Protein 4NBT (pdb70)

Radius of gyration: 27.05 Å; Cα contacts (8 Å, |Δi|>4): 2560; chains: 4; bounding box: 65×70×75 Å

Structure (mmCIF, N/CA/C/O backbone):
data_4NBT
#
_entry.id   4NBT
#
_cell.length_a   61.968
_cell.length_b   62.364
_cell.length_c   66.765
_cell.angle_alpha   66.03
_cell.angle_beta   76.63
_cell.angle_gamma   79.93
#
_symmetry.space_group_name_H-M   'P 1'
#
loop_
_entity.id
_entity.type
_entity.pdbx_description
1 polymer '3-oxoacyl-[acyl-carrier-protein] reductase'
2 non-polymer NICOTINAMIDE-ADENINE-DINUCLEOTIDE
3 water water
#
loop_
_atom_site.group_PDB
_atom_site.id
_atom_site.type_symbol
_atom_site.label_atom_id
_atom_site.label_alt_id
_atom_site.label_comp_id
_atom_site.label_asym_id
_atom_site.label_entity_id
_atom_site.label_seq_id
_atom_site.pdbx_PDB_ins_code
_atom_site.Cartn_x
_atom_site.Cartn_y
_atom_site.Cartn_z
_atom_site.occupancy
_atom_site.B_iso_or_equiv
_atom_site.auth_seq_id
_atom_site.auth_comp_id
_atom_site.auth_asym_id
_atom_site.auth_atom_id
_atom_site.pdbx_PDB_model_num
ATOM 1 N N . LYS A 1 2 ? -25.142 -40.348 56.458 1.00 24.80 2 LYS A N 1
ATOM 2 C CA . LYS A 1 2 ? -24.866 -41.315 55.392 1.00 20.77 2 LYS A CA 1
ATOM 3 C C . LYS A 1 2 ? -23.369 -41.418 55.116 1.00 17.00 2 LYS A C 1
ATOM 4 O O . LYS A 1 2 ? -22.619 -40.480 55.365 1.00 19.55 2 LYS A O 1
ATOM 22 N N . LYS A 1 3 ? -22.952 -42.567 54.591 1.00 12.85 3 LYS A N 1
ATOM 23 C CA . LYS A 1 3 ? -21.543 -42.932 54.470 1.00 14.59 3 LYS A CA 1
ATOM 24 C C . LYS A 1 3 ? -20.717 -41.999 53.606 1.00 15.79 3 LYS A C 1
ATOM 25 O O . LYS A 1 3 ? -19.532 -41.808 53.862 1.00 16.69 3 LYS A O 1
ATOM 44 N N . LEU A 1 4 ? -21.341 -41.408 52.587 1.00 12.70 4 LEU A N 1
ATOM 45 C CA . LEU A 1 4 ? -20.618 -40.569 51.638 1.00 10.06 4 LEU A CA 1
ATOM 46 C C . LEU A 1 4 ? -21.266 -39.177 51.572 1.00 11.09 4 LEU A C 1
ATOM 47 O O . LEU A 1 4 ? -21.157 -38.485 50.566 1.00 13.14 4 LEU A O 1
ATOM 63 N N . GLU A 1 5 ? -21.913 -38.754 52.656 1.00 13.51 5 GLU A N 1
ATOM 64 C CA . GLU A 1 5 ? -22.648 -37.499 52.638 1.00 14.20 5 GLU A CA 1
ATOM 65 C C . GLU A 1 5 ? -21.717 -36.346 52.278 1.00 13.84 5 GLU A C 1
ATOM 66 O O . GLU A 1 5 ? -20.647 -36.166 52.862 1.00 14.98 5 GLU A O 1
ATOM 78 N N . GLY A 1 6 ? -22.111 -35.586 51.266 1.00 14.64 6 GLY A N 1
ATOM 79 C CA . GLY A 1 6 ? -21.358 -34.413 50.880 1.00 15.50 6 GLY A CA 1
ATOM 80 C C . GLY A 1 6 ? -20.200 -34.664 49.926 1.00 15.36 6 GLY A C 1
ATOM 81 O O . GLY A 1 6 ? -19.532 -33.716 49.523 1.00 16.97 6 GLY A O 1
ATOM 85 N N . LYS A 1 7 ? -19.938 -35.928 49.597 1.00 11.97 7 LYS A N 1
ATOM 86 C CA . LYS A 1 7 ? -18.851 -36.246 48.674 1.00 10.64 7 LYS A CA 1
ATOM 87 C C . LYS A 1 7 ? -19.315 -36.214 47.229 1.00 11.41 7 LYS A C 1
ATOM 88 O O . LYS A 1 7 ? -20.486 -36.435 46.949 1.00 14.93 7 LYS A O 1
ATOM 107 N N . VAL A 1 8 ? -18.375 -35.939 46.331 1.00 9.35 8 VAL A N 1
ATOM 108 C CA . VAL A 1 8 ? -18.595 -35.977 44.895 1.00 9.14 8 VAL A CA 1
ATOM 109 C C . VAL A 1 8 ? -17.812 -37.169 44.323 1.00 9.97 8 VAL A C 1
ATOM 110 O O . VAL A 1 8 ? -16.609 -37.285 44.550 1.00 9.55 8 VAL A O 1
ATOM 123 N N . ALA A 1 9 ? -18.508 -38.056 43.616 1.00 8.62 9 ALA A N 1
ATOM 124 C CA . ALA A 1 9 ? -17.932 -39.282 43.073 1.00 8.65 9 ALA A CA 1
ATOM 125 C C . ALA A 1 9 ? -18.103 -39.318 41.557 1.00 10.96 9 ALA A C 1
ATOM 126 O O . ALA A 1 9 ? -19.175 -39.020 41.036 1.00 10.38 9 ALA A O 1
ATOM 133 N N . VAL A 1 10 ? -17.037 -39.675 40.863 1.00 9.71 10 VAL A N 1
ATOM 134 C CA . VAL A 1 10 ? -17.078 -39.945 39.432 1.00 8.97 10 VAL A CA 1
ATOM 135 C C . VAL A 1 10 ? -16.954 -41.449 39.211 1.00 7.63 10 VAL A C 1
ATOM 136 O O . VAL A 1 10 ? -16.048 -42.078 39.754 1.00 10.45 10 VAL A O 1
ATOM 149 N N . ILE A 1 11 ? -17.860 -42.012 38.411 1.00 8.86 11 ILE A N 1
ATOM 150 C CA . ILE A 1 11 ? -17.819 -43.428 38.055 1.00 8.32 11 ILE A CA 1
ATOM 151 C C . ILE A 1 11 ? -17.751 -43.543 36.558 1.00 9.59 11 ILE A C 1
ATOM 152 O O . ILE A 1 11 ? -18.681 -43.119 35.875 1.00 10.78 11 ILE A O 1
ATOM 168 N N . THR A 1 12 ? -16.673 -44.123 36.034 1.00 7.62 12 THR A N 1
ATOM 169 C CA . THR A 1 12 ? -16.597 -44.320 34.598 1.00 8.56 12 THR A CA 1
ATOM 170 C C . THR A 1 12 ? -17.348 -45.603 34.232 1.00 10.86 12 THR A C 1
ATOM 171 O O . THR A 1 12 ? -17.451 -46.533 35.029 1.00 10.16 12 THR A O 1
ATOM 182 N N . GLY A 1 13 ? -17.860 -45.669 33.007 1.00 10.10 13 GLY A N 1
ATOM 183 C CA . GLY A 1 13 ? -18.673 -46.800 32.607 1.00 10.39 13 GLY A CA 1
ATOM 184 C C . GLY A 1 13 ? -19.923 -46.949 33.469 1.00 10.46 13 GLY A C 1
ATOM 185 O O . GLY A 1 13 ? -20.347 -48.057 33.793 1.00 11.54 13 GLY A O 1
ATOM 189 N N . GLY A 1 14 ? -20.538 -45.828 33.825 1.00 10.19 14 GLY A N 1
ATOM 190 C CA . GLY A 1 14 ? -21.614 -45.826 34.798 1.00 10.37 14 GLY A CA 1
ATOM 191 C C . GLY A 1 14 ? -23.031 -46.036 34.268 1.00 10.75 14 GLY A C 1
ATOM 192 O O . GLY A 1 14 ? -23.973 -45.972 35.032 1.00 12.25 14 GLY A O 1
ATOM 196 N N . ALA A 1 15 ? -23.182 -46.352 32.991 1.00 11.67 15 ALA A N 1
ATOM 197 C CA . ALA A 1 15 ? -24.522 -46.444 32.414 1.00 11.34 15 ALA A CA 1
ATOM 198 C C . ALA A 1 15 ? -25.266 -47.731 32.735 1.00 12.51 15 ALA A C 1
ATOM 199 O O . ALA A 1 15 ? -26.499 -47.751 32.692 1.00 13.44 15 ALA A O 1
ATOM 206 N N . LYS A 1 16 ? -24.539 -48.805 33.026 1.00 12.41 16 LYS A N 1
ATOM 207 C CA . LYS A 1 16 ? -25.138 -50.112 33.272 1.00 11.42 16 LYS A CA 1
ATOM 208 C C . LYS A 1 16 ? -24.135 -50.962 34.049 1.00 12.15 16 LYS A C 1
ATOM 209 O O . LYS A 1 16 ? -23.048 -50.498 34.377 1.00 12.86 16 LYS A O 1
ATOM 228 N N . GLY A 1 17 ? -24.501 -52.205 34.333 1.00 12.06 17 GLY A N 1
ATOM 229 C CA . GLY A 1 17 ? -23.581 -53.167 34.921 1.00 12.59 17 GLY A CA 1
ATOM 230 C C . GLY A 1 17 ? -23.059 -52.754 36.276 1.00 11.17 17 GLY A C 1
ATOM 231 O O . GLY A 1 17 ? -23.781 -52.187 37.092 1.00 10.56 17 GLY A O 1
ATOM 235 N N . LEU A 1 18 ? -21.801 -53.085 36.541 1.00 11.00 18 LEU A N 1
ATOM 236 C CA . LEU A 1 18 ? -21.203 -52.776 37.838 1.00 9.08 18 LEU A CA 1
ATOM 237 C C . LEU A 1 18 ? -21.189 -51.275 38.072 1.00 9.81 18 LEU A C 1
ATOM 238 O O . LEU A 1 18 ? -21.380 -50.836 39.188 1.00 10.26 18 LEU A O 1
ATOM 254 N N . GLY A 1 19 ? -20.924 -50.505 37.022 1.00 9.17 19 GLY A N 1
ATOM 255 C CA . GLY A 1 19 ? -20.879 -49.054 37.155 1.00 10.25 19 GLY A CA 1
ATOM 256 C C . GLY A 1 19 ? -22.190 -48.487 37.667 1.00 10.84 19 GLY A C 1
ATOM 257 O O . GLY A 1 19 ? -22.210 -47.635 38.554 1.00 9.70 19 GLY A O 1
ATOM 261 N N . GLN A 1 20 ? -23.306 -48.959 37.103 1.00 10.75 20 GLN A N 1
ATOM 262 C CA . GLN A 1 20 ? -24.632 -48.587 37.584 1.00 11.37 20 GLN A CA 1
ATOM 263 C C . GLN A 1 20 ? -24.837 -48.977 39.050 1.00 10.42 20 GLN A C 1
ATOM 264 O O . GLN A 1 20 ? -25.331 -48.189 39.854 1.00 10.46 20 GLN A O 1
ATOM 278 N N . ALA A 1 21 ? -24.479 -50.207 39.405 1.00 8.52 21 ALA A N 1
ATOM 279 C CA . ALA A 1 21 ? -24.701 -50.661 40.780 1.00 9.28 21 ALA A CA 1
ATOM 280 C C . ALA A 1 21 ? -23.888 -49.807 41.762 1.00 10.34 21 ALA A C 1
ATOM 281 O O . ALA A 1 21 ? -24.376 -49.453 42.829 1.00 11.10 21 ALA A O 1
ATOM 288 N N . ILE A 1 22 ? -22.644 -49.492 41.393 1.00 9.21 22 ILE A N 1
ATOM 289 C CA . ILE A 1 22 ? -21.788 -48.678 42.247 1.00 9.16 22 ILE A CA 1
ATOM 290 C C . ILE A 1 22 ? -22.360 -47.263 42.356 1.00 10.23 22 ILE A C 1
ATOM 291 O O . ILE A 1 22 ? -22.457 -46.714 43.451 1.00 10.64 22 ILE A O 1
ATOM 307 N N . ALA A 1 23 ? -22.785 -46.692 41.233 1.00 8.72 23 ALA A N 1
ATOM 308 C CA . ALA A 1 23 ? -23.363 -45.348 41.239 1.00 12.73 23 ALA A CA 1
ATOM 309 C C . ALA A 1 23 ? -24.560 -45.261 42.155 1.00 12.80 23 ALA A C 1
ATOM 310 O O . ALA A 1 23 ? -24.692 -44.304 42.927 1.00 11.88 23 ALA A O 1
ATOM 317 N N . LEU A 1 24 ? -25.443 -46.244 42.073 1.00 9.59 24 LEU A N 1
ATOM 318 C CA . LEU A 1 24 ? -26.660 -46.233 42.889 1.00 11.28 24 LEU A CA 1
ATOM 319 C C . LEU A 1 24 ? -26.332 -46.436 44.362 1.00 11.44 24 LEU A C 1
ATOM 320 O O . LEU A 1 24 ? -26.940 -45.809 45.232 1.00 12.51 24 LEU A O 1
ATOM 336 N N . ALA A 1 25 ? -25.339 -47.274 44.662 1.00 10.55 25 ALA A N 1
ATOM 337 C CA . ALA A 1 25 ? -24.965 -47.503 46.061 1.00 9.98 25 ALA A CA 1
ATOM 338 C C . ALA A 1 25 ? -24.427 -46.209 46.693 1.00 10.70 25 ALA A C 1
ATOM 339 O O . ALA A 1 25 ? -24.730 -45.888 47.839 1.00 11.74 25 ALA A O 1
ATOM 346 N N . TYR A 1 26 ? -23.621 -45.484 45.931 1.00 9.83 26 TYR A N 1
ATOM 347 C CA . TYR A 1 26 ? -23.062 -44.202 46.370 1.00 9.42 26 TYR A CA 1
ATOM 348 C C . TYR A 1 26 ? -24.148 -43.127 46.518 1.00 10.46 26 TYR A C 1
ATOM 349 O O . TYR A 1 26 ? -24.148 -42.379 47.490 1.00 10.34 26 TYR A O 1
ATOM 367 N N . ALA A 1 27 ? -25.042 -43.059 45.538 1.00 9.91 27 ALA A N 1
ATOM 368 C CA . ALA A 1 27 ? -26.122 -42.079 45.500 1.00 9.39 27 ALA A CA 1
ATOM 369 C C . ALA A 1 27 ? -27.090 -42.284 46.658 1.00 13.30 27 ALA A C 1
ATOM 370 O O . ALA A 1 27 ? -27.740 -41.342 47.113 1.00 14.05 27 ALA A O 1
ATOM 377 N N . GLU A 1 28 ? -27.222 -43.517 47.125 1.00 12.01 28 GLU A N 1
ATOM 378 C CA . GLU A 1 28 ? -28.068 -43.802 48.287 1.00 13.21 28 GLU A CA 1
ATOM 379 C C . GLU A 1 28 ? -27.382 -43.496 49.611 1.00 13.78 28 GLU A C 1
ATOM 380 O O . GLU A 1 28 ? -28.015 -43.554 50.671 1.00 17.60 28 GLU A O 1
ATOM 392 N N . GLU A 1 29 ? -26.101 -43.139 49.549 1.00 12.96 29 GLU A N 1
ATOM 393 C CA . GLU A 1 29 ? -25.334 -42.787 50.740 1.00 10.15 29 GLU A CA 1
ATOM 394 C C . GLU A 1 29 ? -24.863 -41.343 50.737 1.00 11.35 29 GLU A C 1
ATOM 395 O O . GLU A 1 29 ? -23.855 -40.992 51.332 1.00 13.46 29 GLU A O 1
ATOM 407 N N . GLY A 1 30 ? -25.622 -40.491 50.061 1.00 11.44 30 GLY A N 1
ATOM 408 C CA . GLY A 1 30 ? -25.435 -39.066 50.198 1.00 10.89 30 GLY A CA 1
ATOM 409 C C . GLY A 1 30 ? -24.420 -38.429 49.273 1.00 11.99 30 GLY A C 1
ATOM 410 O O . GLY A 1 30 ? -24.163 -37.215 49.396 1.00 13.18 30 GLY A O 1
ATOM 414 N N . ALA A 1 31 ? -23.826 -39.211 48.374 1.00 11.53 31 ALA A N 1
ATOM 415 C CA . ALA A 1 31 ? -22.876 -38.664 47.415 1.00 11.24 31 ALA A CA 1
ATOM 416 C C . ALA A 1 31 ? -23.595 -38.075 46.214 1.00 10.45 31 ALA A C 1
ATOM 417 O O . ALA A 1 31 ? -24.652 -38.566 45.825 1.00 11.95 31 ALA A O 1
ATOM 424 N N . LYS A 1 32 ? -23.002 -37.039 45.620 1.00 10.47 32 LYS A N 1
ATOM 425 C CA . LYS A 1 32 ? -23.370 -36.630 44.272 1.00 10.39 32 LYS A CA 1
ATOM 426 C C . LYS A 1 32 ? -22.486 -37.396 43.307 1.00 10.20 32 LYS A C 1
ATOM 427 O O . LYS A 1 32 ? -21.264 -37.315 43.382 1.00 11.84 32 LYS A O 1
ATOM 446 N N . VAL A 1 33 ? -23.126 -38.143 42.412 1.00 10.16 33 VAL A N 1
ATOM 447 C CA . VAL A 1 33 ? -22.435 -39.044 41.507 1.00 10.80 33 VAL A CA 1
ATOM 448 C C . VAL A 1 33 ? -22.529 -38.541 40.079 1.00 10.76 33 VAL A C 1
ATOM 449 O O . VAL A 1 33 ? -23.608 -38.167 39.626 1.00 11.77 33 VAL A O 1
ATOM 462 N N . ILE A 1 34 ? -21.393 -38.501 39.396 1.00 9.73 34 ILE A N 1
ATOM 463 C CA . ILE A 1 34 ? -21.334 -38.283 37.957 1.00 10.69 34 ILE A CA 1
ATOM 464 C C . ILE A 1 34 ? -20.995 -39.620 37.310 1.00 9.99 34 ILE A C 1
ATOM 465 O O . ILE A 1 34 ? -19.915 -40.179 37.540 1.00 11.50 34 ILE A O 1
ATOM 481 N N . ALA A 1 35 ? -21.945 -40.141 36.541 1.00 10.35 35 ALA A N 1
ATOM 482 C CA . ALA A 1 35 ? -21.784 -41.394 35.822 1.00 10.06 35 ALA A CA 1
ATOM 483 C C . ALA A 1 35 ? -21.413 -41.085 34.380 1.00 11.62 35 ALA A C 1
ATOM 484 O O . ALA A 1 35 ? -22.260 -40.628 33.592 1.00 13.52 35 ALA A O 1
ATOM 491 N N . GLY A 1 36 ? -20.142 -41.293 34.049 1.00 10.11 36 GLY A N 1
ATOM 492 C CA . GLY A 1 36 ? -19.631 -41.062 32.715 1.00 9.20 36 GLY A CA 1
ATOM 493 C C . GLY A 1 36 ? -19.698 -42.315 31.873 1.00 11.99 36 GLY A C 1
ATOM 494 O O . GLY A 1 36 ? -19.312 -43.383 32.328 1.00 11.09 36 GLY A O 1
ATOM 498 N N . ASP A 1 37 ? -20.173 -42.195 30.640 1.00 11.63 37 ASP A N 1
ATOM 499 C CA . ASP A 1 37 ? -20.289 -43.354 29.762 1.00 13.02 37 ASP A CA 1
ATOM 500 C C . ASP A 1 37 ? -20.458 -42.898 28.330 1.00 13.39 37 ASP A C 1
ATOM 501 O O . ASP A 1 37 ? -20.716 -41.725 28.073 1.00 13.72 37 ASP A O 1
ATOM 510 N N . LEU A 1 38 ? -20.252 -43.842 27.418 1.00 14.44 38 LEU A N 1
ATOM 511 C CA . LEU A 1 38 ? -20.509 -43.624 26.000 1.00 15.35 38 LEU A CA 1
ATOM 512 C C . LEU A 1 38 ? -22.000 -43.592 25.755 1.00 21.07 38 LEU A C 1
ATOM 513 O O . LEU A 1 38 ? -22.477 -42.839 24.915 1.00 23.15 38 LEU A O 1
ATOM 529 N N . GLY A 1 39 ? -22.730 -44.437 26.473 1.00 22.52 39 GLY A N 1
ATOM 530 C CA . GLY A 1 39 ? -24.162 -44.562 26.271 1.00 28.63 39 GLY A CA 1
ATOM 531 C C . GLY A 1 39 ? -24.974 -43.815 27.307 1.00 21.54 39 GLY A C 1
ATOM 532 O O . GLY A 1 39 ? -24.462 -43.443 28.366 1.00 21.62 39 GLY A O 1
ATOM 536 N N . ASP A 1 40 ? -26.243 -43.583 26.998 1.00 21.52 40 ASP A N 1
ATOM 537 C CA . ASP A 1 40 ? -27.156 -42.976 27.953 1.00 20.89 40 ASP A CA 1
ATOM 538 C C . ASP A 1 40 ? -27.341 -43.904 29.149 1.00 16.23 40 ASP A C 1
ATOM 539 O O . ASP A 1 40 ? -27.285 -45.127 29.026 1.00 18.91 40 ASP A O 1
ATOM 548 N N . LEU A 1 41 ? -27.532 -43.319 30.325 1.00 17.63 41 LEU A N 1
ATOM 549 C CA . LEU A 1 41 ? -27.784 -44.131 31.511 1.00 19.30 41 LEU A CA 1
ATOM 550 C C . LEU A 1 41 ? -29.056 -44.946 31.327 1.00 18.40 41 LEU A C 1
ATOM 551 O O . LEU A 1 41 ? -30.030 -44.473 30.726 1.00 18.53 41 LEU A O 1
ATOM 567 N N . THR A 1 42 ? -29.052 -46.161 31.857 1.00 15.83 42 THR A N 1
ATOM 568 C CA . THR A 1 42 ? -30.218 -47.033 31.792 1.00 19.28 42 THR A CA 1
ATOM 569 C C . THR A 1 42 ? -31.099 -46.907 33.038 1.00 20.88 42 THR A C 1
ATOM 570 O O . THR A 1 42 ? -31.997 -47.724 33.249 1.00 22.67 42 THR A O 1
ATOM 581 N N . TYR A 1 43 ? -30.846 -45.878 33.848 1.00 16.82 43 TYR A N 1
ATOM 582 C CA . TYR A 1 43 ? -31.546 -45.684 35.116 1.00 15.61 43 TYR A CA 1
ATOM 583 C C . TYR A 1 43 ? -31.484 -44.198 35.453 1.00 16.33 43 TYR A C 1
ATOM 584 O O . TYR A 1 43 ? -30.799 -43.424 34.784 1.00 17.57 43 TYR A O 1
ATOM 602 N N . SER A 1 44 ? -32.211 -43.790 36.485 1.00 17.82 44 SER A N 1
ATOM 603 C CA . SER A 1 44 ? -32.120 -42.429 36.996 1.00 18.52 44 SER A CA 1
ATOM 604 C C . SER A 1 44 ? -32.111 -42.443 38.521 1.00 18.09 44 SER A C 1
ATOM 605 O O . SER A 1 44 ? -32.550 -43.410 39.149 1.00 18.71 44 SER A O 1
ATOM 613 N N . HIS A 1 45 ? -31.564 -41.375 39.098 1.00 16.25 45 HIS A N 1
ATOM 614 C CA . HIS A 1 45 ? -31.538 -41.176 40.539 1.00 16.77 45 HIS A CA 1
ATOM 615 C C . HIS A 1 45 ? -31.257 -39.693 40.796 1.00 13.48 45 HIS A C 1
ATOM 616 O O . HIS A 1 45 ? -30.466 -39.078 40.069 1.00 17.53 45 HIS A O 1
ATOM 631 N N . PRO A 1 46 ? -31.918 -39.087 41.812 1.00 15.81 46 PRO A N 1
ATOM 632 C CA . PRO A 1 46 ? -31.704 -37.657 42.101 1.00 15.65 46 PRO A CA 1
ATOM 633 C C . PRO A 1 46 ? -30.248 -37.235 42.364 1.00 13.30 46 PRO A C 1
ATOM 634 O O . PRO A 1 46 ? -29.889 -36.077 42.221 1.00 17.56 46 PRO A O 1
ATOM 645 N N . ASN A 1 47 ? -29.410 -38.198 42.733 1.00 13.82 47 ASN A N 1
ATOM 646 C CA . ASN A 1 47 ? -28.013 -37.930 43.021 1.00 13.78 47 ASN A CA 1
ATOM 647 C C . ASN A 1 47 ? -27.066 -38.499 41.958 1.00 12.20 47 ASN A C 1
ATOM 648 O O . ASN A 1 47 ? -25.856 -38.539 42.188 1.00 13.92 47 ASN A O 1
ATOM 659 N N . VAL A 1 48 ? -27.602 -38.929 40.817 1.00 12.89 48 VAL A N 1
ATOM 660 C CA . VAL A 1 48 ? -26.746 -39.363 39.701 1.00 12.84 48 VAL A CA 1
ATOM 661 C C . VAL A 1 48 ? -26.966 -38.466 38.472 1.00 14.74 48 VAL A C 1
ATOM 662 O O . VAL A 1 48 ? -28.092 -38.314 38.007 1.00 16.37 48 VAL A O 1
ATOM 675 N N . GLU A 1 49 ? -25.898 -37.844 37.986 1.00 12.99 49 GLU A N 1
ATOM 676 C CA . GLU A 1 49 ? -25.918 -37.118 36.713 1.00 14.20 49 GLU A CA 1
ATOM 677 C C . GLU A 1 49 ? -25.122 -37.901 35.680 1.00 13.46 49 GLU A C 1
ATOM 678 O O . GLU A 1 49 ? -23.947 -38.215 35.889 1.00 12.37 49 GLU A O 1
ATOM 690 N N . GLY A 1 50 ? -25.754 -38.185 34.546 1.00 14.68 50 GLY A N 1
ATOM 691 C CA . GLY A 1 50 ? -25.078 -38.823 33.431 1.00 12.58 50 GLY A CA 1
ATOM 692 C C . GLY A 1 50 ? -24.359 -37.779 32.603 1.00 15.03 50 GLY A C 1
ATOM 693 O O . GLY A 1 50 ? -24.898 -36.685 32.355 1.00 14.46 50 GLY A O 1
ATOM 697 N N . MET A 1 51 ? -23.141 -38.102 32.191 1.00 14.62 51 MET A N 1
ATOM 698 C CA . MET A 1 51 ? -22.380 -37.266 31.285 1.00 13.69 51 MET A CA 1
ATOM 699 C C . MET A 1 51 ? -21.672 -38.135 30.265 1.00 13.01 51 MET A C 1
ATOM 700 O O . MET A 1 51 ? -21.289 -39.275 30.556 1.00 14.35 51 MET A O 1
ATOM 714 N N . TYR A 1 52 ? -21.456 -37.606 29.073 1.00 14.21 52 TYR A N 1
ATOM 715 C CA . TYR A 1 52 ? -20.679 -38.309 28.080 1.00 14.21 52 TYR A CA 1
ATOM 716 C C . TYR A 1 52 ? -19.212 -38.368 28.484 1.00 12.67 52 TYR A C 1
ATOM 717 O O . TYR A 1 52 ? -18.596 -37.351 28.838 1.00 15.88 52 TYR A O 1
ATOM 735 N N . LEU A 1 53 ? -18.654 -39.572 28.394 1.00 10.37 53 LEU A N 1
ATOM 736 C CA . LEU A 1 53 ? -17.253 -39.810 28.657 1.00 10.92 53 LEU A CA 1
ATOM 737 C C . LEU A 1 53 ? -16.786 -40.988 27.837 1.00 13.26 53 LEU A C 1
ATOM 738 O O . LEU A 1 53 ? -17.363 -42.071 27.913 1.00 12.63 53 LEU A O 1
ATOM 754 N N . ASN A 1 54 ? -15.761 -40.744 27.025 1.00 10.11 54 ASN A N 1
ATOM 755 C CA . ASN A 1 54 ? -14.999 -41.796 26.357 1.00 9.44 54 ASN A CA 1
ATOM 756 C C . ASN A 1 54 ? -13.595 -41.768 26.924 1.00 10.01 54 ASN A C 1
ATOM 757 O O . ASN A 1 54 ? -12.829 -40.855 26.641 1.00 12.37 54 ASN A O 1
ATOM 768 N N . VAL A 1 55 ? -13.266 -42.747 27.769 1.00 9.24 55 VAL A N 1
ATOM 769 C CA . VAL A 1 55 ? -12.016 -42.704 28.502 1.00 11.08 55 VAL A CA 1
ATOM 770 C C . VAL A 1 55 ? -10.798 -42.795 27.603 1.00 10.16 55 VAL A C 1
ATOM 771 O O . VAL A 1 55 ? -9.699 -42.492 28.055 1.00 10.93 55 VAL A O 1
ATOM 784 N N . THR A 1 56 ? -11.000 -43.152 26.334 1.00 11.08 56 THR A N 1
ATOM 785 C CA . THR A 1 56 ? -9.889 -43.281 25.393 1.00 12.64 56 THR A CA 1
ATOM 786 C C . THR A 1 56 ? -9.573 -41.981 24.642 1.00 13.77 56 THR A C 1
ATOM 787 O O . THR A 1 56 ? -8.532 -41.874 23.989 1.00 13.24 56 THR A O 1
ATOM 798 N N . ASP A 1 57 ? -10.461 -40.994 24.718 1.00 10.72 57 ASP A N 1
ATOM 799 C CA . ASP A 1 57 ? -10.262 -39.723 24.043 1.00 12.33 57 ASP A CA 1
ATOM 800 C C . ASP A 1 57 ? -9.663 -38.749 25.043 1.00 14.12 57 ASP A C 1
ATOM 801 O O . ASP A 1 57 ? -10.373 -38.196 25.870 1.00 12.34 57 ASP A O 1
ATOM 810 N N . VAL A 1 58 ? -8.361 -38.529 24.957 1.00 12.47 58 VAL A N 1
ATOM 811 C CA . VAL A 1 58 ? -7.662 -37.697 25.927 1.00 12.53 58 VAL A CA 1
ATOM 812 C C . VAL A 1 58 ? -8.254 -36.293 25.989 1.00 14.28 58 VAL A C 1
ATOM 813 O O . VAL A 1 58 ? -8.451 -35.751 27.069 1.00 15.31 58 VAL A O 1
ATOM 826 N N . THR A 1 59 ? -8.544 -35.697 24.838 1.00 12.94 59 THR A N 1
ATOM 827 C CA . THR A 1 59 ? -9.080 -34.340 24.808 1.00 14.44 59 THR A CA 1
ATOM 828 C C . THR A 1 59 ? -10.453 -34.289 25.484 1.00 14.35 59 THR A C 1
ATOM 829 O O . THR A 1 59 ? -10.750 -33.381 26.273 1.00 15.36 59 THR A O 1
ATOM 840 N N . GLY A 1 60 ? -11.283 -35.279 25.185 1.00 14.13 60 GLY A N 1
ATOM 841 C CA . GLY A 1 60 ? -12.607 -35.375 25.776 1.00 14.57 60 GLY A CA 1
ATOM 842 C C . GLY A 1 60 ? -12.605 -35.645 27.266 1.00 13.28 60 GLY A C 1
ATOM 843 O O . GLY A 1 60 ? -13.464 -35.142 27.996 1.00 13.89 60 GLY A O 1
ATOM 847 N N . VAL A 1 61 ? -11.639 -36.428 27.727 1.00 11.21 61 VAL A N 1
ATOM 848 C CA . VAL A 1 61 ? -11.496 -36.689 29.154 1.00 10.62 61 VAL A CA 1
ATOM 849 C C . VAL A 1 61 ? -11.216 -35.378 29.882 1.00 12.58 61 VAL A C 1
ATOM 850 O O . VAL A 1 61 ? -11.769 -35.128 30.956 1.00 13.90 61 VAL A O 1
ATOM 863 N N . GLU A 1 62 ? -10.357 -34.532 29.322 1.00 14.39 62 GLU A N 1
ATOM 864 C CA . GLU A 1 62 ? -10.089 -33.235 29.965 1.00 15.07 62 GLU A CA 1
ATOM 865 C C . GLU A 1 62 ? -11.331 -32.347 29.980 1.00 15.78 62 GLU A C 1
ATOM 866 O O . GLU A 1 62 ? -11.586 -31.667 30.975 1.00 16.98 62 GLU A O 1
ATOM 878 N N . LYS A 1 63 ? -12.107 -32.355 28.900 1.00 14.14 63 LYS A N 1
ATOM 879 C CA . LYS A 1 63 ? -13.360 -31.591 28.861 1.00 16.24 63 LYS A CA 1
ATOM 880 C C . LYS A 1 63 ? -14.335 -32.087 29.941 1.00 14.98 63 LYS A C 1
ATOM 881 O O . LYS A 1 63 ? -14.932 -31.296 30.678 1.00 15.05 63 LYS A O 1
ATOM 900 N N . PHE A 1 64 ? -14.497 -33.402 30.032 1.00 13.42 64 PHE A N 1
ATOM 901 C CA . PHE A 1 64 ? -15.333 -34.001 31.077 1.00 12.55 64 PHE A CA 1
ATOM 902 C C . PHE A 1 64 ? -14.860 -33.581 32.481 1.00 13.10 64 PHE A C 1
ATOM 903 O O . PHE A 1 64 ? -15.633 -33.086 33.302 1.00 14.03 64 PHE A O 1
ATOM 920 N N . TYR A 1 65 ? -13.577 -33.772 32.748 1.00 12.94 65 TYR A N 1
ATOM 921 C CA . TYR A 1 65 ? -12.986 -33.403 34.022 1.00 10.20 65 TYR A CA 1
ATOM 922 C C . TYR A 1 65 ? -13.286 -31.947 34.387 1.00 13.10 65 TYR A C 1
ATOM 923 O O . TYR A 1 65 ? -13.799 -31.673 35.462 1.00 14.43 65 TYR A O 1
ATOM 941 N N . GLN A 1 66 ? -12.991 -31.027 33.475 1.00 12.12 66 GLN A N 1
ATOM 942 C CA . GLN A 1 66 ? -13.175 -29.619 33.765 1.00 14.08 66 GLN A CA 1
ATOM 943 C C . GLN A 1 66 ? -14.647 -29.274 33.983 1.00 16.76 66 GLN A C 1
ATOM 944 O O . GLN A 1 66 ? -14.985 -28.435 34.826 1.00 15.56 66 GLN A O 1
ATOM 958 N N . SER A 1 67 ? -15.525 -29.928 33.242 1.00 13.91 67 SER A N 1
ATOM 959 C CA . SER A 1 67 ? -16.958 -29.707 33.405 1.00 13.94 67 SER A CA 1
ATOM 960 C C . SER A 1 67 ? -17.406 -30.133 34.798 1.00 14.90 67 SER A C 1
ATOM 961 O O . SER A 1 67 ? -18.190 -29.446 35.450 1.00 16.19 67 SER A O 1
ATOM 969 N N . VAL A 1 68 ? -16.912 -31.278 35.260 1.00 12.43 68 VAL A N 1
ATOM 970 C CA . VAL A 1 68 ? -17.262 -31.742 36.593 1.00 11.70 68 VAL A CA 1
ATOM 971 C C . VAL A 1 68 ? -16.727 -30.798 37.666 1.00 16.42 68 VAL A C 1
ATOM 972 O O . VAL A 1 68 ? -17.424 -30.476 38.628 1.00 15.41 68 VAL A O 1
ATOM 985 N N . ILE A 1 69 ? -15.499 -30.339 37.509 1.00 14.46 69 ILE A N 1
ATOM 986 C CA . ILE A 1 69 ? -14.914 -29.416 38.480 1.00 15.34 69 ILE A CA 1
ATOM 987 C C . ILE A 1 69 ? -15.676 -28.090 38.479 1.00 13.30 69 ILE A C 1
ATOM 988 O O . ILE A 1 69 ? -15.929 -27.513 39.532 1.00 15.69 69 ILE A O 1
ATOM 1004 N N . ASP A 1 70 ? -16.053 -27.612 37.307 1.00 13.24 70 ASP A N 1
ATOM 1005 C CA . ASP A 1 70 ? -16.773 -26.334 37.226 1.00 14.28 70 ASP A CA 1
ATOM 1006 C C . ASP A 1 70 ? -18.107 -26.393 37.965 1.00 19.46 70 ASP A C 1
ATOM 1007 O O . ASP A 1 70 ? -18.504 -25.425 38.626 1.00 19.70 70 ASP A O 1
ATOM 1016 N N . LYS A 1 71 ? -18.812 -27.506 37.835 1.00 15.38 71 LYS A N 1
ATOM 1017 C CA . LYS A 1 71 ? -20.114 -27.664 38.476 1.00 17.47 71 LYS A CA 1
ATOM 1018 C C . LYS A 1 71 ? -20.009 -27.994 39.955 1.00 16.76 71 LYS A C 1
ATOM 1019 O O . LYS A 1 71 ? -20.648 -27.363 40.805 1.00 22.98 71 LYS A O 1
ATOM 1038 N N . TYR A 1 72 ? -19.162 -28.968 40.257 1.00 17.04 72 TYR A N 1
ATOM 1039 C CA . TYR A 1 72 ? -19.140 -29.600 41.563 1.00 19.53 72 TYR A CA 1
ATOM 1040 C C . TYR A 1 72 ? -17.999 -29.104 42.471 1.00 17.68 72 TYR A C 1
ATOM 1041 O O . TYR A 1 72 ? -17.999 -29.375 43.668 1.00 19.16 72 TYR A O 1
ATOM 1059 N N . GLY A 1 73 ? -17.033 -28.386 41.902 1.00 14.70 73 GLY A N 1
ATOM 1060 C CA . GLY A 1 73 ? -15.926 -27.836 42.661 1.00 12.14 73 GLY A CA 1
ATOM 1061 C C . GLY A 1 73 ? -14.760 -28.774 42.888 1.00 14.61 73 GLY A C 1
ATOM 1062 O O . GLY A 1 73 ? -13.601 -28.374 42.767 1.00 16.83 73 GLY A O 1
ATOM 1066 N N . LYS A 1 74 ? -15.065 -30.008 43.248 1.00 13.70 74 LYS A N 1
ATOM 1067 C CA . LYS A 1 74 ? -14.031 -31.016 43.439 1.00 14.15 74 LYS A CA 1
ATOM 1068 C C . LYS A 1 74 ? -14.592 -32.396 43.233 1.00 12.78 74 LYS A C 1
ATOM 1069 O O . LYS A 1 74 ? -15.798 -32.587 43.147 1.00 12.66 74 LYS A O 1
ATOM 1088 N N . ILE A 1 75 ? -13.676 -33.348 43.101 1.00 10.78 75 ILE A N 1
ATOM 1089 C CA . ILE A 1 75 ? -13.991 -34.773 42.997 1.00 11.08 75 ILE A CA 1
ATOM 1090 C C . ILE A 1 75 ? -13.286 -35.483 44.149 1.00 10.16 75 ILE A C 1
ATOM 1091 O O . ILE A 1 75 ? -12.052 -35.469 44.232 1.00 11.28 75 ILE A O 1
ATOM 1107 N N . ASP A 1 76 ? -14.067 -36.085 45.038 1.00 9.22 76 ASP A N 1
ATOM 1108 C CA . ASP A 1 76 ? -13.552 -36.775 46.228 1.00 10.63 76 ASP A CA 1
ATOM 1109 C C . ASP A 1 76 ? -13.276 -38.250 45.987 1.00 9.27 76 ASP A C 1
ATOM 1110 O O . ASP A 1 76 ? -12.414 -38.844 46.654 1.00 9.30 76 ASP A O 1
ATOM 1119 N N . ILE A 1 77 ? -14.052 -38.846 45.085 1.00 10.19 77 ILE A N 1
ATOM 1120 C CA . ILE A 1 77 ? -14.027 -40.287 44.867 1.00 8.01 77 ILE A CA 1
ATOM 1121 C C . ILE A 1 77 ? -14.037 -40.549 43.368 1.00 9.13 77 ILE A C 1
ATOM 1122 O O . ILE A 1 77 ? -14.807 -39.926 42.635 1.00 9.23 77 ILE A O 1
ATOM 1138 N N . LEU A 1 78 ? -13.203 -41.485 42.924 1.00 6.97 78 LEU A N 1
ATOM 1139 C CA . LEU A 1 78 ? -13.153 -41.876 41.520 1.00 7.11 78 LEU A CA 1
ATOM 1140 C C . LEU A 1 78 ? -13.183 -43.393 41.444 1.00 7.65 78 LEU A C 1
ATOM 1141 O O . LEU A 1 78 ? -12.389 -44.062 42.113 1.00 9.29 78 LEU A O 1
ATOM 1157 N N . VAL A 1 79 ? -14.096 -43.925 40.632 1.00 7.18 79 VAL A N 1
ATOM 1158 C CA . VAL A 1 79 ? -14.129 -45.347 40.328 1.00 7.44 79 VAL A CA 1
ATOM 1159 C C . VAL A 1 79 ? -13.870 -45.555 38.835 1.00 8.12 79 VAL A C 1
ATOM 1160 O O . VAL A 1 79 ? -14.676 -45.157 37.990 1.00 8.46 79 VAL A O 1
ATOM 1173 N N . ASN A 1 80 ? -12.728 -46.159 38.527 1.00 8.27 80 ASN A N 1
ATOM 1174 C CA . ASN A 1 80 ? -12.299 -46.410 37.165 1.00 7.53 80 ASN A CA 1
ATOM 1175 C C . ASN A 1 80 ? -12.826 -47.771 36.743 1.00 8.12 80 ASN A C 1
ATOM 1176 O O . ASN A 1 80 ? -12.109 -48.776 36.762 1.00 10.27 80 ASN A O 1
ATOM 1187 N N . ASN A 1 81 ? -14.094 -47.802 36.370 1.00 7.68 81 ASN A N 1
ATOM 1188 C CA . ASN A 1 81 ? -14.848 -49.030 36.118 1.00 8.40 81 ASN A CA 1
ATOM 1189 C C . ASN A 1 81 ? -15.030 -49.387 34.633 1.00 9.06 81 ASN A C 1
ATOM 1190 O O . ASN A 1 81 ? -15.151 -50.554 34.311 1.00 9.67 81 ASN A O 1
ATOM 1201 N N . ALA A 1 82 ? -15.024 -48.407 33.729 1.00 9.03 82 ALA A N 1
ATOM 1202 C CA . ALA A 1 82 ? -15.205 -48.720 32.304 1.00 8.97 82 ALA A CA 1
ATOM 1203 C C . ALA A 1 82 ? -14.213 -49.788 31.867 1.00 9.96 82 ALA A C 1
ATOM 1204 O O . ALA A 1 82 ? -13.034 -49.724 32.195 1.00 10.06 82 ALA A O 1
ATOM 1211 N N . GLY A 1 83 ? -14.696 -50.781 31.138 1.00 10.41 83 GLY A N 1
ATOM 1212 C CA . GLY A 1 83 ? -13.821 -51.831 30.670 1.00 8.72 83 GLY A CA 1
ATOM 1213 C C . GLY A 1 83 ? -14.505 -52.642 29.605 1.00 11.01 83 GLY A C 1
ATOM 1214 O O . GLY A 1 83 ? -15.738 -52.682 29.532 1.00 12.68 83 GLY A O 1
ATOM 1218 N N . ILE A 1 84 ? -13.691 -53.266 28.757 1.00 11.02 84 ILE A N 1
ATOM 1219 C CA . ILE A 1 84 ? -14.188 -54.120 27.688 1.00 12.19 84 ILE A CA 1
ATOM 1220 C C . ILE A 1 84 ? -13.364 -55.398 27.603 1.00 9.68 84 ILE A C 1
ATOM 1221 O O . ILE A 1 84 ? -12.251 -55.479 28.130 1.00 9.67 84 ILE A O 1
ATOM 1237 N N . THR A 1 85 ? -13.908 -56.380 26.891 1.00 10.33 85 THR A N 1
ATOM 1238 C CA . THR A 1 85 ? -13.152 -57.536 26.453 1.00 10.34 85 THR A CA 1
ATOM 1239 C C . THR A 1 85 ? -13.188 -57.642 24.937 1.00 10.91 85 THR A C 1
ATOM 1240 O O . THR A 1 85 ? -14.160 -57.227 24.290 1.00 12.88 85 THR A O 1
ATOM 1251 N N . LYS A 1 86 ? -12.126 -58.236 24.391 1.00 10.37 86 LYS A N 1
ATOM 1252 C CA . LYS A 1 86 ? -12.068 -58.662 22.987 1.00 10.50 86 LYS A CA 1
ATOM 1253 C C . LYS A 1 86 ? -11.301 -59.973 22.991 1.00 10.49 86 LYS A C 1
ATOM 1254 O O . LYS A 1 86 ? -10.097 -60.012 22.751 1.00 11.19 86 LYS A O 1
ATOM 1273 N N . ASP A 1 87 ? -12.013 -61.047 23.313 1.00 10.78 87 ASP A N 1
ATOM 1274 C CA . ASP A 1 87 ? -11.388 -62.327 23.607 1.00 11.55 87 ASP A CA 1
ATOM 1275 C C . ASP A 1 87 ? -10.926 -63.029 22.343 1.00 11.16 87 ASP A C 1
ATOM 1276 O O . ASP A 1 87 ? -11.573 -62.946 21.293 1.00 12.03 87 ASP A O 1
ATOM 1285 N N . ALA A 1 88 ? -9.810 -63.743 22.479 1.00 10.05 88 ALA A N 1
ATOM 1286 C CA . ALA A 1 88 ? -9.248 -64.561 21.419 1.00 12.35 88 ALA A CA 1
ATOM 1287 C C . ALA A 1 88 ? -8.075 -65.347 21.971 1.00 11.52 88 ALA A C 1
ATOM 1288 O O . ALA A 1 88 ? -7.321 -64.852 22.808 1.00 10.30 88 ALA A O 1
ATOM 1295 N N . MET A 1 89 ? -7.896 -66.566 21.486 1.00 12.07 89 MET A N 1
ATOM 1296 C CA . MET A 1 89 ? -6.639 -67.256 21.708 1.00 11.86 89 MET A CA 1
ATOM 1297 C C . MET A 1 89 ? -5.517 -66.368 21.189 1.00 10.58 89 MET A C 1
ATOM 1298 O O . MET A 1 89 ? -5.673 -65.707 20.158 1.00 12.07 89 MET A O 1
ATOM 1312 N N . THR A 1 90 ? -4.385 -66.350 21.890 1.00 11.19 90 THR A N 1
ATOM 1313 C CA . THR A 1 90 ? -3.283 -65.496 21.474 1.00 9.31 90 THR A CA 1
ATOM 1314 C C . THR A 1 90 ? -2.854 -65.760 20.020 1.00 11.89 90 THR A C 1
ATOM 1315 O O . THR A 1 90 ? -2.495 -64.829 19.290 1.00 13.23 90 THR A O 1
ATOM 1326 N N . ARG A 1 91 ? -2.931 -67.014 19.590 1.00 11.53 91 ARG A N 1
ATOM 1327 C CA . ARG A 1 91 ? -2.532 -67.348 18.220 1.00 12.91 91 ARG A CA 1
ATOM 1328 C C . ARG A 1 91 ? -3.394 -66.670 17.163 1.00 15.70 91 ARG A C 1
ATOM 1329 O O . ARG A 1 91 ? -2.927 -66.497 16.039 1.00 16.59 91 ARG A O 1
ATOM 1350 N N . LYS A 1 92 ? -4.620 -66.279 17.516 1.00 12.91 92 LYS A N 1
ATOM 1351 C CA . LYS A 1 92 ? -5.527 -65.618 16.565 1.00 12.94 92 LYS A CA 1
ATOM 1352 C C . LYS A 1 92 ? -5.805 -64.157 16.891 1.00 15.13 92 LYS A C 1
ATOM 1353 O O . LYS A 1 92 ? -6.344 -63.435 16.060 1.00 16.53 92 LYS A O 1
ATOM 1372 N N . MET A 1 93 ? -5.448 -63.716 18.095 1.00 11.90 93 MET A N 1
ATOM 1373 C CA . MET A 1 93 ? -5.729 -62.348 18.516 1.00 9.76 93 MET A CA 1
ATOM 1374 C C . MET A 1 93 ? -5.177 -61.306 17.542 1.00 13.92 93 MET A C 1
ATOM 1375 O O . MET A 1 93 ? -3.997 -61.289 17.221 1.00 13.09 93 MET A O 1
ATOM 1389 N N . THR A 1 94 ? -6.038 -60.395 17.116 1.00 11.22 94 THR A N 1
ATOM 1390 C CA . THR A 1 94 ? -5.637 -59.389 16.148 1.00 14.33 94 THR A CA 1
ATOM 1391 C C . THR A 1 94 ? -5.049 -58.173 16.845 1.00 10.40 94 THR A C 1
ATOM 1392 O O . THR A 1 94 ? -5.209 -57.980 18.072 1.00 10.52 94 THR A O 1
ATOM 1403 N N . GLU A 1 95 ? -4.351 -57.351 16.083 1.00 14.22 95 GLU A N 1
ATOM 1404 C CA . GLU A 1 95 ? -3.779 -56.137 16.622 1.00 13.81 95 GLU A CA 1
ATOM 1405 C C . GLU A 1 95 ? -4.884 -55.230 17.197 1.00 13.39 95 GLU A C 1
ATOM 1406 O O . GLU A 1 95 ? -4.726 -54.620 18.265 1.00 12.69 95 GLU A O 1
ATOM 1418 N N . ALA A 1 96 ? -6.031 -55.188 16.535 1.00 12.05 96 ALA A N 1
ATOM 1419 C CA . ALA A 1 96 ? -7.130 -54.358 17.004 1.00 13.08 96 ALA A CA 1
ATOM 1420 C C . ALA A 1 96 ? -7.739 -54.884 18.297 1.00 12.44 96 ALA A C 1
ATOM 1421 O O . ALA A 1 96 ? -8.156 -54.115 19.149 1.00 13.25 96 ALA A O 1
ATOM 1428 N N . GLN A 1 97 ? -7.820 -56.200 18.434 1.00 10.30 97 GLN A N 1
ATOM 1429 C CA . GLN A 1 97 ? -8.345 -56.783 19.665 1.00 9.77 97 GLN A CA 1
ATOM 1430 C C . GLN A 1 97 ? -7.434 -56.460 20.825 1.00 10.80 97 GLN A C 1
ATOM 1431 O O . GLN A 1 97 ? -7.897 -56.187 21.925 1.00 10.71 97 GLN A O 1
ATOM 1445 N N . TRP A 1 98 ? -6.133 -56.529 20.598 1.00 9.16 98 TRP A N 1
ATOM 1446 C CA . TRP A 1 98 ? -5.175 -56.148 21.613 1.00 9.76 98 TRP A CA 1
ATOM 1447 C C . TRP A 1 98 ? -5.319 -54.660 21.928 1.00 10.37 98 TRP A C 1
ATOM 1448 O O . TRP A 1 98 ? -5.523 -54.262 23.084 1.00 10.27 98 TRP A O 1
ATOM 1469 N N . ASP A 1 99 ? -5.215 -53.833 20.890 1.00 10.76 99 ASP A N 1
ATOM 1470 C CA . ASP A 1 99 ? -5.113 -52.390 21.085 1.00 9.27 99 ASP A CA 1
ATOM 1471 C C . ASP A 1 99 ? -6.322 -51.808 21.811 1.00 10.88 99 ASP A C 1
ATOM 1472 O O . ASP A 1 99 ? -6.171 -50.981 22.706 1.00 10.90 99 ASP A O 1
ATOM 1481 N N . ALA A 1 100 ? -7.527 -52.219 21.417 1.00 10.32 100 ALA A N 1
ATOM 1482 C CA . ALA A 1 100 ? -8.737 -51.658 21.987 1.00 10.51 100 ALA A CA 1
ATOM 1483 C C . ALA A 1 100 ? -8.820 -51.924 23.478 1.00 10.93 100 ALA A C 1
ATOM 1484 O O . ALA A 1 100 ? -9.188 -51.043 24.255 1.00 12.27 100 ALA A O 1
ATOM 1491 N N . VAL A 1 101 ? -8.484 -53.137 23.877 1.00 8.53 101 VAL A N 1
ATOM 1492 C CA . VAL A 1 101 ? -8.577 -53.517 25.286 1.00 7.54 101 VAL A CA 1
ATOM 1493 C C . VAL A 1 101 ? -7.543 -52.771 26.151 1.00 9.28 101 VAL A C 1
ATOM 1494 O O . VAL A 1 101 ? -7.862 -52.301 27.245 1.00 8.87 101 VAL A O 1
ATOM 1507 N N . ILE A 1 102 ? -6.310 -52.652 25.680 1.00 9.57 102 ILE A N 1
ATOM 1508 C CA . ILE A 1 102 ? -5.306 -51.909 26.408 1.00 8.18 102 ILE A CA 1
ATOM 1509 C C . ILE A 1 102 ? -5.715 -50.427 26.483 1.00 11.59 102 ILE A C 1
ATOM 1510 O O . ILE A 1 102 ? -5.536 -49.785 27.502 1.00 9.51 102 ILE A O 1
ATOM 1526 N N . ASP A 1 103 ? -6.270 -49.883 25.403 1.00 9.69 103 ASP A N 1
ATOM 1527 C CA . ASP A 1 103 ? -6.625 -48.470 25.392 1.00 9.37 103 ASP A CA 1
ATOM 1528 C C . ASP A 1 103 ? -7.736 -48.162 26.417 1.00 10.26 103 ASP A C 1
ATOM 1529 O O . ASP A 1 103 ? -7.624 -47.188 27.163 1.00 11.11 103 ASP A O 1
ATOM 1538 N N . VAL A 1 104 ? -8.794 -48.968 26.466 1.00 9.20 104 VAL A N 1
ATOM 1539 C CA . VAL A 1 104 ? -9.852 -48.721 27.454 1.00 9.71 104 VAL A CA 1
ATOM 1540 C C . VAL A 1 104 ? -9.416 -49.071 28.866 1.00 10.27 104 VAL A C 1
ATOM 1541 O O . VAL A 1 104 ? -9.531 -48.253 29.775 1.00 10.50 104 VAL A O 1
ATOM 1554 N N . ASN A 1 105 ? -8.906 -50.286 29.036 1.00 7.39 105 ASN A N 1
ATOM 1555 C CA . ASN A 1 105 ? -8.783 -50.846 30.367 1.00 6.84 105 ASN A CA 1
ATOM 1556 C C . ASN A 1 105 ? -7.541 -50.404 31.096 1.00 10.09 105 ASN A C 1
ATOM 1557 O O . ASN A 1 105 ? -7.466 -50.560 32.308 1.00 9.69 105 ASN A O 1
ATOM 1568 N N . LEU A 1 106 ? -6.549 -49.904 30.374 1.00 8.10 106 LEU A N 1
ATOM 1569 C CA . LEU A 1 106 ? -5.310 -49.457 30.990 1.00 7.09 106 LEU A CA 1
ATOM 1570 C C . LEU A 1 106 ? -5.080 -47.973 30.732 1.00 8.95 106 LEU A C 1
ATOM 1571 O O . LEU A 1 106 ? -5.053 -47.185 31.671 1.00 9.99 106 LEU A O 1
ATOM 1587 N N . LYS A 1 107 ? -4.924 -47.565 29.478 1.00 9.40 107 LYS A N 1
ATOM 1588 C CA . LYS A 1 107 ? -4.700 -46.142 29.222 1.00 7.78 107 LYS A CA 1
ATOM 1589 C C . LYS A 1 107 ? -5.879 -45.280 29.683 1.00 11.01 107 LYS A C 1
ATOM 1590 O O . LYS A 1 107 ? -5.676 -44.185 30.178 1.00 10.68 107 LYS A O 1
ATOM 1609 N N . GLY A 1 108 ? -7.107 -45.765 29.515 1.00 10.36 108 GLY A N 1
ATOM 1610 C CA . GLY A 1 108 ? -8.283 -45.006 29.928 1.00 9.68 108 GLY A CA 1
ATOM 1611 C C . GLY A 1 108 ? -8.314 -44.681 31.400 1.00 8.49 108 GLY A C 1
ATOM 1612 O O . GLY A 1 108 ? -8.776 -43.633 31.827 1.00 8.95 108 GLY A O 1
ATOM 1616 N N . VAL A 1 109 ? -7.805 -45.611 32.192 1.00 8.50 109 VAL A N 1
ATOM 1617 C CA . VAL A 1 109 ? -7.676 -45.427 33.628 1.00 8.17 109 VAL A CA 1
ATOM 1618 C C . VAL A 1 109 ? -6.677 -44.324 33.910 1.00 9.36 109 VAL A C 1
ATOM 1619 O O . VAL A 1 109 ? -6.956 -43.401 34.686 1.00 9.82 109 VAL A O 1
ATOM 1632 N N . PHE A 1 110 ? -5.522 -44.392 33.271 1.00 8.84 110 PHE A N 1
ATOM 1633 C CA . PHE A 1 110 ? -4.521 -43.343 33.374 1.00 9.18 110 PHE A CA 1
ATOM 1634 C C . PHE A 1 110 ? -5.077 -41.984 32.928 1.00 9.54 110 PHE A C 1
ATOM 1635 O O . PHE A 1 110 ? -4.871 -40.968 33.593 1.00 10.86 110 PHE A O 1
ATOM 1652 N N . ASN A 1 111 ? -5.775 -41.955 31.792 1.00 8.87 111 ASN A N 1
ATOM 1653 C CA . ASN A 1 111 ? -6.173 -40.677 31.196 1.00 9.24 111 ASN A CA 1
ATOM 1654 C C . ASN A 1 111 ? -6.969 -39.802 32.160 1.00 10.52 111 ASN A C 1
ATOM 1655 O O . ASN A 1 111 ? -6.735 -38.592 32.220 1.00 12.07 111 ASN A O 1
ATOM 1666 N N . LEU A 1 112 ? -7.919 -40.380 32.887 1.00 9.50 112 LEU A N 1
ATOM 1667 C CA . LEU A 1 112 ? -8.713 -39.595 33.814 1.00 8.51 112 LEU A CA 1
ATOM 1668 C C . LEU A 1 112 ? -8.015 -39.453 35.170 1.00 8.14 112 LEU A C 1
ATOM 1669 O O . LEU A 1 112 ? -8.067 -38.407 35.805 1.00 8.94 112 LEU A O 1
ATOM 1685 N N . THR A 1 113 ? -7.337 -40.506 35.615 1.00 8.37 113 THR A N 1
ATOM 1686 C CA . THR A 1 113 ? -6.712 -40.446 36.927 1.00 9.08 113 THR A CA 1
ATOM 1687 C C . THR A 1 113 ? -5.598 -39.413 36.999 1.00 8.23 113 THR A C 1
ATOM 1688 O O . THR A 1 113 ? -5.391 -38.821 38.054 1.00 9.50 113 THR A O 1
ATOM 1699 N N . ARG A 1 114 ? -4.880 -39.182 35.897 1.00 9.35 114 ARG A N 1
ATOM 1700 C CA . ARG A 1 114 ? -3.786 -38.203 35.936 1.00 8.53 114 ARG A CA 1
ATOM 1701 C C . ARG A 1 114 ? -4.302 -36.785 36.184 1.00 9.82 114 ARG A C 1
ATOM 1702 O O . ARG A 1 114 ? -3.526 -35.913 36.525 1.00 11.46 114 ARG A O 1
ATOM 1723 N N . LEU A 1 115 ? -5.594 -36.573 35.974 1.00 8.76 115 LEU A N 1
ATOM 1724 C CA . LEU A 1 115 ? -6.238 -35.309 36.328 1.00 9.91 115 LEU A CA 1
ATOM 1725 C C . LEU A 1 115 ? -6.843 -35.367 37.728 1.00 11.52 115 LEU A C 1
ATOM 1726 O O . LEU A 1 115 ? -6.600 -34.489 38.557 1.00 11.07 115 LEU A O 1
ATOM 1742 N N . VAL A 1 116 ? -7.655 -36.389 37.982 1.00 7.87 116 VAL A N 1
ATOM 1743 C CA . VAL A 1 116 ? -8.364 -36.468 39.260 1.00 7.17 116 VAL A CA 1
ATOM 1744 C C . VAL A 1 116 ? -7.478 -36.721 40.471 1.00 9.71 116 VAL A C 1
ATOM 1745 O O . VAL A 1 116 ? -7.681 -36.123 41.516 1.00 9.02 116 VAL A O 1
ATOM 1758 N N . GLY A 1 117 ? -6.533 -37.647 40.351 1.00 9.77 117 GLY A N 1
ATOM 1759 C CA . GLY A 1 117 ? -5.731 -38.051 41.497 1.00 10.00 117 GLY A CA 1
ATOM 1760 C C . GLY A 1 117 ? -4.907 -36.902 42.039 1.00 8.30 117 GLY A C 1
ATOM 1761 O O . GLY A 1 117 ? -4.918 -36.633 43.232 1.00 9.92 117 GLY A O 1
ATOM 1765 N N . PRO A 1 118 ? -4.171 -36.210 41.164 1.00 8.81 118 PRO A N 1
ATOM 1766 C CA . PRO A 1 118 ? -3.404 -35.054 41.639 1.00 9.73 118 PRO A CA 1
ATOM 1767 C C . PRO A 1 118 ? -4.293 -33.960 42.245 1.00 10.79 118 PRO A C 1
ATOM 1768 O O . PRO A 1 118 ? -3.873 -33.281 43.180 1.00 12.30 118 PRO A O 1
ATOM 1779 N N . GLN A 1 119 ? -5.521 -33.823 41.751 1.00 9.96 119 GLN A N 1
ATOM 1780 C CA . GLN A 1 119 ? -6.492 -32.884 42.300 1.00 9.85 119 GLN A CA 1
ATOM 1781 C C . GLN A 1 119 ? -6.920 -33.302 43.710 1.00 10.56 119 GLN A C 1
ATOM 1782 O O . GLN A 1 119 ? -7.038 -32.480 44.600 1.00 10.81 119 GLN A O 1
ATOM 1796 N N . MET A 1 120 ? -7.105 -34.602 43.931 1.00 8.41 120 MET A N 1
ATOM 1797 C CA . MET A 1 120 ? -7.400 -35.085 45.272 1.00 9.02 120 MET A CA 1
ATOM 1798 C C . MET A 1 120 ? -6.244 -34.773 46.212 1.00 10.32 120 MET A C 1
ATOM 1799 O O . MET A 1 120 ? -6.453 -34.358 47.352 1.00 11.06 120 MET A O 1
ATOM 1813 N N . GLN A 1 121 ? -5.020 -35.001 45.755 1.00 10.06 121 GLN A N 1
ATOM 1814 C CA . GLN A 1 121 ? -3.839 -34.751 46.584 1.00 9.46 121 GLN A CA 1
ATOM 1815 C C . GLN A 1 121 ? -3.773 -33.269 46.964 1.00 12.58 121 GLN A C 1
ATOM 1816 O O . GLN A 1 121 ? -3.572 -32.923 48.130 1.00 12.10 121 GLN A O 1
ATOM 1830 N N . THR A 1 122 ? -3.976 -32.402 45.981 1.00 10.88 122 THR A N 1
ATOM 1831 C CA . THR A 1 122 ? -3.957 -30.964 46.202 1.00 13.46 122 THR A CA 1
ATOM 1832 C C . THR A 1 122 ? -5.010 -30.558 47.232 1.00 14.05 122 THR A C 1
ATOM 1833 O O . THR A 1 122 ? -4.770 -29.718 48.098 1.00 14.25 122 THR A O 1
ATOM 1844 N N . ASN A 1 123 ? -6.176 -31.190 47.140 1.00 10.78 123 ASN A N 1
ATOM 1845 C CA . ASN A 1 123 ? -7.284 -30.929 48.045 1.00 9.86 123 ASN A CA 1
ATOM 1846 C C . ASN A 1 123 ? -7.171 -31.628 49.396 1.00 13.07 123 ASN A C 1
ATOM 1847 O O . ASN A 1 123 ? -7.944 -31.333 50.308 1.00 15.71 123 ASN A O 1
ATOM 1858 N N . GLY A 1 124 ? -6.211 -32.543 49.525 1.00 10.89 124 GLY A N 1
ATOM 1859 C CA . GLY A 1 124 ? -5.906 -33.177 50.801 1.00 12.14 124 GLY A CA 1
ATOM 1860 C C . GLY A 1 124 ? -6.723 -34.410 51.152 1.00 12.49 124 GLY A C 1
ATOM 1861 O O . GLY A 1 124 ? -6.624 -34.934 52.262 1.00 16.73 124 GLY A O 1
ATOM 1865 N N . TYR A 1 125 ? -7.530 -34.879 50.208 1.00 12.01 125 TYR A N 1
ATOM 1866 C CA . TYR A 1 125 ? -8.450 -35.970 50.471 1.00 11.89 125 TYR A CA 1
ATOM 1867 C C . TYR A 1 125 ? -8.950 -36.636 49.200 1.00 8.96 125 TYR A C 1
ATOM 1868 O O . TYR A 1 125 ? -9.340 -35.983 48.241 1.00 10.92 125 TYR A O 1
ATOM 1886 N N . GLY A 1 126 ? -8.967 -37.962 49.205 1.00 8.84 126 GLY A N 1
ATOM 1887 C CA . GLY A 1 126 ? -9.668 -38.678 48.158 1.00 9.98 126 GLY A CA 1
ATOM 1888 C C . GLY A 1 126 ? -9.609 -40.170 48.325 1.00 7.29 126 GLY A C 1
ATOM 1889 O O . GLY A 1 126 ? -8.805 -40.695 49.117 1.00 8.26 126 GLY A O 1
ATOM 1893 N N . SER A 1 127 ? -10.464 -40.856 47.587 1.00 7.05 127 SER A N 1
ATOM 1894 C CA . SER A 1 127 ? -10.401 -42.303 47.489 1.00 6.15 127 SER A CA 1
ATOM 1895 C C . SER A 1 127 ? -10.635 -42.724 46.025 1.00 7.41 127 SER A C 1
ATOM 1896 O O . SER A 1 127 ? -11.634 -42.335 45.413 1.00 7.96 127 SER A O 1
ATOM 1904 N N . ILE A 1 128 ? -9.707 -43.514 45.479 1.00 7.93 128 ILE A N 1
ATOM 1905 C CA . ILE A 1 128 ? -9.773 -44.016 44.111 1.00 8.10 128 ILE A CA 1
ATOM 1906 C C . ILE A 1 128 ? -9.937 -45.525 44.181 1.00 7.24 128 ILE A C 1
ATOM 1907 O O . ILE A 1 128 ? -9.214 -46.179 44.910 1.00 8.12 128 ILE A O 1
ATOM 1923 N N . ILE A 1 129 ? -10.895 -46.055 43.421 1.00 7.20 129 ILE A N 1
ATOM 1924 C CA . ILE A 1 129 ? -11.134 -47.486 43.323 1.00 6.71 129 ILE A CA 1
ATOM 1925 C C . ILE A 1 129 ? -10.988 -47.866 41.858 1.00 8.30 129 ILE A C 1
ATOM 1926 O O . ILE A 1 129 ? -11.770 -47.436 41.002 1.00 8.50 129 ILE A O 1
ATOM 1942 N N . ASN A 1 130 ? -10.000 -48.707 41.579 1.00 7.37 130 ASN A N 1
ATOM 1943 C CA . ASN A 1 130 ? -9.802 -49.282 40.253 1.00 7.65 130 ASN A CA 1
ATOM 1944 C C . ASN A 1 130 ? -10.485 -50.638 40.200 1.00 9.54 130 ASN A C 1
ATOM 1945 O O . ASN A 1 130 ? -10.639 -51.284 41.211 1.00 11.58 130 ASN A O 1
ATOM 1956 N N . ILE A 1 131 ? -10.959 -51.044 39.031 1.00 8.16 131 ILE A N 1
ATOM 1957 C CA . ILE A 1 131 ? -11.601 -52.337 38.894 1.00 9.49 131 ILE A CA 1
ATOM 1958 C C . ILE A 1 131 ? -10.650 -53.227 38.131 1.00 8.93 131 ILE A C 1
ATOM 1959 O O . ILE A 1 131 ? -10.372 -52.996 36.941 1.00 8.76 131 ILE A O 1
ATOM 1975 N N . SER A 1 132 ? -10.115 -54.220 38.827 1.00 8.70 132 SER A N 1
ATOM 1976 C CA . SER A 1 132 ? -9.280 -55.249 38.229 1.00 9.00 132 SER A CA 1
ATOM 1977 C C . SER A 1 132 ? -10.203 -56.405 37.824 1.00 9.45 132 SER A C 1
ATOM 1978 O O . SER A 1 132 ? -11.297 -56.161 37.318 1.00 9.43 132 SER A O 1
ATOM 1986 N N . SER A 1 133 ? -9.776 -57.645 38.047 1.00 7.28 133 SER A N 1
ATOM 1987 C CA . SER A 1 133 ? -10.586 -58.832 37.773 1.00 8.49 133 SER A CA 1
ATOM 1988 C C . SER A 1 133 ? -9.869 -60.060 38.284 1.00 7.78 133 SER A C 1
ATOM 1989 O O . SER A 1 133 ? -8.644 -60.088 38.327 1.00 7.73 133 SER A O 1
ATOM 1997 N N . VAL A 1 134 ? -10.621 -61.099 38.624 1.00 6.34 134 VAL A N 1
ATOM 1998 C CA . VAL A 1 134 ? -10.035 -62.410 38.912 1.00 7.40 134 VAL A CA 1
ATOM 1999 C C . VAL A 1 134 ? -9.098 -62.853 37.760 1.00 9.08 134 VAL A C 1
ATOM 2000 O O . VAL A 1 134 ? -8.107 -63.576 37.968 1.00 7.82 134 VAL A O 1
ATOM 2013 N N . VAL A 1 135 ? -9.394 -62.401 36.543 1.00 7.79 135 VAL A N 1
ATOM 2014 C CA . VAL A 1 135 ? -8.582 -62.732 35.373 1.00 9.43 135 VAL A CA 1
ATOM 2015 C C . VAL A 1 135 ? -7.201 -62.062 35.447 1.00 8.65 135 VAL A C 1
ATOM 2016 O O . VAL A 1 135 ? -6.211 -62.612 34.966 1.00 9.63 135 VAL A O 1
ATOM 2029 N N . GLY A 1 136 ? -7.130 -60.890 36.062 1.00 9.72 136 GLY A N 1
ATOM 2030 C CA . GLY A 1 136 ? -5.854 -60.238 36.289 1.00 9.13 136 GLY A CA 1
ATOM 2031 C C . GLY A 1 136 ? -5.030 -60.912 37.372 1.00 11.18 136 GLY A C 1
ATOM 2032 O O . GLY A 1 136 ? -3.809 -60.799 37.393 1.00 11.05 136 GLY A O 1
ATOM 2036 N N . VAL A 1 137 ? -5.702 -61.612 38.285 1.00 8.57 137 VAL A N 1
ATOM 2037 C CA . VAL A 1 137 ? -5.043 -62.262 39.401 1.00 9.25 137 VAL A CA 1
ATOM 2038 C C . VAL A 1 137 ? -4.542 -63.654 39.047 1.00 9.51 137 VAL A C 1
ATOM 2039 O O . VAL A 1 137 ? -3.504 -64.075 39.553 1.00 9.23 137 VAL A O 1
ATOM 2052 N N . PHE A 1 138 ? -5.248 -64.337 38.143 1.00 7.65 138 PHE A N 1
ATOM 2053 C CA . PHE A 1 138 ? -4.961 -65.742 37.798 1.00 7.50 138 PHE A CA 1
ATOM 2054 C C . PHE A 1 138 ? -4.672 -66.016 36.328 1.00 7.28 138 PHE A C 1
ATOM 2055 O O . PHE A 1 138 ? -4.274 -67.141 35.981 1.00 7.69 138 PHE A O 1
ATOM 2072 N N . GLY A 1 139 ? -4.930 -65.039 35.464 1.00 8.03 139 GLY A N 1
ATOM 2073 C CA . GLY A 1 139 ? -4.896 -65.274 34.024 1.00 7.34 139 GLY A CA 1
ATOM 2074 C C . GLY A 1 139 ? -6.119 -66.049 33.551 1.00 10.19 139 GLY A C 1
ATOM 2075 O O . GLY A 1 139 ? -6.837 -66.613 34.356 1.00 9.21 139 GLY A O 1
ATOM 2079 N N . ASN A 1 140 ? -6.371 -66.086 32.243 1.00 8.51 140 ASN A N 1
ATOM 2080 C CA . ASN A 1 140 ? -7.466 -66.903 31.713 1.00 8.31 140 ASN A CA 1
ATOM 2081 C C . ASN A 1 140 ? -7.245 -67.161 30.240 1.00 6.71 140 ASN A C 1
ATOM 2082 O O . ASN A 1 140 ? -6.901 -66.247 29.497 1.00 9.22 140 ASN A O 1
ATOM 2093 N N . ILE A 1 141 ? -7.416 -68.413 29.844 1.00 9.07 141 ILE A N 1
ATOM 2094 C CA . ILE A 1 141 ? -7.344 -68.777 28.439 1.00 9.78 141 ILE A CA 1
ATOM 2095 C C . ILE A 1 141 ? -8.249 -67.891 27.591 1.00 11.31 141 ILE A C 1
ATOM 2096 O O . ILE A 1 141 ? -9.415 -67.653 27.922 1.00 11.13 141 ILE A O 1
ATOM 2112 N N . GLY A 1 142 ? -7.685 -67.398 26.494 1.00 10.84 142 GLY A N 1
ATOM 2113 C CA . GLY A 1 142 ? -8.431 -66.609 25.529 1.00 11.81 142 GLY A CA 1
ATOM 2114 C C . GLY A 1 142 ? -8.525 -65.147 25.910 1.00 10.50 142 GLY A C 1
ATOM 2115 O O . GLY A 1 142 ? -9.208 -64.386 25.247 1.00 10.45 142 GLY A O 1
ATOM 2119 N N . GLN A 1 143 ? -7.813 -64.733 26.954 1.00 9.47 143 GLN A N 1
ATOM 2120 C CA . GLN A 1 143 ? -7.903 -63.346 27.429 1.00 7.09 143 GLN A CA 1
ATOM 2121 C C . GLN A 1 143 ? -6.557 -62.687 27.744 1.00 8.80 143 GLN A C 1
ATOM 2122 O O . GLN A 1 143 ? -6.448 -61.918 28.694 1.00 9.51 143 GLN A O 1
ATOM 2136 N N . ALA A 1 144 ? -5.532 -62.946 26.929 1.00 8.13 144 ALA A N 1
ATOM 2137 C CA . ALA A 1 144 ? -4.228 -62.348 27.220 1.00 7.49 144 ALA A CA 1
ATOM 2138 C C . ALA A 1 144 ? -4.280 -60.813 27.316 1.00 9.29 144 ALA A C 1
ATOM 2139 O O . ALA A 1 144 ? -3.648 -60.222 28.197 1.00 8.66 144 ALA A O 1
ATOM 2146 N N . ASN A 1 145 ? -5.015 -60.173 26.404 1.00 8.70 145 ASN A N 1
ATOM 2147 C CA . ASN A 1 145 ? -5.151 -58.727 26.422 1.00 7.29 145 ASN A CA 1
ATOM 2148 C C . ASN A 1 145 ? -5.821 -58.257 27.702 1.00 8.20 145 ASN A C 1
ATOM 2149 O O . ASN A 1 145 ? -5.320 -57.372 28.389 1.00 9.39 145 ASN A O 1
ATOM 2160 N N . TYR A 1 146 ? -6.962 -58.847 28.013 1.00 8.21 146 TYR A N 1
ATOM 2161 C CA . TYR A 1 146 ? -7.703 -58.479 29.214 1.00 7.40 146 TYR A CA 1
ATOM 2162 C C . TYR A 1 146 ? -6.913 -58.724 30.489 1.00 9.08 146 TYR A C 1
ATOM 2163 O O . TYR A 1 146 ? -6.870 -57.855 31.378 1.00 8.66 146 TYR A O 1
ATOM 2181 N N . ALA A 1 147 ? -6.292 -59.897 30.574 1.00 8.46 147 ALA A N 1
ATOM 2182 C CA . ALA A 1 147 ? -5.450 -60.225 31.725 1.00 7.08 147 ALA A CA 1
ATOM 2183 C C . ALA A 1 147 ? -4.304 -59.245 31.905 1.00 6.84 147 ALA A C 1
ATOM 2184 O O . ALA A 1 147 ? -4.019 -58.829 33.025 1.00 7.85 147 ALA A O 1
ATOM 2191 N N . ALA A 1 148 ? -3.646 -58.870 30.822 1.00 7.89 148 ALA A N 1
ATOM 2192 C CA . ALA A 1 148 ? -2.588 -57.876 30.899 1.00 8.10 148 ALA A CA 1
ATOM 2193 C C . ALA A 1 148 ? -3.125 -56.577 31.495 1.00 7.55 148 ALA A C 1
ATOM 2194 O O . ALA A 1 148 ? -2.474 -55.961 32.346 1.00 8.85 148 ALA A O 1
ATOM 2201 N N . THR A 1 149 ? -4.308 -56.157 31.066 1.00 7.67 149 THR A N 1
ATOM 2202 C CA . THR A 1 149 ? -4.840 -54.893 31.563 1.00 8.46 149 THR A CA 1
ATOM 2203 C C . THR A 1 149 ? -5.228 -54.989 33.020 1.00 8.84 149 THR A C 1
ATOM 2204 O O . THR A 1 149 ? -4.979 -54.069 33.764 1.00 8.48 149 THR A O 1
ATOM 2215 N N . LYS A 1 150 ? -5.845 -56.084 33.425 1.00 8.22 150 LYS A N 1
ATOM 2216 C CA . LYS A 1 150 ? -6.371 -56.144 34.776 1.00 7.34 150 LYS A CA 1
ATOM 2217 C C . LYS A 1 150 ? -5.266 -56.421 35.785 1.00 7.64 150 LYS A C 1
ATOM 2218 O O . LYS A 1 150 ? -5.366 -56.005 36.941 1.00 7.58 150 LYS A O 1
ATOM 2237 N N . ALA A 1 151 ? -4.221 -57.145 35.377 1.00 6.43 151 ALA A N 1
ATOM 2238 C CA . ALA A 1 151 ? -3.012 -57.216 36.192 1.00 6.72 151 ALA A CA 1
ATOM 2239 C C . ALA A 1 151 ? -2.326 -55.860 36.213 1.00 6.82 151 ALA A C 1
ATOM 2240 O O . ALA A 1 151 ? -1.853 -55.410 37.250 1.00 8.70 151 ALA A O 1
ATOM 2247 N N . GLY A 1 152 ? -2.274 -55.190 35.072 1.00 6.70 152 GLY A N 1
ATOM 2248 C CA . GLY A 1 152 ? -1.651 -53.876 35.021 1.00 6.59 152 GLY A CA 1
ATOM 2249 C C . GLY A 1 152 ? -2.286 -52.841 35.930 1.00 6.71 152 GLY A C 1
ATOM 2250 O O . GLY A 1 152 ? -1.588 -51.998 36.485 1.00 7.82 152 GLY A O 1
ATOM 2254 N N . VAL A 1 153 ? -3.607 -52.889 36.060 1.00 7.26 153 VAL A N 1
ATOM 2255 C CA . VAL A 1 153 ? -4.332 -52.016 36.964 1.00 7.17 153 VAL A CA 1
ATOM 2256 C C . VAL A 1 153 ? -3.857 -52.161 38.402 1.00 8.59 153 VAL A C 1
ATOM 2257 O O . VAL A 1 153 ? -3.906 -51.209 39.163 1.00 9.14 153 VAL A O 1
ATOM 2270 N N . ILE A 1 154 ? -3.399 -53.345 38.790 1.00 8.03 154 ILE A N 1
ATOM 2271 C CA . ILE A 1 154 ? -2.857 -53.529 40.139 1.00 7.06 154 ILE A CA 1
ATOM 2272 C C . ILE A 1 154 ? -1.548 -52.730 40.293 1.00 7.80 154 ILE A C 1
ATOM 2273 O O . ILE A 1 154 ? -1.286 -52.101 41.328 1.00 8.25 154 ILE A O 1
ATOM 2289 N N . GLY A 1 155 ? -0.715 -52.762 39.253 1.00 8.04 155 GLY A N 1
ATOM 2290 C CA . GLY A 1 155 ? 0.497 -51.958 39.247 1.00 7.96 155 GLY A CA 1
ATOM 2291 C C . GLY A 1 155 ? 0.205 -50.474 39.367 1.00 8.59 155 GLY A C 1
ATOM 2292 O O . GLY A 1 155 ? 0.895 -49.758 40.093 1.00 7.53 155 GLY A O 1
ATOM 2296 N N . LEU A 1 156 ? -0.815 -50.018 38.652 1.00 7.52 156 LEU A N 1
ATOM 2297 C CA . LEU A 1 156 ? -1.258 -48.618 38.760 1.00 6.95 156 LEU A CA 1
ATOM 2298 C C . LEU A 1 156 ? -1.728 -48.302 40.172 1.00 8.47 156 LEU A C 1
ATOM 2299 O O . LEU A 1 156 ? -1.415 -47.245 40.741 1.00 8.32 156 LEU A O 1
ATOM 2315 N N . THR A 1 157 ? -2.500 -49.218 40.729 1.00 7.80 157 THR A N 1
ATOM 2316 C CA . THR A 1 157 ? -3.090 -49.041 42.051 1.00 6.66 157 THR A CA 1
ATOM 2317 C C . THR A 1 157 ? -2.021 -48.814 43.117 1.00 7.46 157 THR A C 1
ATOM 2318 O O . THR A 1 157 ? -2.085 -47.865 43.903 1.00 7.32 157 THR A O 1
ATOM 2329 N N . MET A 1 158 ? -1.011 -49.683 43.124 1.00 7.49 158 MET A N 1
ATOM 2330 C CA . MET A 1 158 ? 0.053 -49.570 44.110 1.00 6.98 158 MET A CA 1
ATOM 2331 C C . MET A 1 158 ? 0.857 -48.299 43.907 1.00 6.51 158 MET A C 1
ATOM 2332 O O . MET A 1 158 ? 1.205 -47.605 44.867 1.00 8.70 158 MET A O 1
ATOM 2346 N N . THR A 1 159 ? 1.181 -48.003 42.653 1.00 6.15 159 THR A N 1
ATOM 2347 C CA . THR A 1 159 ? 1.938 -46.790 42.351 1.00 5.89 159 THR A CA 1
ATOM 2348 C C . THR A 1 159 ? 1.212 -45.525 42.805 1.00 7.65 159 THR A C 1
ATOM 2349 O O . THR A 1 159 ? 1.820 -44.638 43.400 1.00 7.45 159 THR A O 1
ATOM 2360 N N . TRP A 1 160 ? -0.074 -45.448 42.514 1.00 7.26 160 TRP A N 1
ATOM 2361 C CA . TRP A 1 160 ? -0.813 -44.233 42.816 1.00 6.68 160 TRP A CA 1
ATOM 2362 C C . TRP A 1 160 ? -1.082 -44.127 44.309 1.00 7.46 160 TRP A C 1
ATOM 2363 O O . TRP A 1 160 ? -1.148 -43.016 44.837 1.00 7.95 160 TRP A O 1
ATOM 2384 N N . ALA A 1 161 ? -1.280 -45.250 44.986 1.00 7.61 161 ALA A N 1
ATOM 2385 C CA . ALA A 1 161 ? -1.448 -45.206 46.435 1.00 6.54 161 ALA A CA 1
ATOM 2386 C C . ALA A 1 161 ? -0.210 -44.564 47.052 1.00 8.74 161 ALA A C 1
ATOM 2387 O O . ALA A 1 161 ? -0.294 -43.862 48.067 1.00 7.34 161 ALA A O 1
ATOM 2394 N N . LYS A 1 162 ? 0.956 -44.819 46.470 1.00 6.87 162 LYS A N 1
ATOM 2395 C CA . LYS A 1 162 ? 2.182 -44.195 46.944 1.00 6.08 162 LYS A CA 1
ATOM 2396 C C . LYS A 1 162 ? 2.237 -42.724 46.538 1.00 7.06 162 LYS A C 1
ATOM 2397 O O . LYS A 1 162 ? 2.413 -41.844 47.386 1.00 9.44 162 LYS A O 1
ATOM 2416 N N . GLU A 1 163 ? 2.051 -42.447 45.250 1.00 6.75 163 GLU A N 1
ATOM 2417 C CA . GLU A 1 163 ? 2.228 -41.080 44.744 1.00 8.00 163 GLU A CA 1
ATOM 2418 C C . GLU A 1 163 ? 1.268 -40.061 45.321 1.00 8.01 163 GLU A C 1
ATOM 2419 O O . GLU A 1 163 ? 1.678 -38.955 45.669 1.00 9.80 163 GLU A O 1
ATOM 2431 N N . PHE A 1 164 ? -0.011 -40.391 45.377 1.00 7.78 164 PHE A N 1
ATOM 2432 C CA . PHE A 1 164 ? -1.020 -39.386 45.707 1.00 6.70 164 PHE A CA 1
ATOM 2433 C C . PHE A 1 164 ? -1.106 -39.125 47.211 1.00 8.87 164 PHE A C 1
ATOM 2434 O O . PHE A 1 164 ? -1.740 -38.160 47.616 1.00 10.51 164 PHE A O 1
ATOM 2451 N N . ALA A 1 165 ? -0.445 -39.952 48.019 1.00 7.16 165 ALA A N 1
ATOM 2452 C CA . ALA A 1 165 ? -0.388 -39.749 49.477 1.00 7.66 165 ALA A CA 1
ATOM 2453 C C . ALA A 1 165 ? 0.918 -39.089 49.894 1.00 11.08 165 ALA A C 1
ATOM 2454 O O . ALA A 1 165 ? 1.192 -38.948 51.097 1.00 14.29 165 ALA A O 1
ATOM 2461 N N . LEU A 1 166 ? 1.755 -38.710 48.935 1.00 10.45 166 LEU A N 1
ATOM 2462 C CA . LEU A 1 166 ? 2.970 -37.975 49.290 1.00 10.30 166 LEU A CA 1
ATOM 2463 C C . LEU A 1 166 ? 2.617 -36.611 49.850 1.00 10.95 166 LEU A C 1
ATOM 2464 O O . LEU A 1 166 ? 1.548 -36.080 49.586 1.00 11.06 166 LEU A O 1
ATOM 2480 N N . LYS A 1 167 ? 3.542 -36.058 50.627 1.00 10.96 167 LYS A N 1
ATOM 2481 C CA . LYS A 1 167 ? 3.401 -34.715 51.183 1.00 12.06 167 LYS A CA 1
ATOM 2482 C C . LYS A 1 167 ? 2.104 -34.519 51.957 1.00 14.31 167 LYS A C 1
ATOM 2483 O O . LYS A 1 167 ? 1.448 -33.479 51.845 1.00 17.51 167 LYS A O 1
ATOM 2502 N N . GLY A 1 168 ? 1.743 -35.527 52.737 1.00 11.69 168 GLY A N 1
ATOM 2503 C CA . GLY A 1 168 ? 0.754 -35.380 53.778 1.00 13.60 168 GLY A CA 1
ATOM 2504 C C . GLY A 1 168 ? -0.687 -35.492 53.334 1.00 12.56 168 GLY A C 1
ATOM 2505 O O . GLY A 1 168 ? -1.599 -35.209 54.106 1.00 14.89 168 GLY A O 1
ATOM 2509 N N . ALA A 1 169 ? -0.913 -35.903 52.096 1.00 10.98 169 ALA A N 1
ATOM 2510 C CA . ALA A 1 169 ? -2.270 -35.923 51.555 1.00 9.75 169 ALA A CA 1
ATOM 2511 C C . ALA A 1 169 ? -2.997 -37.218 51.879 1.00 8.02 169 ALA A C 1
ATOM 2512 O O . ALA A 1 169 ? -2.453 -38.301 51.707 1.00 11.08 169 ALA A O 1
ATOM 2519 N N . ASN A 1 170 ? -4.221 -37.105 52.366 1.00 11.31 170 ASN A N 1
ATOM 2520 C CA . ASN A 1 170 ? -4.998 -38.270 52.769 1.00 10.67 170 ASN A CA 1
ATOM 2521 C C . ASN A 1 170 ? -5.761 -38.843 51.570 1.00 8.90 170 ASN A C 1
ATOM 2522 O O . ASN A 1 170 ? -6.996 -38.801 51.494 1.00 11.17 170 ASN A O 1
ATOM 2533 N N . VAL A 1 171 ? -4.989 -39.365 50.615 1.00 7.87 171 VAL A N 1
ATOM 2534 C CA . VAL A 1 171 ? -5.543 -39.968 49.405 1.00 7.76 171 VAL A CA 1
ATOM 2535 C C . VAL A 1 171 ? -5.240 -41.459 49.423 1.00 8.50 171 VAL A C 1
ATOM 2536 O O . VAL A 1 171 ? -4.091 -41.849 49.641 1.00 10.71 171 VAL A O 1
ATOM 2549 N N . ARG A 1 172 ? -6.287 -42.274 49.267 1.00 7.32 172 ARG A N 1
ATOM 2550 C CA . ARG A 1 172 ? -6.164 -43.722 49.228 1.00 7.04 172 ARG A CA 1
ATOM 2551 C C . ARG A 1 172 ? -6.494 -44.224 47.833 1.00 8.05 172 ARG A C 1
ATOM 2552 O O . ARG A 1 172 ? -7.331 -43.649 47.141 1.00 6.89 172 ARG A O 1
ATOM 2573 N N . VAL A 1 173 ? -5.825 -45.300 47.419 1.00 6.74 173 VAL A N 1
ATOM 2574 C CA . VAL A 1 173 ? -6.047 -45.913 46.113 1.00 6.28 173 VAL A CA 1
ATOM 2575 C C . VAL A 1 173 ? -6.047 -47.425 46.291 1.00 7.55 173 VAL A C 1
ATOM 2576 O O . VAL A 1 173 ? -5.106 -47.976 46.844 1.00 8.03 173 VAL A O 1
ATOM 2589 N N . ASN A 1 174 ? -7.124 -48.067 45.848 1.00 6.07 174 ASN A N 1
ATOM 2590 C CA . ASN A 1 174 ? -7.282 -49.490 45.998 1.00 5.58 174 ASN A CA 1
ATOM 2591 C C . ASN A 1 174 ? -7.931 -50.022 44.739 1.00 7.31 174 ASN A C 1
ATOM 2592 O O . ASN A 1 174 ? -8.397 -49.246 43.900 1.00 8.02 174 ASN A O 1
ATOM 2603 N N . ALA A 1 175 ? -7.935 -51.337 44.598 1.00 8.07 175 ALA A N 1
ATOM 2604 C CA . ALA A 1 175 ? -8.649 -51.999 43.519 1.00 7.82 175 ALA A CA 1
ATOM 2605 C C . ALA A 1 175 ? -9.581 -53.071 44.061 1.00 7.24 175 ALA A C 1
ATOM 2606 O O . ALA A 1 175 ? -9.349 -53.635 45.151 1.00 8.76 175 ALA A O 1
ATOM 2613 N N . ILE A 1 176 ? -10.659 -53.308 43.329 1.00 7.35 176 ILE A N 1
ATOM 2614 C CA . ILE A 1 176 ? -11.503 -54.473 43.509 1.00 7.05 176 ILE A CA 1
ATOM 2615 C C . ILE A 1 176 ? -11.254 -55.395 42.330 1.00 6.85 176 ILE A C 1
ATOM 2616 O O . ILE A 1 176 ? -11.287 -54.934 41.185 1.00 7.07 176 ILE A O 1
ATOM 2632 N N . ALA A 1 177 ? -11.028 -56.676 42.595 1.00 5.80 177 ALA A N 1
ATOM 2633 C CA . ALA A 1 177 ? -10.905 -57.690 41.547 1.00 6.29 177 ALA A CA 1
ATOM 2634 C C . ALA A 1 177 ? -12.155 -58.565 41.615 1.00 7.78 177 ALA A C 1
ATOM 2635 O O . ALA A 1 177 ? -12.211 -59.529 42.385 1.00 6.89 177 ALA A O 1
ATOM 2642 N N . PRO A 1 178 ? -13.193 -58.206 40.853 1.00 7.71 178 PRO A N 1
ATOM 2643 C CA . PRO A 1 178 ? -14.375 -59.052 40.908 1.00 6.95 178 PRO A CA 1
ATOM 2644 C C . PRO A 1 178 ? -14.135 -60.421 40.299 1.00 8.89 178 PRO A C 1
ATOM 2645 O O . PRO A 1 178 ? -13.327 -60.556 39.369 1.00 8.26 178 PRO A O 1
ATOM 2656 N N . GLY A 1 179 ? -14.847 -61.421 40.811 1.00 8.10 179 GLY A N 1
ATOM 2657 C CA . GLY A 1 179 ? -15.020 -62.692 40.137 1.00 8.35 179 GLY A CA 1
ATOM 2658 C C . GLY A 1 179 ? -16.058 -62.526 39.047 1.00 9.54 179 GLY A C 1
ATOM 2659 O O . GLY A 1 179 ? -16.218 -61.434 38.510 1.00 15.60 179 GLY A O 1
ATOM 2663 N N . TYR A 1 180 ? -16.805 -63.579 38.752 1.00 9.80 180 TYR A N 1
ATOM 2664 C CA . TYR A 1 180 ? -17.796 -63.535 37.690 1.00 12.81 180 TYR A CA 1
ATOM 2665 C C . TYR A 1 180 ? -19.118 -63.069 38.264 1.00 13.78 180 TYR A C 1
ATOM 2666 O O . TYR A 1 180 ? -19.675 -63.686 39.184 1.00 12.22 180 TYR A O 1
ATOM 2684 N N . ILE A 1 181 ? -19.567 -61.931 37.745 1.00 12.32 181 ILE A N 1
ATOM 2685 C CA . ILE A 1 181 ? -20.701 -61.209 38.293 1.00 14.29 181 ILE A CA 1
ATOM 2686 C C . ILE A 1 181 ? -21.750 -61.113 37.220 1.00 14.84 181 ILE A C 1
ATOM 2687 O O . ILE A 1 181 ? -21.461 -60.827 36.050 1.00 14.13 181 ILE A O 1
ATOM 2703 N N . MET A 1 182 ? -22.990 -61.329 37.630 1.00 15.77 182 MET A N 1
ATOM 2704 C CA . MET A 1 182 ? -24.088 -61.427 36.683 1.00 17.64 182 MET A CA 1
ATOM 2705 C C . MET A 1 182 ? -24.522 -60.059 36.181 1.00 20.14 182 MET A C 1
ATOM 2706 O O . MET A 1 182 ? -25.543 -59.527 36.617 1.00 26.58 182 MET A O 1
ATOM 2720 N N . THR A 1 183 ? -23.750 -59.515 35.249 1.00 25.31 183 THR A N 1
ATOM 2721 C CA . THR A 1 183 ? -24.146 -58.291 34.557 1.00 30.15 183 THR A CA 1
ATOM 2722 C C . THR A 1 183 ? -24.778 -58.754 33.255 1.00 41.72 183 THR A C 1
ATOM 2723 O O . THR A 1 183 ? -24.835 -59.960 33.011 1.00 36.77 183 THR A O 1
ATOM 2734 N N . ASP A 1 184 ? -25.291 -57.821 32.451 1.00 52.09 184 ASP A N 1
ATOM 2735 C CA . ASP A 1 184 ? -26.028 -58.171 31.230 1.00 48.77 184 ASP A CA 1
ATOM 2736 C C . ASP A 1 184 ? -25.256 -59.182 30.409 1.00 50.24 184 ASP A C 1
ATOM 2737 O O . ASP A 1 184 ? -25.812 -60.157 29.897 1.00 50.21 184 ASP A O 1
ATOM 2746 N N . ILE A 1 185 ? -23.959 -58.940 30.306 1.00 50.82 185 ILE A N 1
ATOM 2747 C CA . ILE A 1 185 ? -23.099 -59.727 29.448 1.00 48.85 185 ILE A CA 1
ATOM 2748 C C . ILE A 1 185 ? -22.995 -61.205 29.899 1.00 52.27 185 ILE A C 1
ATOM 2749 O O . ILE A 1 185 ? -22.998 -62.113 29.059 1.00 47.83 185 ILE A O 1
ATOM 2765 N N . LEU A 1 186 ? -22.921 -61.440 31.211 1.00 45.11 186 LEU A N 1
ATOM 2766 C CA . LEU A 1 186 ? -22.844 -62.795 31.747 1.00 44.34 186 LEU A CA 1
ATOM 2767 C C . LEU A 1 186 ? -24.228 -63.481 31.741 1.00 45.27 186 LEU A C 1
ATOM 2768 O O . LEU A 1 186 ? -24.331 -64.697 31.915 1.00 43.68 186 LEU A O 1
ATOM 2784 N N . LYS A 1 187 ? -25.295 -62.704 31.562 1.00 44.84 187 LYS A N 1
ATOM 2785 C CA . LYS A 1 187 ? -26.640 -63.280 31.478 1.00 50.64 187 LYS A CA 1
ATOM 2786 C C . LYS A 1 187 ? -26.875 -64.052 30.171 1.00 47.54 187 LYS A C 1
ATOM 2787 O O . LYS A 1 187 ? -27.811 -64.847 30.080 1.00 55.62 187 LYS A O 1
ATOM 2806 N N . THR A 1 188 ? -26.033 -63.823 29.166 1.00 47.51 188 THR A N 1
ATOM 2807 C CA . THR A 1 188 ? -26.203 -64.478 27.864 1.00 48.09 188 THR A CA 1
ATOM 2808 C C . THR A 1 188 ? -25.517 -65.851 27.787 1.00 53.40 188 THR A C 1
ATOM 2809 O O . THR A 1 188 ? -25.987 -66.747 27.079 1.00 61.76 188 THR A O 1
ATOM 2820 N N . VAL A 1 189 ? -24.412 -66.002 28.517 1.00 45.76 189 VAL A N 1
ATOM 2821 C CA . VAL A 1 189 ? -23.585 -67.218 28.510 1.00 49.18 189 VAL A CA 1
ATOM 2822 C C . VAL A 1 189 ? -24.394 -68.478 28.844 1.00 48.36 189 VAL A C 1
ATOM 2823 O O . VAL A 1 189 ? -25.296 -68.418 29.685 1.00 44.25 189 VAL A O 1
ATOM 2836 N N . PRO A 1 190 ? -24.077 -69.627 28.198 1.00 47.60 190 PRO A N 1
ATOM 2837 C CA . PRO A 1 190 ? -24.923 -70.794 28.475 1.00 48.13 190 PRO A CA 1
ATOM 2838 C C . PRO A 1 190 ? -24.822 -71.254 29.922 1.00 38.31 190 PRO A C 1
ATOM 2839 O O . PRO A 1 190 ? -23.743 -71.189 30.506 1.00 35.93 190 PRO A O 1
ATOM 2850 N N . GLN A 1 191 ? -25.945 -71.707 30.473 1.00 43.65 191 GLN A N 1
ATOM 2851 C CA . GLN A 1 191 ? -26.047 -72.105 31.874 1.00 46.35 191 GLN A CA 1
ATOM 2852 C C . GLN A 1 191 ? -25.009 -73.154 32.256 1.00 50.37 191 GLN A C 1
ATOM 2853 O O . GLN A 1 191 ? -24.494 -73.150 33.376 1.00 48.39 191 GLN A O 1
ATOM 2867 N N . ASP A 1 192 ? -24.711 -74.050 31.319 1.00 47.91 192 ASP A N 1
ATOM 2868 C CA . ASP A 1 192 ? -23.734 -75.108 31.545 1.00 45.94 192 ASP A CA 1
ATOM 2869 C C . ASP A 1 192 ? -22.398 -74.488 31.945 1.00 45.75 192 ASP A C 1
ATOM 2870 O O . ASP A 1 192 ? -21.671 -75.035 32.779 1.00 36.32 192 ASP A O 1
ATOM 2879 N N . LEU A 1 193 ? -22.089 -73.325 31.380 1.00 44.35 193 LEU A N 1
ATOM 2880 C CA . LEU A 1 193 ? -20.794 -72.705 31.633 1.00 43.85 193 LEU A CA 1
ATOM 2881 C C . LEU A 1 193 ? -20.827 -71.807 32.870 1.00 34.19 193 LEU A C 1
ATOM 2882 O O . LEU A 1 193 ? -19.823 -71.679 33.574 1.00 31.91 193 LEU A O 1
ATOM 2898 N N . LEU A 1 194 ? -21.977 -71.197 33.144 1.00 38.97 194 LEU A N 1
ATOM 2899 C CA . LEU A 1 194 ? -22.137 -70.453 34.392 1.00 37.09 194 LEU A CA 1
ATOM 2900 C C . LEU A 1 194 ? -21.912 -71.421 35.546 1.00 35.76 194 LEU A C 1
ATOM 2901 O O . LEU A 1 194 ? -21.217 -71.106 36.512 1.00 23.50 194 LEU A O 1
ATOM 2917 N N . ASP A 1 195 ? -22.484 -72.613 35.423 1.00 32.44 195 ASP A N 1
ATOM 2918 C CA . ASP A 1 195 ? -22.285 -73.669 36.409 1.00 29.69 195 ASP A CA 1
ATOM 2919 C C . ASP A 1 195 ? -20.792 -73.983 36.618 1.00 28.87 195 ASP A C 1
ATOM 2920 O O . ASP A 1 195 ? -20.347 -74.211 37.742 1.00 20.31 195 ASP A O 1
ATOM 2929 N N . LYS A 1 196 ? -20.015 -73.974 35.539 1.00 25.06 196 LYS A N 1
ATOM 2930 C CA . LYS A 1 196 ? -18.590 -74.287 35.627 1.00 24.25 196 LYS A CA 1
ATOM 2931 C C . LYS A 1 196 ? -17.798 -73.248 36.431 1.00 17.67 196 LYS A C 1
ATOM 2932 O O . LYS A 1 196 ? -17.018 -73.596 37.331 1.00 17.05 196 LYS A O 1
ATOM 2951 N N . PHE A 1 197 ? -18.000 -71.970 36.108 1.00 21.98 197 PHE A N 1
ATOM 2952 C CA . PHE A 1 197 ? -17.351 -70.897 36.841 1.00 21.98 197 PHE A CA 1
ATOM 2953 C C . PHE A 1 197 ? -17.830 -70.906 38.286 1.00 13.47 197 PHE A C 1
ATOM 2954 O O . PHE A 1 197 ? -17.033 -70.735 39.196 1.00 14.48 197 PHE A O 1
ATOM 2971 N N . ALA A 1 198 ? -19.127 -71.122 38.495 1.00 14.48 198 ALA A N 1
ATOM 2972 C CA . ALA A 1 198 ? -19.662 -71.166 39.855 1.00 14.98 198 ALA A CA 1
ATOM 2973 C C . ALA A 1 198 ? -18.980 -72.256 40.657 1.00 11.50 198 ALA A C 1
ATOM 2974 O O . ALA A 1 198 ? -18.679 -72.074 41.826 1.00 12.70 198 ALA A O 1
ATOM 2981 N N . ALA A 1 199 ? -18.728 -73.399 40.025 1.00 13.52 199 ALA A N 1
ATOM 2982 C CA . ALA A 1 199 ? -18.129 -74.526 40.725 1.00 12.29 199 ALA A CA 1
ATOM 2983 C C . ALA A 1 199 ? -16.670 -74.282 41.122 1.00 13.65 199 ALA A C 1
ATOM 2984 O O . ALA A 1 199 ? -16.115 -75.018 41.945 1.00 15.76 199 ALA A O 1
ATOM 2991 N N . LEU A 1 200 ? -16.054 -73.231 40.568 1.00 11.03 200 LEU A N 1
ATOM 2992 C CA . LEU A 1 200 ? -14.688 -72.864 40.952 1.00 11.08 200 LEU A CA 1
ATOM 2993 C C . LEU A 1 200 ? -14.652 -71.957 42.173 1.00 11.21 200 LEU A C 1
ATOM 2994 O O . LEU A 1 200 ? -13.567 -71.602 42.665 1.00 11.45 200 LEU A O 1
ATOM 3010 N N . THR A 1 201 ? -15.828 -71.529 42.629 1.00 8.87 201 THR A N 1
ATOM 3011 C CA . THR A 1 201 ? -15.936 -70.685 43.832 1.00 8.66 201 THR A CA 1
ATOM 3012 C C . THR A 1 201 ? -16.228 -71.514 45.083 1.00 8.69 201 THR A C 1
ATOM 3013 O O . THR A 1 201 ? -16.817 -72.595 45.004 1.00 10.79 201 THR A O 1
ATOM 3024 N N . MET A 1 202 ? -15.815 -70.997 46.233 1.00 8.58 202 MET A N 1
ATOM 3025 C CA . MET A 1 202 ? -16.084 -71.661 47.499 1.00 9.79 202 MET A CA 1
ATOM 3026 C C . MET A 1 202 ? -17.569 -71.605 47.857 1.00 11.39 202 MET A C 1
ATOM 3027 O O . MET A 1 202 ? -18.075 -72.503 48.515 1.00 11.48 202 MET A O 1
ATOM 3041 N N . LEU A 1 203 ? -18.276 -70.572 47.395 1.00 10.07 203 LEU A N 1
ATOM 3042 C CA . LEU A 1 203 ? -19.711 -70.427 47.680 1.00 7.64 203 LEU A CA 1
ATOM 3043 C C . LEU A 1 203 ? -20.607 -71.111 46.628 1.00 10.45 203 LEU A C 1
ATOM 3044 O O . LEU A 1 203 ? -21.842 -71.083 46.727 1.00 12.52 203 LEU A O 1
ATOM 3060 N N . ASN A 1 204 ? -19.984 -71.685 45.601 1.00 10.11 204 ASN A N 1
ATOM 3061 C CA . ASN A 1 204 ? -20.697 -72.366 44.511 1.00 12.52 204 ASN A CA 1
ATOM 3062 C C . ASN A 1 204 ? -21.780 -71.517 43.847 1.00 10.53 204 ASN A C 1
ATOM 3063 O O . ASN A 1 204 ? -22.873 -71.988 43.541 1.00 13.77 204 ASN A O 1
ATOM 3074 N N . ARG A 1 205 ? -21.459 -70.254 43.611 1.00 11.68 205 ARG A N 1
ATOM 3075 C CA . ARG A 1 205 ? -22.364 -69.370 42.899 1.00 9.82 205 ARG A CA 1
ATOM 3076 C C . ARG A 1 205 ? -21.605 -68.198 42.303 1.00 9.29 205 ARG A C 1
ATOM 3077 O O . ARG A 1 205 ? -20.530 -67.820 42.791 1.00 10.96 205 ARG A O 1
ATOM 3098 N N . LEU A 1 206 ? -22.183 -67.599 41.274 1.00 12.01 206 LEU A N 1
ATOM 3099 C CA . LEU A 1 206 ? -21.683 -66.332 40.767 1.00 11.53 206 LEU A CA 1
ATOM 3100 C C . LEU A 1 206 ? -22.177 -65.185 41.641 1.00 11.97 206 LEU A C 1
ATOM 3101 O O . LEU A 1 206 ? -23.056 -65.367 42.493 1.00 11.87 206 LEU A O 1
ATOM 3117 N N . GLY A 1 207 ? -21.580 -64.012 41.455 1.00 10.22 207 GLY A N 1
ATOM 3118 C CA . GLY A 1 207 ? -21.901 -62.845 42.253 1.00 10.30 207 GLY A CA 1
ATOM 3119 C C . GLY A 1 207 ? -22.965 -61.977 41.597 1.00 9.75 207 GLY A C 1
ATOM 3120 O O . GLY A 1 207 ? -23.273 -62.127 40.398 1.00 10.80 207 GLY A O 1
ATOM 3124 N N . GLN A 1 208 ? -23.533 -61.067 42.386 1.00 10.41 208 GLN A N 1
ATOM 3125 C CA . GLN A 1 208 ? -24.480 -60.072 41.895 1.00 11.11 208 GLN A CA 1
ATOM 3126 C C . GLN A 1 208 ? -23.809 -58.705 41.911 1.00 9.89 208 GLN A C 1
ATOM 3127 O O . GLN A 1 208 ? -22.927 -58.454 42.733 1.00 10.83 208 GLN A O 1
ATOM 3141 N N . PRO A 1 209 ? -24.234 -57.799 41.020 1.00 10.30 209 PRO A N 1
ATOM 3142 C CA . PRO A 1 209 ? -23.579 -56.487 40.929 1.00 10.20 209 PRO A CA 1
ATOM 3143 C C . PRO A 1 209 ? -23.560 -55.742 42.259 1.00 9.98 209 PRO A C 1
ATOM 3144 O O . PRO A 1 209 ? -22.548 -55.098 42.552 1.00 9.49 209 PRO A O 1
ATOM 3155 N N . GLU A 1 210 ? -24.619 -55.848 43.065 1.00 10.58 210 GLU A N 1
ATOM 3156 C CA . GLU A 1 210 ? -24.659 -55.184 44.361 1.00 12.16 210 GLU A CA 1
ATOM 3157 C C . GLU A 1 210 ? -23.540 -55.662 45.283 1.00 10.42 210 GLU A C 1
ATOM 3158 O O . GLU A 1 210 ? -23.097 -54.924 46.156 1.00 10.81 210 GLU A O 1
ATOM 3170 N N . GLU A 1 211 ? -23.080 -56.895 45.098 1.00 8.81 211 GLU A N 1
ATOM 3171 C CA . GLU A 1 211 ? -22.001 -57.433 45.920 1.00 8.51 211 GLU A CA 1
ATOM 3172 C C . GLU A 1 211 ? -20.655 -56.783 45.618 1.00 10.30 211 GLU A C 1
ATOM 3173 O O . GLU A 1 211 ? -19.775 -56.741 46.474 1.00 11.56 211 GLU A O 1
ATOM 3185 N N . ILE A 1 212 ? -20.484 -56.286 44.400 1.00 8.94 212 ILE A N 1
ATOM 3186 C CA . ILE A 1 212 ? -19.344 -55.435 44.086 1.00 8.27 212 ILE A CA 1
ATOM 3187 C C . ILE A 1 212 ? -19.565 -54.011 44.617 1.00 8.38 212 ILE A C 1
ATOM 3188 O O . ILE A 1 212 ? -18.665 -53.414 45.213 1.00 8.18 212 ILE A O 1
ATOM 3204 N N . ALA A 1 213 ? -20.760 -53.478 44.421 1.00 8.60 213 ALA A N 1
ATOM 3205 C CA . ALA A 1 213 ? -21.055 -52.118 44.840 1.00 8.76 213 ALA A CA 1
ATOM 3206 C C . ALA A 1 213 ? -20.836 -51.912 46.339 1.00 9.28 213 ALA A C 1
ATOM 3207 O O . ALA A 1 213 ? -20.316 -50.871 46.756 1.00 8.53 213 ALA A O 1
ATOM 3214 N N . LYS A 1 214 ? -21.224 -52.883 47.157 1.00 8.73 214 LYS A N 1
ATOM 3215 C CA . LYS A 1 214 ? -21.083 -52.728 48.608 1.00 7.98 214 LYS A CA 1
ATOM 3216 C C . LYS A 1 214 ? -19.605 -52.648 48.994 1.00 8.71 214 LYS A C 1
ATOM 3217 O O . LYS A 1 214 ? -19.245 -51.953 49.935 1.00 9.52 214 LYS A O 1
ATOM 3236 N N . VAL A 1 215 ? -18.745 -53.383 48.290 1.00 8.30 215 VAL A N 1
ATOM 3237 C CA . VAL A 1 215 ? -17.304 -53.288 48.539 1.00 6.76 215 VAL A CA 1
ATOM 3238 C C . VAL A 1 215 ? -16.756 -51.936 48.048 1.00 7.95 215 VAL A C 1
ATOM 3239 O O . VAL A 1 215 ? -15.878 -51.341 48.686 1.00 8.08 215 VAL A O 1
ATOM 3252 N N . ALA A 1 216 ? -17.257 -51.464 46.907 1.00 7.30 216 ALA A N 1
ATOM 3253 C CA . ALA A 1 216 ? -16.846 -50.156 46.407 1.00 8.20 216 ALA A CA 1
ATOM 3254 C C . ALA A 1 216 ? -17.273 -49.057 47.381 1.00 9.49 216 ALA A C 1
ATOM 3255 O O . ALA A 1 216 ? -16.556 -48.073 47.561 1.00 7.65 216 ALA A O 1
ATOM 3262 N N . LEU A 1 217 ? -18.431 -49.231 48.014 1.00 7.98 217 LEU A N 1
ATOM 3263 C CA . LEU A 1 217 ? -18.885 -48.294 49.040 1.00 9.26 217 LEU A CA 1
ATOM 3264 C C . LEU A 1 217 ? -17.967 -48.312 50.265 1.00 7.90 217 LEU A C 1
ATOM 3265 O O . LEU A 1 217 ? -17.565 -47.270 50.768 1.00 9.34 217 LEU A O 1
ATOM 3281 N N . PHE A 1 218 ? -17.582 -49.511 50.714 1.00 7.58 218 PHE A N 1
ATOM 3282 C CA . PHE A 1 218 ? -16.644 -49.653 51.817 1.00 9.34 218 PHE A CA 1
ATOM 3283 C C . PHE A 1 218 ? -15.352 -48.889 51.512 1.00 8.73 218 PHE A C 1
ATOM 3284 O O . PHE A 1 218 ? -14.910 -48.065 52.320 1.00 8.64 218 PHE A O 1
ATOM 3301 N N . LEU A 1 219 ? -14.754 -49.129 50.335 1.00 6.81 219 LEU A N 1
ATOM 3302 C CA . LEU A 1 219 ? -13.466 -48.524 50.024 1.00 7.78 219 LEU A CA 1
ATOM 3303 C C . LEU A 1 219 ? -13.533 -47.014 49.813 1.00 8.40 219 LEU A C 1
ATOM 3304 O O . LEU A 1 219 ? -12.578 -46.304 50.111 1.00 9.75 219 LEU A O 1
ATOM 3320 N N . ALA A 1 220 ? -14.648 -46.539 49.268 1.00 8.41 220 ALA A N 1
ATOM 3321 C CA . ALA A 1 220 ? -14.848 -45.098 49.074 1.00 8.92 220 ALA A CA 1
ATOM 3322 C C . ALA A 1 220 ? -15.009 -44.363 50.394 1.00 10.48 220 ALA A C 1
ATOM 3323 O O . ALA A 1 220 ? -14.651 -43.197 50.497 1.00 12.22 220 ALA A O 1
ATOM 3330 N N . SER A 1 221 ? -15.575 -45.037 51.386 1.00 8.86 221 SER A N 1
ATOM 3331 C CA . SER A 1 221 ? -15.899 -44.458 52.676 1.00 8.45 221 SER A CA 1
ATOM 3332 C C . SER A 1 221 ? -14.731 -44.418 53.652 1.00 9.72 221 SER A C 1
ATOM 3333 O O . SER A 1 221 ? -13.684 -45.060 53.466 1.00 9.83 221 SER A O 1
ATOM 3341 N N . ASP A 1 222 ? -14.947 -43.691 54.739 1.00 11.60 222 ASP A N 1
ATOM 3342 C CA . ASP A 1 222 ? -13.941 -43.610 55.768 1.00 10.79 222 ASP A CA 1
ATOM 3343 C C . ASP A 1 222 ? -13.841 -44.911 56.554 1.00 9.43 222 ASP A C 1
ATOM 3344 O O . ASP A 1 222 ? -12.916 -45.064 57.346 1.00 14.59 222 ASP A O 1
ATOM 3353 N N . ASP A 1 223 ? -14.736 -45.873 56.328 1.00 10.32 223 ASP A N 1
ATOM 3354 C CA . ASP A 1 223 ? -14.594 -47.183 56.978 1.00 13.88 223 ASP A CA 1
ATOM 3355 C C . ASP A 1 223 ? -13.293 -47.830 56.534 1.00 12.82 223 ASP A C 1
ATOM 3356 O O . ASP A 1 223 ? -12.705 -48.646 57.247 1.00 12.78 223 ASP A O 1
ATOM 3365 N N . ALA A 1 224 ? -12.847 -47.491 55.329 1.00 10.00 224 ALA A N 1
ATOM 3366 C CA . ALA A 1 224 ? -11.606 -48.018 54.802 1.00 10.00 224 ALA A CA 1
ATOM 3367 C C . ALA A 1 224 ? -10.431 -47.041 54.978 1.00 8.54 224 ALA A C 1
ATOM 3368 O O . ALA A 1 224 ? -9.472 -47.097 54.224 1.00 8.18 224 ALA A O 1
ATOM 3375 N N . SER A 1 225 ? -10.478 -46.197 56.011 1.00 8.09 225 SER A N 1
ATOM 3376 C CA . SER A 1 225 ? -9.488 -45.142 56.175 1.00 9.28 225 SER A CA 1
ATOM 3377 C C . SER A 1 225 ? -8.033 -45.588 56.315 1.00 7.64 225 SER A C 1
ATOM 3378 O O . SER A 1 225 ? -7.118 -44.821 56.015 1.00 8.21 225 SER A O 1
ATOM 3386 N N . TYR A 1 226 ? -7.802 -46.827 56.754 1.00 7.70 226 TYR A N 1
ATOM 3387 C CA . TYR A 1 226 ? -6.432 -47.315 56.846 1.00 7.64 226 TYR A CA 1
ATOM 3388 C C . TYR A 1 226 ? -6.153 -48.422 55.822 1.00 8.14 226 TYR A C 1
ATOM 3389 O O . TYR A 1 226 ? -5.204 -49.203 55.985 1.00 8.05 226 TYR A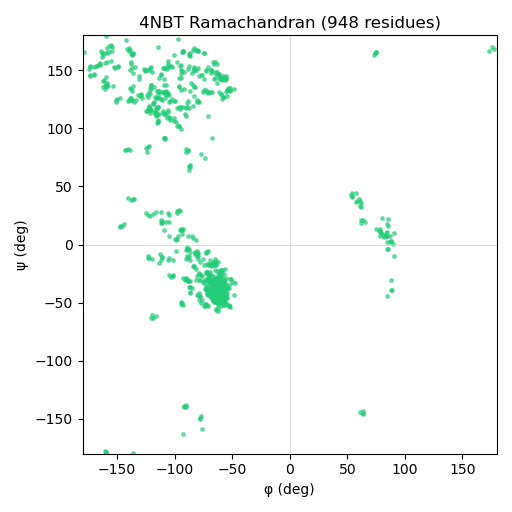 O 1
ATOM 3407 N N . VAL A 1 227 ? -6.969 -48.479 54.768 1.00 7.20 227 VAL A N 1
ATOM 3408 C CA . VAL A 1 227 ? -6.755 -49.441 53.671 1.00 6.14 227 VAL A CA 1
ATOM 3409 C C . VAL A 1 227 ? -6.308 -48.671 52.443 1.00 6.25 227 VAL A C 1
ATOM 3410 O O . VAL A 1 227 ? -7.086 -47.865 51.919 1.00 7.35 227 VAL A O 1
ATOM 3423 N N . THR A 1 228 ? -5.061 -48.870 52.017 1.00 6.86 228 THR A N 1
ATOM 3424 C CA . THR A 1 228 ? -4.591 -48.295 50.776 1.00 6.54 228 THR A CA 1
ATOM 3425 C C . THR A 1 228 ? -3.543 -49.191 50.133 1.00 6.77 228 THR A C 1
ATOM 3426 O O . THR A 1 228 ? -2.854 -49.960 50.818 1.00 7.69 228 THR A O 1
ATOM 3437 N N . GLY A 1 229 ? -3.440 -49.105 48.812 1.00 6.59 229 GLY A N 1
ATOM 3438 C CA . GLY A 1 229 ? -2.514 -49.910 48.035 1.00 8.03 229 GLY A CA 1
ATOM 3439 C C . GLY A 1 229 ? -2.939 -51.345 47.808 1.00 7.38 229 GLY A C 1
ATOM 3440 O O . GLY A 1 229 ? -2.127 -52.169 47.325 1.00 7.55 229 GLY A O 1
ATOM 3444 N N . GLN A 1 230 ? -4.198 -51.655 48.120 1.00 7.13 230 GLN A N 1
ATOM 3445 C CA . GLN A 1 230 ? -4.677 -53.040 48.124 1.00 5.76 230 GLN A CA 1
ATOM 3446 C C . GLN A 1 230 ? -5.564 -53.389 46.970 1.00 7.03 230 GLN A C 1
ATOM 3447 O O . GLN A 1 230 ? -6.247 -52.532 46.435 1.00 9.48 230 GLN A O 1
ATOM 3461 N N . THR A 1 231 ? -5.566 -54.674 46.620 1.00 8.76 231 THR A N 1
ATOM 3462 C CA . THR A 1 231 ? -6.502 -55.231 45.654 1.00 8.17 231 THR A CA 1
ATOM 3463 C C . THR A 1 231 ? -7.337 -56.250 46.419 1.00 9.58 231 THR A C 1
ATOM 3464 O O . THR A 1 231 ? -6.805 -57.260 46.923 1.00 13.41 231 THR A O 1
ATOM 3475 N N . ILE A 1 232 ? -8.632 -55.980 46.527 1.00 8.12 232 ILE A N 1
ATOM 3476 C CA . ILE A 1 232 ? -9.565 -56.827 47.256 1.00 10.52 232 ILE A CA 1
ATOM 3477 C C . ILE A 1 232 ? -10.283 -57.741 46.260 1.00 8.09 232 ILE A C 1
ATOM 3478 O O . ILE A 1 232 ? -10.992 -57.265 45.362 1.00 8.10 232 ILE A O 1
ATOM 3494 N N . ASN A 1 233 ? -10.088 -59.048 46.407 1.00 8.29 233 ASN A N 1
ATOM 3495 C CA . ASN A 1 233 ? -10.779 -60.031 45.589 1.00 8.00 233 ASN A CA 1
ATOM 3496 C C . ASN A 1 233 ? -12.186 -60.225 46.083 1.00 7.51 233 ASN A C 1
ATOM 3497 O O . ASN A 1 233 ? -12.378 -60.551 47.264 1.00 7.67 233 ASN A O 1
ATOM 3508 N N . VAL A 1 234 ? -13.168 -60.013 45.215 1.00 7.26 234 VAL A N 1
ATOM 3509 C CA . VAL A 1 234 ? -14.581 -60.151 45.560 1.00 6.65 234 VAL A CA 1
ATOM 3510 C C . VAL A 1 234 ? -15.128 -61.164 44.578 1.00 7.76 234 VAL A C 1
ATOM 3511 O O . VAL A 1 234 ? -15.651 -60.823 43.522 1.00 8.03 234 VAL A O 1
ATOM 3524 N N . ASN A 1 235 ? -14.943 -62.428 44.926 1.00 6.27 235 ASN A N 1
ATOM 3525 C CA . ASN A 1 235 ? -15.021 -63.511 43.954 1.00 7.27 235 ASN A CA 1
ATOM 3526 C C . ASN A 1 235 ? -15.561 -64.816 44.512 1.00 6.11 235 ASN A C 1
ATOM 3527 O O . ASN A 1 235 ? -15.426 -65.870 43.871 1.00 8.24 235 ASN A O 1
ATOM 3538 N N . GLY A 1 236 ? -16.189 -64.769 45.679 1.00 6.32 236 GLY A N 1
ATOM 3539 C CA . GLY A 1 236 ? -16.754 -65.978 46.260 1.00 7.64 236 GLY A CA 1
ATOM 3540 C C . GLY A 1 236 ? -15.717 -67.042 46.572 1.00 6.79 236 GLY A C 1
ATOM 3541 O O . GLY A 1 236 ? -16.064 -68.205 46.735 1.00 8.53 236 GLY A O 1
ATOM 3545 N N . GLY A 1 237 ? -14.459 -66.634 46.706 1.00 6.71 237 GLY A N 1
ATOM 3546 C CA . GLY A 1 237 ? -13.370 -67.560 46.952 1.00 9.11 237 GLY A CA 1
ATOM 3547 C C . GLY A 1 237 ? -12.865 -68.278 45.725 1.00 8.21 237 GLY A C 1
ATOM 3548 O O . GLY A 1 237 ? -12.262 -69.344 45.851 1.00 11.06 237 GLY A O 1
ATOM 3552 N N . MET A 1 238 ? -13.082 -67.725 44.541 1.00 8.89 238 MET A N 1
ATOM 3553 C CA . MET A 1 238 ? -12.683 -68.363 43.305 1.00 9.56 238 MET A CA 1
ATOM 3554 C C . MET A 1 238 ? -11.174 -68.543 43.177 1.00 9.28 238 MET A C 1
ATOM 3555 O O . MET A 1 238 ? -10.404 -67.672 43.541 1.00 10.35 238 MET A O 1
ATOM 3569 N N . ARG A 1 239 ? -10.784 -69.699 42.660 1.00 9.56 239 ARG A N 1
ATOM 3570 C CA . ARG A 1 239 ? -9.470 -69.893 42.071 1.00 10.03 239 ARG A CA 1
ATOM 3571 C C . ARG A 1 239 ? -9.712 -70.270 40.612 1.00 11.61 239 ARG A C 1
ATOM 3572 O O . ARG A 1 239 ? -10.393 -71.254 40.322 1.00 15.64 239 ARG A O 1
ATOM 3593 N N . LEU A 1 240 ? -9.172 -69.471 39.703 1.00 9.87 240 LEU A N 1
ATOM 3594 C CA . LEU A 1 240 ? -9.417 -69.635 38.281 1.00 9.85 240 LEU A CA 1
ATOM 3595 C C . LEU A 1 240 ? -8.232 -70.278 37.600 1.00 9.21 240 LEU A C 1
ATOM 3596 O O . LEU A 1 240 ? -7.095 -69.830 37.743 1.00 10.28 240 LEU A O 1
ATOM 3613 N N . LYS B 1 2 ? -30.034 -52.006 61.751 1.00 17.55 2 LYS B N 1
ATOM 3614 C CA . LYS B 1 2 ? -28.578 -51.837 61.848 1.00 15.46 2 LYS B CA 1
ATOM 3615 C C . LYS B 1 2 ? -27.849 -53.003 61.174 1.00 16.47 2 LYS B C 1
ATOM 3616 O O . LYS B 1 2 ? -28.450 -54.033 60.900 1.00 20.91 2 LYS B O 1
ATOM 3634 N N . LYS B 1 3 ? -26.560 -52.820 60.893 1.00 15.60 3 LYS B N 1
ATOM 3635 C CA . LYS B 1 3 ? -25.798 -53.736 60.039 1.00 16.99 3 LYS B CA 1
ATOM 3636 C C . LYS B 1 3 ? -25.766 -55.184 60.522 1.00 15.49 3 LYS B C 1
ATOM 3637 O O . LYS B 1 3 ? -25.742 -56.107 59.708 1.00 16.53 3 LYS B O 1
ATOM 3656 N N . LEU B 1 4 ? -25.761 -55.378 61.842 1.00 13.65 4 LEU B N 1
ATOM 3657 C CA . LEU B 1 4 ? -25.654 -56.709 62.436 1.00 11.78 4 LEU B CA 1
ATOM 3658 C C . LEU B 1 4 ? -26.825 -57.013 63.351 1.00 12.81 4 LEU B C 1
ATOM 3659 O O . LEU B 1 4 ? -26.730 -57.838 64.261 1.00 14.96 4 LEU B O 1
ATOM 3675 N N . GLU B 1 5 ? -27.951 -56.364 63.098 1.00 14.01 5 GLU B N 1
ATOM 3676 C CA . GLU B 1 5 ? -29.109 -56.560 63.948 1.00 15.50 5 GLU B CA 1
ATOM 3677 C C . GLU B 1 5 ? -29.543 -58.027 63.891 1.00 15.74 5 GLU B C 1
ATOM 3678 O O . GLU B 1 5 ? -29.641 -58.614 62.814 1.00 20.66 5 GLU B O 1
ATOM 3690 N N . GLY B 1 6 ? -29.753 -58.615 65.061 1.00 19.56 6 GLY B N 1
ATOM 3691 C CA . GLY B 1 6 ? -30.211 -59.987 65.147 1.00 20.44 6 GLY B CA 1
ATOM 3692 C C . GLY B 1 6 ? -29.085 -61.004 65.210 1.00 26.40 6 GLY B C 1
ATOM 3693 O O . GLY B 1 6 ? -29.340 -62.181 65.462 1.00 28.63 6 GLY B O 1
ATOM 3697 N N . LYS B 1 7 ? -27.847 -60.564 64.983 1.00 16.45 7 LYS B N 1
ATOM 3698 C CA . LYS B 1 7 ? -26.729 -61.501 64.910 1.00 12.31 7 LYS B CA 1
ATOM 3699 C C . LYS B 1 7 ? -26.029 -61.638 66.248 1.00 13.42 7 LYS B C 1
ATOM 3700 O O . LYS B 1 7 ? -25.934 -60.678 67.003 1.00 17.68 7 LYS B O 1
ATOM 3719 N N . VAL B 1 8 ? -25.528 -62.838 66.515 1.00 9.58 8 VAL B N 1
ATOM 3720 C CA . VAL B 1 8 ? -24.752 -63.141 67.705 1.00 9.67 8 VAL B CA 1
ATOM 3721 C C . VAL B 1 8 ? -23.277 -63.239 67.322 1.00 11.26 8 VAL B C 1
ATOM 3722 O O . VAL B 1 8 ? -22.903 -64.040 66.451 1.00 9.48 8 VAL B O 1
ATOM 3735 N N . ALA B 1 9 ? -22.437 -62.440 67.975 1.00 9.20 9 ALA B N 1
ATOM 3736 C CA . ALA B 1 9 ? -21.001 -62.382 67.671 1.00 8.99 9 ALA B CA 1
ATOM 3737 C C . ALA B 1 9 ? -20.136 -62.708 68.875 1.00 10.48 9 ALA B C 1
ATOM 3738 O O . ALA B 1 9 ? -20.339 -62.161 69.957 1.00 11.25 9 ALA B O 1
ATOM 3745 N N . VAL B 1 10 ? -19.171 -63.603 68.687 1.00 9.19 10 VAL B N 1
ATOM 3746 C CA . VAL B 1 10 ? -18.177 -63.906 69.698 1.00 8.83 10 VAL B CA 1
ATOM 3747 C C . VAL B 1 10 ? -16.858 -63.286 69.301 1.00 8.01 10 VAL B C 1
ATOM 3748 O O . VAL B 1 10 ? -16.414 -63.465 68.165 1.00 9.02 10 VAL B O 1
ATOM 3761 N N . ILE B 1 11 ? -16.232 -62.562 70.228 1.00 8.18 11 ILE B N 1
ATOM 3762 C CA . ILE B 1 11 ? -14.931 -61.947 70.020 1.00 8.18 11 ILE B CA 1
ATOM 3763 C C . ILE B 1 11 ? -13.992 -62.457 71.081 1.00 8.20 11 ILE B C 1
ATOM 3764 O O . ILE B 1 11 ? -14.229 -62.247 72.277 1.00 9.58 11 ILE B O 1
ATOM 3780 N N . THR B 1 12 ? -12.942 -63.167 70.663 1.00 7.41 12 THR B N 1
ATOM 3781 C CA . THR B 1 12 ? -11.933 -63.627 71.623 1.00 7.52 12 THR B CA 1
ATOM 3782 C C . THR B 1 12 ? -10.937 -62.508 71.892 1.00 9.36 12 THR B C 1
ATOM 3783 O O . THR B 1 12 ? -10.717 -61.631 71.055 1.00 10.03 12 THR B O 1
ATOM 3794 N N . GLY B 1 13 ? -10.358 -62.508 73.085 1.00 8.92 13 GLY B N 1
ATOM 3795 C CA . GLY B 1 13 ? -9.477 -61.424 73.467 1.00 10.47 13 GLY B CA 1
ATOM 3796 C C . GLY B 1 13 ? -10.199 -60.093 73.493 1.00 12.11 13 GLY B C 1
ATOM 3797 O O . GLY B 1 13 ? -9.630 -59.055 73.151 1.00 10.78 13 GLY B O 1
ATOM 3801 N N . GLY B 1 14 ? -11.468 -60.118 73.900 1.00 10.38 14 GLY B N 1
ATOM 3802 C CA . GLY B 1 14 ? -12.318 -58.944 73.822 1.00 9.78 14 GLY B CA 1
ATOM 3803 C C . GLY B 1 14 ? -12.212 -57.901 74.930 1.00 11.37 14 GLY B C 1
ATOM 3804 O O . GLY B 1 14 ? -12.964 -56.924 74.902 1.00 11.62 14 GLY B O 1
ATOM 3808 N N . ALA B 1 15 ? -11.306 -58.055 75.891 1.00 10.08 15 ALA B N 1
ATOM 3809 C CA . ALA B 1 15 ? -11.302 -57.136 77.046 1.00 12.54 15 ALA B CA 1
ATOM 3810 C C . ALA B 1 15 ? -10.711 -55.752 76.773 1.00 11.24 15 ALA B C 1
ATOM 3811 O O . ALA B 1 15 ? -11.059 -54.792 77.485 1.00 12.87 15 ALA B O 1
ATOM 3818 N N . LYS B 1 16 ? -9.821 -55.649 75.793 1.00 11.53 16 LYS B N 1
ATOM 3819 C CA . LYS B 1 16 ? -9.110 -54.414 75.508 1.00 11.39 16 LYS B CA 1
ATOM 3820 C C . LYS B 1 16 ? -8.587 -54.468 74.086 1.00 11.92 16 LYS B C 1
ATOM 3821 O O . LYS B 1 16 ? -8.819 -55.452 73.387 1.00 11.44 16 LYS B O 1
ATOM 3840 N N . GLY B 1 17 ? -7.916 -53.404 73.656 1.00 10.75 17 GLY B N 1
ATOM 3841 C CA . GLY B 1 17 ? -7.245 -53.398 72.362 1.00 11.94 17 GLY B CA 1
ATOM 3842 C C . GLY B 1 17 ? -8.189 -53.539 71.190 1.00 11.06 17 GLY B C 1
ATOM 3843 O O . GLY B 1 17 ? -9.311 -53.035 71.195 1.00 11.35 17 GLY B O 1
ATOM 3847 N N . LEU B 1 18 ? -7.726 -54.215 70.154 1.00 9.54 18 LEU B N 1
ATOM 3848 C CA . LEU B 1 18 ? -8.564 -54.399 68.981 1.00 8.13 18 LEU B CA 1
ATOM 3849 C C . LEU B 1 18 ? -9.859 -55.142 69.267 1.00 9.27 18 LEU B C 1
ATOM 3850 O O . LEU B 1 18 ? -10.891 -54.844 68.668 1.00 9.97 18 LEU B O 1
ATOM 3866 N N . GLY B 1 19 ? -9.808 -56.132 70.152 1.00 9.41 19 GLY B N 1
ATOM 3867 C CA . GLY B 1 19 ? -10.993 -56.894 70.478 1.00 9.04 19 GLY B CA 1
ATOM 3868 C C . GLY B 1 19 ? -12.099 -56.029 71.044 1.00 8.70 19 GLY B C 1
ATOM 3869 O O . GLY B 1 19 ? -13.276 -56.196 70.696 1.00 10.11 19 GLY B O 1
ATOM 3873 N N . GLN B 1 20 ? -11.726 -55.134 71.964 1.00 8.28 20 GLN B N 1
ATOM 3874 C CA . GLN B 1 20 ? -12.650 -54.146 72.501 1.00 8.18 20 GLN B CA 1
ATOM 3875 C C . GLN B 1 20 ? -13.233 -53.290 71.382 1.00 10.57 20 GLN B C 1
ATOM 3876 O O . GLN B 1 20 ? -14.453 -53.082 71.304 1.00 9.38 20 GLN B O 1
ATOM 3890 N N . ALA B 1 21 ? -12.364 -52.777 70.516 1.00 10.51 21 ALA B N 1
ATOM 3891 C CA . ALA B 1 21 ? -12.846 -51.897 69.445 1.00 9.05 21 ALA B CA 1
ATOM 3892 C C . ALA B 1 21 ? -13.838 -52.626 68.523 1.00 9.45 21 ALA B C 1
ATOM 3893 O O . ALA B 1 21 ? -14.871 -52.078 68.133 1.00 9.24 21 ALA B O 1
ATOM 3900 N N . ILE B 1 22 ? -13.527 -53.871 68.185 1.00 8.46 22 ILE B N 1
ATOM 3901 C CA . ILE B 1 22 ? -14.417 -54.673 67.371 1.00 9.12 22 ILE B CA 1
ATOM 3902 C C . ILE B 1 22 ? -15.736 -54.966 68.091 1.00 11.43 22 ILE B C 1
ATOM 3903 O O . ILE B 1 22 ? -16.798 -54.818 67.503 1.00 9.49 22 ILE B O 1
ATOM 3919 N N . ALA B 1 23 ? -15.671 -55.362 69.366 1.00 10.05 23 ALA B N 1
ATOM 3920 C CA . ALA B 1 23 ? -16.883 -55.637 70.134 1.00 10.98 23 ALA B CA 1
ATOM 3921 C C . ALA B 1 23 ? -17.781 -54.431 70.156 1.00 11.09 23 ALA B C 1
ATOM 3922 O O . ALA B 1 23 ? -18.972 -54.553 69.924 1.00 10.74 23 ALA B O 1
ATOM 3929 N N . LEU B 1 24 ? -17.227 -53.256 70.416 1.00 9.66 24 LEU B N 1
ATOM 3930 C CA . LEU B 1 24 ? -18.052 -52.046 70.481 1.00 11.42 24 LEU B CA 1
ATOM 3931 C C . LEU B 1 24 ? -18.630 -51.663 69.120 1.00 10.14 24 LEU B C 1
ATOM 3932 O O . LEU B 1 24 ? -19.791 -51.255 69.010 1.00 12.64 24 LEU B O 1
ATOM 3948 N N . ALA B 1 25 ? -17.835 -51.823 68.066 1.00 9.41 25 ALA B N 1
ATOM 3949 C CA . ALA B 1 25 ? -18.335 -51.533 66.723 1.00 11.38 25 ALA B CA 1
ATOM 3950 C C . ALA B 1 25 ? -19.526 -52.428 66.371 1.00 10.56 25 ALA B C 1
ATOM 3951 O O . ALA B 1 25 ? -20.500 -51.979 65.767 1.00 11.76 25 ALA B O 1
ATOM 3958 N N . TYR B 1 26 ? -19.434 -53.701 66.719 1.00 8.89 26 TYR B N 1
ATOM 3959 C CA . TYR B 1 26 ? -20.502 -54.658 66.456 1.00 8.52 26 TYR B CA 1
ATOM 3960 C C . TYR B 1 26 ? -21.736 -54.360 67.309 1.00 10.14 26 TYR B C 1
ATOM 3961 O O . TYR B 1 26 ? -22.855 -54.399 66.820 1.00 11.73 26 TYR B O 1
ATOM 3979 N N . ALA B 1 27 ? -21.517 -54.087 68.589 1.00 11.17 27 ALA B N 1
ATOM 3980 C CA . ALA B 1 27 ? -22.610 -53.751 69.505 1.00 11.19 27 ALA B CA 1
ATOM 3981 C C . ALA B 1 27 ? -23.365 -52.498 69.042 1.00 11.30 27 ALA B C 1
ATOM 3982 O O . ALA B 1 27 ? -24.592 -52.401 69.198 1.00 14.40 27 ALA B O 1
ATOM 3989 N N . GLU B 1 28 ? -22.645 -51.530 68.495 1.00 10.72 28 GLU B N 1
ATOM 3990 C CA . GLU B 1 28 ? -23.280 -50.314 67.997 1.00 12.05 28 GLU B CA 1
ATOM 3991 C C . GLU B 1 28 ? -24.071 -50.545 66.729 1.00 13.44 28 GLU B C 1
ATOM 3992 O O . GLU B 1 28 ? -24.895 -49.714 66.358 1.00 16.05 28 GLU B O 1
ATOM 4004 N N . GLU B 1 29 ? -23.824 -51.666 66.062 1.00 14.05 29 GLU B N 1
ATOM 4005 C CA . GLU B 1 29 ? -24.628 -52.067 64.909 1.00 11.15 29 GLU B CA 1
ATOM 4006 C C . GLU B 1 29 ? -25.590 -53.217 65.209 1.00 10.76 29 GLU B C 1
ATOM 4007 O O . GLU B 1 29 ? -25.988 -53.962 64.328 1.00 13.91 29 GLU B O 1
ATOM 4019 N N . GLY B 1 30 ? -26.000 -53.322 66.468 1.00 12.34 30 GLY B N 1
ATOM 4020 C CA . GLY B 1 30 ? -27.108 -54.188 66.816 1.00 12.23 30 GLY B CA 1
ATOM 4021 C C . GLY B 1 30 ? -26.804 -55.640 67.114 1.00 13.81 30 GLY B C 1
ATOM 4022 O O . GLY B 1 30 ? -27.719 -56.424 67.357 1.00 12.80 30 GLY B O 1
ATOM 4026 N N . ALA B 1 31 ? -25.531 -56.022 67.085 1.00 11.38 31 ALA B N 1
ATOM 4027 C CA . ALA B 1 31 ? -25.169 -57.391 67.422 1.00 11.81 31 ALA B CA 1
ATOM 4028 C C . ALA B 1 31 ? -25.303 -57.661 68.910 1.00 11.18 31 ALA B C 1
ATOM 4029 O O . ALA B 1 31 ? -25.118 -56.765 69.733 1.00 13.27 31 ALA B O 1
ATOM 4036 N N . LYS B 1 32 ? -25.617 -58.907 69.242 1.00 11.79 32 LYS B N 1
ATOM 4037 C CA . LYS B 1 32 ? -25.498 -59.392 70.611 1.00 11.37 32 LYS B CA 1
ATOM 4038 C C . LYS B 1 32 ? -24.100 -59.961 70.703 1.00 10.63 32 LYS B C 1
ATOM 4039 O O . LYS B 1 32 ? -23.792 -60.961 70.051 1.00 11.42 32 LYS B O 1
ATOM 4058 N N . VAL B 1 33 ? -23.236 -59.320 71.489 1.00 11.09 33 VAL B N 1
ATOM 4059 C CA . VAL B 1 33 ? -21.816 -59.631 71.483 1.00 11.65 33 VAL B CA 1
ATOM 4060 C C . VAL B 1 33 ? -21.397 -60.335 72.770 1.00 9.65 33 VAL B C 1
ATOM 4061 O O . VAL B 1 33 ? -21.838 -59.952 73.857 1.00 10.80 33 VAL B O 1
ATOM 4074 N N . ILE B 1 34 ? -20.569 -61.364 72.637 1.00 10.07 34 ILE B N 1
ATOM 4075 C CA . ILE B 1 34 ? -19.923 -62.004 73.775 1.00 8.79 34 ILE B CA 1
ATOM 4076 C C . ILE B 1 34 ? -18.432 -61.775 73.608 1.00 9.87 34 ILE B C 1
ATOM 4077 O O . ILE B 1 34 ? -17.849 -62.181 72.592 1.00 10.34 34 ILE B O 1
ATOM 4093 N N . ALA B 1 35 ? -17.836 -61.075 74.562 1.00 10.10 35 ALA B N 1
ATOM 4094 C CA . ALA B 1 35 ? -16.418 -60.788 74.565 1.00 11.30 35 ALA B CA 1
ATOM 4095 C C . ALA B 1 35 ? -15.762 -61.705 75.578 1.00 10.30 35 ALA B C 1
ATOM 4096 O O . ALA B 1 35 ? -15.971 -61.556 76.789 1.00 10.89 35 ALA B O 1
ATOM 4103 N N . GLY B 1 36 ? -15.006 -62.685 75.084 1.00 10.17 36 GLY B N 1
ATOM 4104 C CA . GLY B 1 36 ? -14.311 -63.644 75.923 1.00 11.96 36 GLY B CA 1
ATOM 4105 C C . GLY B 1 36 ? -12.874 -63.242 76.153 1.00 13.88 36 GLY B C 1
ATOM 4106 O O . GLY B 1 36 ? -12.203 -62.818 75.227 1.00 11.85 36 GLY B O 1
ATOM 4110 N N . ASP B 1 37 ? -12.389 -63.360 77.384 1.00 10.68 37 ASP B N 1
ATOM 4111 C CA . ASP B 1 37 ? -11.016 -62.962 77.674 1.00 11.28 37 ASP B CA 1
ATOM 4112 C C . ASP B 1 37 ? -10.599 -63.554 79.000 1.00 14.39 37 ASP B C 1
ATOM 4113 O O . ASP B 1 37 ? -11.439 -64.040 79.760 1.00 14.36 37 ASP B O 1
ATOM 4122 N N . LEU B 1 38 ? -9.296 -63.512 79.262 1.00 15.41 38 LEU B N 1
ATOM 4123 C CA . LEU B 1 38 ? -8.740 -63.977 80.528 1.00 15.35 38 LEU B CA 1
ATOM 4124 C C . LEU B 1 38 ? -9.079 -63.040 81.659 1.00 20.82 38 LEU B C 1
ATOM 4125 O O . LEU B 1 38 ? -9.181 -63.468 82.799 1.00 20.52 38 LEU B O 1
ATOM 4141 N N . GLY B 1 39 ? -9.233 -61.763 81.332 1.00 24.43 39 GLY B N 1
ATOM 4142 C CA . GLY B 1 39 ? -9.509 -60.742 82.325 1.00 29.40 39 GLY B CA 1
ATOM 4143 C C . GLY B 1 39 ? -10.878 -60.131 82.126 1.00 20.92 39 GLY B C 1
ATOM 4144 O O . GLY B 1 39 ? -11.542 -60.364 81.105 1.00 18.52 39 GLY B O 1
ATOM 4148 N N . ASP B 1 40 ? -11.293 -59.343 83.110 1.00 19.00 40 ASP B N 1
ATOM 4149 C CA . ASP B 1 40 ? -12.527 -58.585 83.022 1.00 16.38 40 ASP B CA 1
ATOM 4150 C C . ASP B 1 40 ? -12.419 -57.574 81.898 1.00 15.09 40 ASP B C 1
ATOM 4151 O O . ASP B 1 40 ? -11.333 -57.067 81.599 1.00 17.51 40 ASP B O 1
ATOM 4160 N N . LEU B 1 41 ? -13.551 -57.285 81.277 1.00 16.43 41 LEU B N 1
ATOM 4161 C CA . LEU B 1 41 ? -13.595 -56.257 80.250 1.00 17.59 41 LEU B CA 1
ATOM 4162 C C . LEU B 1 41 ? -13.213 -54.919 80.865 1.00 15.92 41 LEU B C 1
ATOM 4163 O O . LEU B 1 41 ? -13.529 -54.644 82.030 1.00 16.97 41 LEU B O 1
ATOM 4179 N N . THR B 1 42 ? -12.565 -54.071 80.078 1.00 13.39 42 THR B N 1
ATOM 4180 C CA . THR B 1 42 ? -12.147 -52.750 80.540 1.00 15.61 42 THR B CA 1
ATOM 4181 C C . THR B 1 42 ? -13.170 -51.680 80.175 1.00 15.54 42 THR B C 1
ATOM 4182 O O . THR B 1 42 ? -12.898 -50.487 80.295 1.00 18.90 42 THR B O 1
ATOM 4193 N N . TYR B 1 43 ? -14.348 -52.118 79.745 1.00 14.53 43 TYR B N 1
ATOM 4194 C CA . TYR B 1 43 ? -15.395 -51.233 79.233 1.00 14.88 43 TYR B CA 1
ATOM 4195 C C . TYR B 1 43 ? -16.758 -51.902 79.436 1.00 15.00 43 TYR B C 1
ATOM 4196 O O . TYR B 1 43 ? -16.840 -53.086 79.762 1.00 16.55 43 TYR B O 1
ATOM 4214 N N . SER B 1 44 ? -17.824 -51.135 79.205 1.00 15.42 44 SER B N 1
ATOM 4215 C CA . SER B 1 44 ? -19.197 -51.610 79.335 1.00 16.31 44 SER B CA 1
ATOM 4216 C C . SER B 1 44 ? -20.016 -51.240 78.109 1.00 18.39 44 SER B C 1
ATOM 4217 O O . SER B 1 44 ? -19.817 -50.186 77.509 1.00 22.12 44 SER B O 1
ATOM 4225 N N . HIS B 1 45 ? -20.941 -52.116 77.739 1.00 16.32 45 HIS B N 1
ATOM 4226 C CA . HIS B 1 45 ? -21.948 -51.793 76.740 1.00 12.54 45 HIS B CA 1
ATOM 4227 C C . HIS B 1 45 ? -23.117 -52.762 76.954 1.00 12.78 45 HIS B C 1
ATOM 4228 O O . HIS B 1 45 ? -22.889 -53.934 77.242 1.00 13.81 45 HIS B O 1
ATOM 4243 N N . PRO B 1 46 ? -24.371 -52.289 76.860 1.00 13.28 46 PRO B N 1
ATOM 4244 C CA . PRO B 1 46 ? -25.506 -53.179 77.147 1.00 14.32 46 PRO B CA 1
ATOM 4245 C C . PRO B 1 46 ? -25.565 -54.469 76.316 1.00 14.04 46 PRO B C 1
ATOM 4246 O O . PRO B 1 46 ? -26.084 -55.484 76.764 1.00 19.02 46 PRO B O 1
ATOM 4257 N N . ASN B 1 47 ? -25.056 -54.419 75.096 1.00 13.87 47 ASN B N 1
ATOM 4258 C CA . ASN B 1 47 ? -25.074 -55.598 74.254 1.00 14.20 47 ASN B CA 1
ATOM 4259 C C . ASN B 1 47 ? -23.729 -56.292 74.113 1.00 12.78 47 ASN B C 1
ATOM 4260 O O . ASN B 1 47 ? -23.559 -57.079 73.184 1.00 13.01 47 ASN B O 1
ATOM 4271 N N . VAL B 1 48 ? -22.802 -56.029 75.041 1.00 10.49 48 VAL B N 1
ATOM 4272 C CA . VAL B 1 48 ? -21.580 -56.826 75.163 1.00 11.20 48 VAL B CA 1
ATOM 4273 C C . VAL B 1 48 ? -21.587 -57.539 76.507 1.00 12.10 48 VAL B C 1
ATOM 4274 O O . VAL B 1 48 ? -21.591 -56.890 77.572 1.00 14.49 48 VAL B O 1
ATOM 4287 N N . GLU B 1 49 ? -21.614 -58.863 76.468 1.00 10.00 49 GLU B N 1
ATOM 4288 C CA . GLU B 1 49 ? -21.460 -59.679 77.675 1.00 11.28 49 GLU B CA 1
ATOM 4289 C C . GLU B 1 49 ? -20.029 -60.191 77.797 1.00 11.09 49 GLU B C 1
ATOM 4290 O O . GLU B 1 49 ? -19.515 -60.826 76.876 1.00 11.15 49 GLU B O 1
ATOM 4302 N N . GLY B 1 50 ? -19.382 -59.895 78.914 1.00 12.79 50 GLY B N 1
ATOM 4303 C CA . GLY B 1 50 ? -18.052 -60.390 79.178 1.00 12.01 50 GLY B CA 1
ATOM 4304 C C . GLY B 1 50 ? -18.124 -61.785 79.754 1.00 12.61 50 GLY B C 1
ATOM 4305 O O . GLY B 1 50 ? -18.955 -62.055 80.629 1.00 13.76 50 GLY B O 1
ATOM 4309 N N . MET B 1 51 ? -17.267 -62.673 79.265 1.00 12.31 51 MET B N 1
ATOM 4310 C CA . MET B 1 51 ? -17.151 -64.018 79.793 1.00 12.96 51 MET B CA 1
ATOM 4311 C C . MET B 1 51 ? -15.687 -64.392 79.909 1.00 13.53 51 MET B C 1
ATOM 4312 O O . MET B 1 51 ? -14.838 -63.915 79.150 1.00 12.81 51 MET B O 1
ATOM 4326 N N . TYR B 1 52 ? -15.390 -65.272 80.849 1.00 12.07 52 TYR B N 1
ATOM 4327 C CA . TYR B 1 52 ? -14.056 -65.848 80.927 1.00 12.46 52 TYR B CA 1
ATOM 4328 C C . TYR B 1 52 ? -13.808 -66.809 79.776 1.00 12.57 52 TYR B C 1
ATOM 4329 O O . TYR B 1 52 ? -14.620 -67.687 79.481 1.00 14.77 52 TYR B O 1
ATOM 4347 N N . LEU B 1 53 ? -12.672 -66.631 79.108 1.00 11.36 53 LEU B N 1
ATOM 4348 C CA . LEU B 1 53 ? -12.259 -67.527 78.040 1.00 11.31 53 LEU B CA 1
ATOM 4349 C C . LEU B 1 53 ? -10.760 -67.550 78.006 1.00 10.30 53 LEU B C 1
ATOM 4350 O O . LEU B 1 53 ? -10.111 -66.515 77.919 1.00 13.07 53 LEU B O 1
ATOM 4366 N N . ASN B 1 54 ? -10.220 -68.755 78.103 1.00 11.03 54 ASN B N 1
ATOM 4367 C CA . ASN B 1 54 ? -8.809 -69.013 77.844 1.00 11.44 54 ASN B CA 1
ATOM 4368 C C . ASN B 1 54 ? -8.753 -69.917 76.619 1.00 10.41 54 ASN B C 1
ATOM 4369 O O . ASN B 1 54 ? -9.040 -71.115 76.695 1.00 11.66 54 ASN B O 1
ATOM 4380 N N . VAL B 1 55 ? -8.394 -69.338 75.474 1.00 10.63 55 VAL B N 1
ATOM 4381 C CA . VAL B 1 55 ? -8.437 -70.062 74.211 1.00 9.51 55 VAL B CA 1
ATOM 4382 C C . VAL B 1 55 ? -7.499 -71.259 74.179 1.00 8.55 55 VAL B C 1
ATOM 4383 O O . VAL B 1 55 ? -7.666 -72.119 73.327 1.00 9.45 55 VAL B O 1
ATOM 4396 N N . THR B 1 56 ? -6.542 -71.338 75.120 1.00 9.36 56 THR B N 1
ATOM 4397 C CA . THR B 1 56 ? -5.592 -72.463 75.155 1.00 8.46 56 THR B CA 1
ATOM 4398 C C . THR B 1 56 ? -6.082 -73.651 75.981 1.00 8.89 56 THR B C 1
ATOM 4399 O O . THR B 1 56 ? -5.481 -74.722 75.976 1.00 10.67 56 THR B O 1
ATOM 4410 N N . ASP B 1 57 ? -7.165 -73.461 76.713 1.00 10.61 57 ASP B N 1
ATOM 4411 C CA . ASP B 1 57 ? -7.714 -74.538 77.532 1.00 11.13 57 ASP B CA 1
ATOM 4412 C C . ASP B 1 57 ? -8.854 -75.224 76.798 1.00 11.71 57 ASP B C 1
ATOM 4413 O O . ASP B 1 57 ? -9.965 -74.721 76.767 1.00 11.82 57 ASP B O 1
ATOM 4422 N N . VAL B 1 58 ? -8.571 -76.389 76.227 1.00 12.80 58 VAL B N 1
ATOM 4423 C CA . VAL B 1 58 ? -9.530 -77.066 75.373 1.00 11.37 58 VAL B CA 1
ATOM 4424 C C . VAL B 1 58 ? -10.867 -77.304 76.068 1.00 11.86 58 VAL B C 1
ATOM 4425 O O . VAL B 1 58 ? -11.923 -77.046 75.498 1.00 14.77 58 VAL B O 1
ATOM 4438 N N . THR B 1 59 ? -10.816 -77.788 77.301 1.00 11.78 59 THR B N 1
ATOM 4439 C CA . THR B 1 59 ? -12.008 -78.108 78.055 1.00 14.01 59 THR B CA 1
ATOM 4440 C C . THR B 1 59 ? -12.804 -76.842 78.359 1.00 12.15 59 THR B C 1
ATOM 4441 O O . THR B 1 59 ? -14.034 -76.829 78.246 1.00 15.78 59 THR B O 1
ATOM 4452 N N . GLY B 1 60 ? -12.112 -75.777 78.761 1.00 13.00 60 GLY B N 1
ATOM 4453 C CA . GLY B 1 60 ? -12.772 -74.511 79.054 1.00 10.18 60 GLY B CA 1
ATOM 4454 C C . GLY B 1 60 ? -13.401 -73.866 77.826 1.00 12.14 60 GLY B C 1
ATOM 4455 O O . GLY B 1 60 ? -14.451 -73.213 77.903 1.00 12.84 60 GLY B O 1
ATOM 4459 N N . VAL B 1 61 ? -12.763 -74.056 76.691 1.00 10.90 61 VAL B N 1
ATOM 4460 C CA . VAL B 1 61 ? -13.292 -73.546 75.443 1.00 11.89 61 VAL B CA 1
ATOM 4461 C C . VAL B 1 61 ? -14.639 -74.212 75.126 1.00 12.55 61 VAL B C 1
ATOM 4462 O O . VAL B 1 61 ? -15.580 -73.534 74.742 1.00 11.59 61 VAL B O 1
ATOM 4475 N N . GLU B 1 62 ? -14.740 -75.530 75.306 1.00 12.90 62 GLU B N 1
ATOM 4476 C CA . GLU B 1 62 ? -16.020 -76.227 75.134 1.00 14.05 62 GLU B CA 1
ATOM 4477 C C . GLU B 1 62 ? -17.084 -75.699 76.069 1.00 13.37 62 GLU B C 1
ATOM 4478 O O . GLU B 1 62 ? -18.227 -75.522 75.671 1.00 16.45 62 GLU B O 1
ATOM 4490 N N . LYS B 1 63 ? -16.711 -75.467 77.321 1.00 11.37 63 LYS B N 1
ATOM 4491 C CA . LYS B 1 63 ? -17.663 -74.969 78.304 1.00 13.56 63 LYS B CA 1
ATOM 4492 C C . LYS B 1 63 ? -18.137 -73.568 77.922 1.00 14.04 63 LYS B C 1
ATOM 4493 O O . LYS B 1 63 ? -19.337 -73.258 78.002 1.00 15.04 63 LYS B O 1
ATOM 4512 N N . PHE B 1 64 ? -17.202 -72.716 77.504 1.00 12.08 64 PHE B N 1
ATOM 4513 C CA . PHE B 1 64 ? -17.553 -71.371 77.028 1.00 11.61 64 PHE B CA 1
ATOM 4514 C C . PHE B 1 64 ? -18.524 -71.463 75.843 1.00 12.08 64 PHE B C 1
ATOM 4515 O O . PHE B 1 64 ? -19.564 -70.811 75.823 1.00 12.06 64 PHE B O 1
ATOM 4532 N N . TYR B 1 65 ? -18.171 -72.285 74.859 1.00 11.44 65 TYR B N 1
ATOM 4533 C CA . TYR B 1 65 ? -18.969 -72.444 73.651 1.00 11.20 65 TYR B CA 1
ATOM 4534 C C . TYR B 1 65 ? -20.388 -72.877 74.008 1.00 12.30 65 TYR B C 1
ATOM 4535 O O . TYR B 1 65 ? -21.370 -72.280 73.562 1.00 11.92 65 TYR B O 1
ATOM 4553 N N . GLN B 1 66 ? -20.504 -73.902 74.843 1.00 14.65 66 GLN B N 1
ATOM 4554 C CA . GLN B 1 66 ? -21.820 -74.413 75.176 1.00 15.84 66 GLN B CA 1
ATOM 4555 C C . GLN B 1 66 ? -22.636 -73.394 75.955 1.00 15.54 66 GLN B C 1
ATOM 4556 O O . GLN B 1 66 ? -23.850 -73.316 75.782 1.00 15.11 66 GLN B O 1
ATOM 4570 N N . SER B 1 67 ? -21.973 -72.598 76.786 1.00 11.91 67 SER B N 1
ATOM 4571 C CA . SER B 1 67 ? -22.653 -71.566 77.554 1.00 14.13 67 SER B CA 1
ATOM 4572 C C . SER B 1 67 ? -23.257 -70.518 76.623 1.00 13.56 67 SER B C 1
ATOM 4573 O O . SER B 1 67 ? -24.375 -70.030 76.824 1.00 14.41 67 SER B O 1
ATOM 4581 N N . VAL B 1 68 ? -22.512 -70.163 75.588 1.00 12.09 68 VAL B N 1
ATOM 4582 C CA . VAL B 1 68 ? -22.997 -69.169 74.641 1.00 13.69 68 VAL B CA 1
ATOM 4583 C C . VAL B 1 68 ? -24.165 -69.732 73.847 1.00 15.13 68 VAL B C 1
ATOM 4584 O O . VAL B 1 68 ? -25.178 -69.055 73.652 1.00 13.20 68 VAL B O 1
ATOM 4597 N N . ILE B 1 69 ? -24.043 -70.981 73.395 1.00 11.74 69 ILE B N 1
ATOM 4598 C CA . ILE B 1 69 ? -25.136 -71.599 72.651 1.00 11.47 69 ILE B CA 1
ATOM 4599 C C . ILE B 1 69 ? -26.380 -71.704 73.524 1.00 15.70 69 ILE B C 1
ATOM 4600 O O . ILE B 1 69 ? -27.487 -71.443 73.060 1.00 16.46 69 ILE B O 1
ATOM 4616 N N . ASP B 1 70 ? -26.205 -72.078 74.786 1.00 13.84 70 ASP B N 1
ATOM 4617 C CA . ASP B 1 70 ? -27.363 -72.258 75.658 1.00 14.08 70 ASP B CA 1
ATOM 4618 C C . ASP B 1 70 ? -28.120 -70.953 75.838 1.00 16.64 70 ASP B C 1
ATOM 4619 O O . ASP B 1 70 ? -29.356 -70.945 75.923 1.00 19.46 70 ASP B O 1
ATOM 4628 N N . LYS B 1 71 ? -27.386 -69.852 75.930 1.00 14.00 71 LYS B N 1
ATOM 4629 C CA . LYS B 1 71 ? -28.009 -68.570 76.223 1.00 14.44 71 LYS B CA 1
ATOM 4630 C C . LYS B 1 71 ? -28.503 -67.861 74.975 1.00 18.79 71 LYS B C 1
ATOM 4631 O O . LYS B 1 71 ? -29.583 -67.258 74.984 1.00 20.02 71 LYS B O 1
ATOM 4650 N N . TYR B 1 72 ? -27.709 -67.913 73.908 1.00 13.30 72 TYR B N 1
ATOM 4651 C CA . TYR B 1 72 ? -27.971 -67.120 72.710 1.00 13.68 72 TYR B CA 1
ATOM 4652 C C . TYR B 1 72 ? -28.525 -67.932 71.532 1.00 14.37 72 TYR B C 1
ATOM 4653 O O . TYR B 1 72 ? -28.982 -67.359 70.547 1.00 14.46 72 TYR B O 1
ATOM 4671 N N . GLY B 1 73 ? -28.441 -69.255 71.627 1.00 11.32 73 GLY B N 1
ATOM 4672 C CA . GLY B 1 73 ? -29.008 -70.148 70.632 1.00 14.30 73 GLY B CA 1
ATOM 4673 C C . GLY B 1 73 ? -28.079 -70.500 69.483 1.00 13.11 73 GLY B C 1
ATOM 4674 O O . GLY B 1 73 ? -28.073 -71.634 69.015 1.00 14.85 73 GLY B O 1
ATOM 4678 N N . LYS B 1 74 ? -27.314 -69.523 69.016 1.00 12.33 74 LYS B N 1
ATOM 4679 C CA . LYS B 1 74 ? -26.437 -69.709 67.870 1.00 11.61 74 LYS B CA 1
ATOM 4680 C C . LYS B 1 74 ? -25.336 -68.674 67.933 1.00 11.94 74 LYS B C 1
ATOM 4681 O O . LYS B 1 74 ? -25.448 -67.701 68.663 1.00 12.32 74 LYS B O 1
ATOM 4700 N N . ILE B 1 75 ? -24.295 -68.890 67.130 1.00 12.50 75 ILE B N 1
ATOM 4701 C CA . ILE B 1 75 ? -23.215 -67.938 66.943 1.00 11.87 75 ILE B CA 1
ATOM 4702 C C . ILE B 1 75 ? -23.116 -67.688 65.434 1.00 9.62 75 ILE B C 1
ATOM 4703 O O . ILE B 1 75 ? -22.809 -68.597 64.653 1.00 12.84 75 ILE B O 1
ATOM 4719 N N . ASP B 1 76 ? -23.409 -66.455 65.033 1.00 9.27 76 ASP B N 1
ATOM 4720 C CA . ASP B 1 76 ? -23.403 -66.043 63.638 1.00 10.76 76 ASP B CA 1
ATOM 4721 C C . ASP B 1 76 ? -22.055 -65.519 63.178 1.00 7.87 76 ASP B C 1
ATOM 4722 O O . ASP B 1 76 ? -21.755 -65.590 61.993 1.00 9.25 76 ASP B O 1
ATOM 4731 N N . ILE B 1 77 ? -21.282 -64.943 64.091 1.00 8.77 77 ILE B N 1
ATOM 4732 C CA . ILE B 1 77 ? -20.045 -64.255 63.760 1.00 6.58 77 ILE B CA 1
ATOM 4733 C C . ILE B 1 77 ? -19.014 -64.618 64.804 1.00 8.57 77 ILE B C 1
ATOM 4734 O O . ILE B 1 77 ? -19.336 -64.619 65.984 1.00 8.16 77 ILE B O 1
ATOM 4750 N N . LEU B 1 78 ? -17.796 -64.940 64.370 1.00 7.28 78 LEU B N 1
ATOM 4751 C CA . LEU B 1 78 ? -16.688 -65.250 65.265 1.00 6.23 78 LEU B CA 1
ATOM 4752 C C . LEU B 1 78 ? -15.485 -64.442 64.853 1.00 7.57 78 LEU B C 1
ATOM 4753 O O . LEU B 1 78 ? -15.085 -64.477 63.685 1.00 7.48 78 LEU B O 1
ATOM 4769 N N . VAL B 1 79 ? -14.895 -63.732 65.803 1.00 8.81 79 VAL B N 1
ATOM 4770 C CA . VAL B 1 79 ? -13.657 -63.011 65.584 1.00 7.05 79 VAL B CA 1
ATOM 4771 C C . VAL B 1 79 ? -12.597 -63.610 66.481 1.00 7.65 79 VAL B C 1
ATOM 4772 O O . VAL B 1 79 ? -12.655 -63.496 67.698 1.00 7.60 79 VAL B O 1
ATOM 4785 N N . ASN B 1 80 ? -11.639 -64.276 65.862 1.00 7.16 80 ASN B N 1
ATOM 4786 C CA . ASN B 1 80 ? -10.522 -64.908 66.561 1.00 6.06 80 ASN B CA 1
ATOM 4787 C C . ASN B 1 80 ? -9.386 -63.916 66.731 1.00 7.84 80 ASN B C 1
ATOM 4788 O O . ASN B 1 80 ? -8.423 -63.914 65.954 1.00 9.69 80 ASN B O 1
ATOM 4799 N N . ASN B 1 81 ? -9.524 -63.056 67.734 1.00 8.47 81 ASN B N 1
ATOM 4800 C CA . ASN B 1 81 ? -8.650 -61.908 67.943 1.00 7.85 81 ASN B CA 1
ATOM 4801 C C . ASN B 1 81 ? -7.595 -62.108 69.031 1.00 7.76 81 ASN B C 1
ATOM 4802 O O . ASN B 1 81 ? -6.544 -61.472 68.976 1.00 8.48 81 ASN B O 1
ATOM 4813 N N . ALA B 1 82 ? -7.846 -62.979 70.023 1.00 7.43 82 ALA B N 1
ATOM 4814 C CA . ALA B 1 82 ? -6.862 -63.187 71.090 1.00 8.83 82 ALA B CA 1
ATOM 4815 C C . ALA B 1 82 ? -5.494 -63.495 70.508 1.00 8.89 82 ALA B C 1
ATOM 4816 O O . ALA B 1 82 ? -5.362 -64.334 69.627 1.00 9.77 82 ALA B O 1
ATOM 4823 N N . GLY B 1 83 ? -4.475 -62.809 71.010 1.00 9.96 83 GLY B N 1
ATOM 4824 C CA . GLY B 1 83 ? -3.125 -63.057 70.551 1.00 8.15 83 GLY B CA 1
ATOM 4825 C C . GLY B 1 83 ? -2.106 -62.462 71.486 1.00 10.27 83 GLY B C 1
ATOM 4826 O O . GLY B 1 83 ? -2.401 -61.521 72.243 1.00 11.72 83 GLY B O 1
ATOM 4830 N N . ILE B 1 84 ? -0.915 -63.044 71.464 1.00 10.43 84 ILE B N 1
ATOM 4831 C CA . ILE B 1 84 ? 0.198 -62.561 72.253 1.00 10.96 84 ILE B CA 1
ATOM 4832 C C . ILE B 1 84 ? 1.464 -62.557 71.410 1.00 9.38 84 ILE B C 1
ATOM 4833 O O . ILE B 1 84 ? 1.524 -63.176 70.341 1.00 9.57 84 ILE B O 1
ATOM 4849 N N . THR B 1 85 ? 2.467 -61.826 71.905 1.00 9.04 85 THR B N 1
ATOM 4850 C CA . THR B 1 85 ? 3.830 -61.895 71.422 1.00 11.48 85 THR B CA 1
ATOM 4851 C C . THR B 1 85 ? 4.755 -62.319 72.557 1.00 9.77 85 THR B C 1
ATOM 4852 O O . THR B 1 85 ? 4.499 -62.026 73.725 1.00 11.16 85 THR B O 1
ATOM 4863 N N . LYS B 1 86 ? 5.813 -63.037 72.183 1.00 9.32 86 LYS B N 1
ATOM 4864 C CA . LYS B 1 86 ? 6.957 -63.281 73.056 1.00 9.62 86 LYS B CA 1
ATOM 4865 C C . LYS B 1 86 ? 8.200 -63.134 72.170 1.00 8.15 86 LYS B C 1
ATOM 4866 O O . LYS B 1 86 ? 8.741 -64.126 71.686 1.00 10.16 86 LYS B O 1
ATOM 4885 N N . ASP B 1 87 ? 8.620 -61.893 71.946 1.00 10.55 87 ASP B N 1
ATOM 4886 C CA . ASP B 1 87 ? 9.634 -61.583 70.948 1.00 10.01 87 ASP B CA 1
ATOM 4887 C C . ASP B 1 87 ? 11.038 -61.978 71.399 1.00 8.75 87 ASP B C 1
ATOM 4888 O O . ASP B 1 87 ? 11.396 -61.823 72.581 1.00 10.47 87 ASP B O 1
ATOM 4897 N N . ALA B 1 88 ? 11.824 -62.462 70.445 1.00 8.66 88 ALA B N 1
ATOM 4898 C CA . ALA B 1 88 ? 13.225 -62.803 70.658 1.00 8.89 88 ALA B CA 1
ATOM 4899 C C . ALA B 1 88 ? 13.844 -63.074 69.298 1.00 8.83 88 ALA B C 1
ATOM 4900 O O . ALA B 1 88 ? 13.176 -63.593 68.400 1.00 10.13 88 ALA B O 1
ATOM 4907 N N . MET B 1 89 ? 15.114 -62.724 69.139 1.00 11.55 89 MET B N 1
ATOM 4908 C CA . MET B 1 89 ? 15.859 -63.236 68.002 1.00 9.98 89 MET B CA 1
ATOM 4909 C C . MET B 1 89 ? 15.803 -64.757 68.093 1.00 10.04 89 MET B C 1
ATOM 4910 O O . MET B 1 89 ? 15.810 -65.312 69.190 1.00 10.71 89 MET B O 1
ATOM 4924 N N . THR B 1 90 ? 15.736 -65.434 66.948 1.00 11.00 90 THR B N 1
ATOM 4925 C CA . THR B 1 90 ? 15.650 -66.885 66.936 1.00 9.47 90 THR B CA 1
ATOM 4926 C C . THR B 1 90 ? 16.838 -67.534 67.671 1.00 10.34 90 THR B C 1
ATOM 4927 O O . THR B 1 90 ? 16.655 -68.539 68.347 1.00 11.39 90 THR B O 1
ATOM 4938 N N . ARG B 1 91 ? 18.019 -66.933 67.585 1.00 12.05 91 ARG B N 1
ATOM 4939 C CA . ARG B 1 91 ? 19.170 -67.484 68.286 1.00 12.41 91 ARG B CA 1
ATOM 4940 C C . ARG B 1 91 ? 19.010 -67.537 69.808 1.00 15.95 91 ARG B C 1
ATOM 4941 O O . ARG B 1 91 ? 19.614 -68.387 70.459 1.00 16.66 91 ARG B O 1
ATOM 4962 N N . LYS B 1 92 ? 18.160 -66.677 70.365 1.00 12.07 92 LYS B N 1
ATOM 4963 C CA . LYS B 1 92 ? 17.920 -66.653 71.809 1.00 13.53 92 LYS B CA 1
ATOM 4964 C C . LYS B 1 92 ? 16.530 -67.127 72.249 1.00 11.95 92 LYS B C 1
ATOM 4965 O O . LYS B 1 92 ? 16.293 -67.326 73.435 1.00 13.47 92 LYS B O 1
ATOM 4984 N N . MET B 1 93 ? 15.615 -67.307 71.306 1.00 10.58 93 MET B N 1
ATOM 4985 C CA . MET B 1 93 ? 14.245 -67.651 71.633 1.00 10.20 93 MET B CA 1
ATOM 4986 C C . MET B 1 93 ? 14.158 -68.964 72.406 1.00 10.00 93 MET B C 1
ATOM 4987 O O . MET B 1 93 ? 14.716 -69.980 71.999 1.00 11.41 93 MET B O 1
ATOM 5001 N N . THR B 1 94 ? 13.442 -68.942 73.521 1.00 10.35 94 THR B N 1
ATOM 5002 C CA . THR B 1 94 ? 13.309 -70.134 74.333 1.00 10.80 94 THR B CA 1
ATOM 5003 C C . THR B 1 94 ? 12.145 -70.985 73.882 1.00 11.62 94 THR B C 1
ATOM 5004 O O . THR B 1 94 ? 11.241 -70.523 73.152 1.00 9.89 94 THR B O 1
ATOM 5015 N N . GLU B 1 95 ? 12.152 -72.234 74.315 1.00 12.47 95 GLU B N 1
ATOM 5016 C CA . GLU B 1 95 ? 11.083 -73.149 73.961 1.00 12.13 95 GLU B CA 1
ATOM 5017 C C . GLU B 1 95 ? 9.749 -72.595 74.470 1.00 12.16 95 GLU B C 1
ATOM 5018 O O . GLU B 1 95 ? 8.723 -72.676 73.782 1.00 11.23 95 GLU B O 1
ATOM 5030 N N . ALA B 1 96 ? 9.759 -71.994 75.653 1.00 11.57 96 ALA B N 1
ATOM 5031 C CA . ALA B 1 96 ? 8.536 -71.456 76.217 1.00 13.54 96 ALA B CA 1
ATOM 5032 C C . ALA B 1 96 ? 7.997 -70.265 75.423 1.00 9.57 96 ALA B C 1
ATOM 5033 O O . ALA B 1 96 ? 6.778 -70.111 75.281 1.00 11.58 96 ALA B O 1
ATOM 5040 N N . GLN B 1 97 ? 8.891 -69.423 74.916 1.00 9.89 97 GLN B N 1
ATOM 5041 C CA . GLN B 1 97 ? 8.486 -68.284 74.082 1.00 9.07 97 GLN B CA 1
ATOM 5042 C C . GLN B 1 97 ? 7.853 -68.765 72.780 1.00 10.49 97 GLN B C 1
ATOM 5043 O O . GLN B 1 97 ? 6.864 -68.216 72.319 1.00 10.32 97 GLN B O 1
ATOM 5057 N N . TRP B 1 98 ? 8.432 -69.803 72.197 1.00 8.99 98 TRP B N 1
ATOM 5058 C CA . TRP B 1 98 ? 7.843 -70.431 71.040 1.00 8.13 98 TRP B CA 1
ATOM 5059 C C . TRP B 1 98 ? 6.486 -71.012 71.379 1.00 6.85 98 TRP B C 1
ATOM 5060 O O . TRP B 1 98 ? 5.466 -70.682 70.742 1.00 7.97 98 TRP B O 1
ATOM 5081 N N . ASP B 1 99 ? 6.467 -71.896 72.375 1.00 9.71 99 ASP B N 1
ATOM 5082 C CA . ASP B 1 99 ? 5.284 -72.692 72.664 1.00 8.16 99 ASP B CA 1
ATOM 5083 C C . ASP B 1 99 ? 4.069 -71.834 72.978 1.00 10.31 99 ASP B C 1
ATOM 5084 O O . ASP B 1 99 ? 2.974 -72.116 72.511 1.00 10.39 99 ASP B O 1
ATOM 5093 N N . ALA B 1 100 ? 4.244 -70.791 73.790 1.00 9.39 100 ALA B N 1
ATOM 5094 C CA . ALA B 1 100 ? 3.101 -70.027 74.252 1.00 9.44 100 ALA B CA 1
ATOM 5095 C C . ALA B 1 100 ? 2.444 -69.279 73.097 1.00 9.73 100 ALA B C 1
ATOM 5096 O O . ALA B 1 100 ? 1.203 -69.182 73.004 1.00 9.49 100 ALA B O 1
ATOM 5103 N N . VAL B 1 101 ? 3.267 -68.753 72.200 1.00 8.98 101 VAL B N 1
ATOM 5104 C CA . VAL B 1 101 ? 2.743 -67.969 71.088 1.00 8.51 101 VAL B CA 1
ATOM 5105 C C . VAL B 1 101 ? 1.987 -68.883 70.109 1.00 8.81 101 VAL B C 1
ATOM 5106 O O . VAL B 1 101 ? 0.923 -68.531 69.636 1.00 8.83 101 VAL B O 1
ATOM 5119 N N . ILE B 1 102 ? 2.523 -70.059 69.805 1.00 7.86 102 ILE B N 1
ATOM 5120 C CA . ILE B 1 102 ? 1.819 -70.979 68.933 1.00 7.75 102 ILE B CA 1
ATOM 5121 C C . ILE B 1 102 ? 0.505 -71.447 69.579 1.00 9.21 102 ILE B C 1
ATOM 5122 O O . ILE B 1 102 ? -0.520 -71.575 68.912 1.00 8.11 102 ILE B O 1
ATOM 5138 N N . ASP B 1 103 ? 0.527 -71.691 70.883 1.00 9.10 103 ASP B N 1
ATOM 5139 C CA . ASP B 1 103 ? -0.650 -72.188 71.593 1.00 7.90 103 ASP B CA 1
ATOM 5140 C C . ASP B 1 103 ? -1.799 -71.173 71.550 1.00 8.71 103 ASP B C 1
ATOM 5141 O O . ASP B 1 103 ? -2.930 -71.546 71.239 1.00 9.72 103 ASP B O 1
ATOM 5150 N N . VAL B 1 104 ? -1.532 -69.906 71.845 1.00 8.37 104 VAL B N 1
ATOM 5151 C CA . VAL B 1 104 ? -2.589 -68.898 71.808 1.00 8.13 104 VAL B CA 1
ATOM 5152 C C . VAL B 1 104 ? -2.971 -68.572 70.368 1.00 9.23 104 VAL B C 1
ATOM 5153 O O . VAL B 1 104 ? -4.152 -68.604 70.018 1.00 9.70 104 VAL B O 1
ATOM 5166 N N . ASN B 1 105 ? -1.974 -68.259 69.544 1.00 7.72 105 ASN B N 1
ATOM 5167 C CA . ASN B 1 105 ? -2.240 -67.605 68.266 1.00 8.19 105 ASN B CA 1
ATOM 5168 C C . ASN B 1 105 ? -2.635 -68.553 67.157 1.00 7.11 105 ASN B C 1
ATOM 5169 O O . ASN B 1 105 ? -3.164 -68.114 66.140 1.00 10.16 105 ASN B O 1
ATOM 5180 N N . LEU B 1 106 ? -2.331 -69.836 67.303 1.00 7.13 106 LEU B N 1
ATOM 5181 C CA . LEU B 1 106 ? -2.677 -70.825 66.301 1.00 8.32 106 LEU B CA 1
ATOM 5182 C C . LEU B 1 106 ? -3.588 -71.871 66.903 1.00 7.27 106 LEU B C 1
ATOM 5183 O O . LEU B 1 106 ? -4.727 -72.018 66.467 1.00 7.89 106 LEU B O 1
ATOM 5199 N N . LYS B 1 107 ? -3.147 -72.598 67.929 1.00 8.27 107 LYS B N 1
ATOM 5200 C CA . LYS B 1 107 ? -4.028 -73.628 68.465 1.00 9.39 107 LYS B CA 1
ATOM 5201 C C . LYS B 1 107 ? -5.316 -73.018 69.059 1.00 9.29 107 LYS B C 1
ATOM 5202 O O . LYS B 1 107 ? -6.387 -73.592 68.925 1.00 9.42 107 LYS B O 1
ATOM 5221 N N . GLY B 1 108 ? -5.206 -71.863 69.709 1.00 8.73 108 GLY B N 1
ATOM 5222 C CA . GLY B 1 108 ? -6.371 -71.209 70.304 1.00 10.63 108 GLY B CA 1
ATOM 5223 C C . GLY B 1 108 ? -7.450 -70.875 69.288 1.00 9.14 108 GLY B C 1
ATOM 5224 O O . GLY B 1 108 ? -8.646 -70.974 69.578 1.00 8.75 108 GLY B O 1
ATOM 5228 N N . VAL B 1 109 ? -7.027 -70.518 68.076 1.00 7.04 109 VAL B N 1
ATOM 5229 C CA . VAL B 1 109 ? -7.941 -70.263 66.975 1.00 8.75 109 VAL B CA 1
ATOM 5230 C C . VAL B 1 109 ? -8.670 -71.549 66.615 1.00 8.57 109 VAL B C 1
ATOM 5231 O O . VAL B 1 109 ? -9.906 -71.582 66.506 1.00 8.89 109 VAL B O 1
ATOM 5244 N N . PHE B 1 110 ? -7.922 -72.627 66.439 1.00 7.61 110 PHE B N 1
ATOM 5245 C CA . PHE B 1 110 ? -8.499 -73.950 66.213 1.00 9.51 110 PHE B CA 1
ATOM 5246 C C . PHE B 1 110 ? -9.463 -74.392 67.314 1.00 9.26 110 PHE B C 1
ATOM 5247 O O . PHE B 1 110 ? -10.543 -74.908 67.025 1.00 9.19 110 PHE B O 1
ATOM 5264 N N . ASN B 1 111 ? -9.079 -74.203 68.572 1.00 8.28 111 ASN B N 1
ATOM 5265 C CA . ASN B 1 111 ? -9.819 -74.779 69.684 1.00 8.65 111 ASN B CA 1
ATOM 5266 C C . ASN B 1 111 ? -11.272 -74.331 69.683 1.00 10.38 111 ASN B C 1
ATOM 5267 O O . ASN B 1 111 ? -12.169 -75.139 69.932 1.00 12.03 111 ASN B O 1
ATOM 5278 N N . LEU B 1 112 ? -11.514 -73.045 69.432 1.00 7.97 112 LEU B N 1
ATOM 5279 C CA . LEU B 1 112 ? -12.884 -72.542 69.401 1.00 8.82 112 LEU B CA 1
ATOM 5280 C C . LEU B 1 112 ? -13.531 -72.678 68.024 1.00 8.31 112 LEU B C 1
ATOM 5281 O O . LEU B 1 112 ? -14.718 -72.963 67.930 1.00 8.64 112 LEU B O 1
ATOM 5297 N N . THR B 1 113 ? -12.763 -72.483 66.949 1.00 7.55 113 THR B N 1
ATOM 5298 C CA . THR B 1 113 ? -13.342 -72.530 65.616 1.00 8.62 113 THR B CA 1
ATOM 5299 C C . THR B 1 113 ? -13.840 -73.921 65.277 1.00 8.79 113 THR B C 1
ATOM 5300 O O . THR B 1 113 ? -14.809 -74.055 64.527 1.00 8.98 113 THR B O 1
ATOM 5311 N N . ARG B 1 114 ? -13.202 -74.953 65.827 1.00 7.55 114 ARG B N 1
ATOM 5312 C CA . ARG B 1 114 ? -13.642 -76.311 65.529 1.00 8.93 114 ARG B CA 1
ATOM 5313 C C . ARG B 1 114 ? -15.029 -76.608 66.088 1.00 9.40 114 ARG B C 1
ATOM 5314 O O . ARG B 1 114 ? -15.661 -77.575 65.681 1.00 9.42 114 ARG B O 1
ATOM 5335 N N . LEU B 1 115 ? -15.489 -75.789 67.033 1.00 8.83 115 LEU B N 1
ATOM 5336 C CA . LEU B 1 115 ? -16.876 -75.861 67.527 1.00 7.86 115 LEU B CA 1
ATOM 5337 C C . LEU B 1 115 ? -17.783 -74.883 66.776 1.00 8.34 115 LEU B C 1
ATOM 5338 O O . LEU B 1 115 ? -18.867 -75.246 66.287 1.00 9.28 115 LEU B O 1
ATOM 5354 N N . VAL B 1 116 ? -17.355 -73.636 66.670 1.00 9.02 116 VAL B N 1
ATOM 5355 C CA . VAL B 1 116 ? -18.216 -72.601 66.096 1.00 8.63 116 VAL B CA 1
ATOM 5356 C C . VAL B 1 116 ? -18.432 -72.773 64.589 1.00 9.10 116 VAL B C 1
ATOM 5357 O O . VAL B 1 116 ? -19.544 -72.630 64.082 1.00 9.19 116 VAL B O 1
ATOM 5370 N N . GLY B 1 117 ? -17.362 -73.079 63.857 1.00 8.86 117 GLY B N 1
ATOM 5371 C CA . GLY B 1 117 ? -17.427 -73.139 62.410 1.00 7.43 117 GLY B CA 1
ATOM 5372 C C . GLY B 1 117 ? -18.373 -74.205 61.889 1.00 6.90 117 GLY B C 1
ATOM 5373 O O . GLY B 1 117 ? -19.208 -73.932 61.022 1.00 8.75 117 GLY B O 1
ATOM 5377 N N . PRO B 1 118 ? -18.241 -75.437 62.395 1.00 9.00 118 PRO B N 1
ATOM 5378 C CA . PRO B 1 118 ? -19.174 -76.468 61.944 1.00 8.95 118 PRO B CA 1
ATOM 5379 C C . PRO B 1 118 ? -20.621 -76.122 62.313 1.00 8.73 118 PRO B C 1
ATOM 5380 O O . PRO B 1 118 ? -21.535 -76.424 61.551 1.00 10.70 118 PRO B O 1
ATOM 5391 N N . GLN B 1 119 ? -20.813 -75.458 63.451 1.00 9.66 119 GLN B N 1
ATOM 5392 C CA . GLN B 1 119 ? -22.140 -74.977 63.830 1.00 10.04 119 GLN B CA 1
ATOM 5393 C C . GLN B 1 119 ? -22.694 -73.954 62.835 1.00 11.46 119 GLN B C 1
ATOM 5394 O O . GLN B 1 119 ? -23.877 -73.961 62.517 1.00 10.79 119 GLN B O 1
ATOM 5408 N N . MET B 1 120 ? -21.834 -73.090 62.306 1.00 8.97 120 MET B N 1
ATOM 5409 C CA . MET B 1 120 ? -22.245 -72.172 61.255 1.00 9.49 120 MET B CA 1
ATOM 5410 C C . MET B 1 120 ? -22.608 -72.955 60.003 1.00 10.56 120 MET B C 1
ATOM 5411 O O . MET B 1 120 ? -23.604 -72.665 59.352 1.00 11.51 120 MET B O 1
ATOM 5425 N N . GLN B 1 121 ? -21.806 -73.963 59.669 1.00 9.37 121 GLN B N 1
ATOM 5426 C CA . GLN B 1 121 ? -22.075 -74.749 58.464 1.00 7.87 121 GLN B CA 1
ATOM 5427 C C . GLN B 1 121 ? -23.426 -75.447 58.564 1.00 11.44 121 GLN B C 1
ATOM 5428 O O . GLN B 1 121 ? -24.191 -75.461 57.612 1.00 12.38 121 GLN B O 1
ATOM 5442 N N . THR B 1 122 ? -23.718 -75.994 59.741 1.00 10.91 122 THR B N 1
ATOM 5443 C CA . THR B 1 122 ? -24.960 -76.712 59.982 1.00 12.70 122 THR B CA 1
ATOM 5444 C C . THR B 1 122 ? -26.157 -75.750 59.982 1.00 11.49 122 THR B C 1
ATOM 5445 O O . THR B 1 122 ? -27.230 -76.066 59.440 1.00 12.29 122 THR B O 1
ATOM 5456 N N . ASN B 1 123 ? -25.974 -74.565 60.546 1.00 10.87 123 ASN B N 1
ATOM 5457 C CA . ASN B 1 123 ? -27.020 -73.530 60.487 1.00 12.36 123 ASN B CA 1
ATOM 5458 C C . ASN B 1 123 ? -27.227 -72.971 59.093 1.00 16.85 123 ASN B C 1
ATOM 5459 O O . ASN B 1 123 ? -28.275 -72.379 58.805 1.00 17.64 123 ASN B O 1
ATOM 5470 N N . GLY B 1 124 ? -26.193 -73.089 58.261 1.00 12.21 124 GLY B N 1
ATOM 5471 C CA . GLY B 1 124 ? -26.232 -72.605 56.899 1.00 12.01 124 GLY B CA 1
ATOM 5472 C C . GLY B 1 124 ? -25.771 -71.175 56.689 1.00 13.79 124 GLY B C 1
ATOM 5473 O O . GLY B 1 124 ? -25.948 -70.620 55.599 1.00 15.22 124 GLY B O 1
ATOM 5477 N N . TYR B 1 125 ? -25.187 -70.573 57.721 1.00 12.80 125 TYR B N 1
ATOM 5478 C CA . TYR B 1 125 ? -24.776 -69.175 57.660 1.00 12.43 125 TYR B CA 1
ATOM 5479 C C . TYR B 1 125 ? -23.722 -68.859 58.704 1.00 12.23 125 TYR B C 1
ATOM 5480 O O . TYR B 1 125 ? -23.784 -69.344 59.824 1.00 11.84 125 TYR B O 1
ATOM 5498 N N . GLY B 1 126 ? -22.789 -67.986 58.357 1.00 9.40 126 GLY B N 1
ATOM 5499 C CA . GLY B 1 126 ? -21.879 -67.426 59.334 1.00 10.34 126 GLY B CA 1
ATOM 5500 C C . GLY B 1 126 ? -20.797 -66.596 58.679 1.00 7.63 126 GLY B C 1
ATOM 5501 O O . GLY B 1 126 ? -20.595 -66.642 57.454 1.00 8.54 126 GLY B O 1
ATOM 5505 N N . SER B 1 127 ? -20.093 -65.835 59.505 1.00 7.05 127 SER B N 1
ATOM 5506 C CA . SER B 1 127 ? -18.899 -65.097 59.088 1.00 7.47 127 SER B CA 1
ATOM 5507 C C . SER B 1 127 ? -17.838 -65.179 60.163 1.00 6.78 127 SER B C 1
ATOM 5508 O O . SER B 1 127 ? -18.090 -64.853 61.313 1.00 7.55 127 SER B O 1
ATOM 5516 N N . ILE B 1 128 ? -16.660 -65.662 59.779 1.00 6.12 128 ILE B N 1
ATOM 5517 C CA . ILE B 1 128 ? -15.520 -65.788 60.674 1.00 6.42 128 ILE B CA 1
ATOM 5518 C C . ILE B 1 128 ? -14.450 -64.832 60.220 1.00 7.68 128 ILE B C 1
ATOM 5519 O O . ILE B 1 128 ? -14.113 -64.796 59.031 1.00 7.45 128 ILE B O 1
ATOM 5535 N N . ILE B 1 129 ? -13.910 -64.063 61.159 1.00 7.15 129 ILE B N 1
ATOM 5536 C CA . ILE B 1 129 ? -12.847 -63.114 60.901 1.00 6.71 129 ILE B CA 1
ATOM 5537 C C . ILE B 1 129 ? -11.665 -63.507 61.785 1.00 9.29 129 ILE B C 1
ATOM 5538 O O . ILE B 1 129 ? -11.758 -63.440 63.025 1.00 8.07 129 ILE B O 1
ATOM 5554 N N . ASN B 1 130 ? -10.573 -63.942 61.166 1.00 7.47 130 ASN B N 1
ATOM 5555 C CA . ASN B 1 130 ? -9.316 -64.202 61.854 1.00 6.41 130 ASN B CA 1
ATOM 5556 C C . ASN B 1 130 ? -8.433 -62.965 61.832 1.00 9.62 130 ASN B C 1
ATOM 5557 O O . ASN B 1 130 ? -8.494 -62.166 60.912 1.00 11.27 130 ASN B O 1
ATOM 5568 N N . ILE B 1 131 ? -7.634 -62.778 62.862 1.00 9.19 131 ILE B N 1
ATOM 5569 C CA . ILE B 1 131 ? -6.729 -61.645 62.914 1.00 9.07 131 ILE B CA 1
ATOM 5570 C C . ILE B 1 131 ? -5.324 -62.160 62.639 1.00 8.42 131 ILE B C 1
ATOM 5571 O O . ILE B 1 131 ? -4.742 -62.919 63.431 1.00 9.78 131 ILE B O 1
ATOM 5587 N N . SER B 1 132 ? -4.804 -61.804 61.471 1.00 8.16 132 SER B N 1
ATOM 5588 C CA . SER B 1 132 ? -3.427 -62.081 61.106 1.00 8.70 132 SER B CA 1
ATOM 5589 C C . SER B 1 132 ? -2.601 -60.860 61.526 1.00 7.86 132 SER B C 1
ATOM 5590 O O . SER B 1 132 ? -2.833 -60.292 62.592 1.00 9.42 132 SER B O 1
ATOM 5598 N N . SER B 1 133 ? -1.644 -60.468 60.697 1.00 6.56 133 SER B N 1
ATOM 5599 C CA . SER B 1 133 ? -0.778 -59.311 60.948 1.00 7.58 133 SER B CA 1
ATOM 5600 C C . SER B 1 133 ? 0.086 -59.047 59.730 1.00 7.20 133 SER B C 1
ATOM 5601 O O . SER B 1 133 ? 0.445 -59.971 59.005 1.00 7.52 133 SER B O 1
ATOM 5609 N N . VAL B 1 134 ? 0.485 -57.796 59.544 1.00 8.07 134 VAL B N 1
ATOM 5610 C CA . VAL B 1 134 ? 1.533 -57.463 58.583 1.00 7.07 134 VAL B CA 1
ATOM 5611 C C . VAL B 1 134 ? 2.797 -58.348 58.796 1.00 7.46 134 VAL B C 1
ATOM 5612 O O . VAL B 1 134 ? 3.512 -58.679 57.847 1.00 8.26 134 VAL B O 1
ATOM 5625 N N . VAL B 1 135 ? 3.034 -58.768 60.035 1.00 7.46 135 VAL B N 1
ATOM 5626 C CA . VAL B 1 135 ? 4.170 -59.636 60.339 1.00 8.61 135 VAL B CA 1
ATOM 5627 C C . VAL B 1 135 ? 3.989 -61.018 59.733 1.00 9.06 135 VAL B C 1
ATOM 5628 O O . VAL B 1 135 ? 4.971 -61.654 59.343 1.00 10.04 135 VAL B O 1
ATOM 5641 N N . GLY B 1 136 ? 2.746 -61.485 59.628 1.00 7.45 136 GLY B N 1
ATOM 5642 C CA . GLY B 1 136 ? 2.483 -62.744 58.953 1.00 7.53 136 GLY B CA 1
ATOM 5643 C C . GLY B 1 136 ? 2.649 -62.651 57.439 1.00 8.23 136 GLY B C 1
ATOM 5644 O O . GLY B 1 136 ? 2.891 -63.656 56.788 1.00 10.85 136 GLY B O 1
ATOM 5648 N N . VAL B 1 137 ? 2.515 -61.443 56.894 1.00 7.36 137 VAL B N 1
ATOM 5649 C CA . VAL B 1 137 ? 2.584 -61.239 55.459 1.00 8.05 137 VAL B CA 1
ATOM 5650 C C . VAL B 1 137 ? 4.010 -60.973 54.978 1.00 8.80 137 VAL B C 1
ATOM 5651 O O . VAL B 1 137 ? 4.347 -61.313 53.847 1.00 8.75 137 VAL B O 1
ATOM 5664 N N . PHE B 1 138 ? 4.838 -60.366 55.829 1.00 7.33 138 PHE B N 1
ATOM 5665 C CA . PHE B 1 138 ? 6.187 -59.944 55.454 1.00 7.22 138 PHE B CA 1
ATOM 5666 C C . PHE B 1 138 ? 7.304 -60.520 56.325 1.00 6.68 138 PHE B C 1
ATOM 5667 O O . PHE B 1 138 ? 8.486 -60.333 56.008 1.00 8.04 138 PHE B O 1
ATOM 5684 N N . GLY B 1 139 ? 6.944 -61.157 57.435 1.00 6.91 139 GLY B N 1
ATOM 5685 C CA . GLY B 1 139 ? 7.941 -61.538 58.437 1.00 8.18 139 GLY B CA 1
ATOM 5686 C C . GLY B 1 139 ? 8.434 -60.321 59.201 1.00 9.42 139 GLY B C 1
ATOM 5687 O O . GLY B 1 139 ? 8.229 -59.181 58.777 1.00 9.30 139 GLY B O 1
ATOM 5691 N N . ASN B 1 140 ? 9.072 -60.531 60.344 1.00 8.61 140 ASN B N 1
ATOM 5692 C CA . ASN B 1 140 ? 9.701 -59.427 61.057 1.00 9.38 140 ASN B CA 1
ATOM 5693 C C . ASN B 1 140 ? 10.785 -59.936 61.984 1.00 9.33 140 ASN B C 1
ATOM 5694 O O . ASN B 1 140 ? 10.592 -60.914 62.705 1.00 9.30 140 ASN B O 1
ATOM 5705 N N . ILE B 1 141 ? 11.912 -59.244 61.985 1.00 10.37 141 ILE B N 1
ATOM 5706 C CA . ILE B 1 141 ? 13.027 -59.582 62.859 1.00 10.16 141 ILE B CA 1
ATOM 5707 C C . ILE B 1 141 ? 12.597 -59.650 64.319 1.00 9.87 141 ILE B C 1
ATOM 5708 O O . ILE B 1 141 ? 11.892 -58.776 64.814 1.00 11.78 141 ILE B O 1
ATOM 5724 N N . GLY B 1 142 ? 13.019 -60.714 64.997 1.00 10.22 142 GLY B N 1
ATOM 5725 C CA . GLY B 1 142 ? 12.698 -60.908 66.403 1.00 10.49 142 GLY B CA 1
ATOM 5726 C C . GLY B 1 142 ? 11.343 -61.528 66.681 1.00 9.64 142 GLY B C 1
ATOM 5727 O O . GLY B 1 142 ? 10.923 -61.620 67.826 1.00 9.56 142 GLY B O 1
ATOM 5731 N N . GLN B 1 143 ? 10.652 -61.977 65.642 1.00 8.12 143 GLN B N 1
ATOM 5732 C CA . GLN B 1 143 ? 9.284 -62.460 65.779 1.00 7.22 143 GLN B CA 1
ATOM 5733 C C . GLN B 1 143 ? 8.984 -63.716 64.992 1.00 8.15 143 GLN B C 1
ATOM 5734 O O . GLN B 1 143 ? 7.875 -63.882 64.488 1.00 9.88 143 GLN B O 1
ATOM 5748 N N . ALA B 1 144 ? 9.941 -64.637 64.932 1.00 8.49 144 ALA B N 1
ATOM 5749 C CA . ALA B 1 144 ? 9.712 -65.862 64.183 1.00 8.69 144 ALA B CA 1
ATOM 5750 C C . ALA B 1 144 ? 8.468 -66.623 64.668 1.00 7.60 144 ALA B C 1
ATOM 5751 O O . ALA B 1 144 ? 7.687 -67.141 63.849 1.00 7.77 144 ALA B O 1
ATOM 5758 N N . ASN B 1 145 ? 8.300 -66.727 65.995 1.00 8.64 145 ASN B N 1
ATOM 5759 C CA . ASN B 1 145 ? 7.126 -67.396 66.536 1.00 7.45 145 ASN B CA 1
ATOM 5760 C C . ASN B 1 145 ? 5.819 -66.695 66.128 1.00 7.68 145 ASN B C 1
ATOM 5761 O O . ASN B 1 145 ? 4.879 -67.332 65.614 1.00 7.83 145 ASN B O 1
ATOM 5772 N N . TYR B 1 146 ? 5.765 -65.381 66.332 1.00 8.22 146 TYR B N 1
ATOM 5773 C CA . TYR B 1 146 ? 4.582 -64.601 65.974 1.00 8.68 146 TYR B CA 1
ATOM 5774 C C . TYR B 1 146 ? 4.304 -64.682 64.471 1.00 6.60 146 TYR B C 1
ATOM 5775 O O . TYR B 1 146 ? 3.152 -64.916 64.065 1.00 7.33 146 TYR B O 1
ATOM 5793 N N . ALA B 1 147 ? 5.338 -64.499 63.658 1.00 7.70 147 ALA B N 1
ATOM 5794 C CA . ALA B 1 147 ? 5.168 -64.567 62.213 1.00 8.06 147 ALA B CA 1
ATOM 5795 C C . ALA B 1 147 ? 4.638 -65.925 61.767 1.00 7.63 147 ALA B C 1
ATOM 5796 O O . ALA B 1 147 ? 3.777 -66.014 60.891 1.00 7.40 147 ALA B O 1
ATOM 5803 N N . ALA B 1 148 ? 5.180 -66.995 62.327 1.00 7.22 148 ALA B N 1
ATOM 5804 C CA . ALA B 1 148 ? 4.680 -68.325 62.018 1.00 7.22 148 ALA B CA 1
ATOM 5805 C C . ALA B 1 148 ? 3.192 -68.422 62.295 1.00 5.34 148 ALA B C 1
ATOM 5806 O O . ALA B 1 148 ? 2.441 -68.975 61.499 1.00 7.25 148 ALA B O 1
ATOM 5813 N N . THR B 1 149 ? 2.748 -67.884 63.430 1.00 6.54 149 THR B N 1
ATOM 5814 C CA . THR B 1 149 ? 1.330 -67.992 63.757 1.00 5.97 149 THR B CA 1
ATOM 5815 C C . THR B 1 149 ? 0.451 -67.129 62.861 1.00 6.46 149 THR B C 1
ATOM 5816 O O . THR B 1 149 ? -0.631 -67.548 62.480 1.00 7.40 149 THR B O 1
ATOM 5827 N N . LYS B 1 150 ? 0.908 -65.928 62.516 1.00 6.66 150 LYS B N 1
ATOM 5828 C CA . LYS B 1 150 ? 0.039 -65.006 61.798 1.00 6.01 150 LYS B CA 1
A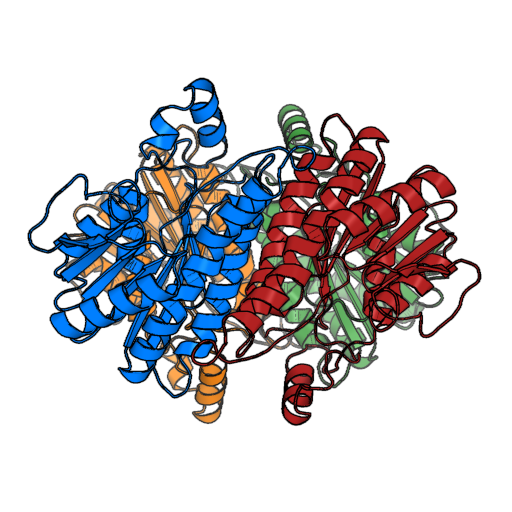TOM 5829 C C . LYS B 1 150 ? 0.008 -65.355 60.303 1.00 6.50 150 LYS B C 1
ATOM 5830 O O . LYS B 1 150 ? -1.006 -65.159 59.620 1.00 7.61 150 LYS B O 1
ATOM 5849 N N . ALA B 1 151 ? 1.076 -65.965 59.809 1.00 6.66 151 ALA B N 1
ATOM 5850 C CA . ALA B 1 151 ? 1.037 -66.578 58.478 1.00 6.70 151 ALA B CA 1
ATOM 5851 C C . ALA B 1 151 ? 0.178 -67.845 58.522 1.00 7.26 151 ALA B C 1
ATOM 5852 O O . ALA B 1 151 ? -0.625 -68.105 57.612 1.00 7.38 151 ALA B O 1
ATOM 5859 N N . GLY B 1 152 ? 0.323 -68.639 59.587 1.00 6.42 152 GLY B N 1
ATOM 5860 C CA . GLY B 1 152 ? -0.470 -69.852 59.729 1.00 7.37 152 GLY B CA 1
ATOM 5861 C C . GLY B 1 152 ? -1.966 -69.607 59.729 1.00 6.87 152 GLY B C 1
ATOM 5862 O O . GLY B 1 152 ? -2.748 -70.390 59.205 1.00 7.42 152 GLY B O 1
ATOM 5866 N N . VAL B 1 153 ? -2.364 -68.492 60.314 1.00 7.02 153 VAL B N 1
ATOM 5867 C CA . VAL B 1 153 ? -3.765 -68.105 60.372 1.00 8.39 153 VAL B CA 1
ATOM 5868 C C . VAL B 1 153 ? -4.337 -67.896 58.976 1.00 6.76 153 VAL B C 1
ATOM 5869 O O . VAL B 1 153 ? -5.532 -68.116 58.743 1.00 7.06 153 VAL B O 1
ATOM 5882 N N . ILE B 1 154 ? -3.504 -67.460 58.047 1.00 7.01 154 ILE B N 1
ATOM 5883 C CA . ILE B 1 154 ? -3.937 -67.325 56.657 1.00 7.14 154 ILE B CA 1
ATOM 5884 C C . ILE B 1 154 ? -4.233 -68.715 56.071 1.00 7.03 154 ILE B C 1
ATOM 5885 O O . ILE B 1 154 ? -5.241 -68.917 55.383 1.00 7.32 154 ILE B O 1
ATOM 5901 N N . GLY B 1 155 ? -3.387 -69.700 56.364 1.00 7.38 155 GLY B N 1
ATOM 5902 C CA . GLY B 1 155 ? -3.647 -71.081 55.966 1.00 8.12 155 GLY B CA 1
ATOM 5903 C C . GLY B 1 155 ? -4.961 -71.606 56.520 1.00 6.62 155 GLY B C 1
ATOM 5904 O O . GLY B 1 155 ? -5.735 -72.273 55.828 1.00 7.51 155 GLY B O 1
ATOM 5908 N N . LEU B 1 156 ? -5.226 -71.291 57.778 1.00 7.06 156 LEU B N 1
ATOM 5909 C CA . LEU B 1 156 ? -6.500 -71.692 58.400 1.00 7.29 156 LEU B CA 1
ATOM 5910 C C . LEU B 1 156 ? -7.681 -71.015 57.709 1.00 5.29 156 LEU B C 1
ATOM 5911 O O . LEU B 1 156 ? -8.735 -71.626 57.467 1.00 7.28 156 LEU B O 1
ATOM 5927 N N . THR B 1 157 ? -7.502 -69.729 57.412 1.00 6.50 157 THR B N 1
ATOM 5928 C CA . THR B 1 157 ? -8.555 -68.920 56.802 1.00 6.18 157 THR B CA 1
ATOM 5929 C C . THR B 1 157 ? -8.982 -69.513 55.477 1.00 7.37 157 THR B C 1
ATOM 5930 O O . THR B 1 157 ? -10.179 -69.721 55.228 1.00 7.11 157 THR B O 1
ATOM 5941 N N . MET B 1 158 ? -8.005 -69.831 54.631 1.00 5.95 158 MET B N 1
ATOM 5942 C CA . MET B 1 158 ? -8.332 -70.353 53.318 1.00 7.75 158 MET B CA 1
ATOM 5943 C C . MET B 1 158 ? -8.975 -71.741 53.443 1.00 5.77 158 MET B C 1
ATOM 5944 O O . MET B 1 158 ? -9.944 -72.069 52.749 1.00 6.92 158 MET B O 1
ATOM 5958 N N . THR B 1 159 ? -8.412 -72.576 54.310 1.00 5.55 159 THR B N 1
ATOM 5959 C CA . THR B 1 159 ? -8.945 -73.916 54.517 1.00 6.44 159 THR B CA 1
ATOM 5960 C C . THR B 1 159 ? -10.399 -73.882 54.975 1.00 7.19 159 THR B C 1
ATOM 5961 O O . THR B 1 159 ? -11.260 -74.599 54.449 1.00 6.67 159 THR B O 1
ATOM 5972 N N . TRP B 1 160 ? -10.691 -73.061 55.978 1.00 6.44 160 TRP B N 1
ATOM 5973 C CA . TRP B 1 160 ? -12.043 -73.015 56.524 1.00 5.58 160 TRP B CA 1
ATOM 5974 C C . TRP B 1 160 ? -13.056 -72.312 55.620 1.00 6.75 160 TRP B C 1
ATOM 5975 O O . TRP B 1 160 ? -14.236 -72.666 55.623 1.00 7.06 160 TRP B O 1
ATOM 5996 N N . ALA B 1 161 ? -12.603 -71.334 54.829 1.00 6.10 161 ALA B N 1
ATOM 5997 C CA . ALA B 1 161 ? -13.464 -70.738 53.812 1.00 7.73 161 ALA B CA 1
ATOM 5998 C C . ALA B 1 161 ? -13.951 -71.823 52.830 1.00 7.01 161 ALA B C 1
ATOM 5999 O O . ALA B 1 161 ? -15.086 -71.812 52.381 1.00 7.89 161 ALA B O 1
ATOM 6006 N N . LYS B 1 162 ? -13.107 -72.803 52.546 1.00 6.71 162 LYS B N 1
ATOM 6007 C CA . LYS B 1 162 ? -13.522 -73.908 51.690 1.00 8.01 162 LYS B CA 1
ATOM 6008 C C . LYS B 1 162 ? -14.398 -74.887 52.454 1.00 8.51 162 LYS B C 1
ATOM 6009 O O . LYS B 1 162 ? -15.483 -75.212 52.013 1.00 8.34 162 LYS B O 1
ATOM 6028 N N . GLU B 1 163 ? -13.952 -75.321 53.622 1.00 7.15 163 GLU B N 1
ATOM 6029 C CA . GLU B 1 163 ? -14.611 -76.407 54.359 1.00 7.90 163 GLU B CA 1
ATOM 6030 C C . GLU B 1 163 ? -16.009 -76.038 54.848 1.00 7.06 163 GLU B C 1
ATOM 6031 O O . GLU B 1 163 ? -16.952 -76.832 54.711 1.00 9.35 163 GLU B O 1
ATOM 6043 N N . PHE B 1 164 ? -16.163 -74.843 55.411 1.00 8.77 164 PHE B N 1
ATOM 6044 C CA . PHE B 1 164 ? -17.410 -74.503 56.090 1.00 7.94 164 PHE B CA 1
ATOM 6045 C C . PHE B 1 164 ? -18.478 -74.047 55.116 1.00 10.59 164 PHE B C 1
ATOM 6046 O O . PHE B 1 164 ? -19.633 -73.892 55.522 1.00 10.54 164 PHE B O 1
ATOM 6063 N N . ALA B 1 165 ? -18.105 -73.856 53.844 1.00 7.91 165 ALA B N 1
ATOM 6064 C CA . ALA B 1 165 ? -19.056 -73.482 52.801 1.00 9.26 165 ALA B CA 1
ATOM 6065 C C . ALA B 1 165 ? -19.495 -74.694 51.977 1.00 12.73 165 ALA B C 1
ATOM 6066 O O . ALA B 1 165 ? -20.240 -74.561 51.008 1.00 14.55 165 ALA B O 1
ATOM 6073 N N . LEU B 1 166 ? -19.040 -75.883 52.348 1.00 11.05 166 LEU B N 1
ATOM 6074 C CA . LEU B 1 166 ? -19.461 -77.084 51.628 1.00 11.82 166 LEU B CA 1
ATOM 6075 C C . LEU B 1 166 ? -20.971 -77.299 51.774 1.00 13.28 166 LEU B C 1
ATOM 6076 O O . LEU B 1 166 ? -21.596 -76.855 52.747 1.00 13.26 166 LEU B O 1
ATOM 6092 N N . LYS B 1 167 ? -21.538 -77.996 50.801 1.00 15.98 167 LYS B N 1
ATOM 6093 C CA . LYS B 1 167 ? -22.945 -78.391 50.826 1.00 15.70 167 LYS B CA 1
ATOM 6094 C C . LYS B 1 167 ? -23.885 -77.180 50.848 1.00 16.46 167 LYS B C 1
ATOM 6095 O O . LYS B 1 167 ? -24.969 -77.224 51.428 1.00 19.43 167 LYS B O 1
ATOM 6114 N N . GLY B 1 168 ? -23.454 -76.103 50.201 1.00 15.02 168 GLY B N 1
ATOM 6115 C CA . GLY B 1 168 ? -24.287 -74.928 50.007 1.00 15.42 168 GLY B CA 1
ATOM 6116 C C . GLY B 1 168 ? -24.380 -73.971 51.190 1.00 16.28 168 GLY B C 1
ATOM 6117 O O . GLY B 1 168 ? -25.166 -73.028 51.167 1.00 16.94 168 GLY B O 1
ATOM 6121 N N . ALA B 1 169 ? -23.575 -74.182 52.224 1.00 12.24 169 ALA B N 1
ATOM 6122 C CA . ALA B 1 169 ? -23.665 -73.330 53.405 1.00 11.20 169 ALA B CA 1
ATOM 6123 C C . ALA B 1 169 ? -23.058 -71.965 53.138 1.00 9.62 169 ALA B C 1
ATOM 6124 O O . ALA B 1 169 ? -21.954 -71.864 52.615 1.00 11.57 169 ALA B O 1
ATOM 6131 N N . ASN B 1 170 ? -23.774 -70.915 53.513 1.00 9.75 170 ASN B N 1
ATOM 6132 C CA . ASN B 1 170 ? -23.325 -69.552 53.287 1.00 11.96 170 ASN B CA 1
ATOM 6133 C C . ASN B 1 170 ? -22.455 -69.051 54.438 1.00 10.00 170 ASN B C 1
ATOM 6134 O O . ASN B 1 170 ? -22.825 -68.135 55.172 1.00 11.93 170 ASN B O 1
ATOM 6145 N N . VAL B 1 171 ? -21.309 -69.707 54.598 1.00 8.27 171 VAL B N 1
ATOM 6146 C CA . VAL B 1 171 ? -20.336 -69.371 55.634 1.00 8.90 171 VAL B CA 1
ATOM 6147 C C . VAL B 1 171 ? -19.113 -68.805 54.944 1.00 8.20 171 VAL B C 1
ATOM 6148 O O . VAL B 1 171 ? -18.578 -69.417 54.020 1.00 10.33 171 VAL B O 1
ATOM 6161 N N . ARG B 1 172 ? -18.717 -67.602 55.353 1.00 7.68 172 ARG B N 1
ATOM 6162 C CA . ARG B 1 172 ? -17.536 -66.926 54.869 1.00 7.65 172 ARG B CA 1
ATOM 6163 C C . ARG B 1 172 ? -16.470 -66.882 55.945 1.00 6.41 172 ARG B C 1
ATOM 6164 O O . ARG B 1 172 ? -16.768 -66.738 57.135 1.00 7.75 172 ARG B O 1
ATOM 6185 N N . VAL B 1 173 ? -15.226 -67.032 55.517 1.00 6.44 173 VAL B N 1
ATOM 6186 C CA . VAL B 1 173 ? -14.079 -66.955 56.401 1.00 6.06 173 VAL B CA 1
ATOM 6187 C C . VAL B 1 173 ? -13.027 -66.078 55.773 1.00 6.27 173 VAL B C 1
ATOM 6188 O O . VAL B 1 173 ? -12.623 -66.324 54.633 1.00 6.74 173 VAL B O 1
ATOM 6201 N N . ASN B 1 174 ? -12.604 -65.040 56.508 1.00 6.17 174 ASN B N 1
ATOM 6202 C CA . ASN B 1 174 ? -11.608 -64.092 56.031 1.00 5.93 174 ASN B CA 1
ATOM 6203 C C . ASN B 1 174 ? -10.662 -63.727 57.150 1.00 5.93 174 ASN B C 1
ATOM 6204 O O . ASN B 1 174 ? -10.954 -64.002 58.313 1.00 6.67 174 ASN B O 1
ATOM 6215 N N . ALA B 1 175 ? -9.574 -63.060 56.817 1.00 7.08 175 ALA B N 1
ATOM 6216 C CA . ALA B 1 175 ? -8.654 -62.532 57.802 1.00 7.01 175 ALA B CA 1
ATOM 6217 C C . ALA B 1 175 ? -8.413 -61.054 57.603 1.00 7.08 175 ALA B C 1
ATOM 6218 O O . ALA B 1 175 ? -8.508 -60.551 56.487 1.00 8.65 175 ALA B O 1
ATOM 6225 N N . ILE B 1 176 ? -8.133 -60.356 58.687 1.00 6.57 176 ILE B N 1
ATOM 6226 C CA . ILE B 1 176 ? -7.609 -59.002 58.628 1.00 5.69 176 ILE B CA 1
ATOM 6227 C C . ILE B 1 176 ? -6.160 -59.082 59.082 1.00 6.27 176 ILE B C 1
ATOM 6228 O O . ILE B 1 176 ? -5.868 -59.674 60.123 1.00 7.01 176 ILE B O 1
ATOM 6244 N N . ALA B 1 177 ? -5.258 -58.483 58.316 1.00 6.01 177 ALA B N 1
ATOM 6245 C CA . ALA B 1 177 ? -3.855 -58.361 58.696 1.00 6.22 177 ALA B CA 1
ATOM 6246 C C . ALA B 1 177 ? -3.578 -56.893 59.043 1.00 7.24 177 ALA B C 1
ATOM 6247 O O . ALA B 1 177 ? -3.291 -56.084 58.160 1.00 7.01 177 ALA B O 1
ATOM 6254 N N . PRO B 1 178 ? -3.728 -56.533 60.318 1.00 6.86 178 PRO B N 1
ATOM 6255 C CA . PRO B 1 178 ? -3.445 -55.144 60.656 1.00 6.66 178 PRO B CA 1
ATOM 6256 C C . PRO B 1 178 ? -1.973 -54.800 60.511 1.00 8.05 178 PRO B C 1
ATOM 6257 O O . PRO B 1 178 ? -1.113 -55.647 60.726 1.00 8.78 178 PRO B O 1
ATOM 6268 N N . GLY B 1 179 ? -1.702 -53.549 60.177 1.00 7.06 179 GLY B N 1
ATOM 6269 C CA . GLY B 1 179 ? -0.388 -52.971 60.342 1.00 7.90 179 GLY B CA 1
ATOM 6270 C C . GLY B 1 179 ? -0.172 -52.625 61.800 1.00 11.32 179 GLY B C 1
ATOM 6271 O O . GLY B 1 179 ? -0.706 -53.290 62.694 1.00 14.86 179 GLY B O 1
ATOM 6275 N N . TYR B 1 180 ? 0.583 -51.568 62.052 1.00 9.14 180 TYR B N 1
ATOM 6276 C CA . TYR B 1 180 ? 0.902 -51.169 63.418 1.00 10.39 180 TYR B CA 1
ATOM 6277 C C . TYR B 1 180 ? -0.177 -50.208 63.881 1.00 9.56 180 TYR B C 1
ATOM 6278 O O . TYR B 1 180 ? -0.391 -49.156 63.277 1.00 10.47 180 TYR B O 1
ATOM 6296 N N . ILE B 1 181 ? -0.892 -50.640 64.912 1.00 9.72 181 ILE B N 1
ATOM 6297 C CA . ILE B 1 181 ? -2.092 -49.962 65.393 1.00 10.08 181 ILE B CA 1
ATOM 6298 C C . ILE B 1 181 ? -1.856 -49.504 66.812 1.00 13.75 181 ILE B C 1
ATOM 6299 O O . ILE B 1 181 ? -1.330 -50.248 67.637 1.00 14.35 181 ILE B O 1
ATOM 6315 N N . MET B 1 182 ? -2.251 -48.268 67.086 1.00 12.51 182 MET B N 1
ATOM 6316 C CA . MET B 1 182 ? -2.005 -47.668 68.391 1.00 14.88 182 MET B CA 1
ATOM 6317 C C . MET B 1 182 ? -2.894 -48.199 69.503 1.00 18.57 182 MET B C 1
ATOM 6318 O O . MET B 1 182 ? -3.819 -47.515 69.948 1.00 25.90 182 MET B O 1
ATOM 6332 N N . THR B 1 183 ? -2.598 -49.412 69.952 1.00 17.08 183 THR B N 1
ATOM 6333 C CA . THR B 1 183 ? -3.195 -49.960 71.164 1.00 20.02 183 THR B CA 1
ATOM 6334 C C . THR B 1 183 ? -2.228 -49.624 72.300 1.00 33.12 183 THR B C 1
ATOM 6335 O O . THR B 1 183 ? -1.362 -48.761 72.147 1.00 24.21 183 THR B O 1
ATOM 6346 N N . ASP B 1 184 ? -2.362 -50.290 73.438 1.00 37.00 184 ASP B N 1
ATOM 6347 C CA . ASP B 1 184 ? -1.666 -49.841 74.642 1.00 35.69 184 ASP B CA 1
ATOM 6348 C C . ASP B 1 184 ? -0.151 -50.004 74.596 1.00 21.69 184 ASP B C 1
ATOM 6349 O O . ASP B 1 184 ? 0.581 -49.084 74.976 1.00 27.35 184 ASP B O 1
ATOM 6358 N N . ILE B 1 185 ? 0.331 -51.148 74.128 1.00 27.05 185 ILE B N 1
ATOM 6359 C CA . ILE B 1 185 ? 1.772 -51.376 74.104 1.00 34.72 185 ILE B CA 1
ATOM 6360 C C . ILE B 1 185 ? 2.499 -50.394 73.176 1.00 32.91 185 ILE B C 1
ATOM 6361 O O . ILE B 1 185 ? 3.500 -49.791 73.567 1.00 26.85 185 ILE B O 1
ATOM 6377 N N . LEU B 1 186 ? 1.995 -50.211 71.957 1.00 25.35 186 LEU B N 1
ATOM 6378 C CA . LEU B 1 186 ? 2.700 -49.373 70.996 1.00 22.58 186 LEU B CA 1
ATOM 6379 C C . LEU B 1 186 ? 2.891 -47.949 71.494 1.00 20.27 186 LEU B C 1
ATOM 6380 O O . LEU B 1 186 ? 3.893 -47.311 71.189 1.00 26.14 186 LEU B O 1
ATOM 6396 N N . LYS B 1 187 ? 1.930 -47.458 72.267 1.00 21.50 187 LYS B N 1
ATOM 6397 C CA . LYS B 1 187 ? 2.020 -46.132 72.855 1.00 27.87 187 LYS B CA 1
ATOM 6398 C C . LYS B 1 187 ? 3.273 -45.948 73.715 1.00 31.40 187 LYS B C 1
ATOM 6399 O O . LYS B 1 187 ? 3.745 -44.823 73.878 1.00 35.84 187 LYS B O 1
ATOM 6418 N N . THR B 1 188 ? 3.816 -47.044 74.249 1.00 24.49 188 THR B N 1
ATOM 6419 C CA . THR B 1 188 ? 4.991 -46.972 75.122 1.00 23.87 188 THR B CA 1
ATOM 6420 C C . THR B 1 188 ? 6.326 -47.015 74.382 1.00 25.48 188 THR B C 1
ATOM 6421 O O . THR B 1 188 ? 7.374 -46.803 74.986 1.00 27.51 188 THR B O 1
ATOM 6432 N N . VAL B 1 189 ? 6.299 -47.319 73.087 1.00 22.82 189 VAL B N 1
ATOM 6433 C CA . VAL B 1 189 ? 7.520 -47.417 72.305 1.00 23.28 189 VAL B CA 1
ATOM 6434 C C . VAL B 1 189 ? 8.107 -46.016 72.111 1.00 26.25 189 VAL B C 1
ATOM 6435 O O . VAL B 1 189 ? 7.377 -45.026 72.164 1.00 23.10 189 VAL B O 1
ATOM 6448 N N . PRO B 1 190 ? 9.439 -45.912 71.931 1.00 26.77 190 PRO B N 1
ATOM 6449 C CA . PRO B 1 190 ? 9.982 -44.560 71.745 1.00 32.21 190 PRO B CA 1
ATOM 6450 C C . PRO B 1 190 ? 9.426 -43.860 70.504 1.00 24.95 190 PRO B C 1
ATOM 6451 O O . PRO B 1 190 ? 9.144 -44.509 69.500 1.00 22.37 190 PRO B O 1
ATOM 6462 N N . GLN B 1 191 ? 9.275 -42.542 70.585 1.00 24.05 191 GLN B N 1
ATOM 6463 C CA . GLN B 1 191 ? 8.715 -41.767 69.488 1.00 27.86 191 GLN B CA 1
ATOM 6464 C C . GLN B 1 191 ? 9.503 -41.968 68.188 1.00 24.48 191 GLN B C 1
ATOM 6465 O O . GLN B 1 191 ? 8.917 -42.008 67.103 1.00 21.13 191 GLN B O 1
ATOM 6479 N N . ASP B 1 192 ? 10.822 -42.114 68.306 1.00 24.48 192 ASP B N 1
ATOM 6480 C CA . ASP B 1 192 ? 11.692 -42.311 67.151 1.00 30.30 192 ASP B CA 1
ATOM 6481 C C . ASP B 1 192 ? 11.308 -43.562 66.374 1.00 23.38 192 ASP B C 1
ATOM 6482 O O . ASP B 1 192 ? 11.333 -43.557 65.142 1.00 23.01 192 ASP B O 1
ATOM 6491 N N . LEU B 1 193 ? 10.904 -44.580 67.093 1.00 20.26 193 LEU B N 1
ATOM 6492 C CA . LEU B 1 193 ? 10.602 -45.843 66.525 1.00 21.59 193 LEU B CA 1
ATOM 6493 C C . LEU B 1 193 ? 9.195 -45.739 65.893 1.00 17.57 193 LEU B C 1
ATOM 6494 O O . LEU B 1 193 ? 8.964 -46.224 64.844 1.00 20.82 193 LEU B O 1
ATOM 6510 N N . LEU B 1 194 ? 8.279 -45.096 66.588 1.00 19.35 194 LEU B N 1
ATOM 6511 C CA . LEU B 1 194 ? 6.918 -44.909 66.082 1.00 14.26 194 LEU B CA 1
ATOM 6512 C C . LEU B 1 194 ? 6.991 -44.144 64.759 1.00 16.09 194 LEU B C 1
ATOM 6513 O O . LEU B 1 194 ? 6.283 -44.473 63.802 1.00 15.76 194 LEU B O 1
ATOM 6529 N N . ASP B 1 195 ? 7.861 -43.144 64.689 1.00 17.55 195 ASP B N 1
ATOM 6530 C CA . ASP B 1 195 ? 8.051 -42.383 63.446 1.00 16.13 195 ASP B CA 1
ATOM 6531 C C . ASP B 1 195 ? 8.616 -43.278 62.344 1.00 16.88 195 ASP B C 1
ATOM 6532 O O . ASP B 1 195 ? 8.218 -43.163 61.189 1.00 15.06 195 ASP B O 1
ATOM 6541 N N . LYS B 1 196 ? 9.533 -44.174 62.707 1.00 15.09 196 LYS B N 1
ATOM 6542 C CA . LYS B 1 196 ? 10.129 -45.108 61.759 1.00 15.24 196 LYS B CA 1
ATOM 6543 C C . LYS B 1 196 ? 9.062 -46.027 61.169 1.00 14.28 196 LYS B C 1
ATOM 6544 O O . LYS B 1 196 ? 9.026 -46.276 59.955 1.00 14.29 196 LYS B O 1
ATOM 6563 N N . PHE B 1 197 ? 8.206 -46.550 62.043 1.00 16.85 197 PHE B N 1
ATOM 6564 C CA . PHE B 1 197 ? 7.161 -47.462 61.618 1.00 14.81 197 PHE B CA 1
ATOM 6565 C C . PHE B 1 197 ? 6.175 -46.739 60.692 1.00 11.62 197 PHE B C 1
ATOM 6566 O O . PHE B 1 197 ? 5.759 -47.253 59.644 1.00 13.28 197 PHE B O 1
ATOM 6583 N N . ALA B 1 198 ? 5.821 -45.523 61.085 1.00 13.26 198 ALA B N 1
ATOM 6584 C CA . ALA B 1 198 ? 4.921 -44.714 60.279 1.00 12.13 198 ALA B CA 1
ATOM 6585 C C . ALA B 1 198 ? 5.477 -44.456 58.886 1.00 11.05 198 ALA B C 1
ATOM 6586 O O . ALA B 1 198 ? 4.742 -44.465 57.909 1.00 11.19 198 ALA B O 1
ATOM 6593 N N . ALA B 1 199 ? 6.779 -44.214 58.815 1.00 9.70 199 ALA B N 1
ATOM 6594 C CA . ALA B 1 199 ? 7.451 -43.942 57.553 1.00 10.43 199 ALA B CA 1
ATOM 6595 C C . ALA B 1 199 ? 7.435 -45.110 56.582 1.00 13.14 199 ALA B C 1
ATOM 6596 O O . ALA B 1 199 ? 7.678 -44.914 55.382 1.00 13.36 199 ALA B O 1
ATOM 6603 N N . LEU B 1 200 ? 7.160 -46.316 57.086 1.00 10.80 200 LEU B N 1
ATOM 6604 C CA . LEU B 1 200 ? 7.018 -47.495 56.237 1.00 11.30 200 LEU B CA 1
ATOM 6605 C C . LEU B 1 200 ? 5.654 -47.586 55.547 1.00 9.50 200 LEU B C 1
ATOM 6606 O O . LEU B 1 200 ? 5.431 -48.480 54.731 1.00 11.76 200 LEU B O 1
ATOM 6622 N N . THR B 1 201 ? 4.736 -46.694 55.899 1.00 8.70 201 THR B N 1
ATOM 6623 C CA . THR B 1 201 ? 3.379 -46.688 55.360 1.00 7.78 201 THR B CA 1
ATOM 6624 C C . THR B 1 201 ? 3.255 -45.583 54.322 1.00 7.48 201 THR B C 1
ATOM 6625 O O . THR B 1 201 ? 3.989 -44.593 54.360 1.00 10.58 201 THR B O 1
ATOM 6636 N N . MET B 1 202 ? 2.327 -45.764 53.383 1.00 8.38 202 MET B N 1
ATOM 6637 C CA . MET B 1 202 ? 2.073 -44.751 52.349 1.00 7.51 202 MET B CA 1
ATOM 6638 C C . MET B 1 202 ? 1.407 -43.512 52.939 1.00 9.83 202 MET B C 1
ATOM 6639 O O . MET B 1 202 ? 1.587 -42.420 52.418 1.00 11.03 202 MET B O 1
ATOM 6653 N N . LEU B 1 203 ? 0.661 -43.678 54.030 1.00 8.18 203 LEU B N 1
ATOM 6654 C CA . LEU B 1 203 ? -0.042 -42.565 54.675 1.00 8.40 203 LEU B CA 1
ATOM 6655 C C . LEU B 1 203 ? 0.814 -41.868 55.731 1.00 10.54 203 LEU B C 1
ATOM 6656 O O . LEU B 1 203 ? 0.396 -40.865 56.333 1.00 11.05 203 LEU B O 1
ATOM 6672 N N . ASN B 1 204 ? 2.009 -42.399 55.965 1.00 10.14 204 ASN B N 1
ATOM 6673 C CA . ASN B 1 204 ? 2.942 -41.844 56.957 1.00 9.75 204 ASN B CA 1
ATOM 6674 C C . ASN B 1 204 ? 2.315 -41.693 58.339 1.00 10.49 204 ASN B C 1
ATOM 6675 O O . ASN B 1 204 ? 2.519 -40.695 59.019 1.00 12.69 204 ASN B O 1
ATOM 6686 N N . ARG B 1 205 ? 1.527 -42.682 58.741 1.00 9.26 205 ARG B N 1
ATOM 6687 C CA . ARG B 1 205 ? 0.984 -42.704 60.090 1.00 7.56 205 ARG B CA 1
ATOM 6688 C C . ARG B 1 205 ? 0.658 -44.119 60.485 1.00 9.05 205 ARG B C 1
ATOM 6689 O O . ARG B 1 205 ? 0.446 -44.979 59.633 1.00 9.52 205 ARG B O 1
ATOM 6710 N N . LEU B 1 206 ? 0.589 -44.344 61.789 1.00 9.25 206 LEU B N 1
ATOM 6711 C CA . LEU B 1 206 ? 0.092 -45.608 62.317 1.00 9.19 206 LEU B CA 1
ATOM 6712 C C . LEU B 1 206 ? -1.435 -45.587 62.384 1.00 8.47 206 LEU B C 1
ATOM 6713 O O . LEU B 1 206 ? -2.055 -44.551 62.170 1.00 10.48 206 LEU B O 1
ATOM 6729 N N . GLY B 1 207 ? -2.037 -46.750 62.589 1.00 9.30 207 GLY B N 1
ATOM 6730 C CA . GLY B 1 207 ? -3.475 -46.880 62.577 1.00 8.72 207 GLY B CA 1
ATOM 6731 C C . GLY B 1 207 ? -4.060 -46.725 63.960 1.00 9.66 207 GLY B C 1
ATOM 6732 O O . GLY B 1 207 ? -3.351 -46.783 64.962 1.00 9.25 207 GLY B O 1
ATOM 6736 N N . GLN B 1 208 ? -5.373 -46.531 63.992 1.00 9.96 208 GLN B N 1
ATOM 6737 C CA . GLN B 1 208 ? -6.130 -46.512 65.239 1.00 8.96 208 GLN B CA 1
ATOM 6738 C C . GLN B 1 208 ? -7.002 -47.757 65.317 1.00 8.84 208 GLN B C 1
ATOM 6739 O O . GLN B 1 208 ? -7.418 -48.299 64.296 1.00 9.46 208 GLN B O 1
ATOM 6753 N N . PRO B 1 209 ? -7.305 -48.231 66.531 1.00 7.77 209 PRO B N 1
ATOM 6754 C CA . PRO B 1 209 ? -8.099 -49.461 66.662 1.00 9.12 209 PRO B CA 1
ATOM 6755 C C . PRO B 1 209 ? -9.423 -49.463 65.888 1.00 9.11 209 PRO B C 1
ATOM 6756 O O . PRO B 1 209 ? -9.827 -50.491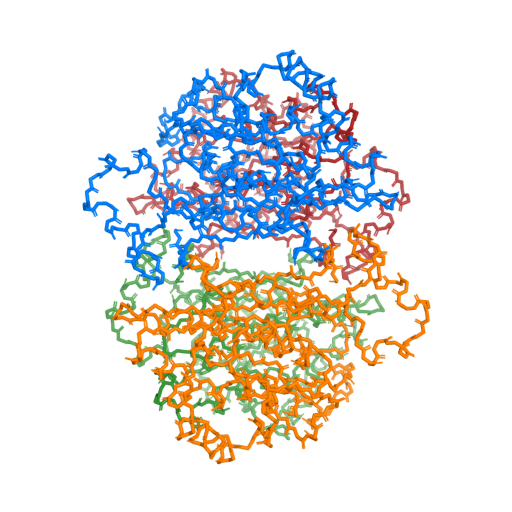 65.345 1.00 8.27 209 PRO B O 1
ATOM 6767 N N . GLU B 1 210 ? -10.093 -48.325 65.846 1.00 8.95 210 GLU B N 1
ATOM 6768 C CA . GLU B 1 210 ? -11.358 -48.212 65.161 1.00 8.29 210 GLU B CA 1
ATOM 6769 C C . GLU B 1 210 ? -11.215 -48.505 63.682 1.00 9.36 210 GLU B C 1
ATOM 6770 O O . GLU B 1 210 ? -12.169 -48.930 63.046 1.00 9.89 210 GLU B O 1
ATOM 6782 N N . GLU B 1 211 ? -10.039 -48.241 63.132 1.00 7.57 211 GLU B N 1
ATOM 6783 C CA . GLU B 1 211 ? -9.792 -48.505 61.709 1.00 7.71 211 GLU B CA 1
ATOM 6784 C C . GLU B 1 211 ? -9.727 -50.009 61.383 1.00 9.41 211 GLU B C 1
ATOM 6785 O O . GLU B 1 211 ? -9.945 -50.424 60.242 1.00 10.32 211 GLU B O 1
ATOM 6797 N N . ILE B 1 212 ? -9.373 -50.815 62.369 1.00 7.18 212 ILE B N 1
ATOM 6798 C CA . ILE B 1 212 ? -9.498 -52.261 62.267 1.00 7.30 212 ILE B CA 1
ATOM 6799 C C . ILE B 1 212 ? -10.949 -52.678 62.485 1.00 8.86 212 ILE B C 1
ATOM 6800 O O . ILE B 1 212 ? -11.491 -53.518 61.750 1.00 7.80 212 ILE B O 1
ATOM 6816 N N . ALA B 1 213 ? -11.588 -52.106 63.509 1.00 6.82 213 ALA B N 1
ATOM 6817 C CA . ALA B 1 213 ? -12.964 -52.473 63.801 1.00 7.62 213 ALA B CA 1
ATOM 6818 C C . ALA B 1 213 ? -13.899 -52.234 62.631 1.00 7.31 213 ALA B C 1
ATOM 6819 O O . ALA B 1 213 ? -14.792 -53.040 62.375 1.00 8.11 213 ALA B O 1
ATOM 6826 N N . LYS B 1 214 ? -13.714 -51.129 61.907 1.00 6.65 214 LYS B N 1
ATOM 6827 C CA . LYS B 1 214 ? -14.591 -50.842 60.771 1.00 8.89 214 LYS B CA 1
ATOM 6828 C C . LYS B 1 214 ? -14.451 -51.891 59.667 1.00 7.32 214 LYS B C 1
ATOM 6829 O O . LYS B 1 214 ? -15.423 -52.253 59.015 1.00 8.76 214 LYS B O 1
ATOM 6848 N N . VAL B 1 215 ? -13.248 -52.412 59.463 1.00 7.61 215 VAL B N 1
ATOM 6849 C CA . VAL B 1 215 ? -13.063 -53.467 58.496 1.00 8.62 215 VAL B CA 1
ATOM 6850 C C . VAL B 1 215 ? -13.649 -54.789 59.016 1.00 6.67 215 VAL B C 1
ATOM 6851 O O . VAL B 1 215 ? -14.242 -55.569 58.261 1.00 8.05 215 VAL B O 1
ATOM 6864 N N . ALA B 1 216 ? -13.533 -55.020 60.327 1.00 7.17 216 ALA B N 1
ATOM 6865 C CA . ALA B 1 216 ? -14.134 -56.207 60.913 1.00 8.00 216 ALA B CA 1
ATOM 6866 C C . ALA B 1 216 ? -15.659 -56.150 60.770 1.00 7.21 216 ALA B C 1
ATOM 6867 O O . ALA B 1 216 ? -16.325 -57.164 60.578 1.00 7.85 216 ALA B O 1
ATOM 6874 N N . LEU B 1 217 ? -16.225 -54.958 60.892 1.00 7.17 217 LEU B N 1
ATOM 6875 C CA . LEU B 1 217 ? -17.658 -54.806 60.703 1.00 9.29 217 LEU B CA 1
ATOM 6876 C C . LEU B 1 217 ? -18.079 -55.088 59.258 1.00 7.20 217 LEU B C 1
ATOM 6877 O O . LEU B 1 217 ? -19.039 -55.811 59.024 1.00 8.76 217 LEU B O 1
ATOM 6893 N N . PHE B 1 218 ? -17.334 -54.562 58.297 1.00 7.96 218 PHE B N 1
ATOM 6894 C CA . PHE B 1 218 ? -17.562 -54.838 56.879 1.00 7.43 218 PHE B CA 1
ATOM 6895 C C . PHE B 1 218 ? -17.596 -56.347 56.642 1.00 7.69 218 PHE B C 1
ATOM 6896 O O . PHE B 1 218 ? -18.549 -56.864 56.062 1.00 8.49 218 PHE B O 1
ATOM 6913 N N . LEU B 1 219 ? -16.563 -57.054 57.095 1.00 7.71 219 LEU B N 1
ATOM 6914 C CA . LEU B 1 219 ? -16.480 -58.489 56.833 1.00 7.87 219 LEU B CA 1
ATOM 6915 C C . LEU B 1 219 ? -17.563 -59.317 57.530 1.00 9.20 219 LEU B C 1
ATOM 6916 O O . LEU B 1 219 ? -17.991 -60.347 57.000 1.00 8.92 219 LEU B O 1
ATOM 6932 N N . ALA B 1 220 ? -17.961 -58.907 58.734 1.00 8.11 220 ALA B N 1
ATOM 6933 C CA . ALA B 1 220 ? -19.004 -59.624 59.465 1.00 9.01 220 ALA B CA 1
ATOM 6934 C C . ALA B 1 220 ? -20.367 -59.445 58.811 1.00 10.62 220 ALA B C 1
ATOM 6935 O O . ALA B 1 220 ? -21.237 -60.311 58.897 1.00 12.56 220 ALA B O 1
ATOM 6942 N N . SER B 1 221 ? -20.542 -58.292 58.179 1.00 10.80 221 SER B N 1
ATOM 6943 C CA . SER B 1 221 ? -21.806 -57.902 57.587 1.00 8.81 221 SER B CA 1
ATOM 6944 C C . SER B 1 221 ? -22.058 -58.482 56.203 1.00 11.22 221 SER B C 1
ATOM 6945 O O . SER B 1 221 ? -21.164 -59.014 55.541 1.00 10.03 221 SER B O 1
ATOM 6953 N N . ASP B 1 222 ? -23.302 -58.361 55.752 1.00 11.99 222 ASP B N 1
ATOM 6954 C CA . ASP B 1 222 ? -23.646 -58.840 54.425 1.00 11.94 222 ASP B CA 1
ATOM 6955 C C . ASP B 1 222 ? -23.048 -57.959 53.322 1.00 10.41 222 ASP B C 1
ATOM 6956 O O . ASP B 1 222 ? -23.125 -58.312 52.140 1.00 12.57 222 ASP B O 1
ATOM 6965 N N . ASP B 1 223 ? -22.417 -56.841 53.687 1.00 11.20 223 ASP B N 1
ATOM 6966 C CA . ASP B 1 223 ? -21.757 -56.013 52.676 1.00 14.16 223 ASP B CA 1
ATOM 6967 C C . ASP B 1 223 ? -20.623 -56.818 52.017 1.00 11.14 223 ASP B C 1
ATOM 6968 O O . ASP B 1 223 ? -20.278 -56.606 50.852 1.00 11.89 223 ASP B O 1
ATOM 6977 N N . ALA B 1 224 ? -20.066 -57.753 52.779 1.00 9.15 224 ALA B N 1
ATOM 6978 C CA . ALA B 1 224 ? -18.984 -58.615 52.312 1.00 8.65 224 ALA B CA 1
ATOM 6979 C C . ALA B 1 224 ? -19.479 -59.984 51.837 1.00 7.85 224 ALA B C 1
ATOM 6980 O O . ALA B 1 224 ? -18.723 -60.950 51.832 1.00 7.43 224 ALA B O 1
ATOM 6987 N N . SER B 1 225 ? -20.729 -60.049 51.374 1.00 7.11 225 SER B N 1
ATOM 6988 C CA . SER B 1 225 ? -21.364 -61.317 51.031 1.00 7.84 225 SER B CA 1
ATOM 6989 C C . SER B 1 225 ? -20.646 -62.135 49.959 1.00 7.76 225 SER B C 1
ATOM 6990 O O . SER B 1 225 ? -20.788 -63.353 49.920 1.00 9.00 225 SER B O 1
ATOM 6998 N N . TYR B 1 226 ? -19.878 -61.492 49.081 1.00 7.90 226 TYR B N 1
ATOM 6999 C CA . TYR B 1 226 ? -19.138 -62.235 48.062 1.00 7.74 226 TYR B CA 1
ATOM 7000 C C . TYR B 1 226 ? -17.614 -62.208 48.297 1.00 7.32 226 TYR B C 1
ATOM 7001 O O . TYR B 1 226 ? -16.832 -62.493 47.390 1.00 7.63 226 TYR B O 1
ATOM 7019 N N . VAL B 1 227 ? -17.223 -61.913 49.539 1.00 6.43 227 VAL B N 1
ATOM 7020 C CA . VAL B 1 227 ? -15.812 -61.917 49.946 1.00 7.70 227 VAL B CA 1
ATOM 7021 C C . VAL B 1 227 ? -15.594 -63.099 50.882 1.00 5.46 227 VAL B C 1
ATOM 7022 O O . VAL B 1 227 ? -16.133 -63.137 51.994 1.00 6.80 227 VAL B O 1
ATOM 7035 N N . THR B 1 228 ? -14.792 -64.064 50.454 1.00 7.02 228 THR B N 1
ATOM 7036 C CA . THR B 1 228 ? -14.416 -65.165 51.322 1.00 6.70 228 THR B CA 1
ATOM 7037 C C . THR B 1 228 ? -13.066 -65.732 50.910 1.00 6.02 228 THR B C 1
ATOM 7038 O O . THR B 1 228 ? -12.670 -65.620 49.733 1.00 7.02 228 THR B O 1
ATOM 7049 N N . GLY B 1 229 ? -12.358 -66.318 51.871 1.00 7.33 229 GLY B N 1
ATOM 7050 C CA . GLY B 1 229 ? -11.024 -66.851 51.643 1.00 6.39 229 GLY B CA 1
ATOM 7051 C C . GLY B 1 229 ? -9.913 -65.814 51.603 1.00 7.88 229 GLY B C 1
ATOM 7052 O O . GLY B 1 229 ? -8.779 -66.152 51.243 1.00 9.56 229 GLY B O 1
ATOM 7056 N N . GLN B 1 230 ? -10.231 -64.563 51.930 1.00 5.53 230 GLN B N 1
ATOM 7057 C CA . GLN B 1 230 ? -9.307 -63.451 51.758 1.00 5.28 230 GLN B CA 1
ATOM 7058 C C . GLN B 1 230 ? -8.623 -62.980 53.017 1.00 5.49 230 GLN B C 1
ATOM 7059 O O . GLN B 1 230 ? -9.179 -63.070 54.099 1.00 8.32 230 GLN B O 1
ATOM 7073 N N . THR B 1 231 ? -7.439 -62.415 52.843 1.00 7.36 231 THR B N 1
ATOM 7074 C CA . THR B 1 231 ? -6.735 -61.706 53.892 1.00 8.64 231 THR B CA 1
ATOM 7075 C C . THR B 1 231 ? -6.637 -60.243 53.478 1.00 7.95 231 THR B C 1
ATOM 7076 O O . THR B 1 231 ? -6.011 -59.909 52.471 1.00 12.99 231 THR B O 1
ATOM 7087 N N . ILE B 1 232 ? -7.331 -59.378 54.208 1.00 8.48 232 ILE B N 1
ATOM 7088 C CA . ILE B 1 232 ? -7.345 -57.950 53.920 1.00 8.62 232 ILE B CA 1
ATOM 7089 C C . ILE B 1 232 ? -6.281 -57.242 54.756 1.00 6.41 232 ILE B C 1
ATOM 7090 O O . ILE B 1 232 ? -6.354 -57.253 55.994 1.00 7.35 232 ILE B O 1
ATOM 7106 N N . ASN B 1 233 ? -5.322 -56.621 54.097 1.00 9.12 233 ASN B N 1
ATOM 7107 C CA . ASN B 1 233 ? -4.302 -55.834 54.768 1.00 8.05 233 ASN B CA 1
ATOM 7108 C C . ASN B 1 233 ? -4.841 -54.463 55.111 1.00 6.96 233 ASN B C 1
ATOM 7109 O O . ASN B 1 233 ? -5.297 -53.744 54.228 1.00 7.95 233 ASN B O 1
ATOM 7120 N N . VAL B 1 234 ? -4.788 -54.132 56.391 1.00 6.72 234 VAL B N 1
ATOM 7121 C CA . VAL B 1 234 ? -5.262 -52.835 56.884 1.00 6.26 234 VAL B CA 1
ATOM 7122 C C . VAL B 1 234 ? -4.064 -52.199 57.573 1.00 6.25 234 VAL B C 1
ATOM 7123 O O . VAL B 1 234 ? -3.905 -52.313 58.788 1.00 7.23 234 VAL B O 1
ATOM 7136 N N . ASN B 1 235 ? -3.220 -51.539 56.788 1.00 6.99 235 ASN B N 1
ATOM 7137 C CA . ASN B 1 235 ? -1.881 -51.191 57.208 1.00 6.06 235 ASN B CA 1
ATOM 7138 C C . ASN B 1 235 ? -1.353 -49.895 56.644 1.00 6.76 235 ASN B C 1
ATOM 7139 O O . ASN B 1 235 ? -0.170 -49.606 56.734 1.00 7.61 235 ASN B O 1
ATOM 7150 N N . GLY B 1 236 ? -2.246 -49.071 56.098 1.00 7.36 236 GLY B N 1
ATOM 7151 C CA . GLY B 1 236 ? -1.825 -47.789 55.579 1.00 7.80 236 GLY B CA 1
ATOM 7152 C C . GLY B 1 236 ? -0.892 -47.873 54.396 1.00 7.91 236 GLY B C 1
ATOM 7153 O O . GLY B 1 236 ? -0.220 -46.897 54.099 1.00 8.50 236 GLY B O 1
ATOM 7157 N N . GLY B 1 237 ? -0.859 -49.016 53.713 1.00 8.67 237 GLY B N 1
ATOM 7158 C CA . GLY B 1 237 ? 0.048 -49.211 52.589 1.00 8.48 237 GLY B CA 1
ATOM 7159 C C . GLY B 1 237 ? 1.442 -49.678 53.000 1.00 11.12 237 GLY B C 1
ATOM 7160 O O . GLY B 1 237 ? 2.396 -49.535 52.252 1.00 16.84 237 GLY B O 1
ATOM 7164 N N . MET B 1 238 ? 1.562 -50.264 54.178 1.00 10.41 238 MET B N 1
ATOM 7165 C CA . MET B 1 238 ? 2.869 -50.644 54.721 1.00 10.60 238 MET B CA 1
ATOM 7166 C C . MET B 1 238 ? 3.560 -51.737 53.916 1.00 11.78 238 MET B C 1
ATOM 7167 O O . MET B 1 238 ? 2.916 -52.673 53.453 1.00 12.62 238 MET B O 1
ATOM 7181 N N . ARG B 1 239 ? 4.876 -51.614 53.788 1.00 9.51 239 ARG B N 1
ATOM 7182 C CA . ARG B 1 239 ? 5.736 -52.727 53.433 1.00 10.14 239 ARG B CA 1
ATOM 7183 C C . ARG B 1 239 ? 6.746 -52.829 54.556 1.00 14.80 239 ARG B C 1
ATOM 7184 O O . ARG B 1 239 ? 7.363 -51.844 54.929 1.00 17.75 239 ARG B O 1
ATOM 7205 N N . LEU B 1 240 ? 6.865 -54.019 55.127 1.00 11.05 240 LEU B N 1
ATOM 7206 C CA . LEU B 1 240 ? 7.678 -54.232 56.312 1.00 10.55 240 LEU B CA 1
ATOM 7207 C C . LEU B 1 240 ? 8.912 -55.045 55.972 1.00 12.49 240 LEU B C 1
ATOM 7208 O O . LEU B 1 240 ? 8.807 -56.101 55.353 1.00 10.82 240 LEU B O 1
ATOM 7225 N N . LYS C 1 2 ? 31.851 -79.079 41.020 1.00 22.42 2 LYS C N 1
ATOM 7226 C CA . LYS C 1 2 ? 30.417 -79.377 41.029 1.00 22.50 2 LYS C CA 1
ATOM 7227 C C . LYS C 1 2 ? 29.688 -78.287 41.809 1.00 20.70 2 LYS C C 1
ATOM 7228 O O . 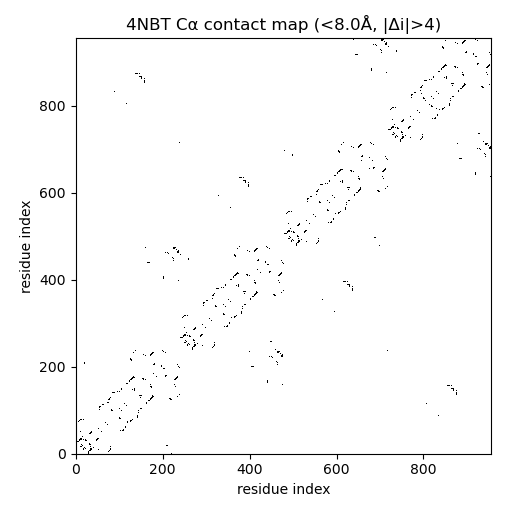LYS C 1 2 ? 30.321 -77.526 42.541 1.00 23.94 2 LYS C O 1
ATOM 7246 N N . LYS C 1 3 ? 28.371 -78.197 41.640 1.00 18.14 3 LYS C N 1
ATOM 7247 C CA . LYS C 1 3 ? 27.609 -77.029 42.095 1.00 16.75 3 LYS C CA 1
ATOM 7248 C C . LYS C 1 3 ? 27.710 -76.789 43.594 1.00 16.79 3 LYS C C 1
ATOM 7249 O O . LYS C 1 3 ? 27.691 -75.636 44.051 1.00 17.72 3 LYS C O 1
ATOM 7268 N N . LEU C 1 4 ? 27.778 -77.874 44.357 1.00 13.73 4 LEU C N 1
ATOM 7269 C CA . LEU C 1 4 ? 27.820 -77.789 45.819 1.00 11.68 4 LEU C CA 1
ATOM 7270 C C . LEU C 1 4 ? 29.109 -78.380 46.401 1.00 11.71 4 LEU C C 1
ATOM 7271 O O . LEU C 1 4 ? 29.139 -78.826 47.549 1.00 15.21 4 LEU C O 1
ATOM 7287 N N . GLU C 1 5 ? 30.182 -78.372 45.621 1.00 14.50 5 GLU C N 1
ATOM 7288 C CA . GLU C 1 5 ? 31.428 -78.965 46.058 1.00 14.36 5 GLU C CA 1
ATOM 7289 C C . GLU C 1 5 ? 31.937 -78.312 47.336 1.00 12.80 5 GLU C C 1
ATOM 7290 O O . GLU C 1 5 ? 32.091 -77.110 47.394 1.00 19.68 5 GLU C O 1
ATOM 7302 N N . GLY C 1 6 ? 32.175 -79.128 48.354 1.00 17.16 6 GLY C N 1
ATOM 7303 C CA . GLY C 1 6 ? 32.762 -78.647 49.590 1.00 22.36 6 GLY C CA 1
ATOM 7304 C C . GLY C 1 6 ? 31.738 -78.072 50.548 1.00 22.02 6 GLY C C 1
ATOM 7305 O O . GLY C 1 6 ? 32.104 -77.575 51.622 1.00 24.72 6 GLY C O 1
ATOM 7309 N N . LYS C 1 7 ? 30.464 -78.131 50.165 1.00 15.04 7 LYS C N 1
ATOM 7310 C CA . LYS C 1 7 ? 29.394 -77.644 51.036 1.00 13.11 7 LYS C CA 1
ATOM 7311 C C . LYS C 1 7 ? 28.816 -78.785 51.850 1.00 12.62 7 LYS C C 1
ATOM 7312 O O . LYS C 1 7 ? 28.727 -79.916 51.358 1.00 16.70 7 LYS C O 1
ATOM 7331 N N . VAL C 1 8 ? 28.459 -78.495 53.099 1.00 9.69 8 VAL C N 1
ATOM 7332 C CA . VAL C 1 8 ? 27.823 -79.456 53.985 1.00 9.38 8 VAL C CA 1
ATOM 7333 C C . VAL C 1 8 ? 26.327 -79.149 54.052 1.00 8.93 8 VAL C C 1
ATOM 7334 O O . VAL C 1 8 ? 25.925 -78.020 54.349 1.00 8.86 8 VAL C O 1
ATOM 7347 N N . ALA C 1 9 ? 25.503 -80.143 53.755 1.00 8.29 9 ALA C N 1
ATOM 7348 C CA . ALA C 1 9 ? 24.058 -80.002 53.679 1.00 8.14 9 ALA C CA 1
ATOM 7349 C C . ALA C 1 9 ? 23.370 -80.982 54.602 1.00 8.53 9 ALA C C 1
ATOM 7350 O O . ALA C 1 9 ? 23.660 -82.184 54.566 1.00 9.74 9 ALA C O 1
ATOM 7357 N N . VAL C 1 10 ? 22.471 -80.465 55.422 1.00 8.04 10 VAL C N 1
ATOM 7358 C CA . VAL C 1 10 ? 21.612 -81.272 56.268 1.00 6.19 10 VAL C CA 1
ATOM 7359 C C . VAL C 1 10 ? 20.210 -81.292 55.691 1.00 8.86 10 VAL C C 1
ATOM 7360 O O . VAL C 1 10 ? 19.637 -80.238 55.418 1.00 8.34 10 VAL C O 1
ATOM 7373 N N . ILE C 1 11 ? 19.648 -82.485 55.530 1.00 7.96 11 ILE C N 1
ATOM 7374 C CA . ILE C 1 11 ? 18.285 -82.689 55.032 1.00 6.19 11 ILE C CA 1
ATOM 7375 C C . ILE C 1 11 ? 17.490 -83.443 56.073 1.00 7.18 11 ILE C C 1
ATOM 7376 O O . ILE C 1 11 ? 17.836 -84.596 56.392 1.00 9.22 11 ILE C O 1
ATOM 7392 N N . THR C 1 12 ? 16.453 -82.826 56.627 1.00 6.59 12 THR C N 1
ATOM 7393 C CA . THR C 1 12 ? 15.599 -83.534 57.569 1.00 7.42 12 THR C CA 1
ATOM 7394 C C . THR C 1 12 ? 14.570 -84.339 56.777 1.00 8.27 12 THR C C 1
ATOM 7395 O O . THR C 1 12 ? 14.197 -83.960 55.669 1.00 7.69 12 THR C O 1
ATOM 7406 N N . GLY C 1 13 ? 14.126 -85.454 57.350 1.00 8.06 13 GLY C N 1
ATOM 7407 C CA . GLY C 1 13 ? 13.227 -86.367 56.669 1.00 7.97 13 GLY C CA 1
ATOM 7408 C C . GLY C 1 13 ? 13.854 -86.939 55.400 1.00 8.77 13 GLY C C 1
ATOM 7409 O O . GLY C 1 13 ? 13.173 -87.157 54.392 1.00 9.22 13 GLY C O 1
ATOM 7413 N N . GLY C 1 14 ? 15.161 -87.211 55.441 1.00 7.73 14 GLY C N 1
ATOM 7414 C CA . GLY C 1 14 ? 15.907 -87.626 54.255 1.00 7.01 14 GLY C CA 1
ATOM 7415 C C . GLY C 1 14 ? 15.914 -89.099 53.878 1.00 7.80 14 GLY C C 1
ATOM 7416 O O . GLY C 1 14 ? 16.614 -89.475 52.949 1.00 8.78 14 GLY C O 1
ATOM 7420 N N . ALA C 1 15 ? 15.119 -89.926 54.547 1.00 9.36 15 ALA C N 1
ATOM 7421 C CA . ALA C 1 15 ? 15.191 -91.375 54.299 1.00 8.58 15 ALA C CA 1
ATOM 7422 C C . ALA C 1 15 ? 14.477 -91.829 53.030 1.00 8.70 15 ALA C C 1
ATOM 7423 O O . ALA C 1 15 ? 14.841 -92.867 52.459 1.00 10.23 15 ALA C O 1
ATOM 7430 N N . LYS C 1 16 ? 13.479 -91.072 52.586 1.00 9.32 16 LYS C N 1
ATOM 7431 C CA . LYS C 1 16 ? 12.680 -91.448 51.438 1.00 8.64 16 LYS C CA 1
ATOM 7432 C C . LYS C 1 16 ? 12.000 -90.200 50.899 1.00 9.51 16 LYS C C 1
ATOM 7433 O O . LYS C 1 16 ? 12.211 -89.097 51.414 1.00 9.57 16 LYS C O 1
ATOM 7452 N N . GLY C 1 17 ? 11.196 -90.362 49.856 1.00 9.09 17 GLY C N 1
ATOM 7453 C CA . GLY C 1 17 ? 10.371 -89.262 49.365 1.00 8.57 17 GLY C CA 1
ATOM 7454 C C . GLY C 1 17 ? 11.165 -88.078 48.832 1.00 7.17 17 GLY C C 1
ATOM 7455 O O . GLY C 1 17 ? 12.228 -88.254 48.230 1.00 9.30 17 GLY C O 1
ATOM 7459 N N . LEU C 1 18 ? 10.664 -86.864 49.035 1.00 6.68 18 LEU C N 1
ATOM 7460 C CA . LEU C 1 18 ? 11.342 -85.674 48.522 1.00 7.94 18 LEU C CA 1
ATOM 7461 C C . LEU C 1 18 ? 12.695 -85.502 49.185 1.00 7.62 18 LEU C C 1
ATOM 7462 O O . LEU C 1 18 ? 13.643 -85.037 48.542 1.00 8.11 18 LEU C O 1
ATOM 7478 N N . GLY C 1 19 ? 12.789 -85.856 50.463 1.00 7.50 19 GLY C N 1
ATOM 7479 C CA . GLY C 1 19 ? 14.049 -85.699 51.166 1.00 8.86 19 GLY C CA 1
ATOM 7480 C C . GLY C 1 19 ? 15.172 -86.537 50.560 1.00 7.31 19 GLY C C 1
ATOM 7481 O O . GLY C 1 19 ? 16.293 -86.078 50.402 1.00 8.11 19 GLY C O 1
ATOM 7485 N N . GLN C 1 20 ? 14.857 -87.782 50.216 1.00 8.73 20 GLN C N 1
ATOM 7486 C CA . GLN C 1 20 ? 15.776 -88.649 49.485 1.00 8.19 20 GLN C CA 1
ATOM 7487 C C . GLN C 1 20 ? 16.207 -88.024 48.168 1.00 7.39 20 GLN C C 1
ATOM 7488 O O . GLN C 1 20 ? 17.388 -87.985 47.818 1.00 8.61 20 GLN C O 1
ATOM 7502 N N . ALA C 1 21 ? 15.227 -87.529 47.423 1.00 8.22 21 ALA C N 1
ATOM 7503 C CA . ALA C 1 21 ? 15.538 -86.974 46.118 1.00 7.30 21 ALA C CA 1
ATOM 7504 C C . ALA C 1 21 ? 16.466 -85.781 46.248 1.00 6.76 21 ALA C C 1
ATOM 7505 O O . ALA C 1 21 ? 17.378 -85.594 45.445 1.00 8.38 21 ALA C O 1
ATOM 7512 N N . ILE C 1 22 ? 16.186 -84.928 47.229 1.00 6.59 22 ILE C N 1
ATOM 7513 C CA . ILE C 1 22 ? 17.014 -83.755 47.459 1.00 7.50 22 ILE C CA 1
ATOM 7514 C C . ILE C 1 22 ? 18.426 -84.150 47.895 1.00 8.50 22 ILE C C 1
ATOM 7515 O O . ILE C 1 22 ? 19.421 -83.628 47.383 1.00 8.03 22 ILE C O 1
ATOM 7531 N N . ALA C 1 23 ? 18.525 -85.103 48.820 1.00 8.29 23 ALA C N 1
ATOM 7532 C CA . ALA C 1 23 ? 19.831 -85.565 49.276 1.00 9.13 23 ALA C CA 1
ATOM 7533 C C . ALA C 1 23 ? 20.655 -86.090 48.134 1.00 9.27 23 ALA C C 1
ATOM 7534 O O . ALA C 1 23 ? 21.835 -85.785 48.052 1.00 9.85 23 ALA C O 1
ATOM 7541 N N . LEU C 1 24 ? 20.051 -86.900 47.270 1.00 8.40 24 LEU C N 1
ATOM 7542 C CA . LEU C 1 24 ? 20.783 -87.480 46.148 1.00 8.85 24 LEU C CA 1
ATOM 7543 C C . LEU C 1 24 ? 21.209 -86.401 45.140 1.00 9.97 24 LEU C C 1
ATOM 7544 O O . LEU C 1 24 ? 22.319 -86.417 44.638 1.00 11.96 24 LEU C O 1
ATOM 7560 N N . ALA C 1 25 ? 20.331 -85.426 44.884 1.00 9.65 25 ALA C N 1
ATOM 7561 C CA . ALA C 1 25 ? 20.659 -84.337 43.968 1.00 9.37 25 ALA C CA 1
ATOM 7562 C C . ALA C 1 25 ? 21.859 -83.538 44.469 1.00 9.92 25 ALA C C 1
ATOM 7563 O O . ALA C 1 25 ? 22.752 -83.174 43.702 1.00 10.28 25 ALA C O 1
ATOM 7570 N N . TYR C 1 26 ? 21.878 -83.271 45.767 1.00 9.08 26 TYR C N 1
ATOM 7571 C CA . TYR C 1 26 ? 22.958 -82.531 46.387 1.00 9.07 26 TYR C CA 1
ATOM 7572 C C . TYR C 1 26 ? 24.247 -83.349 46.348 1.00 8.67 26 TYR C C 1
ATOM 7573 O O . TYR C 1 26 ? 25.307 -82.832 46.037 1.00 9.76 26 TYR C O 1
ATOM 7591 N N . ALA C 1 27 ? 24.149 -84.635 46.664 1.00 9.03 27 ALA C N 1
ATOM 7592 C CA . ALA C 1 27 ? 25.320 -85.500 46.732 1.00 11.57 27 ALA C CA 1
ATOM 7593 C C . ALA C 1 27 ? 25.953 -85.660 45.343 1.00 12.37 27 ALA C C 1
ATOM 7594 O O . ALA C 1 27 ? 27.185 -85.711 45.209 1.00 12.89 27 ALA C O 1
ATOM 7601 N N . GLU C 1 28 ? 25.119 -85.705 44.314 1.00 11.03 28 GLU C N 1
ATOM 7602 C CA . GLU C 1 28 ? 25.615 -85.789 42.949 1.00 11.35 28 GLU C CA 1
ATOM 7603 C C . GLU C 1 28 ? 26.286 -84.509 42.493 1.00 14.72 28 GLU C C 1
ATOM 7604 O O . GLU C 1 28 ? 27.046 -84.508 41.515 1.00 17.03 28 GLU C O 1
ATOM 7616 N N . GLU C 1 29 ? 26.030 -83.424 43.212 1.00 12.09 29 GLU C N 1
ATOM 7617 C CA . GLU C 1 29 ? 26.701 -82.156 42.940 1.00 11.46 29 GLU C CA 1
ATOM 7618 C C . GLU C 1 29 ? 27.784 -81.810 43.973 1.00 11.79 29 GLU C C 1
ATOM 7619 O O . GLU C 1 29 ? 28.143 -80.647 44.163 1.00 14.01 29 GLU C O 1
ATOM 7631 N N . GLY C 1 30 ? 28.334 -82.841 44.610 1.00 11.28 30 GLY C N 1
ATOM 7632 C CA . GLY C 1 30 ? 29.542 -82.684 45.406 1.00 12.29 30 GLY C CA 1
ATOM 7633 C C . GLY C 1 30 ? 29.355 -82.326 46.872 1.00 11.78 30 GLY C C 1
ATOM 7634 O O . GLY C 1 30 ? 30.356 -82.147 47.580 1.00 12.31 30 GLY C O 1
ATOM 7638 N N . ALA C 1 31 ? 28.106 -82.196 47.329 1.00 9.39 31 ALA C N 1
ATOM 7639 C CA . ALA C 1 31 ? 27.857 -81.813 48.714 1.00 9.44 31 ALA C CA 1
ATOM 7640 C C . ALA C 1 31 ? 28.179 -82.990 49.628 1.00 10.05 31 ALA C C 1
ATOM 7641 O O . ALA C 1 31 ? 28.028 -84.147 49.240 1.00 10.64 31 ALA C O 1
ATOM 7648 N N . LYS C 1 32 ? 28.603 -82.683 50.847 1.00 10.70 32 LYS C N 1
ATOM 7649 C CA . LYS C 1 32 ? 28.645 -83.672 51.917 1.00 10.76 32 LYS C CA 1
ATOM 7650 C C . LYS C 1 32 ? 27.294 -83.602 52.613 1.00 8.34 32 LYS C C 1
ATOM 7651 O O . LYS C 1 32 ? 26.965 -82.592 53.223 1.00 10.16 32 LYS C O 1
ATOM 7670 N N . VAL C 1 33 ? 26.479 -84.642 52.466 1.00 8.59 33 VAL C N 1
ATOM 7671 C CA . VAL C 1 33 ? 25.090 -84.602 52.899 1.00 10.38 33 VAL C CA 1
ATOM 7672 C C . VAL C 1 33 ? 24.875 -85.442 54.153 1.00 7.72 33 VAL C C 1
ATOM 7673 O O . VAL C 1 33 ? 25.394 -86.553 54.248 1.00 9.10 33 VAL C O 1
ATOM 7686 N N . ILE C 1 34 ? 24.110 -84.905 55.096 1.00 8.40 34 ILE C N 1
ATOM 7687 C CA . ILE C 1 34 ? 23.621 -85.645 56.248 1.00 9.02 34 ILE C CA 1
ATOM 7688 C C . ILE C 1 34 ? 22.111 -85.708 56.106 1.00 10.02 34 ILE C C 1
ATOM 7689 O O . ILE C 1 34 ? 21.465 -84.669 56.061 1.00 9.21 34 ILE C O 1
ATOM 7705 N N . ALA C 1 35 ? 21.566 -86.914 55.994 1.00 8.07 35 ALA C N 1
ATOM 7706 C CA . ALA C 1 35 ? 20.135 -87.156 55.897 1.00 8.30 35 ALA C CA 1
ATOM 7707 C C . ALA C 1 35 ? 19.643 -87.675 57.232 1.00 8.19 35 ALA C C 1
ATOM 7708 O O . ALA C 1 35 ? 19.940 -88.804 57.620 1.00 9.47 35 ALA C O 1
ATOM 7715 N N . GLY C 1 36 ? 18.922 -86.824 57.956 1.00 8.71 36 GLY C N 1
ATOM 7716 C CA . GLY C 1 36 ? 18.387 -87.153 59.261 1.00 8.35 36 GLY C CA 1
ATOM 7717 C C . GLY C 1 36 ? 16.956 -87.627 59.154 1.00 9.96 36 GLY C C 1
ATOM 7718 O O . GLY C 1 36 ? 16.179 -87.006 58.437 1.00 9.81 36 GLY C O 1
ATOM 7722 N N . ASP C 1 37 ? 16.593 -88.699 59.854 1.00 7.59 37 ASP C N 1
ATOM 7723 C CA . ASP C 1 37 ? 15.254 -89.252 59.765 1.00 8.01 37 ASP C CA 1
ATOM 7724 C C . ASP C 1 37 ? 15.007 -90.188 60.950 1.00 10.49 37 ASP C C 1
ATOM 7725 O O . ASP C 1 37 ? 15.933 -90.635 61.604 1.00 11.34 37 ASP C O 1
ATOM 7734 N N . LEU C 1 38 ? 13.730 -90.447 61.207 1.00 13.52 38 LEU C N 1
ATOM 7735 C CA . LEU C 1 38 ? 13.303 -91.450 62.173 1.00 11.80 38 LEU C CA 1
ATOM 7736 C C . LEU C 1 38 ? 13.651 -92.836 61.683 1.00 16.39 38 LEU C C 1
ATOM 7737 O O . LEU C 1 38 ? 13.857 -93.743 62.480 1.00 19.20 38 LEU C O 1
ATOM 7753 N N . GLY C 1 39 ? 13.646 -92.981 60.357 1.00 19.45 39 GLY C N 1
ATOM 7754 C CA . GLY C 1 39 ? 13.865 -94.260 59.712 1.00 18.92 39 GLY C CA 1
ATOM 7755 C C . GLY C 1 39 ? 15.240 -94.370 59.076 1.00 18.23 39 GLY C C 1
ATOM 7756 O O . GLY C 1 39 ? 15.898 -93.370 58.795 1.00 17.46 39 GLY C O 1
ATOM 7760 N N . ASP C 1 40 ? 15.687 -95.605 58.879 1.00 19.67 40 ASP C N 1
ATOM 7761 C CA . ASP C 1 40 ? 16.926 -95.867 58.153 1.00 17.49 40 ASP C CA 1
ATOM 7762 C C . ASP C 1 40 ? 16.753 -95.378 56.728 1.00 14.99 40 ASP C C 1
ATOM 7763 O O . ASP C 1 40 ? 15.650 -95.421 56.181 1.00 15.08 40 ASP C O 1
ATOM 7772 N N . LEU C 1 41 ? 17.839 -94.927 56.115 1.00 12.14 41 LEU C N 1
ATOM 7773 C CA . LEU C 1 41 ? 17.775 -94.537 54.710 1.00 11.48 41 LEU C CA 1
ATOM 7774 C C . LEU C 1 41 ? 17.370 -95.716 53.831 1.00 13.49 41 LEU C C 1
ATOM 7775 O O . LEU C 1 41 ? 17.792 -96.856 54.060 1.00 13.05 41 LEU C O 1
ATOM 7791 N N . THR C 1 42 ? 16.568 -95.426 52.811 1.00 11.25 42 THR C N 1
ATOM 7792 C CA . THR C 1 42 ? 16.110 -96.433 51.856 1.00 12.69 42 THR C CA 1
ATOM 7793 C C . THR C 1 42 ? 17.021 -96.509 50.645 1.00 14.23 42 THR C C 1
ATOM 7794 O O . THR C 1 42 ? 16.670 -97.127 49.647 1.00 15.78 42 THR C O 1
ATOM 7805 N N . TYR C 1 43 ? 18.197 -95.894 50.739 1.00 9.74 43 TYR C N 1
ATOM 7806 C CA . TYR C 1 43 ? 19.108 -95.788 49.614 1.00 10.39 43 TYR C CA 1
ATOM 7807 C C . TYR C 1 43 ? 20.514 -95.575 50.154 1.00 10.69 43 TYR C C 1
ATOM 7808 O O . TYR C 1 43 ? 20.702 -95.335 51.336 1.00 12.19 43 TYR C O 1
ATOM 7826 N N . SER C 1 44 ? 21.488 -95.656 49.256 1.00 10.65 44 SER C N 1
ATOM 7827 C CA . SER C 1 44 ? 22.901 -95.450 49.570 1.00 12.22 44 SER C CA 1
ATOM 7828 C C . SER C 1 44 ? 23.539 -94.486 48.587 1.00 14.57 44 SER C C 1
ATOM 7829 O O . SER C 1 44 ? 23.235 -94.502 47.390 1.00 14.92 44 SER C O 1
ATOM 7837 N N . HIS C 1 45 ? 24.431 -93.649 49.101 1.00 11.37 45 HIS C N 1
ATOM 7838 C CA . HIS C 1 45 ? 25.295 -92.798 48.298 1.00 10.91 45 HIS C CA 1
ATOM 7839 C C . HIS C 1 45 ? 26.543 -92.523 49.136 1.00 11.76 45 HIS C C 1
ATOM 7840 O O . HIS C 1 45 ? 26.425 -92.256 50.335 1.00 12.63 45 HIS C O 1
ATOM 7855 N N . PRO C 1 46 ? 27.738 -92.587 48.522 1.00 10.51 46 PRO C N 1
ATOM 7856 C CA . PRO C 1 46 ? 28.959 -92.365 49.309 1.00 10.76 46 PRO C CA 1
ATOM 7857 C C . PRO C 1 46 ? 28.998 -91.044 50.083 1.00 12.13 46 PRO C C 1
ATOM 7858 O O . PRO C 1 46 ? 29.605 -90.963 51.135 1.00 15.71 46 PRO C O 1
ATOM 7869 N N . ASN C 1 47 ? 28.325 -90.018 49.578 1.00 11.98 47 ASN C N 1
ATOM 7870 C CA . ASN C 1 47 ? 28.339 -88.725 50.235 1.00 13.16 47 ASN C CA 1
ATOM 7871 C C . ASN C 1 47 ? 27.043 -88.366 50.912 1.00 10.21 47 ASN C C 1
ATOM 7872 O O . ASN C 1 47 ? 26.814 -87.197 51.207 1.00 11.61 47 ASN C O 1
ATOM 7883 N N . VAL C 1 48 ? 26.217 -89.370 51.184 1.00 8.56 48 VAL C N 1
ATOM 7884 C CA . VAL C 1 48 ? 25.084 -89.204 52.101 1.00 8.17 48 VAL C CA 1
ATOM 7885 C C . VAL C 1 48 ? 25.289 -90.063 53.345 1.00 10.14 48 VAL C C 1
ATOM 7886 O O . VAL C 1 48 ? 25.378 -91.290 53.247 1.00 11.91 48 VAL C O 1
ATOM 7899 N N . GLU C 1 49 ? 25.368 -89.424 54.507 1.00 9.03 49 GLU C N 1
ATOM 7900 C CA . GLU C 1 49 ? 25.389 -90.124 55.776 1.00 9.15 49 GLU C CA 1
ATOM 7901 C C . GLU C 1 49 ? 24.012 -90.059 56.397 1.00 8.68 49 GLU C C 1
ATOM 7902 O O . GLU C 1 49 ? 23.478 -88.972 56.633 1.00 10.37 49 GLU C O 1
ATOM 7914 N N . GLY C 1 50 ? 23.445 -91.214 56.695 1.00 10.25 50 GLY C N 1
ATOM 7915 C CA . GLY C 1 50 ? 22.220 -91.292 57.450 1.00 9.42 50 GLY C CA 1
ATOM 7916 C C . GLY C 1 50 ? 22.451 -91.183 58.931 1.00 11.06 50 GLY C C 1
ATOM 7917 O O . GLY C 1 50 ? 23.384 -91.798 59.486 1.00 11.87 50 GLY C O 1
ATOM 7921 N N . MET C 1 51 ? 21.617 -90.380 59.579 1.00 10.28 51 MET C N 1
ATOM 7922 C CA . MET C 1 51 ? 21.625 -90.246 61.023 1.00 10.13 51 MET C CA 1
ATOM 7923 C C . MET C 1 51 ? 20.211 -90.292 61.546 1.00 10.70 51 MET C C 1
ATOM 7924 O O . MET C 1 51 ? 19.261 -89.894 60.858 1.00 10.65 51 MET C O 1
ATOM 7938 N N . TYR C 1 52 ? 20.058 -90.737 62.776 1.00 10.77 52 TYR C N 1
ATOM 7939 C CA . TYR C 1 52 ? 18.780 -90.652 63.458 1.00 10.08 52 TYR C CA 1
ATOM 7940 C C . TYR C 1 52 ? 18.475 -89.211 63.838 1.00 10.39 52 TYR C C 1
ATOM 7941 O O . TYR C 1 52 ? 19.316 -88.520 64.398 1.00 12.38 52 TYR C O 1
ATOM 7959 N N . LEU C 1 53 ? 17.263 -88.762 63.526 1.00 9.31 53 LEU C N 1
ATOM 7960 C CA . LEU C 1 53 ? 16.808 -87.414 63.863 1.00 9.57 53 LEU C CA 1
ATOM 7961 C C . LEU C 1 53 ? 15.316 -87.458 64.035 1.00 9.31 53 LEU C C 1
ATOM 7962 O O . LEU C 1 53 ? 14.600 -87.899 63.148 1.00 9.96 53 LEU C O 1
ATOM 7978 N N . ASN C 1 54 ? 14.868 -87.012 65.207 1.00 8.11 54 ASN C N 1
ATOM 7979 C CA . ASN C 1 54 ? 13.454 -86.766 65.464 1.00 8.73 54 ASN C CA 1
ATOM 7980 C C . ASN C 1 54 ? 13.321 -85.272 65.677 1.00 8.89 54 ASN C C 1
ATOM 7981 O O . ASN C 1 54 ? 13.705 -84.749 66.721 1.00 8.87 54 ASN C O 1
ATOM 7992 N N . VAL C 1 55 ? 12.771 -84.554 64.705 1.00 9.40 55 VAL C N 1
ATOM 7993 C CA . VAL C 1 55 ? 12.767 -83.102 64.786 1.00 8.76 55 VAL C CA 1
ATOM 7994 C C . VAL C 1 55 ? 11.913 -82.569 65.917 1.00 7.20 55 VAL C C 1
ATOM 7995 O O . VAL C 1 55 ? 12.035 -81.400 66.241 1.00 8.75 55 VAL C O 1
ATOM 8008 N N . THR C 1 56 ? 11.051 -83.412 66.492 1.00 8.35 56 THR C N 1
ATOM 8009 C CA . THR C 1 56 ? 10.212 -83.008 67.621 1.00 10.58 56 THR C CA 1
ATOM 8010 C C . THR C 1 56 ? 10.866 -83.160 68.989 1.00 8.95 56 THR C C 1
ATOM 8011 O O . THR C 1 56 ? 10.318 -82.679 69.975 1.00 10.08 56 THR C O 1
ATOM 8022 N N . ASP C 1 57 ? 11.985 -83.875 69.068 1.00 9.08 57 ASP C N 1
ATOM 8023 C CA . ASP C 1 57 ? 12.693 -84.091 70.331 1.00 9.77 57 ASP C CA 1
ATOM 8024 C C . ASP C 1 57 ? 13.781 -83.051 70.474 1.00 10.09 57 ASP C C 1
ATOM 8025 O O . ASP C 1 57 ? 14.829 -83.177 69.880 1.00 10.53 57 ASP C O 1
ATOM 8034 N N . VAL C 1 58 ? 13.518 -82.006 71.250 1.00 10.78 58 VAL C N 1
ATOM 8035 C CA . VAL C 1 58 ? 14.458 -80.887 71.378 1.00 9.64 58 VAL C CA 1
ATOM 8036 C C . VAL C 1 58 ? 15.864 -81.335 71.809 1.00 10.77 58 VAL C C 1
ATOM 8037 O O . VAL C 1 58 ? 16.867 -80.900 71.235 1.00 12.21 58 VAL C O 1
ATOM 8050 N N . THR C 1 59 ? 15.940 -82.212 72.800 1.00 11.75 59 THR C N 1
ATOM 8051 C CA . THR C 1 59 ? 17.217 -82.709 73.286 1.00 9.47 59 THR C CA 1
ATOM 8052 C C . THR C 1 59 ? 17.937 -83.500 72.183 1.00 11.14 59 THR C C 1
ATOM 8053 O O . THR C 1 59 ? 19.143 -83.342 71.964 1.00 12.33 59 THR C O 1
ATOM 8064 N N . GLY C 1 60 ? 17.184 -84.347 71.490 1.00 10.82 60 GLY C N 1
ATOM 8065 C CA . GLY C 1 60 ? 17.728 -85.110 70.373 1.00 10.67 60 GLY C CA 1
ATOM 8066 C C . GLY C 1 60 ? 18.214 -84.240 69.229 1.00 10.58 60 GLY C C 1
ATOM 8067 O O . GLY C 1 60 ? 19.217 -84.552 68.582 1.00 13.54 60 GLY C O 1
ATOM 8071 N N . VAL C 1 61 ? 17.493 -83.164 68.939 1.00 9.57 61 VAL C N 1
ATOM 8072 C CA . VAL C 1 61 ? 17.910 -82.239 67.884 1.00 8.98 61 VAL C CA 1
ATOM 8073 C C . VAL C 1 61 ? 19.245 -81.590 68.232 1.00 11.60 61 VAL C C 1
ATOM 8074 O O . VAL C 1 61 ? 20.116 -81.460 67.369 1.00 10.89 61 VAL C O 1
ATOM 8087 N N . GLU C 1 62 ? 19.427 -81.201 69.489 1.00 10.94 62 GLU C N 1
ATOM 8088 C CA . GLU C 1 62 ? 20.701 -80.628 69.912 1.00 10.91 62 GLU C CA 1
ATOM 8089 C C . GLU C 1 62 ? 21.835 -81.639 69.738 1.00 13.85 62 GLU C C 1
ATOM 8090 O O . GLU C 1 62 ? 22.929 -81.285 69.288 1.00 14.61 62 GLU C O 1
ATOM 8102 N N . LYS C 1 63 ? 21.584 -82.904 70.080 1.00 11.33 63 LYS C N 1
ATOM 8103 C CA . LYS C 1 63 ? 22.610 -83.936 69.976 1.00 14.09 63 LYS C CA 1
ATOM 8104 C C . LYS C 1 63 ? 22.988 -84.171 68.513 1.00 12.99 63 LYS C C 1
ATOM 8105 O O . LYS C 1 63 ? 24.164 -84.296 68.173 1.00 12.77 63 LYS C O 1
ATOM 8124 N N . PHE C 1 64 ? 21.976 -84.200 67.645 1.00 10.67 64 PHE C N 1
ATOM 8125 C CA . PHE C 1 64 ? 22.181 -84.365 66.211 1.00 9.45 64 PHE C CA 1
ATOM 8126 C C . PHE C 1 64 ? 23.012 -83.212 65.669 1.00 11.70 64 PHE C C 1
ATOM 8127 O O . PHE C 1 64 ? 23.970 -83.421 64.932 1.00 11.17 64 PHE C O 1
ATOM 8144 N N . TYR C 1 65 ? 22.614 -81.991 66.017 1.00 10.28 65 TYR C N 1
ATOM 8145 C CA . TYR C 1 65 ? 23.311 -80.804 65.567 1.00 9.82 65 TYR C CA 1
ATOM 8146 C C . TYR C 1 65 ? 24.770 -80.833 65.964 1.00 10.79 65 TYR C C 1
ATOM 8147 O O . TYR C 1 65 ? 25.664 -80.631 65.138 1.00 11.94 65 TYR C O 1
ATOM 8165 N N . GLN C 1 66 ? 25.019 -81.097 67.238 1.00 10.41 66 GLN C N 1
ATOM 8166 C CA . GLN C 1 66 ? 26.396 -81.144 67.701 1.00 10.83 66 GLN C CA 1
ATOM 8167 C C . GLN C 1 66 ? 27.191 -82.271 67.027 1.00 13.50 66 GLN C C 1
ATOM 8168 O O . GLN C 1 66 ? 28.387 -82.116 66.755 1.00 12.67 66 GLN C O 1
ATOM 8182 N N . SER C 1 67 ? 26.543 -83.398 66.743 1.00 10.95 67 SER C N 1
ATOM 8183 C CA . SER C 1 67 ? 27.232 -84.504 66.092 1.00 11.73 67 SER C CA 1
ATOM 8184 C C . SER C 1 67 ? 27.681 -84.091 64.691 1.00 12.87 67 SER C C 1
ATOM 8185 O O . SER C 1 67 ? 28.792 -84.386 64.265 1.00 13.20 67 SER C O 1
ATOM 8193 N N . VAL C 1 68 ? 26.809 -83.388 63.980 1.00 9.54 68 VAL C N 1
ATOM 8194 C CA . VAL C 1 68 ? 27.132 -82.905 62.643 1.00 9.76 68 VAL C CA 1
ATOM 8195 C C . VAL C 1 68 ? 28.270 -81.876 62.688 1.00 13.02 68 VAL C C 1
ATOM 8196 O O . VAL C 1 68 ? 29.239 -81.963 61.906 1.00 12.25 68 VAL C O 1
ATOM 8209 N N . ILE C 1 69 ? 28.168 -80.901 63.586 1.00 10.16 69 ILE C N 1
ATOM 8210 C CA . ILE C 1 69 ? 29.241 -79.919 63.731 1.00 10.14 69 ILE C CA 1
ATOM 8211 C C . ILE C 1 69 ? 30.573 -80.598 64.096 1.00 13.12 69 ILE C C 1
ATOM 8212 O O . ILE C 1 69 ? 31.623 -80.283 63.525 1.00 13.29 69 ILE C O 1
ATOM 8228 N N . ASP C 1 70 ? 30.535 -81.564 65.007 1.00 11.94 70 ASP C N 1
ATOM 8229 C CA . ASP C 1 70 ? 31.756 -82.246 65.415 1.00 12.27 70 ASP C CA 1
ATOM 8230 C C . ASP C 1 70 ? 32.436 -82.943 64.241 1.00 14.39 70 ASP C C 1
ATOM 8231 O O . ASP C 1 70 ? 33.667 -82.931 64.135 1.00 17.03 70 ASP C O 1
ATOM 8240 N N . LYS C 1 71 ? 31.650 -83.576 63.374 1.00 12.38 71 LYS C N 1
ATOM 8241 C CA . LYS C 1 71 ? 32.220 -84.360 62.293 1.00 13.66 71 LYS C CA 1
ATOM 8242 C C . LYS C 1 71 ? 32.520 -83.524 61.057 1.00 14.09 71 LYS C C 1
ATOM 8243 O O . LYS C 1 71 ? 33.562 -83.709 60.436 1.00 17.01 71 LYS C O 1
ATOM 8262 N N . TYR C 1 72 ? 31.611 -82.616 60.697 1.00 10.01 72 TYR C N 1
ATOM 8263 C CA . TYR C 1 72 ? 31.712 -81.899 59.433 1.00 10.63 72 TYR C CA 1
ATOM 8264 C C . TYR C 1 72 ? 32.184 -80.454 59.557 1.00 10.48 72 TYR C C 1
ATOM 8265 O O . TYR C 1 72 ? 32.487 -79.815 58.548 1.00 12.86 72 TYR C O 1
ATOM 8283 N N . GLY C 1 73 ? 32.227 -79.937 60.778 1.00 10.34 73 GLY C N 1
ATOM 8284 C CA . GLY C 1 73 ? 32.770 -78.608 61.060 1.00 11.74 73 GLY C CA 1
ATOM 8285 C C . GLY C 1 73 ? 31.796 -77.447 60.960 1.00 11.80 73 GLY C C 1
ATOM 8286 O O . GLY C 1 73 ? 31.844 -76.523 61.769 1.00 13.48 73 GLY C O 1
ATOM 8290 N N . LYS C 1 74 ? 30.915 -77.487 59.967 1.00 10.93 74 LYS C N 1
ATOM 8291 C CA . LYS C 1 74 ? 29.976 -76.410 59.725 1.00 10.13 74 LYS C CA 1
ATOM 8292 C C . LYS C 1 74 ? 28.823 -76.999 58.915 1.00 10.79 74 LYS C C 1
ATOM 8293 O O . LYS C 1 74 ? 28.949 -78.095 58.357 1.00 11.70 74 LYS C O 1
ATOM 8312 N N . ILE C 1 75 ? 27.718 -76.264 58.862 1.00 9.79 75 ILE C N 1
ATOM 8313 C CA . ILE C 1 75 ? 26.569 -76.599 58.033 1.00 8.83 75 ILE C CA 1
ATOM 8314 C C . ILE C 1 75 ? 26.312 -75.402 57.126 1.00 10.78 75 ILE C C 1
ATOM 8315 O O . ILE C 1 75 ? 25.982 -74.313 57.615 1.00 11.46 75 ILE C O 1
ATOM 8331 N N . ASP C 1 76 ? 26.456 -75.615 55.816 1.00 8.87 76 ASP C N 1
ATOM 8332 C CA . ASP C 1 76 ? 26.240 -74.574 54.818 1.00 9.70 76 ASP C CA 1
ATOM 8333 C C . ASP C 1 76 ? 24.817 -74.504 54.292 1.00 7.49 76 ASP C C 1
ATOM 8334 O O . ASP C 1 76 ? 24.364 -73.440 53.875 1.00 9.28 76 ASP C O 1
ATOM 8343 N N . ILE C 1 77 ? 24.130 -75.629 54.271 1.00 7.83 77 ILE C N 1
ATOM 8344 C CA . ILE C 1 77 ? 22.816 -75.766 53.646 1.00 7.72 77 ILE C CA 1
ATOM 8345 C C . ILE C 1 77 ? 21.927 -76.579 54.576 1.00 6.34 77 ILE C C 1
ATOM 8346 O O . ILE C 1 77 ? 22.349 -77.638 55.058 1.00 7.20 77 ILE C O 1
ATOM 8362 N N . LEU C 1 78 ? 20.711 -76.112 54.820 1.00 6.42 78 LEU C N 1
ATOM 8363 C CA . LEU C 1 78 ? 19.715 -76.833 55.601 1.00 6.14 78 LEU C CA 1
ATOM 8364 C C . LEU C 1 78 ? 18.435 -76.912 54.816 1.00 7.59 78 LEU C C 1
ATOM 8365 O O . LEU C 1 78 ? 17.937 -75.875 54.374 1.00 8.34 78 LEU C O 1
ATOM 8381 N N . VAL C 1 79 ? 17.917 -78.122 54.642 1.00 7.30 79 VAL C N 1
ATOM 8382 C CA . VAL C 1 79 ? 16.594 -78.345 54.085 1.00 6.84 79 VAL C CA 1
ATOM 8383 C C . VAL C 1 79 ? 15.679 -78.938 55.154 1.00 6.62 79 VAL C C 1
ATOM 8384 O O . VAL C 1 79 ? 15.852 -80.069 55.592 1.00 7.57 79 VAL C O 1
ATOM 8397 N N . ASN C 1 80 ? 14.699 -78.142 55.553 1.00 7.08 80 ASN C N 1
ATOM 8398 C CA . ASN C 1 80 ? 13.727 -78.553 56.571 1.00 5.40 80 ASN C CA 1
ATOM 8399 C C . ASN C 1 80 ? 12.560 -79.223 55.884 1.00 7.26 80 ASN C C 1
ATOM 8400 O O . ASN C 1 80 ? 11.553 -78.577 55.579 1.00 8.85 80 ASN C O 1
ATOM 8411 N N . ASN C 1 81 ? 12.741 -80.508 55.584 1.00 6.73 81 ASN C N 1
ATOM 8412 C CA . ASN C 1 81 ? 11.843 -81.259 54.725 1.00 8.62 81 ASN C CA 1
ATOM 8413 C C . ASN C 1 81 ? 10.926 -82.219 55.470 1.00 7.41 81 ASN C C 1
ATOM 8414 O O . ASN C 1 81 ? 9.842 -82.526 54.988 1.00 7.59 81 ASN C O 1
ATOM 8425 N N . ALA C 1 82 ? 11.323 -82.695 56.652 1.00 6.79 82 ALA C N 1
ATOM 8426 C CA . ALA C 1 82 ? 10.465 -83.618 57.390 1.00 7.58 82 ALA C CA 1
ATOM 8427 C C . ALA C 1 82 ? 9.067 -83.047 57.534 1.00 6.45 82 ALA C C 1
ATOM 8428 O O . ALA C 1 82 ? 8.892 -81.869 57.891 1.00 7.52 82 ALA C O 1
ATOM 8435 N N . GLY C 1 83 ? 8.068 -83.889 57.286 1.00 7.28 83 GLY C N 1
ATOM 8436 C CA . GLY C 1 83 ? 6.697 -83.441 57.408 1.00 7.57 83 GLY C CA 1
ATOM 8437 C C . GLY C 1 83 ? 5.725 -84.584 57.381 1.00 8.70 83 GLY C C 1
ATOM 8438 O O . GLY C 1 83 ? 6.008 -85.650 56.814 1.00 8.51 83 GLY C O 1
ATOM 8442 N N . ILE C 1 84 ? 4.575 -84.360 58.005 1.00 8.02 84 ILE C N 1
ATOM 8443 C CA . ILE C 1 84 ? 3.510 -85.338 58.079 1.00 6.85 84 ILE C CA 1
ATOM 8444 C C . ILE C 1 84 ? 2.151 -84.703 57.835 1.00 6.46 84 ILE C C 1
ATOM 8445 O O . ILE C 1 84 ? 2.008 -83.470 57.895 1.00 7.37 84 ILE C O 1
ATOM 8461 N N . THR C 1 85 ? 1.154 -85.541 57.543 1.00 7.42 85 THR C N 1
ATOM 8462 C CA . THR C 1 85 ? -0.239 -85.124 57.566 1.00 6.45 85 THR C CA 1
ATOM 8463 C C . THR C 1 85 ? -1.013 -86.010 58.531 1.00 8.95 85 THR C C 1
ATOM 8464 O O . THR C 1 85 ? -0.656 -87.181 58.762 1.00 8.78 85 THR C O 1
ATOM 8475 N N . LYS C 1 86 ? -2.054 -85.416 59.120 1.00 8.39 86 LYS C N 1
ATOM 8476 C CA . LYS C 1 86 ? -3.045 -86.166 59.888 1.00 8.87 86 LYS C CA 1
ATOM 8477 C C . LYS C 1 86 ? -4.377 -85.530 59.544 1.00 9.04 86 LYS C C 1
ATOM 8478 O O . LYS C 1 86 ? -4.879 -84.670 60.285 1.00 9.27 86 LYS C O 1
ATOM 8497 N N . ASP C 1 87 ? -4.938 -85.942 58.417 1.00 8.71 87 ASP C N 1
ATOM 8498 C CA . ASP C 1 87 ? -6.057 -85.219 57.824 1.00 8.91 87 ASP C CA 1
ATOM 8499 C C . ASP C 1 87 ? -7.371 -85.536 58.529 1.00 8.85 87 ASP C C 1
ATOM 8500 O O . ASP C 1 87 ? -7.627 -86.664 58.950 1.00 11.10 87 ASP C O 1
ATOM 8509 N N . ALA C 1 88 ? -8.214 -84.511 58.606 1.00 8.39 88 ALA C N 1
ATOM 8510 C CA . ALA C 1 88 ? -9.573 -84.637 59.123 1.00 8.80 88 ALA C CA 1
ATOM 8511 C C . ALA C 1 88 ? -10.323 -83.355 58.848 1.00 8.60 88 ALA C C 1
ATOM 8512 O O . ALA C 1 88 ? -9.744 -82.290 58.897 1.00 7.79 88 ALA C O 1
ATOM 8519 N N . MET C 1 89 ? -11.618 -83.463 58.595 1.00 11.04 89 MET C N 1
ATOM 8520 C CA . MET C 1 89 ? -12.465 -82.285 58.643 1.00 8.52 89 MET C CA 1
ATOM 8521 C C . MET C 1 89 ? -12.305 -81.679 60.019 1.00 7.95 89 MET C C 1
ATOM 8522 O O . MET C 1 89 ? -12.210 -82.401 61.022 1.00 10.21 89 MET C O 1
ATOM 8536 N N . THR C 1 90 ? -12.289 -80.353 60.079 1.00 8.98 90 THR C N 1
ATOM 8537 C CA . THR C 1 90 ? -12.098 -79.664 61.356 1.00 8.19 90 THR C CA 1
ATOM 8538 C C . THR C 1 90 ? -13.140 -80.068 62.413 1.00 9.02 90 THR C C 1
ATOM 8539 O O . THR C 1 90 ? -12.812 -80.167 63.587 1.00 10.49 90 THR C O 1
ATOM 8550 N N . ARG C 1 91 ? -14.359 -80.369 61.970 1.00 11.00 91 ARG C N 1
ATOM 8551 C CA . ARG C 1 91 ? -15.423 -80.806 62.868 1.00 13.06 91 ARG C CA 1
ATOM 8552 C C . ARG C 1 91 ? -15.063 -82.080 63.635 1.00 16.50 91 ARG C C 1
ATOM 8553 O O . ARG C 1 91 ? -15.557 -82.302 64.742 1.00 16.88 91 ARG C O 1
ATOM 8574 N N . LYS C 1 92 ? -14.222 -82.924 63.039 1.00 13.58 92 LYS C N 1
ATOM 8575 C CA . LYS C 1 92 ? -13.843 -84.195 63.656 1.00 13.33 92 LYS C CA 1
ATOM 8576 C C . LYS C 1 92 ? -12.376 -84.272 64.117 1.00 10.57 92 LYS C C 1
ATOM 8577 O O . LYS C 1 92 ? -12.000 -85.216 64.804 1.00 13.10 92 LYS C O 1
ATOM 8596 N N . MET C 1 93 ? -11.551 -83.305 63.723 1.00 9.89 93 MET C N 1
ATOM 8597 C CA . MET C 1 93 ? -10.118 -83.354 63.999 1.00 9.97 93 MET C CA 1
ATOM 8598 C C . MET C 1 93 ? -9.835 -83.419 65.488 1.00 9.95 93 MET C C 1
ATOM 8599 O O . MET C 1 93 ? -10.343 -82.630 66.259 1.00 11.10 93 MET C O 1
ATOM 8613 N N . THR C 1 94 ? -9.001 -84.371 65.884 1.00 10.23 94 THR C N 1
ATOM 8614 C CA . THR C 1 94 ? -8.708 -84.556 67.302 1.00 10.14 94 THR C CA 1
ATOM 8615 C C . THR C 1 94 ? -7.565 -83.666 67.732 1.00 9.65 94 THR C C 1
ATOM 8616 O O . THR C 1 94 ? -6.775 -83.172 66.901 1.00 10.21 94 THR C O 1
ATOM 8627 N N . GLU C 1 95 ? -7.438 -83.458 69.033 1.00 11.25 95 GLU C N 1
ATOM 8628 C CA . GLU C 1 95 ? -6.324 -82.687 69.547 1.00 10.86 95 GLU C CA 1
ATOM 8629 C C . GLU C 1 95 ? -4.987 -83.318 69.132 1.00 12.07 95 GLU C C 1
ATOM 8630 O O . GLU C 1 95 ? -4.030 -82.609 68.775 1.00 11.16 95 GLU C O 1
ATOM 8642 N N . ALA C 1 96 ? -4.909 -84.644 69.153 1.00 12.02 96 ALA C N 1
ATOM 8643 C CA . ALA C 1 96 ? -3.678 -85.328 68.782 1.00 11.52 96 ALA C CA 1
ATOM 8644 C C . ALA C 1 96 ? -3.330 -85.131 67.306 1.00 9.33 96 ALA C C 1
ATOM 8645 O O . ALA C 1 96 ? -2.166 -85.011 66.950 1.00 10.88 96 ALA C O 1
ATOM 8652 N N . GLN C 1 97 ? -4.327 -85.139 66.433 1.00 8.42 97 GLN C N 1
ATOM 8653 C CA . GLN C 1 97 ? -4.080 -84.874 65.017 1.00 7.05 97 GLN C CA 1
ATOM 8654 C C . GLN C 1 97 ? -3.552 -83.464 64.796 1.00 8.94 97 GLN C C 1
ATOM 8655 O O . GLN C 1 97 ? -2.663 -83.241 63.966 1.00 9.85 97 GLN C O 1
ATOM 8669 N N . TRP C 1 98 ? -4.117 -82.512 65.513 1.00 7.91 98 TRP C N 1
ATOM 8670 C CA . TRP C 1 98 ? -3.639 -81.150 65.447 1.00 8.30 98 TRP C CA 1
ATOM 8671 C C . TRP C 1 98 ? -2.213 -81.098 65.980 1.00 8.16 98 TRP C C 1
ATOM 8672 O O . TRP C 1 98 ? -1.303 -80.629 65.304 1.00 9.10 98 TRP C O 1
ATOM 8693 N N . ASP C 1 99 ? -2.023 -81.564 67.208 1.00 9.17 99 ASP C N 1
ATOM 8694 C CA . ASP C 1 99 ? -0.749 -81.384 67.883 1.00 9.19 99 ASP C CA 1
ATOM 8695 C C . ASP C 1 99 ? 0.430 -81.994 67.115 1.00 8.68 99 ASP C C 1
ATOM 8696 O O . ASP C 1 99 ? 1.483 -81.383 67.015 1.00 9.24 99 ASP C O 1
ATOM 8705 N N . ALA C 1 100 ? 0.277 -83.217 66.623 1.00 9.01 100 ALA C N 1
ATOM 8706 C CA . ALA C 1 100 ? 1.371 -83.908 65.961 1.00 7.90 100 ALA C CA 1
ATOM 8707 C C . ALA C 1 100 ? 1.849 -83.175 64.717 1.00 9.53 100 ALA C C 1
ATOM 8708 O O . ALA C 1 100 ? 3.045 -83.062 64.451 1.00 8.48 100 ALA C O 1
ATOM 8715 N N . VAL C 1 101 ? 0.910 -82.673 63.937 1.00 8.63 101 VAL C N 1
ATOM 8716 C CA . VAL C 1 101 ? 1.266 -81.982 62.703 1.00 7.45 101 VAL C CA 1
ATOM 8717 C C . VAL C 1 101 ? 1.973 -80.643 62.978 1.00 8.00 101 VAL C C 1
ATOM 8718 O O . VAL C 1 101 ? 2.968 -80.310 62.336 1.00 7.95 101 VAL C O 1
ATOM 8731 N N . ILE C 1 102 ? 1.477 -79.869 63.938 1.00 8.21 102 ILE C N 1
ATOM 8732 C CA . ILE C 1 102 ? 2.152 -78.639 64.313 1.00 6.82 102 ILE C CA 1
ATOM 8733 C C . ILE C 1 102 ? 3.546 -78.950 64.849 1.00 8.52 102 ILE C C 1
ATOM 8734 O O . ILE C 1 102 ? 4.498 -78.242 64.562 1.00 7.63 102 ILE C O 1
ATOM 8750 N N . ASP C 1 103 ? 3.678 -80.020 65.627 1.00 7.94 103 ASP C N 1
ATOM 8751 C CA . ASP C 1 103 ? 4.952 -80.310 66.255 1.00 7.46 103 ASP C CA 1
ATOM 8752 C C . ASP C 1 103 ? 6.022 -80.681 65.219 1.00 6.95 103 ASP C C 1
ATOM 8753 O O . ASP C 1 103 ? 7.140 -80.189 65.290 1.00 8.40 103 ASP C O 1
ATOM 8762 N N . VAL C 1 104 ? 5.691 -81.527 64.249 1.00 7.92 104 VAL C N 1
ATOM 8763 C CA . VAL C 1 104 ? 6.672 -81.904 63.221 1.00 8.22 104 VAL C CA 1
ATOM 8764 C C . VAL C 1 104 ? 6.883 -80.758 62.245 1.00 7.01 104 VAL C C 1
ATOM 8765 O O . VAL C 1 104 ? 8.015 -80.343 62.012 1.00 8.28 104 VAL C O 1
ATOM 8778 N N . ASN C 1 105 ? 5.790 -80.218 61.710 1.00 7.77 105 ASN C N 1
ATOM 8779 C CA . ASN C 1 105 ? 5.888 -79.371 60.520 1.00 7.50 105 ASN C CA 1
ATOM 8780 C C . ASN C 1 105 ? 6.219 -77.923 60.817 1.00 6.90 105 ASN C C 1
ATOM 8781 O O . ASN C 1 105 ? 6.632 -77.187 59.923 1.00 8.86 105 ASN C O 1
ATOM 8792 N N . LEU C 1 106 ? 6.013 -77.495 62.051 1.00 7.24 106 LEU C N 1
ATOM 8793 C CA . LEU C 1 106 ? 6.252 -76.107 62.413 1.00 7.01 106 LEU C CA 1
ATOM 8794 C C . LEU C 1 106 ? 7.299 -76.067 63.509 1.00 7.50 106 LEU C C 1
ATOM 8795 O O . LEU C 1 106 ? 8.391 -75.543 63.307 1.00 7.25 106 LEU C O 1
ATOM 8811 N N . LYS C 1 107 ? 7.019 -76.644 64.681 1.00 6.32 107 LYS C N 1
ATOM 8812 C CA . LYS C 1 107 ? 8.013 -76.588 65.739 1.00 7.11 107 LYS C CA 1
ATOM 8813 C C . LYS C 1 107 ? 9.309 -77.321 65.350 1.00 8.32 107 LYS C C 1
ATOM 8814 O O . LYS C 1 107 ? 10.389 -76.841 65.663 1.00 8.80 107 LYS C O 1
ATOM 8833 N N . GLY C 1 108 ? 9.206 -78.443 64.640 1.00 8.73 108 GLY C N 1
ATOM 8834 C CA . GLY C 1 108 ? 10.406 -79.188 64.269 1.00 7.22 108 GLY C CA 1
ATOM 8835 C C . GLY C 1 108 ? 11.315 -78.372 63.367 1.00 7.76 108 GLY C C 1
ATOM 8836 O O . GLY C 1 108 ? 12.529 -78.492 63.424 1.00 8.15 108 GLY C O 1
ATOM 8840 N N . VAL C 1 109 ? 10.734 -77.527 62.524 1.00 7.23 109 VAL C N 1
ATOM 8841 C CA . VAL C 1 109 ? 11.509 -76.612 61.696 1.00 8.35 109 VAL C CA 1
ATOM 8842 C C . VAL C 1 109 ? 12.255 -75.610 62.583 1.00 10.14 109 VAL C C 1
ATOM 8843 O O . VAL C 1 109 ? 13.471 -75.400 62.449 1.00 9.64 109 VAL C O 1
ATOM 8856 N N . PHE C 1 110 ? 11.538 -75.022 63.535 1.00 7.34 110 PHE C N 1
ATOM 8857 C CA . PHE C 1 110 ? 12.172 -74.149 64.522 1.00 8.77 110 PHE C CA 1
ATOM 8858 C C . PHE C 1 110 ? 13.290 -74.838 65.320 1.00 8.74 110 PHE C C 1
ATOM 8859 O O . PHE C 1 110 ? 14.353 -74.254 65.529 1.00 7.56 110 PHE C O 1
ATOM 8876 N N . ASN C 1 111 ? 13.052 -76.060 65.778 1.00 9.60 111 ASN C N 1
ATOM 8877 C CA . ASN C 1 111 ? 13.951 -76.707 66.725 1.00 8.47 111 ASN C CA 1
ATOM 8878 C C . ASN C 1 111 ? 15.366 -76.828 66.162 1.00 8.62 111 ASN C C 1
ATOM 8879 O O . ASN C 1 111 ? 16.353 -76.587 66.869 1.00 10.03 111 ASN C O 1
ATOM 8890 N N . LEU C 1 112 ? 15.479 -77.195 64.890 1.00 7.67 112 LEU C N 1
ATOM 8891 C CA . LEU C 1 112 ? 16.801 -77.344 64.307 1.00 7.97 112 LEU C CA 1
ATOM 8892 C C . LEU C 1 112 ? 17.304 -76.015 63.758 1.00 7.72 112 LEU C C 1
ATOM 8893 O O . LEU C 1 112 ? 18.507 -75.729 63.826 1.00 8.28 112 LEU C O 1
ATOM 8909 N N . THR C 1 113 ? 16.418 -75.197 63.191 1.00 8.36 113 THR C N 1
ATOM 8910 C CA . THR C 1 113 ? 16.881 -73.948 62.588 1.00 8.33 113 THR C CA 1
ATOM 8911 C C . THR C 1 113 ? 17.445 -72.967 63.622 1.00 7.80 113 THR C C 1
ATOM 8912 O O . THR C 1 113 ? 18.346 -72.169 63.314 1.00 9.48 113 THR C O 1
ATOM 8923 N N . ARG C 1 114 ? 16.945 -73.033 64.849 1.00 7.97 114 ARG C N 1
ATOM 8924 C CA . ARG C 1 114 ? 17.421 -72.109 65.869 1.00 8.50 114 ARG C CA 1
ATOM 8925 C C . ARG C 1 114 ? 18.879 -72.375 66.230 1.00 7.79 114 ARG C C 1
ATOM 8926 O O . ARG C 1 114 ? 19.530 -71.520 66.816 1.00 10.87 114 ARG C O 1
ATOM 8947 N N . LEU C 1 115 ? 19.369 -73.562 65.865 1.00 8.47 115 LEU C N 1
ATOM 8948 C CA . LEU C 1 115 ? 20.785 -73.908 66.011 1.00 8.74 115 LEU C CA 1
ATOM 8949 C C . LEU C 1 115 ? 21.549 -73.627 64.716 1.00 7.19 115 LEU C C 1
ATOM 8950 O O . LEU C 1 115 ? 22.603 -72.968 64.739 1.00 9.81 115 LEU C O 1
ATOM 8966 N N . VAL C 1 116 ? 21.044 -74.136 63.595 1.00 7.75 116 VAL C N 1
ATOM 8967 C CA . VAL C 1 116 ? 21.761 -74.066 62.324 1.00 7.36 116 VAL C CA 1
ATOM 8968 C C . VAL C 1 116 ? 21.823 -72.644 61.774 1.00 8.81 116 VAL C C 1
ATOM 8969 O O . VAL C 1 116 ? 22.852 -72.187 61.296 1.00 9.15 116 VAL C O 1
ATOM 8982 N N . GLY C 1 117 ? 20.706 -71.937 61.847 1.00 8.79 117 GLY C N 1
ATOM 8983 C CA . GLY C 1 117 ? 20.613 -70.611 61.247 1.00 7.46 117 GLY C CA 1
ATOM 8984 C C . GLY C 1 117 ? 21.566 -69.596 61.842 1.00 8.62 117 GLY C C 1
ATOM 8985 O O . GLY C 1 117 ? 22.269 -68.907 61.113 1.00 9.97 117 GLY C O 1
ATOM 8989 N N . PRO C 1 118 ? 21.588 -69.478 63.175 1.00 9.22 118 PRO C N 1
ATOM 8990 C CA . PRO C 1 118 ? 22.550 -68.565 63.796 1.00 9.52 118 PRO C CA 1
ATOM 8991 C C . PRO C 1 118 ? 23.993 -68.956 63.501 1.00 8.02 118 PRO C C 1
ATOM 8992 O O . PRO C 1 118 ? 24.839 -68.081 63.365 1.00 10.50 118 PRO C O 1
ATOM 9003 N N . GLN C 1 119 ? 24.258 -70.255 63.395 1.00 9.92 119 GLN C N 1
ATOM 9004 C CA . GLN C 1 119 ? 25.591 -70.740 63.001 1.00 9.95 119 GLN C CA 1
ATOM 9005 C C . GLN C 1 119 ? 25.953 -70.267 61.596 1.00 10.26 119 GLN C C 1
ATOM 9006 O O . GLN C 1 119 ? 27.088 -69.879 61.348 1.00 10.88 119 GLN C O 1
ATOM 9020 N N . MET C 1 120 ? 24.995 -70.261 60.678 1.00 9.62 120 MET C N 1
ATOM 9021 C CA . MET C 1 120 ? 25.249 -69.739 59.340 1.00 8.23 120 MET C CA 1
ATOM 9022 C C . MET C 1 120 ? 25.534 -68.247 59.379 1.00 10.05 120 MET C C 1
ATOM 9023 O O . MET C 1 120 ? 26.434 -67.761 58.697 1.00 10.87 120 MET C O 1
ATOM 9037 N N . GLN C 1 121 ? 24.757 -67.506 60.159 1.00 10.14 121 GLN C N 1
ATOM 9038 C CA . GLN C 1 121 ? 24.976 -66.069 60.286 1.00 9.30 121 GLN C CA 1
ATOM 9039 C C . GLN C 1 121 ? 26.390 -65.772 60.810 1.00 11.57 121 GLN C C 1
ATOM 9040 O O . GLN C 1 121 ? 27.087 -64.903 60.297 1.00 11.62 121 GLN C O 1
ATOM 9054 N N . THR C 1 122 ? 26.800 -66.509 61.838 1.00 10.85 122 THR C N 1
ATOM 9055 C CA . THR C 1 122 ? 28.114 -66.340 62.450 1.00 10.75 122 THR C CA 1
ATOM 9056 C C . THR C 1 122 ? 29.214 -66.700 61.459 1.00 14.04 122 THR C C 1
ATOM 9057 O O . THR C 1 122 ? 30.284 -66.075 61.440 1.00 15.24 122 THR C O 1
ATOM 9068 N N . ASN C 1 123 ? 28.965 -67.704 60.624 1.00 11.54 123 ASN C N 1
ATOM 9069 C CA . ASN C 1 123 ? 29.937 -68.088 59.604 1.00 12.34 123 ASN C CA 1
ATOM 9070 C C . ASN C 1 123 ? 29.906 -67.186 58.380 1.00 16.22 123 ASN C C 1
ATOM 9071 O O . ASN C 1 123 ? 30.786 -67.263 57.520 1.00 19.38 123 ASN C O 1
ATOM 9082 N N . GLY C 1 124 ? 28.872 -66.357 58.282 1.00 12.50 124 GLY C N 1
ATOM 9083 C CA . GLY C 1 124 ? 28.737 -65.433 57.174 1.00 14.52 124 GLY C CA 1
ATOM 9084 C C . GLY C 1 124 ? 28.230 -66.044 55.882 1.00 13.48 124 GLY C C 1
ATOM 9085 O O . GLY C 1 124 ? 28.315 -65.412 54.825 1.00 14.62 124 GLY C O 1
ATOM 9089 N N . TYR C 1 125 ? 27.702 -67.261 55.952 1.00 11.36 125 TYR C N 1
ATOM 9090 C CA . TYR C 1 125 ? 27.255 -67.946 54.749 1.00 10.94 125 TYR C CA 1
ATOM 9091 C C . TYR C 1 125 ? 26.262 -69.061 55.042 1.00 10.08 125 TYR C C 1
ATOM 9092 O O . TYR C 1 125 ? 26.461 -69.861 55.957 1.00 12.54 125 TYR C O 1
ATOM 9110 N N . GLY C 1 126 ? 25.208 -69.135 54.235 1.00 9.37 126 GLY C N 1
ATOM 9111 C CA . GLY C 1 126 ? 24.342 -70.289 54.262 1.00 7.69 126 GLY C CA 1
ATOM 9112 C C . GLY C 1 126 ? 23.165 -70.176 53.317 1.00 8.50 126 GLY C C 1
ATOM 9113 O O . GLY C 1 126 ? 22.854 -69.100 52.820 1.00 8.64 126 GLY C O 1
ATOM 9117 N N . SER C 1 127 ? 22.482 -71.290 53.133 1.00 6.94 127 SER C N 1
ATOM 9118 C CA . SER C 1 127 ? 21.235 -71.339 52.411 1.00 5.74 127 SER C CA 1
ATOM 9119 C C . SER C 1 127 ? 20.292 -72.297 53.100 1.00 9.51 127 SER C C 1
ATOM 9120 O O . SER C 1 127 ? 20.630 -73.466 53.312 1.00 7.44 127 SER C O 1
ATOM 9128 N N . ILE C 1 128 ? 19.120 -71.793 53.471 1.00 7.77 128 ILE C N 1
ATOM 9129 C CA . ILE C 1 128 ? 18.093 -72.594 54.123 1.00 7.13 128 ILE C CA 1
ATOM 9130 C C . ILE C 1 128 ? 16.917 -72.701 53.182 1.00 8.22 128 ILE C C 1
ATOM 9131 O O . ILE C 1 128 ? 16.480 -71.698 52.625 1.00 7.63 128 ILE C O 1
ATOM 9147 N N . ILE C 1 129 ? 16.429 -73.923 53.001 1.00 7.10 129 ILE C N 1
ATOM 9148 C CA . ILE C 1 129 ? 15.261 -74.205 52.183 1.00 8.86 129 ILE C CA 1
ATOM 9149 C C . ILE C 1 129 ? 14.222 -74.898 53.058 1.00 8.14 129 ILE C C 1
ATOM 9150 O O . ILE C 1 129 ? 14.448 -76.017 53.560 1.00 8.25 129 ILE C O 1
ATOM 9166 N N . ASN C 1 130 ? 13.083 -74.232 53.234 1.00 7.80 130 ASN C N 1
ATOM 9167 C CA . ASN C 1 130 ? 11.964 -74.786 53.966 1.00 6.88 130 ASN C CA 1
ATOM 9168 C C . ASN C 1 130 ? 11.012 -75.384 52.945 1.00 8.74 130 ASN C C 1
ATOM 9169 O O . ASN C 1 130 ? 10.925 -74.898 51.830 1.00 10.87 130 ASN C O 1
ATOM 9180 N N . ILE C 1 131 ? 10.390 -76.495 53.274 1.00 9.08 131 ILE C N 1
ATOM 9181 C CA . ILE C 1 131 ? 9.401 -77.108 52.400 1.00 7.76 131 ILE C CA 1
ATOM 9182 C C . ILE C 1 131 ? 8.005 -76.750 52.915 1.00 8.41 131 ILE C C 1
ATOM 9183 O O . ILE C 1 131 ? 7.574 -77.187 53.978 1.00 7.74 131 ILE C O 1
ATOM 9199 N N . SER C 1 132 ? 7.325 -75.893 52.170 1.00 7.21 132 SER C N 1
ATOM 9200 C CA . SER C 1 132 ? 5.935 -75.556 52.412 1.00 7.31 132 SER C CA 1
ATOM 9201 C C . SER C 1 132 ? 5.061 -76.538 51.619 1.00 6.92 132 SER C C 1
ATOM 9202 O O . SER C 1 132 ? 5.384 -77.725 51.555 1.00 8.19 132 SER C O 1
ATOM 9210 N N . SER C 1 133 ? 3.979 -76.059 51.014 1.00 6.70 133 SER C N 1
ATOM 9211 C CA . SER C 1 133 ? 3.098 -76.865 50.183 1.00 6.10 133 SER C CA 1
ATOM 9212 C C . SER C 1 133 ? 2.117 -75.963 49.458 1.00 6.71 133 SER C C 1
ATOM 9213 O O . SER C 1 133 ? 1.761 -74.895 49.964 1.00 5.88 133 SER C O 1
ATOM 9221 N N . VAL C 1 134 ? 1.639 -76.405 48.298 1.00 6.31 134 VAL C N 1
ATOM 9222 C CA . VAL C 1 134 ? 0.489 -75.786 47.648 1.00 7.36 134 VAL C CA 1
ATOM 9223 C C . VAL C 1 134 ? -0.660 -75.618 48.646 1.00 7.00 134 VAL C C 1
ATOM 9224 O O . VAL C 1 134 ? -1.419 -74.656 48.568 1.00 7.32 134 VAL C O 1
ATOM 9237 N N . VAL C 1 135 ? -0.771 -76.525 49.598 1.00 6.07 135 VAL C N 1
ATOM 9238 C CA . VAL C 1 135 ? -1.817 -76.452 50.628 1.00 7.78 135 VAL C CA 1
ATOM 9239 C C . VAL C 1 135 ? -1.617 -75.249 51.559 1.00 7.14 135 VAL C C 1
ATOM 9240 O O . VAL C 1 135 ? -2.604 -74.658 52.031 1.00 7.65 135 VAL C O 1
ATOM 9253 N N . GLY C 1 136 ? -0.367 -74.855 51.813 1.00 6.29 136 GLY C N 1
ATOM 9254 C CA . GLY C 1 136 ? -0.088 -73.651 52.581 1.00 7.34 136 GLY C CA 1
ATOM 9255 C C . GLY C 1 136 ? -0.399 -72.360 51.820 1.00 7.57 136 GLY C C 1
ATOM 9256 O O . GLY C 1 136 ? -0.686 -71.327 52.432 1.00 9.59 136 GLY C O 1
ATOM 9260 N N . VAL C 1 137 ? -0.394 -72.428 50.484 1.00 5.88 137 VAL C N 1
ATOM 9261 C CA . VAL C 1 137 ? -0.601 -71.266 49.634 1.00 6.50 137 VAL C CA 1
ATOM 9262 C C . VAL C 1 137 ? -2.080 -71.064 49.323 1.00 5.96 137 VAL C C 1
ATOM 9263 O O . VAL C 1 137 ? -2.527 -69.925 49.172 1.00 7.92 137 VAL C O 1
ATOM 9276 N N . PHE C 1 138 ? -2.853 -72.145 49.281 1.00 5.82 138 PHE C N 1
ATOM 9277 C CA . PHE C 1 138 ? -4.260 -72.123 48.890 1.00 6.83 138 PHE C CA 1
ATOM 9278 C C . PHE C 1 138 ? -5.263 -72.661 49.927 1.00 7.28 138 PHE C C 1
ATOM 9279 O O . PHE C 1 138 ? -6.475 -72.522 49.737 1.00 6.66 138 PHE C O 1
ATOM 9296 N N . GLY C 1 139 ? -4.774 -73.309 50.978 1.00 7.25 139 GLY C N 1
ATOM 9297 C CA . GLY C 1 139 ? -5.643 -74.041 51.890 1.00 5.42 139 GLY C CA 1
ATOM 9298 C C . GLY C 1 139 ? -6.129 -75.332 51.263 1.00 7.88 139 GLY C C 1
ATOM 9299 O O . GLY C 1 139 ? -6.032 -75.508 50.048 1.00 7.91 139 GLY C O 1
ATOM 9303 N N . ASN C 1 140 ? -6.667 -76.249 52.057 1.00 8.34 140 ASN C N 1
ATOM 9304 C CA . ASN C 1 140 ? -7.255 -77.454 51.489 1.00 7.65 140 ASN C CA 1
ATOM 9305 C C . ASN C 1 140 ? -8.184 -78.086 52.482 1.00 6.46 140 ASN C C 1
ATOM 9306 O O . ASN C 1 140 ? -7.877 -78.174 53.666 1.00 8.00 140 ASN C O 1
ATOM 9317 N N . ILE C 1 141 ? -9.339 -78.504 51.985 1.00 7.71 141 ILE C N 1
ATOM 9318 C CA . ILE C 1 141 ? -10.338 -79.200 52.782 1.00 8.73 141 ILE C CA 1
ATOM 9319 C C . ILE C 1 141 ? -9.728 -80.417 53.490 1.00 7.59 141 ILE C C 1
ATOM 9320 O O . ILE C 1 141 ? -8.970 -81.205 52.906 1.00 10.00 141 ILE C O 1
ATOM 9336 N N . GLY C 1 142 ? -10.061 -80.551 54.766 1.00 8.74 142 GLY C N 1
ATOM 9337 C CA . GLY C 1 142 ? -9.598 -81.680 55.551 1.00 9.22 142 GLY C CA 1
ATOM 9338 C C . GLY C 1 142 ? -8.198 -81.522 56.104 1.00 9.78 142 GLY C C 1
ATOM 9339 O O . GLY C 1 142 ? -7.665 -82.462 56.691 1.00 10.49 142 GLY C O 1
ATOM 9343 N N . GLN C 1 143 ? -7.599 -80.342 55.940 1.00 7.42 143 GLN C N 1
ATOM 9344 C CA . GLN C 1 143 ? -6.192 -80.142 56.260 1.00 6.92 143 GLN C CA 1
ATOM 9345 C C . GLN C 1 143 ? -5.917 -78.848 57.025 1.00 6.86 143 GLN C C 1
ATOM 9346 O O . GLN C 1 143 ? -4.888 -78.233 56.841 1.00 7.76 143 GLN C O 1
ATOM 9360 N N . ALA C 1 144 ? 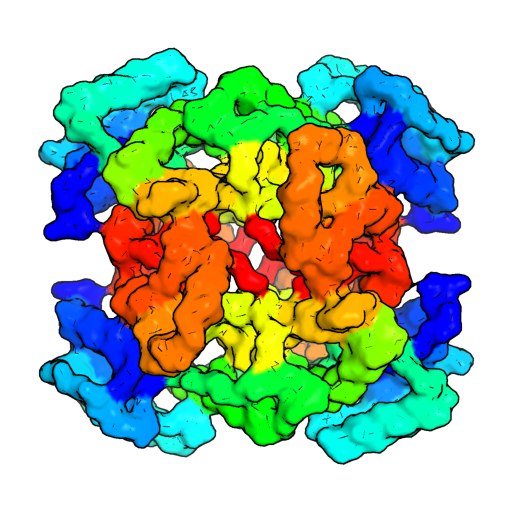-6.779 -78.473 57.964 1.00 7.08 144 ALA C N 1
ATOM 9361 C CA . ALA C 1 144 ? -6.554 -77.221 58.693 1.00 8.22 144 ALA C CA 1
ATOM 9362 C C . ALA C 1 144 ? -5.217 -77.234 59.425 1.00 6.51 144 ALA C C 1
ATOM 9363 O O . ALA C 1 144 ? -4.475 -76.245 59.399 1.00 7.13 144 ALA C O 1
ATOM 9370 N N . ASN C 1 145 ? -4.901 -78.354 60.079 1.00 6.81 145 ASN C N 1
ATOM 9371 C CA . ASN C 1 145 ? -3.624 -78.476 60.764 1.00 6.71 145 ASN C CA 1
ATOM 9372 C C . ASN C 1 145 ? -2.438 -78.315 59.807 1.00 6.18 145 ASN C C 1
ATOM 9373 O O . ASN C 1 145 ? -1.535 -77.511 60.047 1.00 7.25 145 ASN C O 1
ATOM 9384 N N . TYR C 1 146 ? -2.441 -79.090 58.730 1.00 7.10 146 TYR C N 1
ATOM 9385 C CA . TYR C 1 146 ? -1.350 -79.079 57.759 1.00 8.06 146 TYR C CA 1
ATOM 9386 C C . TYR C 1 146 ? -1.219 -77.703 57.085 1.00 5.85 146 TYR C C 1
ATOM 9387 O O . TYR C 1 146 ? -0.119 -77.161 56.977 1.00 6.26 146 TYR C O 1
ATOM 9405 N N . ALA C 1 147 ? -2.341 -77.123 56.679 1.00 6.49 147 ALA C N 1
ATOM 9406 C CA . ALA C 1 147 ? -2.326 -75.810 56.046 1.00 8.35 147 ALA C CA 1
ATOM 9407 C C . ALA C 1 147 ? -1.757 -74.739 56.981 1.00 6.52 147 ALA C C 1
ATOM 9408 O O . ALA C 1 147 ? -1.001 -73.878 56.553 1.00 7.79 147 ALA C O 1
ATOM 9415 N N . ALA C 1 148 ? -2.129 -74.779 58.259 1.00 7.48 148 ALA C N 1
ATOM 9416 C CA . ALA C 1 148 ? -1.569 -73.842 59.239 1.00 7.34 148 ALA C CA 1
ATOM 9417 C C . ALA C 1 148 ? -0.064 -73.953 59.284 1.00 6.14 148 ALA C C 1
ATOM 9418 O O . ALA C 1 148 ? 0.641 -72.951 59.311 1.00 6.91 148 ALA C O 1
ATOM 9425 N N . THR C 1 149 ? 0.442 -75.178 59.252 1.00 6.29 149 THR C N 1
ATOM 9426 C CA . THR C 1 149 ? 1.894 -75.355 59.323 1.00 7.24 149 THR C CA 1
ATOM 9427 C C . THR C 1 149 ? 2.586 -74.907 58.042 1.00 5.32 149 THR C C 1
ATOM 9428 O O . THR C 1 149 ? 3.642 -74.286 58.108 1.00 7.05 149 THR C O 1
ATOM 9439 N N . LYS C 1 150 ? 1.991 -75.196 56.894 1.00 5.85 150 LYS C N 1
ATOM 9440 C CA . LYS C 1 150 ? 2.677 -74.922 55.647 1.00 5.26 150 LYS C CA 1
ATOM 9441 C C . LYS C 1 150 ? 2.607 -73.430 55.284 1.00 5.67 150 LYS C C 1
ATOM 9442 O O . LYS C 1 150 ? 3.519 -72.895 54.662 1.00 7.26 150 LYS C O 1
ATOM 9461 N N . ALA C 1 151 ? 1.539 -72.754 55.690 1.00 6.52 151 ALA C N 1
ATOM 9462 C CA . ALA C 1 151 ? 1.507 -71.303 55.612 1.00 6.93 151 ALA C CA 1
ATOM 9463 C C . ALA C 1 151 ? 2.440 -70.718 56.662 1.00 6.01 151 ALA C C 1
ATOM 9464 O O . ALA C 1 151 ? 3.147 -69.744 56.416 1.00 7.14 151 ALA C O 1
ATOM 9471 N N . GLY C 1 152 ? 2.463 -71.317 57.852 1.00 6.39 152 GLY C N 1
ATOM 9472 C CA . GLY C 1 152 ? 3.347 -70.841 58.898 1.00 6.87 152 GLY C CA 1
ATOM 9473 C C . GLY C 1 152 ? 4.819 -70.847 58.526 1.00 6.72 152 GLY C C 1
ATOM 9474 O O . GLY C 1 152 ? 5.575 -69.950 58.893 1.00 6.92 152 GLY C O 1
ATOM 9478 N N . VAL C 1 153 ? 5.218 -71.875 57.789 1.00 6.93 153 VAL C N 1
ATOM 9479 C CA . VAL C 1 153 ? 6.581 -71.995 57.296 1.00 7.33 153 VAL C CA 1
ATOM 9480 C C . VAL C 1 153 ? 6.978 -70.811 56.428 1.00 6.16 153 VAL C C 1
ATOM 9481 O O . VAL C 1 153 ? 8.150 -70.431 56.382 1.00 7.93 153 VAL C O 1
ATOM 9494 N N . ILE C 1 154 ? 6.023 -70.238 55.717 1.00 7.28 154 ILE C N 1
ATOM 9495 C CA . ILE C 1 154 ? 6.300 -69.057 54.907 1.00 9.15 154 ILE C CA 1
ATOM 9496 C C . ILE C 1 154 ? 6.624 -67.866 55.823 1.00 6.57 154 ILE C C 1
ATOM 9497 O O . ILE C 1 154 ? 7.550 -67.076 55.539 1.00 7.39 154 ILE C O 1
ATOM 9513 N N . GLY C 1 155 ? 5.900 -67.735 56.948 1.00 5.87 155 GLY C N 1
ATOM 9514 C CA . GLY C 1 155 ? 6.225 -66.712 57.930 1.00 8.21 155 GLY C CA 1
ATOM 9515 C C . GLY C 1 155 ? 7.615 -66.867 58.515 1.00 5.58 155 GLY C C 1
ATOM 9516 O O . GLY C 1 155 ? 8.331 -65.887 58.686 1.00 7.41 155 GLY C O 1
ATOM 9520 N N . LEU C 1 156 ? 7.998 -68.106 58.808 1.00 6.54 156 LEU C N 1
ATOM 9521 C CA . LEU C 1 156 ? 9.345 -68.394 59.290 1.00 6.99 156 LEU C CA 1
ATOM 9522 C C . LEU C 1 156 ? 10.363 -68.016 58.234 1.00 6.34 156 LEU C C 1
ATOM 9523 O O . LEU C 1 156 ? 11.417 -67.437 58.515 1.00 7.17 156 LEU C O 1
ATOM 9539 N N . THR C 1 157 ? 10.071 -68.388 56.998 1.00 7.33 157 THR C N 1
ATOM 9540 C CA . THR C 1 157 ? 10.993 -68.170 55.887 1.00 6.88 157 THR C CA 1
ATOM 9541 C C . THR C 1 157 ? 11.348 -66.688 55.737 1.00 6.33 157 THR C C 1
ATOM 9542 O O . THR C 1 157 ? 12.512 -66.297 55.646 1.00 6.38 157 THR C O 1
ATOM 9553 N N . MET C 1 158 ? 10.318 -65.854 55.728 1.00 6.50 158 MET C N 1
ATOM 9554 C CA . MET C 1 158 ? 10.524 -64.425 55.546 1.00 7.29 158 MET C CA 1
ATOM 9555 C C . MET C 1 158 ? 11.277 -63.833 56.742 1.00 6.52 158 MET C C 1
ATOM 9556 O O . MET C 1 158 ? 12.181 -63.009 56.599 1.00 8.09 158 MET C O 1
ATOM 9570 N N . THR C 1 159 ? 10.890 -64.250 57.940 1.00 7.58 159 THR C N 1
ATOM 9571 C CA . THR C 1 159 ? 11.518 -63.737 59.154 1.00 7.02 159 THR C CA 1
ATOM 9572 C C . THR C 1 159 ? 12.995 -64.080 59.198 1.00 6.21 159 THR C C 1
ATOM 9573 O O . THR C 1 159 ? 13.832 -63.245 59.527 1.00 8.16 159 THR C O 1
ATOM 9584 N N . TRP C 1 160 ? 13.318 -65.321 58.877 1.00 6.88 160 TRP C N 1
ATOM 9585 C CA . TRP C 1 160 ? 14.695 -65.781 58.968 1.00 7.41 160 TRP C CA 1
ATOM 9586 C C . TRP C 1 160 ? 15.584 -65.240 57.845 1.00 6.74 160 TRP C C 1
ATOM 9587 O O . TRP C 1 160 ? 16.784 -64.996 58.036 1.00 7.95 160 TRP C O 1
ATOM 9608 N N . ALA C 1 161 ? 14.992 -65.030 56.677 1.00 7.92 161 ALA C N 1
ATOM 9609 C CA . ALA C 1 161 ? 15.704 -64.373 55.580 1.00 8.21 161 ALA C CA 1
ATOM 9610 C C . ALA C 1 161 ? 16.165 -62.989 56.021 1.00 7.89 161 ALA C C 1
ATOM 9611 O O . ALA C 1 161 ? 17.229 -62.513 55.634 1.00 7.80 161 ALA C O 1
ATOM 9618 N N . LYS C 1 162 ? 15.350 -62.327 56.830 1.00 7.07 162 LYS C N 1
ATOM 9619 C CA . LYS C 1 162 ? 15.724 -61.026 57.377 1.00 8.30 162 LYS C CA 1
ATOM 9620 C C . LYS C 1 162 ? 16.763 -61.187 58.476 1.00 9.29 162 LYS C C 1
ATOM 9621 O O . LYS C 1 162 ? 17.824 -60.580 58.416 1.00 9.87 162 LYS C O 1
ATOM 9640 N N . GLU C 1 163 ? 16.471 -62.027 59.464 1.00 7.93 163 GLU C N 1
ATOM 9641 C CA . GLU C 1 163 ? 17.322 -62.135 60.640 1.00 8.43 163 GLU C CA 1
ATOM 9642 C C . GLU C 1 163 ? 18.713 -62.658 60.351 1.00 9.16 163 GLU C C 1
ATOM 9643 O O . GLU C 1 163 ? 19.694 -62.144 60.899 1.00 9.44 163 GLU C O 1
ATOM 9655 N N . PHE C 1 164 ? 18.828 -63.721 59.562 1.00 8.57 164 PHE C N 1
ATOM 9656 C CA . PHE C 1 164 ? 20.112 -64.384 59.436 1.00 8.56 164 PHE C CA 1
ATOM 9657 C C . PHE C 1 164 ? 21.044 -63.663 58.459 1.00 10.19 164 PHE C C 1
ATOM 9658 O O . PHE C 1 164 ? 22.231 -64.015 58.362 1.00 10.70 164 PHE C O 1
ATOM 9675 N N . ALA C 1 165 ? 20.526 -62.658 57.757 1.00 9.80 165 ALA C N 1
ATOM 9676 C CA . ALA C 1 165 ? 21.345 -61.854 56.845 1.00 9.24 165 ALA C CA 1
ATOM 9677 C C . ALA C 1 165 ? 21.794 -60.548 57.501 1.00 11.30 165 ALA C C 1
ATOM 9678 O O . ALA C 1 165 ? 22.438 -59.719 56.856 1.00 12.52 165 ALA C O 1
ATOM 9685 N N . LEU C 1 166 ? 21.486 -60.367 58.782 1.00 10.46 166 LEU C N 1
ATOM 9686 C CA . LEU C 1 166 ? 21.948 -59.173 59.487 1.00 9.64 166 LEU C CA 1
ATOM 9687 C C . LEU C 1 166 ? 23.458 -59.169 59.593 1.00 11.65 166 LEU C C 1
ATOM 9688 O O . LEU C 1 166 ? 24.106 -60.211 59.506 1.00 14.05 166 LEU C O 1
ATOM 9704 N N . LYS C 1 167 ? 24.009 -57.978 59.770 1.00 13.47 167 LYS C N 1
ATOM 9705 C CA . LYS C 1 167 ? 25.447 -57.790 59.958 1.00 14.81 167 LYS C CA 1
ATOM 9706 C C . LYS C 1 167 ? 26.251 -58.350 58.798 1.00 14.89 167 LYS C C 1
ATOM 9707 O O . LYS C 1 167 ? 27.366 -58.861 58.970 1.00 19.66 167 LYS C O 1
ATOM 9726 N N . GLY C 1 168 ? 25.692 -58.211 57.605 1.00 14.92 168 GLY C N 1
ATOM 9727 C CA . GLY C 1 168 ? 26.409 -58.505 56.385 1.00 16.33 168 GLY C CA 1
ATOM 9728 C C . GLY C 1 168 ? 26.608 -59.979 56.075 1.00 15.36 168 GLY C C 1
ATOM 9729 O O . GLY C 1 168 ? 27.394 -60.318 55.205 1.00 18.17 168 GLY C O 1
ATOM 9733 N N . ALA C 1 169 ? 25.890 -60.853 56.769 1.00 10.85 169 ALA C N 1
ATOM 9734 C CA . ALA C 1 169 ? 26.002 -62.286 56.541 1.00 9.37 169 ALA C CA 1
ATOM 9735 C C . ALA C 1 169 ? 25.293 -62.699 55.262 1.00 9.93 169 ALA C C 1
ATOM 9736 O O . ALA C 1 169 ? 24.146 -62.306 55.026 1.00 11.53 169 ALA C O 1
ATOM 9743 N N . ASN C 1 170 ? 25.985 -63.476 54.432 1.00 12.54 170 ASN C N 1
ATOM 9744 C CA . ASN C 1 170 ? 25.420 -63.947 53.172 1.00 12.86 170 ASN C CA 1
ATOM 9745 C C . ASN C 1 170 ? 24.626 -65.231 53.393 1.00 9.98 170 ASN C C 1
ATOM 9746 O O . ASN C 1 170 ? 25.015 -66.315 52.973 1.00 11.02 170 ASN C O 1
ATOM 9757 N N . VAL C 1 171 ? 23.500 -65.081 54.090 1.00 10.89 171 VAL C N 1
ATOM 9758 C CA . VAL C 1 171 ? 22.615 -66.192 54.380 1.00 7.90 171 VAL C CA 1
ATOM 9759 C C . VAL C 1 171 ? 21.281 -65.935 53.710 1.00 8.92 171 VAL C C 1
ATOM 9760 O O . VAL C 1 171 ? 20.688 -64.881 53.917 1.00 9.77 171 VAL C O 1
ATOM 9773 N N . ARG C 1 172 ? 20.824 -66.906 52.923 1.00 8.59 172 ARG C N 1
ATOM 9774 C CA . ARG C 1 172 ? 19.547 -66.841 52.230 1.00 6.79 172 ARG C CA 1
ATOM 9775 C C . ARG C 1 172 ? 18.595 -67.856 52.819 1.00 6.70 172 ARG C C 1
ATOM 9776 O O . ARG C 1 172 ? 19.018 -68.950 53.224 1.00 7.88 172 ARG C O 1
ATOM 9797 N N . VAL C 1 173 ? 17.319 -67.492 52.839 1.00 7.12 173 VAL C N 1
ATOM 9798 C CA . VAL C 1 173 ? 16.275 -68.379 53.332 1.00 6.58 173 VAL C CA 1
ATOM 9799 C C . VAL C 1 173 ? 15.096 -68.287 52.373 1.00 5.05 173 VAL C C 1
ATOM 9800 O O . VAL C 1 173 ? 14.587 -67.205 52.115 1.00 7.47 173 VAL C O 1
ATOM 9813 N N . ASN C 1 174 ? 14.694 -69.434 51.848 1.00 6.85 174 ASN C N 1
ATOM 9814 C CA . ASN C 1 174 ? 13.610 -69.534 50.892 1.00 6.01 174 ASN C CA 1
ATOM 9815 C C . ASN C 1 174 ? 12.774 -70.758 51.215 1.00 7.92 174 ASN C C 1
ATOM 9816 O O . ASN C 1 174 ? 13.193 -71.640 51.971 1.00 7.12 174 ASN C O 1
ATOM 9827 N N . ALA C 1 175 ? 11.605 -70.837 50.607 1.00 7.34 175 ALA C N 1
ATOM 9828 C CA . ALA C 1 175 ? 10.750 -72.016 50.715 1.00 7.30 175 ALA C CA 1
ATOM 9829 C C . ALA C 1 175 ? 10.397 -72.522 49.337 1.00 7.38 175 ALA C C 1
ATOM 9830 O O . ALA C 1 175 ? 10.324 -71.759 48.375 1.00 8.25 175 ALA C O 1
ATOM 9837 N N . ILE C 1 176 ? 10.209 -73.827 49.240 1.00 6.22 176 ILE C N 1
ATOM 9838 C CA . ILE C 1 176 ? 9.597 -74.436 48.069 1.00 5.35 176 ILE C CA 1
ATOM 9839 C C . ILE C 1 176 ? 8.210 -74.906 48.496 1.00 6.85 176 ILE C C 1
ATOM 9840 O O . ILE C 1 176 ? 8.067 -75.547 49.539 1.00 7.35 176 ILE C O 1
ATOM 9856 N N . ALA C 1 177 ? 7.204 -74.576 47.708 1.00 6.10 177 ALA C N 1
ATOM 9857 C CA . ALA C 1 177 ? 5.845 -75.086 47.901 1.00 5.85 177 ALA C CA 1
ATOM 9858 C C . ALA C 1 177 ? 5.496 -76.087 46.806 1.00 6.04 177 ALA C C 1
ATOM 9859 O O . ALA C 1 177 ? 5.057 -75.710 45.720 1.00 6.63 177 ALA C O 1
ATOM 9866 N N . PRO C 1 178 ? 5.762 -77.378 47.048 1.00 6.11 178 PRO C N 1
ATOM 9867 C CA . PRO C 1 178 ? 5.444 -78.330 45.990 1.00 6.86 178 PRO C CA 1
ATOM 9868 C C . PRO C 1 178 ? 3.958 -78.477 45.785 1.00 5.74 178 PRO C C 1
ATOM 9869 O O . PRO C 1 178 ? 3.172 -78.336 46.733 1.00 7.59 178 PRO C O 1
ATOM 9880 N N . GLY C 1 179 ? 3.573 -78.780 44.552 1.00 7.08 179 GLY C N 1
ATOM 9881 C CA . GLY C 1 179 ? 2.300 -79.414 44.289 1.00 6.37 179 GLY C CA 1
ATOM 9882 C C . GLY C 1 179 ? 2.387 -80.882 44.659 1.00 8.22 179 GLY C C 1
ATOM 9883 O O . GLY C 1 179 ? 3.264 -81.308 45.435 1.00 9.38 179 GLY C O 1
ATOM 9887 N N . TYR C 1 180 ? 1.498 -81.684 44.091 1.00 8.64 180 TYR C N 1
ATOM 9888 C CA . TYR C 1 180 ? 1.390 -83.078 44.464 1.00 7.92 180 TYR C CA 1
ATOM 9889 C C . TYR C 1 180 ? 2.393 -83.954 43.749 1.00 9.18 180 TYR C C 1
ATOM 9890 O O . TYR C 1 180 ? 2.498 -83.925 42.535 1.00 9.52 180 TYR C O 1
ATOM 9908 N N . ILE C 1 181 ? 3.124 -84.723 44.545 1.00 8.70 181 ILE C N 1
ATOM 9909 C CA . ILE C 1 181 ? 4.173 -85.644 44.102 1.00 8.78 181 ILE C CA 1
ATOM 9910 C C . ILE C 1 181 ? 3.889 -86.999 44.755 1.00 9.85 181 ILE C C 1
ATOM 9911 O O . ILE C 1 181 ? 3.683 -87.053 45.955 1.00 9.29 181 ILE C O 1
ATOM 9927 N N . MET C 1 182 ? 3.862 -88.117 44.006 1.00 13.71 182 MET C N 1
ATOM 9928 C CA . MET C 1 182 ? 3.511 -89.391 44.651 1.00 12.97 182 MET C CA 1
ATOM 9929 C C . MET C 1 182 ? 4.641 -89.835 45.570 1.00 14.42 182 MET C C 1
ATOM 9930 O O . MET C 1 182 ? 5.737 -90.182 45.127 1.00 19.87 182 MET C O 1
ATOM 9944 N N . THR C 1 183 ? 4.348 -89.766 46.858 1.00 15.22 183 THR C N 1
ATOM 9945 C CA . THR C 1 183 ? 5.208 -90.258 47.911 1.00 12.60 183 THR C CA 1
ATOM 9946 C C . THR C 1 183 ? 4.290 -90.860 48.954 1.00 13.73 183 THR C C 1
ATOM 9947 O O . THR C 1 183 ? 3.051 -90.765 48.863 1.00 13.85 183 THR C O 1
ATOM 9958 N N . ASP C 1 184 ? 4.872 -91.457 49.980 1.00 12.87 184 ASP C N 1
ATOM 9959 C CA . ASP C 1 184 ? 4.092 -92.084 51.035 1.00 16.62 184 ASP C CA 1
ATOM 9960 C C . ASP C 1 184 ? 3.225 -91.083 51.825 1.00 15.74 184 ASP C C 1
ATOM 9961 O O . ASP C 1 184 ? 2.333 -91.486 52.592 1.00 15.44 184 ASP C O 1
ATOM 9970 N N . ILE C 1 185 ? 3.470 -89.777 51.700 1.00 13.60 185 ILE C N 1
ATOM 9971 C CA . ILE C 1 185 ? 2.663 -88.835 52.486 1.00 13.92 185 ILE C CA 1
ATOM 9972 C C . ILE C 1 185 ? 1.215 -88.810 52.001 1.00 18.75 185 ILE C C 1
ATOM 9973 O O . ILE C 1 185 ? 0.315 -88.358 52.716 1.00 17.01 185 ILE C O 1
ATOM 9989 N N . LEU C 1 186 ? 1.006 -89.312 50.794 1.00 13.49 186 LEU C N 1
ATOM 9990 C CA . LEU C 1 186 ? -0.314 -89.311 50.173 1.00 12.99 186 LEU C CA 1
ATOM 9991 C C . LEU C 1 186 ? -1.097 -90.589 50.389 1.00 12.05 186 LEU C C 1
ATOM 9992 O O . LEU C 1 186 ? -2.128 -90.816 49.735 1.00 15.54 186 LEU C O 1
ATOM 10008 N N . LYS C 1 187 ? -0.618 -91.427 51.297 1.00 17.84 187 LYS C N 1
ATOM 10009 C CA . LYS C 1 187 ? -1.211 -92.745 51.493 1.00 19.35 187 LYS C CA 1
ATOM 10010 C C . LYS C 1 187 ? -2.690 -92.735 51.878 1.00 18.05 187 LYS C C 1
ATOM 10011 O O . LYS C 1 187 ? -3.400 -93.691 51.576 1.00 28.66 187 LYS C O 1
ATOM 10030 N N . THR C 1 188 ? -3.155 -91.675 52.535 1.00 15.99 188 THR C N 1
ATOM 10031 C CA . THR C 1 188 ? -4.541 -91.602 52.988 1.00 19.12 188 THR C CA 1
ATOM 10032 C C . THR C 1 188 ? -5.415 -90.787 52.025 1.00 17.13 188 THR C C 1
ATOM 10033 O O . THR C 1 188 ? -6.637 -90.740 52.190 1.00 18.80 188 THR C O 1
ATOM 10044 N N . VAL C 1 189 ? -4.808 -90.183 51.001 1.00 14.50 189 VAL C N 1
ATOM 10045 C CA . VAL C 1 189 ? -5.560 -89.310 50.097 1.00 13.09 189 VAL C CA 1
ATOM 10046 C C . VAL C 1 189 ? -6.241 -90.153 49.027 1.00 11.23 189 VAL C C 1
ATOM 10047 O O . VAL C 1 189 ? -5.563 -90.831 48.257 1.00 15.06 189 VAL C O 1
ATOM 10060 N N . PRO C 1 190 ? -7.586 -90.113 48.967 1.00 12.41 190 PRO C N 1
ATOM 10061 C CA . PRO C 1 190 ? -8.295 -90.904 47.948 1.00 13.04 190 PRO C CA 1
ATOM 10062 C C . PRO C 1 190 ? -7.826 -90.614 46.519 1.00 14.23 190 PRO C C 1
ATOM 10063 O O . PRO C 1 190 ? -7.508 -89.473 46.204 1.00 12.49 190 PRO C O 1
ATOM 10074 N N . GLN C 1 191 ? -7.799 -91.630 45.661 1.00 11.89 191 GLN C N 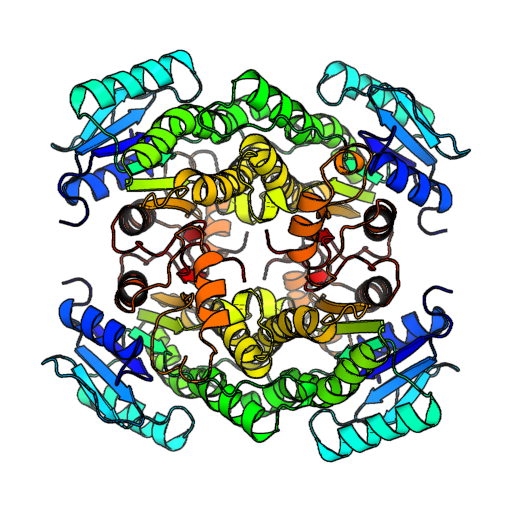1
ATOM 10075 C CA . GLN C 1 191 ? -7.340 -91.452 44.298 1.00 11.11 191 GLN C CA 1
ATOM 10076 C C . GLN C 1 191 ? -8.196 -90.434 43.541 1.00 11.96 191 GLN C C 1
ATOM 10077 O O . GLN C 1 191 ? -7.672 -89.752 42.662 1.00 12.26 191 GLN C O 1
ATOM 10091 N N . ASP C 1 192 ? -9.496 -90.338 43.850 1.00 13.47 192 ASP C N 1
ATOM 10092 C CA . ASP C 1 192 ? -10.365 -89.354 43.196 1.00 11.23 192 ASP C CA 1
ATOM 10093 C C . ASP C 1 192 ? -9.804 -87.956 43.375 1.00 11.24 192 ASP C C 1
ATOM 10094 O O . ASP C 1 192 ? -9.811 -87.152 42.434 1.00 12.14 192 ASP C O 1
ATOM 10103 N N . LEU C 1 193 ? -9.306 -87.660 44.573 1.00 13.10 193 LEU C N 1
ATOM 10104 C CA . LEU C 1 193 ? -8.735 -86.353 44.818 1.00 11.66 193 LEU C CA 1
ATOM 10105 C C . LEU C 1 193 ? -7.403 -86.203 44.098 1.00 10.97 193 LEU C C 1
ATOM 10106 O O . LEU C 1 193 ? -7.155 -85.170 43.508 1.00 11.00 193 LEU C O 1
ATOM 10122 N N . LEU C 1 194 ? -6.544 -87.219 44.127 1.00 10.81 194 LEU C N 1
ATOM 10123 C CA . LEU C 1 194 ? -5.260 -87.092 43.438 1.00 9.30 194 LEU C CA 1
ATOM 10124 C C . LEU C 1 194 ? -5.459 -86.844 41.943 1.00 12.49 194 LEU C C 1
ATOM 10125 O O . LEU C 1 194 ? -4.724 -86.056 41.322 1.00 10.90 194 LEU C O 1
ATOM 10141 N N . ASP C 1 195 ? -6.465 -87.493 41.371 1.00 11.76 195 ASP C N 1
ATOM 10142 C CA . ASP C 1 195 ? -6.784 -87.291 39.961 1.00 9.72 195 ASP C CA 1
ATOM 10143 C C . ASP C 1 195 ? -7.305 -85.874 39.716 1.00 10.58 195 ASP C C 1
ATOM 10144 O O . ASP C 1 195 ? -6.931 -85.224 38.736 1.00 11.95 195 ASP C O 1
ATOM 10153 N N . LYS C 1 196 ? -8.151 -85.382 40.608 1.00 10.01 196 LYS C N 1
ATOM 10154 C CA . LYS C 1 196 ? -8.594 -83.996 40.508 1.00 10.47 196 LYS C CA 1
ATOM 10155 C C . LYS C 1 196 ? -7.409 -83.038 40.593 1.00 10.36 196 LYS C C 1
ATOM 10156 O O . LYS C 1 196 ? -7.329 -82.060 39.845 1.00 11.47 196 LYS C O 1
ATOM 10175 N N . PHE C 1 197 ? -6.489 -83.287 41.510 1.00 10.12 197 PHE C N 1
ATOM 10176 C CA . PHE C 1 197 ? -5.339 -82.407 41.656 1.00 10.95 197 PHE C CA 1
ATOM 10177 C C . PHE C 1 197 ? -4.511 -82.346 40.367 1.00 11.24 197 PHE C C 1
ATOM 10178 O O . PHE C 1 197 ? -4.091 -81.268 39.924 1.00 10.14 197 PHE C O 1
ATOM 10195 N N . ALA C 1 198 ? -4.286 -83.489 39.743 1.00 9.64 198 ALA C N 1
ATOM 10196 C CA . ALA C 1 198 ? -3.568 -83.489 38.479 1.00 10.10 198 ALA C CA 1
ATOM 10197 C C . ALA C 1 198 ? -4.261 -82.616 37.429 1.00 12.36 198 ALA C C 1
ATOM 10198 O O . ALA C 1 198 ? -3.616 -81.841 36.720 1.00 11.47 198 ALA C O 1
ATOM 10205 N N . ALA C 1 199 ? -5.584 -82.725 37.331 1.00 12.12 199 ALA C N 1
ATOM 10206 C CA . ALA C 1 199 ? -6.338 -81.948 36.367 1.00 9.88 199 ALA C CA 1
ATOM 10207 C C . ALA C 1 199 ? -6.366 -80.439 36.653 1.00 11.97 199 ALA C C 1
ATOM 10208 O O . ALA C 1 199 ? -6.676 -79.636 35.772 1.00 16.34 199 ALA C O 1
ATOM 10215 N N . LEU C 1 200 ? -6.058 -80.049 37.889 1.00 8.41 200 LEU C N 1
ATOM 10216 C CA . LEU C 1 200 ? -5.988 -78.635 38.268 1.00 9.17 200 LEU C CA 1
ATOM 10217 C C . LEU C 1 200 ? -4.659 -77.976 37.904 1.00 11.79 200 LEU C C 1
ATOM 10218 O O . LEU C 1 200 ? -4.500 -76.778 38.081 1.00 16.57 200 LEU C O 1
ATOM 10234 N N . THR C 1 201 ? -3.695 -78.758 37.435 1.00 8.22 201 THR C N 1
ATOM 10235 C CA . THR C 1 201 ? -2.418 -78.202 37.001 1.00 9.14 201 THR C CA 1
ATOM 10236 C C . THR C 1 201 ? -2.486 -77.804 35.541 1.00 9.09 201 THR C C 1
ATOM 10237 O O . THR C 1 201 ? -3.229 -78.396 34.768 1.00 10.28 201 THR C O 1
ATOM 10248 N N . MET C 1 202 ? -1.710 -76.801 35.164 1.00 8.27 202 MET C N 1
ATOM 10249 C CA . MET C 1 202 ? -1.640 -76.399 33.755 1.00 7.09 202 MET C CA 1
ATOM 10250 C C . MET C 1 202 ? -0.996 -77.474 32.884 1.00 9.40 202 MET C C 1
ATOM 10251 O O . MET C 1 202 ? -1.271 -77.549 31.688 1.00 9.58 202 MET C O 1
ATOM 10265 N N . LEU C 1 203 ? -0.133 -78.293 33.484 1.00 8.20 203 LEU C N 1
ATOM 10266 C CA . LEU C 1 203 ? 0.562 -79.370 32.772 1.00 8.33 203 LEU C CA 1
ATOM 10267 C C . LEU C 1 203 ? -0.189 -80.708 32.761 1.00 10.05 203 LEU C C 1
ATOM 10268 O O . LEU C 1 203 ? 0.249 -81.680 32.139 1.00 10.25 203 LEU C O 1
ATOM 10284 N N . ASN C 1 204 ? -1.316 -80.736 33.464 1.00 8.81 204 ASN C N 1
ATOM 10285 C CA . ASN C 1 204 ? -2.200 -81.892 33.537 1.00 9.80 204 ASN C CA 1
ATOM 10286 C C . ASN C 1 204 ? -1.485 -83.133 34.044 1.00 10.54 204 ASN C C 1
ATOM 10287 O O . ASN C 1 204 ? -1.670 -84.237 33.534 1.00 11.22 204 ASN C O 1
ATOM 10298 N N . ARG C 1 205 ? -0.692 -82.967 35.099 1.00 9.01 205 ARG C N 1
ATOM 10299 C CA . ARG C 1 205 ? 0.025 -84.112 35.657 1.00 8.21 205 ARG C CA 1
ATOM 10300 C C . ARG C 1 205 ? 0.545 -83.788 37.039 1.00 9.32 205 ARG C C 1
ATOM 10301 O O . ARG C 1 205 ? 0.760 -82.610 37.376 1.00 8.10 205 ARG C O 1
ATOM 10322 N N . LEU C 1 206 ? 0.759 -84.830 37.831 1.00 9.42 206 LEU C N 1
ATOM 10323 C CA . LEU C 1 206 ? 1.466 -84.705 39.090 1.00 8.02 206 LEU C CA 1
ATOM 10324 C C . LEU C 1 206 ? 2.953 -84.525 38.807 1.00 8.30 206 LEU C C 1
ATOM 10325 O O . LEU C 1 206 ? 3.431 -84.773 37.693 1.00 9.87 206 LEU C O 1
ATOM 10341 N N . GLY C 1 207 ? 3.691 -84.094 39.817 1.00 8.18 207 GLY C N 1
ATOM 10342 C CA . GLY C 1 207 ? 5.126 -83.927 39.688 1.00 8.04 207 GLY C CA 1
ATOM 10343 C C . GLY C 1 207 ? 5.884 -85.172 40.121 1.00 9.55 207 GLY C C 1
ATOM 10344 O O . GLY C 1 207 ? 5.309 -86.084 40.745 1.00 8.73 207 GLY C O 1
ATOM 10348 N N . GLN C 1 208 ? 7.168 -85.207 39.765 1.00 11.23 208 GLN C N 1
ATOM 10349 C CA . GLN C 1 208 ? 8.076 -86.260 40.209 1.00 9.95 208 GLN C CA 1
ATOM 10350 C C . GLN C 1 208 ? 9.037 -85.708 41.274 1.00 7.70 208 GLN C C 1
ATOM 10351 O O . GLN C 1 208 ? 9.338 -84.518 41.274 1.00 7.71 208 GLN C O 1
ATOM 10365 N N . PRO C 1 209 ? 9.517 -86.563 42.196 1.00 8.38 209 PRO C N 1
ATOM 10366 C CA . PRO C 1 209 ? 10.405 -86.073 43.254 1.00 7.57 209 PRO C CA 1
ATOM 10367 C C . PRO C 1 209 ? 11.620 -85.310 42.744 1.00 7.78 209 PRO C C 1
ATOM 10368 O O . PRO C 1 209 ? 11.993 -84.329 43.365 1.00 8.28 209 PRO C O 1
ATOM 10379 N N . GLU C 1 210 ? 12.210 -85.738 41.635 1.00 8.65 210 GLU C N 1
ATOM 10380 C CA . GLU C 1 210 ? 13.359 -85.030 41.080 1.00 8.61 210 GLU C CA 1
ATOM 10381 C C . GLU C 1 210 ? 13.037 -83.597 40.654 1.00 8.09 210 GLU C C 1
ATOM 10382 O O . GLU C 1 210 ? 13.907 -82.742 40.640 1.00 9.08 210 GLU C O 1
ATOM 10394 N N . GLU C 1 211 ? 11.777 -83.328 40.323 1.00 7.57 211 GLU C N 1
ATOM 10395 C CA . GLU C 1 211 ? 11.369 -81.972 39.935 1.00 7.85 211 GLU C CA 1
ATOM 10396 C C . GLU C 1 211 ? 11.392 -81.011 41.112 1.00 8.97 211 GLU C C 1
ATOM 10397 O O . GLU C 1 211 ? 11.536 -79.797 40.924 1.00 10.89 211 GLU C O 1
ATOM 10409 N N . ILE C 1 212 ? 11.213 -81.528 42.326 1.00 7.35 212 ILE C N 1
ATOM 10410 C CA . ILE C 1 212 ? 11.396 -80.726 43.522 1.00 7.08 212 ILE C CA 1
ATOM 10411 C C . ILE C 1 212 ? 12.886 -80.623 43.866 1.00 6.29 212 ILE C C 1
ATOM 10412 O O . ILE C 1 212 ? 13.385 -79.561 44.202 1.00 7.47 212 ILE C O 1
ATOM 10428 N N . ALA C 1 213 ? 13.599 -81.740 43.768 1.00 6.52 213 ALA C N 1
ATOM 10429 C CA . ALA C 1 213 ? 15.026 -81.761 44.063 1.00 7.81 213 ALA C CA 1
ATOM 10430 C C . ALA C 1 213 ? 15.805 -80.761 43.238 1.00 8.52 213 ALA C C 1
ATOM 10431 O O . ALA C 1 213 ? 16.707 -80.099 43.742 1.00 8.93 213 ALA C O 1
ATOM 10438 N N . LYS C 1 214 ? 15.481 -80.653 41.959 1.00 8.36 214 LYS C N 1
ATOM 10439 C CA . LYS C 1 214 ? 16.224 -79.739 41.100 1.00 7.42 214 LYS C CA 1
ATOM 10440 C C . LYS C 1 214 ? 16.032 -78.274 41.527 1.00 6.85 214 LYS C C 1
ATOM 10441 O O . LYS C 1 214 ? 16.951 -77.462 41.432 1.00 8.46 214 LYS C O 1
ATOM 10460 N N . VAL C 1 215 ? 14.852 -77.927 42.031 1.00 7.91 215 VAL C N 1
ATOM 10461 C CA . VAL C 1 215 ? 14.619 -76.572 42.513 1.00 8.44 215 VAL C CA 1
ATOM 10462 C C . VAL C 1 215 ? 15.358 -76.375 43.838 1.00 7.46 215 VAL C C 1
ATOM 10463 O O . VAL C 1 215 ? 15.930 -75.313 44.108 1.00 8.05 215 VAL C O 1
ATOM 10476 N N . ALA C 1 216 ? 15.376 -77.405 44.678 1.00 6.98 216 ALA C N 1
ATOM 10477 C CA . ALA C 1 216 ? 16.149 -77.343 45.913 1.00 6.69 216 ALA C CA 1
ATOM 10478 C C . ALA C 1 216 ? 17.644 -77.158 45.651 1.00 6.99 216 ALA C C 1
ATOM 10479 O O . ALA C 1 216 ? 18.337 -76.471 46.386 1.00 8.05 216 ALA C O 1
ATOM 10486 N N . LEU C 1 217 ? 18.140 -77.802 44.598 1.00 6.73 217 LEU C N 1
ATOM 10487 C CA . LEU C 1 217 ? 19.537 -77.662 44.215 1.00 9.55 217 LEU C CA 1
ATOM 10488 C C . LEU C 1 217 ? 19.819 -76.230 43.748 1.00 6.76 217 LEU C C 1
ATOM 10489 O O . LEU C 1 217 ? 20.814 -75.619 44.154 1.00 9.00 217 LEU C O 1
ATOM 10505 N N . PHE C 1 218 ? 18.936 -75.687 42.909 1.00 7.90 218 PHE C N 1
ATOM 10506 C CA . PHE C 1 218 ? 19.026 -74.290 42.467 1.00 9.02 218 PHE C CA 1
ATOM 10507 C C . PHE C 1 218 ? 19.132 -73.358 43.690 1.00 7.23 218 PHE C C 1
ATOM 10508 O O . PHE C 1 218 ? 20.074 -72.569 43.779 1.00 8.35 218 PHE C O 1
ATOM 10525 N N . LEU C 1 219 ? 18.219 -73.503 44.648 1.00 8.13 219 LEU C N 1
ATOM 10526 C CA . LEU C 1 219 ? 18.176 -72.591 45.791 1.00 8.68 219 LEU C CA 1
ATOM 10527 C C . LEU C 1 219 ? 19.345 -72.753 46.758 1.00 9.46 219 LEU C C 1
ATOM 10528 O O . LEU C 1 219 ? 19.798 -71.785 47.358 1.00 9.75 219 LEU C O 1
ATOM 10544 N N . ALA C 1 220 ? 19.850 -73.972 46.898 1.00 7.75 220 ALA C N 1
ATOM 10545 C CA . ALA C 1 220 ? 20.998 -74.210 47.753 1.00 8.83 220 ALA C CA 1
ATOM 10546 C C . ALA C 1 220 ? 22.271 -73.630 47.156 1.00 11.96 220 ALA C C 1
ATOM 10547 O O . ALA C 1 220 ? 23.196 -73.235 47.887 1.00 13.04 220 ALA C O 1
ATOM 10554 N N . SER C 1 221 ? 22.338 -73.624 45.829 1.00 9.80 221 SER C N 1
ATOM 10555 C CA . SER C 1 221 ? 23.526 -73.189 45.114 1.00 9.62 221 SER C CA 1
ATOM 10556 C C . SER C 1 221 ? 23.663 -71.687 45.003 1.00 8.60 221 SER C C 1
ATOM 10557 O O . SER C 1 221 ? 22.720 -70.932 45.218 1.00 10.26 221 SER C O 1
ATOM 10565 N N . ASP C 1 222 ? 24.852 -71.242 44.621 1.00 11.27 222 ASP C N 1
ATOM 10566 C CA . ASP C 1 222 ? 25.079 -69.817 44.427 1.00 12.67 222 ASP C CA 1
ATOM 10567 C C . ASP C 1 222 ? 24.392 -69.260 43.167 1.00 12.77 222 ASP C C 1
ATOM 10568 O O . ASP C 1 222 ? 24.363 -68.038 42.957 1.00 15.79 222 ASP C O 1
ATOM 10577 N N . ASP C 1 223 ? 23.796 -70.119 42.338 1.00 12.66 223 ASP C N 1
ATOM 10578 C CA . ASP C 1 223 ? 22.973 -69.651 41.220 1.00 17.37 223 ASP C CA 1
ATOM 10579 C C . ASP C 1 223 ? 21.824 -68.786 41.734 1.00 13.48 223 ASP C C 1
ATOM 10580 O O . ASP C 1 223 ? 21.365 -67.872 41.057 1.00 15.14 223 ASP C O 1
ATOM 10589 N N . ALA C 1 224 ? 21.334 -69.106 42.928 1.00 10.40 224 ALA C N 1
ATOM 10590 C CA . ALA C 1 224 ? 20.231 -68.353 43.526 1.00 10.54 224 ALA C CA 1
ATOM 10591 C C . ALA C 1 224 ? 20.732 -67.272 44.485 1.00 8.09 224 ALA C C 1
ATOM 10592 O O . ALA C 1 224 ? 20.030 -66.890 45.422 1.00 8.04 224 ALA C O 1
ATOM 10599 N N . SER C 1 225 ? 21.933 -66.763 44.230 1.00 8.48 225 SER C N 1
ATOM 10600 C CA . SER C 1 225 ? 22.585 -65.827 45.127 1.00 9.27 225 SER C CA 1
ATOM 10601 C C . SER C 1 225 ? 21.822 -64.518 45.403 1.00 8.49 225 SER C C 1
ATOM 10602 O O . SER C 1 225 ? 22.072 -63.886 46.422 1.00 9.44 225 SER C O 1
ATOM 10610 N N . TYR C 1 226 ? 20.907 -64.112 44.525 1.00 7.70 226 TYR C N 1
ATOM 10611 C CA . TYR C 1 226 ? 20.103 -62.907 44.779 1.00 7.92 226 TYR C CA 1
ATOM 10612 C C . TYR C 1 226 ? 18.611 -63.230 45.033 1.00 8.33 226 TYR C C 1
ATOM 10613 O O . TYR C 1 226 ? 17.747 -62.349 44.943 1.00 9.00 226 TYR C O 1
ATOM 10631 N N . VAL C 1 227 ? 18.334 -64.493 45.375 1.00 7.80 227 VAL C N 1
ATOM 10632 C CA . VAL C 1 227 ? 16.997 -64.950 45.722 1.00 7.82 227 VAL C CA 1
ATOM 10633 C C . VAL C 1 227 ? 16.955 -65.239 47.224 1.00 7.74 227 VAL C C 1
ATOM 10634 O O . VAL C 1 227 ? 17.603 -66.173 47.693 1.00 7.23 227 VAL C O 1
ATOM 10647 N N . THR C 1 228 ? 16.205 -64.441 47.977 1.00 7.11 228 THR C N 1
ATOM 10648 C CA . THR C 1 228 ? 15.989 -64.716 49.382 1.00 6.70 228 THR C CA 1
ATOM 10649 C C . THR C 1 228 ? 14.626 -64.198 49.802 1.00 7.18 228 THR C C 1
ATOM 10650 O O . THR C 1 228 ? 14.091 -63.250 49.203 1.00 7.21 228 THR C O 1
ATOM 10661 N N . GLY C 1 229 ? 14.056 -64.823 50.835 1.00 5.59 229 GLY C N 1
ATOM 10662 C CA . GLY C 1 229 ? 12.751 -64.430 51.352 1.00 6.06 229 GLY C CA 1
ATOM 10663 C C . GLY C 1 229 ? 11.568 -64.928 50.545 1.00 7.60 229 GLY C C 1
ATOM 10664 O O . GLY C 1 229 ? 10.440 -64.493 50.786 1.00 8.67 229 GLY C O 1
ATOM 10668 N N . GLN C 1 230 ? 11.822 -65.828 49.590 1.00 6.42 230 GLN C N 1
ATOM 10669 C CA . GLN C 1 230 ? 10.806 -66.225 48.633 1.00 6.22 230 GLN C CA 1
ATOM 10670 C C . GLN C 1 230 ? 10.228 -67.591 48.878 1.00 6.54 230 GLN C C 1
ATOM 10671 O O . GLN C 1 230 ? 10.902 -68.454 49.432 1.00 9.27 230 GLN C O 1
ATOM 10685 N N . THR C 1 231 ? 9.003 -67.797 48.393 1.00 8.08 231 THR C N 1
ATOM 10686 C CA . THR C 1 231 ? 8.379 -69.111 48.365 1.00 8.42 231 THR C CA 1
ATOM 10687 C C . THR C 1 231 ? 8.133 -69.421 46.902 1.00 8.92 231 THR C C 1
ATOM 10688 O O . THR C 1 231 ? 7.389 -68.701 46.218 1.00 12.23 231 THR C O 1
ATOM 10699 N N . ILE C 1 232 ? 8.822 -70.428 46.400 1.00 7.71 232 ILE C N 1
ATOM 10700 C CA . ILE C 1 232 ? 8.725 -70.821 44.994 1.00 9.17 232 ILE C CA 1
ATOM 10701 C C . ILE C 1 232 ? 7.732 -71.959 44.877 1.00 8.42 232 ILE C C 1
ATOM 10702 O O . ILE C 1 232 ? 7.939 -73.030 45.436 1.00 8.31 232 ILE C O 1
ATOM 10718 N N . ASN C 1 233 ? 6.653 -71.731 44.138 1.00 7.90 233 ASN C N 1
ATOM 10719 C CA . ASN C 1 233 ? 5.664 -72.756 43.860 1.00 6.51 233 ASN C CA 1
ATOM 10720 C C . ASN C 1 233 ? 6.154 -73.666 42.746 1.00 6.50 233 ASN C C 1
ATOM 10721 O O . ASN C 1 233 ? 6.466 -73.178 41.649 1.00 6.70 233 ASN C O 1
ATOM 10732 N N . VAL C 1 234 ? 6.222 -74.967 43.019 1.00 6.09 234 VAL C N 1
ATOM 10733 C CA . VAL C 1 234 ? 6.697 -75.978 42.066 1.00 6.09 234 VAL C CA 1
ATOM 10734 C C . VAL C 1 234 ? 5.557 -76.980 41.962 1.00 6.74 234 VAL C C 1
ATOM 10735 O O . VAL C 1 234 ? 5.532 -78.032 42.607 1.00 8.04 234 VAL C O 1
ATOM 10748 N N . ASN C 1 235 ? 4.567 -76.603 41.166 1.00 6.16 235 ASN C N 1
ATOM 10749 C CA . ASN C 1 235 ? 3.259 -77.231 41.229 1.00 6.68 235 ASN C CA 1
ATOM 10750 C C . ASN C 1 235 ? 2.565 -77.391 39.892 1.00 7.81 235 ASN C C 1
ATOM 10751 O O . ASN C 1 235 ? 1.359 -77.630 39.837 1.00 7.33 235 ASN C O 1
ATOM 10762 N N . GLY C 1 236 ? 3.326 -77.297 38.804 1.00 7.47 236 GLY C N 1
ATOM 10763 C CA . GLY C 1 236 ? 2.758 -77.468 37.478 1.00 7.46 236 GLY C CA 1
ATOM 10764 C C . GLY C 1 236 ? 1.706 -76.439 37.117 1.00 6.97 236 GLY C C 1
ATOM 10765 O O . GLY C 1 236 ? 0.887 -76.673 36.218 1.00 7.96 236 GLY C O 1
ATOM 10769 N N . GLY C 1 237 ? 1.700 -75.324 37.831 1.00 7.75 237 GLY C N 1
ATOM 10770 C CA . GLY C 1 237 ? 0.752 -74.251 37.574 1.00 8.25 237 GLY C CA 1
ATOM 10771 C C . GLY C 1 237 ? -0.588 -74.407 38.256 1.00 9.66 237 GLY C C 1
ATOM 10772 O O . GLY C 1 237 ? -1.532 -73.683 37.951 1.00 10.61 237 GLY C O 1
ATOM 10776 N N . MET C 1 238 ? -0.660 -75.275 39.239 1.00 8.76 238 MET C N 1
ATOM 10777 C CA . MET C 1 238 ? -1.876 -75.567 39.960 1.00 10.01 238 MET C CA 1
ATOM 10778 C C . MET C 1 238 ? -2.488 -74.345 40.663 1.00 7.60 238 MET C C 1
ATOM 10779 O O . MET C 1 238 ? -1.773 -73.538 41.210 1.00 9.17 238 MET C O 1
ATOM 10793 N N . ARG C 1 239 ? -3.818 -74.267 40.657 1.00 8.72 239 ARG C N 1
ATOM 10794 C CA . ARG C 1 239 ? -4.563 -73.472 41.621 1.00 10.21 239 ARG C CA 1
ATOM 10795 C C . ARG C 1 239 ? -5.431 -74.498 42.348 1.00 13.35 239 ARG C C 1
ATOM 10796 O O . ARG C 1 239 ? -6.148 -75.273 41.705 1.00 19.47 239 ARG C O 1
ATOM 10817 N N . LEU C 1 240 ? -5.293 -74.592 43.667 1.00 9.47 240 LEU C N 1
ATOM 10818 C CA . LEU C 1 240 ? -6.020 -75.585 44.444 1.00 8.53 240 LEU C CA 1
ATOM 10819 C C . LEU C 1 240 ? -7.251 -74.989 45.132 1.00 8.59 240 LEU C C 1
ATOM 10820 O O . LEU C 1 240 ? -7.140 -73.915 45.762 1.00 9.28 240 LEU C O 1
ATOM 10837 N N . LYS D 1 2 ? 25.415 -80.352 28.626 1.00 21.66 2 LYS D N 1
ATOM 10838 C CA . LYS D 1 2 ? 25.069 -78.986 29.022 1.00 18.69 2 LYS D CA 1
ATOM 10839 C C . LYS D 1 2 ? 23.562 -78.801 29.110 1.00 20.47 2 LYS D C 1
ATOM 10840 O O . LYS D 1 2 ? 22.795 -79.522 28.474 1.00 22.29 2 LYS D O 1
ATOM 10858 N N . LYS D 1 3 ? 23.149 -77.799 29.880 1.00 15.51 3 LYS D N 1
ATOM 10859 C CA . LYS D 1 3 ? 21.753 -77.641 30.289 1.00 17.90 3 LYS D CA 1
ATOM 10860 C C . LYS D 1 3 ? 20.796 -77.331 29.145 1.00 16.79 3 LYS D C 1
ATOM 10861 O O . LYS D 1 3 ? 19.615 -77.682 29.215 1.00 17.56 3 LYS D O 1
ATOM 10880 N N . LEU D 1 4 ? 21.282 -76.633 28.118 1.00 15.18 4 LEU D N 1
ATOM 10881 C CA . LEU D 1 4 ? 20.435 -76.214 27.000 1.00 13.26 4 LEU D CA 1
ATOM 10882 C C . LEU D 1 4 ? 20.953 -76.755 25.673 1.00 12.54 4 LEU D C 1
ATOM 10883 O O . LEU D 1 4 ? 20.681 -76.181 24.611 1.00 14.88 4 LEU D O 1
ATOM 10899 N N . GLU D 1 5 ? 21.699 -77.860 25.712 1.00 13.02 5 GLU D N 1
ATOM 10900 C CA . GLU D 1 5 ? 22.343 -78.347 24.493 1.00 16.85 5 GLU D CA 1
ATOM 10901 C C . GLU D 1 5 ? 21.301 -78.590 23.407 1.00 15.50 5 GLU D C 1
ATOM 10902 O O . GLU D 1 5 ? 20.286 -79.251 23.637 1.00 18.25 5 GLU D O 1
ATOM 10914 N N . GLY D 1 6 ? 21.536 -77.987 22.246 1.00 17.31 6 GLY D N 1
ATOM 10915 C CA . GLY D 1 6 ? 20.701 -78.203 21.079 1.00 19.75 6 GLY D CA 1
ATOM 10916 C C . GLY D 1 6 ? 19.454 -77.339 21.002 1.00 16.72 6 GLY D C 1
ATOM 10917 O O . GLY D 1 6 ? 18.709 -77.424 20.033 1.00 16.53 6 GLY D O 1
ATOM 10921 N N . LYS D 1 7 ? 19.209 -76.532 22.029 1.00 13.03 7 LYS D N 1
ATOM 10922 C CA . LYS D 1 7 ? 18.039 -75.662 22.045 1.00 10.90 7 LYS D CA 1
ATOM 10923 C C . LYS D 1 7 ? 18.318 -74.361 21.325 1.00 14.35 7 LYS D C 1
ATOM 10924 O O . LYS D 1 7 ? 19.440 -73.866 21.332 1.00 17.30 7 LYS D O 1
ATOM 10943 N N . VAL D 1 8 ? 17.279 -73.821 20.700 1.00 10.54 8 VAL D N 1
ATOM 10944 C CA . VAL D 1 8 ? 17.332 -72.528 20.046 1.00 11.11 8 VAL D CA 1
ATOM 10945 C C . VAL D 1 8 ? 16.599 -71.527 20.939 1.00 10.15 8 VAL D C 1
ATOM 10946 O O . VAL D 1 8 ? 15.432 -71.731 21.288 1.00 9.53 8 VAL D O 1
ATOM 10959 N N . ALA D 1 9 ? 17.300 -70.472 21.335 1.00 10.83 9 ALA D N 1
ATOM 10960 C CA . ALA D 1 9 ? 16.753 -69.463 22.246 1.00 9.49 9 ALA D CA 1
ATOM 10961 C C . ALA D 1 9 ? 16.761 -68.085 21.596 1.00 11.51 9 ALA D C 1
ATOM 10962 O O . ALA D 1 9 ? 17.754 -67.707 20.986 1.00 12.18 9 ALA D O 1
ATOM 10969 N N . VAL D 1 10 ? 15.650 -67.353 21.709 1.00 9.90 10 VAL D N 1
ATOM 10970 C CA . VAL D 1 10 ? 15.577 -65.950 21.300 1.00 11.01 10 VAL D CA 1
ATOM 10971 C C . VAL D 1 10 ? 15.531 -65.072 22.549 1.00 9.12 10 VAL D C 1
ATOM 10972 O O . VAL D 1 10 ? 14.756 -65.346 23.470 1.00 9.75 10 VAL D O 1
ATOM 10985 N N . ILE D 1 11 ? 16.364 -64.038 22.597 1.00 10.01 11 ILE D N 1
ATOM 10986 C CA . ILE D 1 11 ? 16.386 -63.092 23.703 1.00 10.37 11 ILE D CA 1
ATOM 10987 C C . ILE D 1 11 ? 16.186 -61.714 23.117 1.00 9.02 11 ILE D C 1
ATOM 10988 O O . ILE D 1 11 ? 17.004 -61.260 22.305 1.00 10.90 11 ILE D O 1
ATOM 11004 N N . THR D 1 12 ? 15.071 -61.072 23.445 1.00 9.03 12 THR D N 1
ATOM 11005 C CA . THR D 1 12 ? 14.852 -59.701 23.004 1.00 8.64 12 THR D CA 1
ATOM 11006 C C . THR D 1 12 ? 15.633 -58.749 23.909 1.00 10.14 12 THR D C 1
ATOM 11007 O O . THR D 1 12 ? 15.897 -59.060 25.085 1.00 9.87 12 THR D O 1
ATOM 11018 N N . GLY D 1 13 ? 16.023 -57.599 23.366 1.00 10.77 13 GLY D N 1
ATOM 11019 C CA . GLY D 1 13 ? 16.896 -56.671 24.068 1.00 11.17 13 GLY D CA 1
ATOM 11020 C C . GLY D 1 13 ? 18.233 -57.278 24.459 1.00 11.64 13 GLY D C 1
ATOM 11021 O O . GLY D 1 13 ? 18.777 -56.988 25.529 1.00 12.42 13 GLY D O 1
ATOM 11025 N N . GLY D 1 14 ? 18.781 -58.123 23.586 1.00 11.49 14 GLY D N 1
ATOM 11026 C CA . GLY D 1 14 ? 19.971 -58.882 23.903 1.00 10.60 14 GLY D CA 1
ATOM 11027 C C . GLY D 1 14 ? 21.323 -58.210 23.710 1.00 11.37 14 GLY D C 1
ATOM 11028 O O . GLY D 1 14 ? 22.340 -58.864 23.907 1.00 12.14 14 GLY D O 1
ATOM 11032 N N . ALA D 1 15 ? 21.353 -56.926 23.368 1.00 12.25 15 ALA D N 1
ATOM 11033 C CA . ALA D 1 15 ? 22.624 -56.278 23.035 1.00 13.91 15 ALA D CA 1
ATOM 11034 C C . ALA D 1 15 ? 23.489 -55.953 24.238 1.00 12.41 15 ALA D C 1
ATOM 11035 O O . ALA D 1 15 ? 24.712 -55.861 24.110 1.00 13.04 15 ALA D O 1
ATOM 11042 N N . LYS D 1 16 ? 22.866 -55.749 25.399 1.00 12.39 16 LYS D N 1
ATOM 11043 C CA . LYS D 1 16 ? 23.574 -55.339 26.600 1.00 13.51 16 LYS D CA 1
ATOM 11044 C C . LYS D 1 16 ? 22.708 -55.656 27.817 1.00 13.64 16 LYS D C 1
ATOM 11045 O O . LYS D 1 16 ? 21.626 -56.226 27.679 1.00 12.90 16 LYS D O 1
ATOM 11064 N N . GLY D 1 17 ? 23.194 -55.292 28.997 1.00 12.57 17 GLY D N 1
ATOM 11065 C CA . GLY D 1 17 ? 22.391 -55.379 30.214 1.00 12.18 17 GLY D CA 1
ATOM 11066 C C . GLY D 1 17 ? 22.012 -56.809 30.560 1.00 11.88 17 GLY D C 1
ATOM 11067 O O . GLY D 1 17 ? 22.798 -57.729 30.372 1.00 11.15 17 GLY D O 1
ATOM 11071 N N . LEU D 1 18 ? 20.803 -57.008 31.076 1.00 10.11 18 LEU D N 1
ATOM 11072 C CA . LEU D 1 18 ? 20.356 -58.338 31.483 1.00 9.19 18 LEU D CA 1
ATOM 11073 C C . LEU D 1 18 ? 20.271 -59.265 30.282 1.00 8.88 18 LEU D C 1
ATOM 11074 O O . LEU D 1 18 ? 20.540 -60.458 30.401 1.00 10.82 18 LEU D O 1
ATOM 11090 N N . GLY D 1 19 ? 19.895 -58.707 29.143 1.00 9.45 19 GLY D N 1
ATOM 11091 C CA . GLY D 1 19 ? 19.716 -59.503 27.943 1.00 12.93 19 GLY D CA 1
ATOM 11092 C C . GLY D 1 19 ? 21.018 -60.138 27.513 1.00 11.85 19 GLY D C 1
ATOM 11093 O O . GLY D 1 19 ? 21.052 -61.319 27.147 1.00 10.92 19 GLY D O 1
ATOM 11097 N N . GLN D 1 20 ? 22.092 -59.355 27.566 1.00 12.62 20 GLN D N 1
ATOM 11098 C CA . GLN D 1 20 ? 23.433 -59.862 27.301 1.00 11.70 20 GLN D CA 1
ATOM 11099 C C . GLN D 1 20 ? 23.800 -60.947 28.303 1.00 11.80 20 GLN D C 1
ATOM 11100 O O . GLN D 1 20 ? 24.334 -61.985 27.933 1.00 11.83 20 GLN D O 1
ATOM 11114 N N . ALA D 1 21 ? 23.540 -60.706 29.588 1.00 11.47 21 ALA D N 1
ATOM 11115 C CA . ALA D 1 21 ? 23.930 -61.682 30.603 1.00 10.92 21 ALA D CA 1
ATOM 11116 C C . ALA D 1 21 ? 23.204 -62.999 30.390 1.00 11.24 21 ALA D C 1
ATOM 11117 O O . ALA D 1 21 ? 23.793 -64.074 30.520 1.00 11.50 21 ALA D O 1
ATOM 11124 N N . ILE D 1 22 ? 21.924 -62.908 30.055 1.00 10.05 22 ILE D N 1
ATOM 11125 C CA . ILE D 1 22 ? 21.114 -64.097 29.837 1.00 9.27 22 ILE D CA 1
ATOM 11126 C C . ILE D 1 22 ? 21.606 -64.829 28.582 1.00 10.22 22 ILE D C 1
ATOM 11127 O O . ILE D 1 22 ? 21.786 -66.052 28.591 1.00 10.70 22 ILE D O 1
ATOM 11143 N N . ALA D 1 23 ? 21.843 -64.081 27.508 1.00 10.86 23 ALA D N 1
ATOM 11144 C CA . ALA D 1 23 ? 22.370 -64.667 26.276 1.00 13.42 23 ALA D CA 1
ATOM 11145 C C . ALA D 1 23 ? 23.653 -65.443 26.514 1.00 12.70 23 ALA D C 1
ATOM 11146 O O . ALA D 1 23 ? 23.828 -66.566 26.006 1.00 11.91 23 ALA D O 1
ATOM 11153 N N . LEU D 1 24 ? 24.572 -64.853 27.268 1.00 10.66 24 LEU D N 1
ATOM 11154 C CA . LEU D 1 24 ? 25.860 -65.503 27.499 1.00 11.97 24 LEU D CA 1
ATOM 11155 C C . LEU D 1 24 ? 25.705 -66.748 28.374 1.00 13.42 24 LEU D C 1
ATOM 11156 O O . LEU D 1 24 ? 26.357 -67.764 28.159 1.00 14.00 24 LEU D O 1
ATOM 11172 N N . ALA D 1 25 ? 24.839 -66.679 29.381 1.00 12.65 25 ALA D N 1
ATOM 11173 C CA . ALA D 1 25 ? 24.593 -67.845 30.223 1.00 12.33 25 ALA D CA 1
ATOM 11174 C C . ALA D 1 25 ? 24.032 -69.011 29.413 1.00 13.69 25 ALA D C 1
ATOM 11175 O O . ALA D 1 25 ? 24.423 -70.174 29.588 1.00 12.06 25 ALA D O 1
ATOM 11182 N N . TYR D 1 26 ? 23.111 -68.701 28.515 1.00 11.55 26 TYR D N 1
ATOM 11183 C CA . TYR D 1 26 ? 22.518 -69.706 27.652 1.00 11.10 26 TYR D CA 1
ATOM 11184 C C . TYR D 1 26 ? 23.552 -70.281 26.669 1.00 11.77 26 TYR D C 1
ATOM 11185 O O . TYR D 1 26 ? 23.620 -71.492 26.456 1.00 11.83 26 TYR D O 1
ATOM 11203 N N . ALA D 1 27 ? 24.338 -69.387 26.088 1.00 11.98 27 ALA D N 1
ATOM 11204 C CA . ALA D 1 27 ? 25.328 -69.753 25.079 1.00 12.30 27 ALA D CA 1
ATOM 11205 C C . ALA D 1 27 ? 26.369 -70.683 25.680 1.00 14.08 27 ALA D C 1
ATOM 11206 O O . ALA D 1 27 ? 26.881 -71.582 25.001 1.00 16.93 27 ALA D O 1
ATOM 11213 N N . GLU D 1 28 ? 26.684 -70.479 26.949 1.00 12.14 28 GLU D N 1
ATOM 11214 C CA . GLU D 1 28 ? 27.661 -71.308 27.642 1.00 13.94 28 GLU D CA 1
ATOM 11215 C C . GLU D 1 28 ? 27.102 -72.672 28.004 1.00 16.63 28 GLU D C 1
ATOM 11216 O O . GLU D 1 28 ? 27.859 -73.577 28.363 1.00 18.80 28 GLU D O 1
ATOM 11228 N N . GLU D 1 29 ? 25.786 -72.834 27.883 1.00 13.51 29 GLU D N 1
ATOM 11229 C CA . GLU D 1 29 ? 25.134 -74.103 28.170 1.00 14.12 29 GLU D CA 1
ATOM 11230 C C . GLU D 1 29 ? 24.574 -74.758 26.911 1.00 10.28 29 GLU D C 1
ATOM 11231 O O . GLU D 1 29 ? 23.621 -75.542 26.959 1.00 14.33 29 GLU D O 1
ATOM 11243 N N . GLY D 1 30 ? 25.202 -74.460 25.775 1.00 12.26 30 GLY D N 1
ATOM 11244 C CA . GLY D 1 30 ? 24.961 -75.195 24.553 1.00 13.82 30 GLY D CA 1
ATOM 11245 C C . GLY D 1 30 ? 23.829 -74.723 23.671 1.00 13.98 30 GLY D C 1
ATOM 11246 O O . GLY D 1 30 ? 23.550 -75.347 22.653 1.00 14.09 30 GLY D O 1
ATOM 11250 N N . ALA D 1 31 ? 23.179 -73.628 24.052 1.00 13.13 31 ALA D N 1
ATOM 11251 C CA . ALA D 1 31 ? 22.059 -73.129 23.271 1.00 11.59 31 ALA D CA 1
ATOM 11252 C C . ALA D 1 31 ? 22.574 -72.331 22.093 1.00 12.59 31 ALA D C 1
ATOM 11253 O O . ALA D 1 31 ? 23.639 -71.709 22.185 1.00 12.08 31 ALA D O 1
ATOM 11260 N N . LYS D 1 32 ? 21.821 -72.335 20.998 1.00 10.50 32 LYS D N 1
ATOM 11261 C CA . LYS D 1 32 ? 22.053 -71.358 19.941 1.00 11.45 32 LYS D CA 1
ATOM 11262 C C . LYS D 1 32 ? 21.157 -70.181 20.211 1.00 13.04 32 LYS D C 1
ATOM 11263 O O . LYS D 1 32 ? 19.934 -70.319 20.245 1.00 13.63 32 LYS D O 1
ATOM 11282 N N . VAL D 1 33 ? 21.780 -69.032 20.428 1.00 13.71 33 VAL D N 1
ATOM 11283 C CA . VAL D 1 33 ? 21.088 -67.857 20.886 1.00 12.04 33 VAL D CA 1
ATOM 11284 C C . VAL D 1 33 ? 20.975 -66.827 19.777 1.00 11.38 33 VAL D C 1
ATOM 11285 O O . VAL D 1 33 ? 21.970 -66.481 19.128 1.00 13.15 33 VAL D O 1
ATOM 11298 N N . ILE D 1 34 ? 19.759 -66.346 19.558 1.00 12.27 34 ILE D N 1
ATOM 11299 C CA . ILE D 1 34 ? 19.531 -65.185 18.721 1.00 13.56 34 ILE D CA 1
ATOM 11300 C C . ILE D 1 34 ? 19.205 -64.018 19.648 1.00 12.72 34 ILE D C 1
ATOM 11301 O O . ILE D 1 34 ? 18.211 -64.059 20.394 1.00 12.01 34 ILE D O 1
ATOM 11317 N N . ALA D 1 35 ? 20.076 -63.015 19.646 1.00 11.82 35 ALA D N 1
ATOM 11318 C CA . ALA D 1 35 ? 19.908 -61.812 20.437 1.00 11.54 35 ALA D CA 1
ATOM 11319 C C . ALA D 1 35 ? 19.371 -60.704 19.553 1.00 11.51 35 ALA D C 1
ATOM 11320 O O . ALA D 1 35 ? 20.099 -60.176 18.702 1.00 13.20 35 ALA D O 1
ATOM 11327 N N . GLY D 1 36 ? 18.098 -60.382 19.721 1.00 10.55 36 GLY D N 1
ATOM 11328 C CA . GLY D 1 36 ? 17.444 -59.360 18.933 1.00 11.13 36 GLY D CA 1
ATOM 11329 C C . GLY D 1 36 ? 17.470 -58.029 19.651 1.00 12.81 36 GLY D C 1
ATOM 11330 O O . GLY D 1 36 ? 17.167 -57.967 20.837 1.00 11.65 36 GLY D O 1
ATOM 11334 N N . ASP D 1 37 ? 17.832 -56.961 18.964 1.00 12.01 37 ASP D N 1
ATOM 11335 C CA . ASP D 1 37 ? 17.911 -55.657 19.594 1.00 15.51 37 ASP D CA 1
ATOM 11336 C C . ASP D 1 37 ? 17.902 -54.584 18.525 1.00 14.04 37 ASP D C 1
ATOM 11337 O O . ASP D 1 37 ? 18.124 -54.864 17.339 1.00 14.13 37 ASP D O 1
ATOM 11346 N N . LEU D 1 38 ? 17.627 -53.358 18.952 1.00 13.66 38 LEU D N 1
ATOM 11347 C CA . LEU D 1 38 ? 17.782 -52.183 18.107 1.00 13.83 38 LEU D CA 1
ATOM 11348 C C . LEU D 1 38 ? 19.250 -51.871 17.867 1.00 18.49 38 LEU D C 1
ATOM 11349 O O . LEU D 1 38 ? 19.615 -51.407 16.791 1.00 23.33 38 LEU D O 1
ATOM 11365 N N . GLY D 1 39 ? 20.076 -52.109 18.883 1.00 23.36 39 GLY D N 1
ATOM 11366 C CA . GLY D 1 39 ? 21.493 -51.795 18.825 1.00 21.21 39 GLY D CA 1
ATOM 11367 C C . GLY D 1 39 ? 22.351 -52.992 18.470 1.00 24.91 39 GLY D C 1
ATOM 11368 O O . GLY D 1 39 ? 21.935 -54.134 18.649 1.00 22.67 39 GLY D O 1
ATOM 11372 N N . ASP D 1 40 ? 23.548 -52.730 17.945 1.00 25.59 40 ASP D N 1
ATOM 11373 C CA . ASP D 1 40 ? 24.527 -53.786 17.733 1.00 24.86 40 ASP D CA 1
ATOM 11374 C C . ASP D 1 40 ? 24.900 -54.411 19.071 1.00 18.54 40 ASP D C 1
ATOM 11375 O O . ASP D 1 40 ? 24.948 -53.721 20.093 1.00 21.60 40 ASP D O 1
ATOM 11384 N N . LEU D 1 41 ? 25.166 -55.712 19.066 1.00 19.17 41 LEU D N 1
ATOM 11385 C CA . LEU D 1 41 ? 25.635 -56.384 20.275 1.00 15.21 41 LEU D CA 1
ATOM 11386 C C . LEU D 1 41 ? 26.917 -55.727 20.778 1.00 18.15 41 LEU D C 1
ATOM 11387 O O . LEU D 1 41 ? 27.763 -55.312 19.976 1.00 20.05 41 LEU D O 1
ATOM 11403 N N . THR D 1 42 ? 27.046 -55.626 22.099 1.00 14.73 42 THR D N 1
ATOM 11404 C CA . THR D 1 42 ? 28.222 -55.032 22.731 1.00 15.45 42 THR D CA 1
ATOM 11405 C C . THR D 1 42 ? 29.255 -56.101 23.122 1.00 19.38 42 THR D C 1
ATOM 11406 O O . THR D 1 42 ? 30.205 -55.844 23.873 1.00 20.39 42 THR D O 1
ATOM 11417 N N . TYR D 1 43 ? 29.062 -57.303 22.591 1.00 15.76 43 TYR D N 1
ATOM 11418 C CA . TYR D 1 43 ? 29.843 -58.468 22.978 1.00 19.38 43 TYR D CA 1
ATOM 11419 C C . TYR D 1 43 ? 29.727 -59.477 21.843 1.00 17.56 43 TYR D C 1
ATOM 11420 O O . TYR D 1 43 ? 28.902 -59.311 20.946 1.00 18.53 43 TYR D O 1
ATOM 11438 N N . SER D 1 44 ? 30.540 -60.529 21.893 1.00 20.60 44 SER D N 1
ATOM 11439 C CA . SER D 1 44 ? 30.441 -61.620 20.935 1.00 17.06 44 SER D CA 1
ATOM 11440 C C . SER D 1 44 ? 30.582 -62.959 21.638 1.00 19.39 44 SER D C 1
ATOM 11441 O O . SER D 1 44 ? 31.171 -63.047 22.715 1.00 21.24 44 SER D O 1
ATOM 11449 N N . HIS D 1 45 ? 30.027 -63.995 21.014 1.00 18.60 45 HIS D N 1
ATOM 11450 C CA . HIS D 1 45 ? 30.147 -65.358 21.509 1.00 17.26 45 HIS D CA 1
ATOM 11451 C C . HIS D 1 45 ? 29.815 -66.288 20.352 1.00 14.11 45 HIS D C 1
ATOM 11452 O O . HIS D 1 45 ? 28.929 -65.986 19.564 1.00 17.41 45 HIS D O 1
ATOM 11467 N N . PRO D 1 46 ? 30.527 -67.421 20.230 1.00 17.56 46 PRO D N 1
ATOM 11468 C CA . PRO D 1 46 ? 30.289 -68.290 19.066 1.00 14.69 46 PRO D CA 1
ATOM 11469 C C . PRO D 1 46 ? 28.852 -68.799 18.937 1.00 13.18 46 PRO D C 1
ATOM 11470 O O . PRO D 1 46 ? 28.419 -69.166 17.862 1.00 17.14 46 PRO D O 1
ATOM 11481 N N . ASN D 1 47 ? 28.128 -68.797 20.050 1.00 15.83 47 ASN D N 1
ATOM 11482 C CA . ASN D 1 47 ? 26.757 -69.288 20.103 1.00 15.61 47 ASN D CA 1
ATOM 11483 C C . ASN D 1 47 ? 25.710 -68.186 20.178 1.00 17.54 47 ASN D C 1
ATOM 11484 O O . ASN D 1 47 ? 24.533 -68.483 20.377 1.00 18.52 47 ASN D O 1
ATOM 11495 N N . VAL D 1 48 ? 26.129 -66.929 20.030 1.00 16.23 48 VAL D N 1
ATOM 11496 C CA . VAL D 1 48 ? 25.191 -65.808 19.969 1.00 15.82 48 VAL D CA 1
ATOM 11497 C C . VAL D 1 48 ? 25.247 -65.118 18.610 1.00 13.86 48 VAL D C 1
ATOM 11498 O O . VAL D 1 48 ? 26.324 -64.702 18.159 1.00 20.01 48 VAL D O 1
ATOM 11511 N N . GLU D 1 49 ? 24.086 -64.994 17.972 1.00 13.20 49 GLU D N 1
ATOM 11512 C CA . GLU D 1 49 ? 23.953 -64.238 16.732 1.00 15.79 49 GLU D CA 1
ATOM 11513 C C . GLU D 1 49 ? 23.074 -63.019 16.960 1.00 18.93 49 GLU D C 1
ATOM 11514 O O . GLU D 1 49 ? 21.953 -63.133 17.477 1.00 16.37 49 GLU D O 1
ATOM 11526 N N . GLY D 1 50 ? 23.564 -61.851 16.569 1.00 15.28 50 GLY D N 1
ATOM 11527 C CA . GLY D 1 50 ? 22.764 -60.646 16.680 1.00 12.11 50 GLY D CA 1
ATOM 11528 C C . GLY D 1 50 ? 21.874 -60.472 15.468 1.00 15.41 50 GLY D C 1
ATOM 11529 O O . GLY D 1 50 ? 22.310 -60.708 14.327 1.00 15.79 50 GLY D O 1
ATOM 11533 N N . MET D 1 51 ? 20.636 -60.054 15.703 1.00 15.09 51 MET D N 1
ATOM 11534 C CA . MET D 1 51 ? 19.716 -59.665 14.644 1.00 13.41 51 MET D CA 1
ATOM 11535 C C . MET D 1 51 ? 18.987 -58.389 15.023 1.00 12.44 51 MET D C 1
ATOM 11536 O O . MET D 1 51 ? 18.695 -58.146 16.198 1.00 13.95 51 MET D O 1
ATOM 11550 N N . TYR D 1 52 ? 18.664 -57.563 14.050 1.00 15.09 52 TYR D N 1
ATOM 11551 C CA . TYR D 1 52 ? 17.862 -56.391 14.328 1.00 13.02 52 TYR D CA 1
ATOM 11552 C C . TYR D 1 52 ? 16.459 -56.812 14.719 1.00 15.53 52 TYR D C 1
ATOM 11553 O O . TYR D 1 52 ? 15.829 -57.620 14.043 1.00 15.67 52 TYR D O 1
ATOM 11571 N N . LEU D 1 53 ? 15.972 -56.255 15.823 1.00 13.68 53 LEU D N 1
ATOM 11572 C CA . LEU D 1 53 ? 14.610 -56.489 16.252 1.00 11.92 53 LEU D CA 1
ATOM 11573 C C . LEU D 1 53 ? 14.122 -55.235 16.948 1.00 13.56 53 LEU D C 1
ATOM 11574 O O . LEU D 1 53 ? 14.771 -54.730 17.864 1.00 14.24 53 LEU D O 1
ATOM 11590 N N . ASN D 1 54 ? 12.990 -54.724 16.483 1.00 12.77 54 ASN D N 1
ATOM 11591 C CA . ASN D 1 54 ? 12.254 -53.684 17.186 1.00 11.97 54 ASN D CA 1
ATOM 11592 C C . ASN D 1 54 ? 10.928 -54.303 17.605 1.00 10.04 54 ASN D C 1
ATOM 11593 O O . ASN D 1 54 ? 10.063 -54.541 16.772 1.00 11.08 54 ASN D O 1
ATOM 11604 N N . VAL D 1 55 ? 10.761 -54.588 18.902 1.00 8.39 55 VAL D N 1
ATOM 11605 C CA . VAL D 1 55 ? 9.582 -55.324 19.335 1.00 11.18 55 VAL D CA 1
ATOM 11606 C C . VAL D 1 55 ? 8.278 -54.567 19.110 1.00 9.56 55 VAL D C 1
ATOM 11607 O O . VAL D 1 55 ? 7.207 -55.165 19.167 1.00 10.72 55 VAL D O 1
ATOM 11620 N N . THR D 1 56 ? 8.364 -53.257 18.862 1.00 11.02 56 THR D N 1
ATOM 11621 C CA . THR D 1 56 ? 7.163 -52.453 18.638 1.00 11.06 56 THR D CA 1
ATOM 11622 C C . THR D 1 56 ? 6.694 -52.402 17.182 1.00 11.02 56 THR D C 1
ATOM 11623 O O . THR D 1 56 ? 5.600 -51.935 16.901 1.00 12.46 56 THR D O 1
ATOM 11634 N N . ASP D 1 57 ? 7.524 -52.864 16.259 1.00 10.84 57 ASP D N 1
ATOM 11635 C CA . ASP D 1 57 ? 7.167 -52.890 14.847 1.00 13.29 57 ASP D CA 1
ATOM 11636 C C . ASP D 1 57 ? 6.628 -54.254 14.459 1.00 12.08 57 ASP D C 1
ATOM 11637 O O . ASP D 1 57 ? 7.375 -55.199 14.257 1.00 12.54 57 ASP D O 1
ATOM 11646 N N . VAL D 1 58 ? 5.315 -54.347 14.353 1.00 12.62 58 VAL D N 1
ATOM 11647 C CA . VAL D 1 58 ? 4.646 -55.621 14.188 1.00 11.02 58 VAL D CA 1
ATOM 11648 C C . VAL D 1 58 ? 5.121 -56.359 12.937 1.00 14.11 58 VAL D C 1
ATOM 11649 O O . VAL D 1 58 ? 5.386 -57.560 12.979 1.00 14.86 58 VAL D O 1
ATOM 11662 N N . THR D 1 59 ? 5.246 -55.641 11.825 1.00 15.24 59 THR D N 1
ATOM 11663 C CA . THR D 1 59 ? 5.680 -56.231 10.569 1.00 17.59 59 THR D CA 1
ATOM 11664 C C . THR D 1 59 ? 7.122 -56.744 10.682 1.00 12.69 59 THR D C 1
ATOM 11665 O O . THR D 1 59 ? 7.446 -57.847 10.229 1.00 15.76 59 THR D O 1
ATOM 11676 N N . GLY D 1 60 ? 7.983 -55.942 11.293 1.00 12.95 60 GLY D N 1
ATOM 11677 C CA . GLY D 1 60 ? 9.365 -56.333 11.492 1.00 12.80 60 GLY D CA 1
ATOM 11678 C C . GLY D 1 60 ? 9.513 -57.537 12.407 1.00 12.97 60 GLY D C 1
ATOM 11679 O O . GLY D 1 60 ? 10.373 -58.383 12.211 1.00 12.63 60 GLY D O 1
ATOM 11683 N N . VAL D 1 61 ? 8.680 -57.613 13.431 1.00 11.84 61 VAL D N 1
ATOM 11684 C CA . VAL D 1 61 ? 8.696 -58.757 14.328 1.00 10.14 61 VAL D CA 1
ATOM 11685 C C . VAL D 1 61 ? 8.364 -60.035 13.582 1.00 11.38 61 VAL D C 1
ATOM 11686 O O . VAL D 1 61 ? 9.016 -61.064 13.780 1.00 13.18 61 VAL D O 1
ATOM 11699 N N . GLU D 1 62 ? 7.379 -59.979 12.700 1.00 14.20 62 GLU D N 1
ATOM 11700 C CA . GLU D 1 62 ? 7.054 -61.134 11.867 1.00 16.18 62 GLU D CA 1
ATOM 11701 C C . GLU D 1 62 ? 8.234 -61.563 10.994 1.00 15.63 62 GLU D C 1
ATOM 11702 O O . GLU D 1 62 ? 8.516 -62.759 10.872 1.00 15.28 62 GLU D O 1
ATOM 11714 N N . LYS D 1 63 ? 8.915 -60.588 10.390 1.00 12.81 63 LYS D N 1
ATOM 11715 C CA . LYS D 1 63 ? 10.086 -60.853 9.554 1.00 14.47 63 LYS D CA 1
ATOM 11716 C C . LYS D 1 63 ? 11.206 -61.501 10.366 1.00 12.57 63 LYS D C 1
ATOM 11717 O O . LYS D 1 63 ? 11.815 -62.486 9.927 1.00 14.74 63 LYS D O 1
ATOM 11736 N N . PHE D 1 64 ? 11.471 -60.956 11.552 1.00 13.69 64 PHE D N 1
ATOM 11737 C CA . PHE D 1 64 ? 12.467 -61.521 12.462 1.00 14.43 64 PHE D CA 1
ATOM 11738 C C . PHE D 1 64 ? 12.130 -62.975 12.791 1.00 13.52 64 PHE D C 1
ATOM 11739 O O . PHE D 1 64 ? 12.971 -63.872 12.672 1.00 12.69 64 PHE D O 1
ATOM 11756 N N . TYR D 1 65 ? 10.899 -63.211 13.225 1.00 12.28 65 TYR D N 1
ATOM 11757 C CA . TYR D 1 65 ? 10.435 -64.547 13.572 1.00 14.14 65 TYR D CA 1
ATOM 11758 C C . TYR D 1 65 ? 10.626 -65.520 12.409 1.00 13.61 65 TYR D C 1
ATOM 11759 O O . TYR D 1 65 ? 11.206 -66.588 12.580 1.00 12.95 65 TYR D O 1
ATOM 11777 N N . GLN D 1 66 ? 10.174 -65.134 11.225 1.00 11.95 66 GLN D N 1
ATOM 11778 C CA . GLN D 1 66 ? 10.256 -66.051 10.093 1.00 14.20 66 GLN D CA 1
ATOM 11779 C C . GLN D 1 66 ? 11.707 -66.317 9.706 1.00 15.09 66 GLN D C 1
ATOM 11780 O O . GLN D 1 66 ? 12.039 -67.426 9.294 1.00 13.92 66 GLN D O 1
ATOM 11794 N N . SER D 1 67 ? 12.582 -65.333 9.889 1.00 14.59 67 SER D N 1
ATOM 11795 C CA . SER D 1 67 ? 14.001 -65.526 9.612 1.00 15.40 67 SER D CA 1
ATOM 11796 C C . SER D 1 67 ? 14.623 -66.570 10.550 1.00 14.69 67 SER D C 1
ATOM 11797 O O . SER D 1 67 ? 15.406 -67.426 10.140 1.00 14.50 67 SER D O 1
ATOM 11805 N N . VAL D 1 68 ? 14.273 -66.502 11.825 1.00 13.22 68 VAL D N 1
ATOM 11806 C CA . VAL D 1 68 ? 14.801 -67.449 12.790 1.00 11.79 68 VAL D CA 1
ATOM 11807 C C . VAL D 1 68 ? 14.283 -68.861 12.511 1.00 13.34 68 VAL D C 1
ATOM 11808 O O . VAL D 1 68 ? 15.050 -69.832 12.532 1.00 12.93 68 VAL D O 1
ATOM 11821 N N . ILE D 1 69 ? 12.998 -68.984 12.202 1.00 12.94 69 ILE D N 1
ATOM 11822 C CA . ILE D 1 69 ? 12.417 -70.282 11.856 1.00 11.90 69 ILE D CA 1
ATOM 11823 C C . ILE D 1 69 ? 13.058 -70.852 10.580 1.00 12.01 69 ILE D C 1
ATOM 11824 O O . ILE D 1 69 ? 13.347 -72.052 10.500 1.00 13.48 69 ILE D O 1
ATOM 11840 N N . ASP D 1 70 ? 13.282 -69.997 9.593 1.00 13.84 70 ASP D N 1
ATOM 11841 C CA . ASP D 1 70 ? 13.916 -70.448 8.358 1.00 13.43 70 ASP D CA 1
ATOM 11842 C C . ASP D 1 70 ? 15.313 -70.985 8.615 1.00 13.87 70 ASP D C 1
ATOM 11843 O O . ASP D 1 70 ? 15.726 -71.960 7.970 1.00 16.48 70 ASP D O 1
ATOM 11852 N N . LYS D 1 71 ? 16.063 -70.340 9.504 1.00 12.43 71 LYS D N 1
ATOM 11853 C CA . LYS D 1 71 ? 17.435 -70.740 9.765 1.00 13.83 71 LYS D CA 1
ATOM 11854 C C . LYS D 1 71 ? 17.521 -71.999 10.630 1.00 16.32 71 LYS D C 1
ATOM 11855 O O . LYS D 1 71 ? 18.248 -72.940 10.288 1.00 15.93 71 LYS D O 1
ATOM 11874 N N . TYR D 1 72 ? 16.763 -72.036 11.725 1.00 15.68 72 TYR D N 1
ATOM 11875 C CA . TYR D 1 72 ? 16.892 -73.109 12.712 1.00 16.33 72 TYR D CA 1
ATOM 11876 C C . TYR D 1 72 ? 15.709 -74.061 12.830 1.00 17.00 72 TYR D C 1
ATOM 11877 O O . TYR D 1 72 ? 15.797 -75.069 13.537 1.00 24.49 72 TYR D O 1
ATOM 11895 N N . GLY D 1 73 ? 14.607 -73.746 12.170 1.00 14.83 73 GLY D N 1
ATOM 11896 C CA . GLY D 1 73 ? 13.469 -74.644 12.123 1.00 13.89 73 GLY D CA 1
ATOM 11897 C C . GLY D 1 73 ? 12.481 -74.492 13.268 1.00 13.47 73 GLY D C 1
ATOM 11898 O O . GLY D 1 73 ? 11.308 -74.783 13.099 1.00 16.94 73 GLY D O 1
ATOM 11902 N N . LYS D 1 74 ? 12.967 -74.088 14.432 1.00 13.74 74 LYS D N 1
ATOM 11903 C CA . LYS D 1 74 ? 12.098 -73.904 15.582 1.00 14.36 74 LYS D CA 1
ATOM 11904 C C . LYS D 1 74 ? 12.752 -73.009 16.613 1.00 12.02 74 LYS D C 1
ATOM 11905 O O . LYS D 1 74 ? 13.944 -72.742 16.550 1.00 12.04 74 LYS D O 1
ATOM 11924 N N . ILE D 1 75 ? 11.934 -72.522 17.545 1.00 10.59 75 ILE D N 1
ATOM 11925 C CA . ILE D 1 75 ? 12.394 -71.749 18.696 1.00 10.94 75 ILE D CA 1
ATOM 11926 C C . ILE D 1 75 ? 11.937 -72.479 19.961 1.00 11.27 75 ILE D C 1
ATOM 11927 O O . ILE D 1 75 ? 10.733 -72.692 20.151 1.00 11.43 75 ILE D O 1
ATOM 11943 N N . ASP D 1 76 ? 12.891 -72.896 20.801 1.00 9.20 76 ASP D N 1
ATOM 11944 C CA . ASP D 1 76 ? 12.587 -73.667 22.017 1.00 10.32 76 ASP D CA 1
ATOM 11945 C C . ASP D 1 76 ? 12.400 -72.798 23.252 1.00 10.57 76 ASP D C 1
ATOM 11946 O O . ASP D 1 76 ? 11.699 -73.189 24.183 1.00 10.18 76 ASP D O 1
ATOM 11955 N N . ILE D 1 77 ? 13.072 -71.656 23.272 1.00 9.71 77 ILE D N 1
ATOM 11956 C CA . ILE D 1 77 ? 13.145 -70.805 24.455 1.00 8.67 77 ILE D CA 1
ATOM 11957 C C . ILE D 1 77 ? 12.976 -69.367 23.980 1.00 9.14 77 ILE D C 1
ATOM 11958 O O . ILE D 1 77 ? 13.608 -68.975 23.002 1.00 9.62 77 ILE D O 1
ATOM 11974 N N . LEU D 1 78 ? 12.140 -68.589 24.662 1.00 8.02 78 LEU D N 1
ATOM 11975 C CA . LEU D 1 78 ? 11.978 -67.169 24.379 1.00 7.89 78 LEU D CA 1
ATOM 11976 C C . LEU D 1 78 ? 12.128 -66.399 25.680 1.00 10.03 78 LEU D C 1
ATOM 11977 O O . LEU D 1 78 ? 11.477 -66.731 26.666 1.00 8.87 78 LEU D O 1
ATOM 11993 N N . VAL D 1 79 ? 12.987 -65.390 25.677 1.00 7.67 79 VAL D N 1
ATOM 11994 C CA . VAL D 1 79 ? 13.091 -64.451 26.769 1.00 8.29 79 VAL D CA 1
ATOM 11995 C C . VAL D 1 79 ? 12.689 -63.064 26.299 1.00 7.11 79 VAL D C 1
ATOM 11996 O O . VAL D 1 79 ? 13.377 -62.448 25.468 1.00 8.57 79 VAL D O 1
ATOM 12009 N N . ASN D 1 80 ? 11.559 -62.592 26.813 1.00 8.24 80 ASN D N 1
ATOM 12010 C CA . ASN D 1 80 ? 11.035 -61.276 26.493 1.00 6.39 80 ASN D CA 1
ATOM 12011 C C . ASN D 1 80 ? 11.609 -60.252 27.443 1.00 7.70 80 ASN D C 1
ATOM 12012 O O . ASN D 1 80 ? 10.966 -59.889 28.448 1.00 9.95 80 ASN D O 1
ATOM 12023 N N . ASN D 1 81 ? 12.828 -59.817 27.146 1.00 8.82 81 ASN D N 1
ATOM 12024 C CA . ASN D 1 81 ? 13.613 -58.979 28.035 1.00 8.75 81 ASN D CA 1
ATOM 12025 C C . ASN D 1 81 ? 13.662 -57.494 27.650 1.00 10.44 81 ASN D C 1
ATOM 12026 O O . ASN D 1 81 ? 13.848 -56.654 28.515 1.00 10.16 81 ASN D O 1
ATOM 12037 N N . ALA D 1 82 ? 13.528 -57.160 26.368 1.00 9.13 82 ALA D N 1
ATOM 12038 C CA . ALA D 1 82 ? 13.529 -55.750 25.969 1.00 9.10 82 ALA D CA 1
ATOM 12039 C C . ALA D 1 82 ? 12.572 -54.925 26.835 1.00 7.96 82 ALA D C 1
ATOM 12040 O O . ALA D 1 82 ? 11.421 -55.301 27.064 1.00 10.68 82 ALA D O 1
ATOM 12047 N N . GLY D 1 83 ? 13.052 -53.777 27.301 1.00 10.65 83 GLY D N 1
ATOM 12048 C CA . GLY D 1 83 ? 12.233 -52.940 28.159 1.00 12.21 83 GLY D CA 1
ATOM 12049 C C . GLY D 1 83 ? 12.861 -51.586 28.327 1.00 11.78 83 GLY D C 1
ATOM 12050 O O . GLY D 1 83 ? 14.085 -51.442 28.225 1.00 13.17 83 GLY D O 1
ATOM 12054 N N . ILE D 1 84 ? 12.017 -50.597 28.593 1.00 10.94 84 ILE D N 1
ATOM 12055 C CA . ILE D 1 84 ? 12.448 -49.219 28.778 1.00 11.15 84 ILE D CA 1
ATOM 12056 C C . ILE D 1 84 ? 11.712 -48.592 29.945 1.00 11.55 84 ILE D C 1
ATOM 12057 O O . ILE D 1 84 ? 10.690 -49.099 30.383 1.00 10.14 84 ILE D O 1
ATOM 12073 N N . THR D 1 85 ? 12.239 -47.467 30.427 1.00 10.99 85 THR D N 1
ATOM 12074 C CA . THR D 1 85 ? 11.497 -46.593 31.318 1.00 11.19 85 THR D CA 1
ATOM 12075 C C . THR D 1 85 ? 11.357 -45.199 30.688 1.00 12.53 85 THR D C 1
ATOM 12076 O O . THR D 1 85 ? 12.199 -44.768 29.884 1.00 13.08 85 THR D O 1
ATOM 12087 N N . LYS D 1 86 ? 10.287 -44.505 31.071 1.00 10.38 86 LYS D N 1
ATOM 12088 C CA . LYS D 1 86 ? 10.117 -43.087 30.793 1.00 11.12 86 LYS D CA 1
ATOM 12089 C C . LYS D 1 86 ? 9.423 -42.535 32.039 1.00 10.18 86 LYS D C 1
ATOM 12090 O O . LYS D 1 86 ? 8.204 -42.384 32.063 1.00 11.43 86 LYS D O 1
ATOM 12109 N N . ASP D 1 87 ? 10.214 -42.270 33.070 1.00 10.54 87 ASP D N 1
ATOM 12110 C CA . ASP D 1 87 ? 9.674 -41.989 34.399 1.00 9.77 87 ASP D CA 1
ATOM 12111 C C . ASP D 1 87 ? 9.124 -40.585 34.500 1.00 10.65 87 ASP D C 1
ATOM 12112 O O . ASP D 1 87 ? 9.669 -39.650 33.916 1.00 12.79 87 ASP D O 1
ATOM 12121 N N . ALA D 1 88 ? 8.062 -40.461 35.285 1.00 10.13 88 ALA D N 1
ATOM 12122 C CA . ALA D 1 88 ? 7.471 -39.184 35.626 1.00 9.66 88 ALA D CA 1
ATOM 12123 C C . ALA D 1 88 ? 6.393 -39.438 36.665 1.00 9.87 88 ALA D C 1
ATOM 12124 O O . ALA D 1 88 ? 5.703 -40.450 36.628 1.00 10.40 88 ALA D O 1
ATOM 12131 N N . MET D 1 89 ? 6.228 -38.507 37.585 1.00 10.23 89 MET D N 1
ATOM 12132 C CA . MET D 1 89 ? 5.060 -38.541 38.427 1.00 9.76 89 MET D CA 1
ATOM 12133 C C . MET D 1 89 ? 3.828 -38.512 37.529 1.00 8.72 89 MET D C 1
ATOM 12134 O O . MET D 1 89 ? 3.823 -37.857 36.486 1.00 10.02 89 MET D O 1
ATOM 12148 N N . THR D 1 90 ? 2.772 -39.215 37.920 1.00 9.78 90 THR D N 1
ATOM 12149 C CA . THR D 1 90 ? 1.563 -39.248 37.089 1.00 8.59 90 THR D CA 1
ATOM 12150 C C . THR D 1 90 ? 0.998 -37.843 36.837 1.00 10.74 90 THR D C 1
ATOM 12151 O O . THR D 1 90 ? 0.476 -37.584 35.766 1.00 11.08 90 THR D O 1
ATOM 12162 N N . ARG D 1 91 ? 1.155 -36.944 37.808 1.00 9.43 91 ARG D N 1
ATOM 12163 C CA . ARG D 1 91 ? 0.765 -35.547 37.675 1.00 10.11 91 ARG D CA 1
ATOM 12164 C C . ARG D 1 91 ? 1.347 -34.876 36.424 1.00 11.24 91 ARG D C 1
ATOM 12165 O O . ARG D 1 91 ? 0.706 -33.998 35.840 1.00 13.10 91 ARG D O 1
ATOM 12186 N N . LYS D 1 92 ? 2.556 -35.279 36.034 1.00 12.26 92 LYS D N 1
ATOM 12187 C CA . LYS D 1 92 ? 3.302 -34.642 34.941 1.00 12.72 92 LYS D CA 1
ATOM 12188 C C . LYS D 1 92 ? 3.499 -35.540 33.709 1.00 12.45 92 LYS D C 1
ATOM 12189 O O . LYS D 1 92 ? 3.878 -35.061 32.649 1.00 13.28 92 LYS D O 1
ATOM 12208 N N . MET D 1 93 ? 3.286 -36.846 33.858 1.00 10.32 93 MET D N 1
ATOM 12209 C CA . MET D 1 93 ? 3.571 -37.782 32.788 1.00 10.51 93 MET D CA 1
ATOM 12210 C C . MET D 1 93 ? 2.857 -37.412 31.499 1.00 11.24 93 MET D C 1
ATOM 12211 O O . MET D 1 93 ? 1.659 -37.150 31.486 1.00 11.70 93 MET D O 1
ATOM 12225 N N . THR D 1 94 ? 3.598 -37.400 30.397 1.00 11.48 94 THR D N 1
ATOM 12226 C CA . THR D 1 94 ? 3.016 -37.076 29.112 1.00 11.61 94 THR D CA 1
ATOM 12227 C C . THR D 1 94 ? 2.423 -38.311 28.450 1.00 11.75 94 THR D C 1
ATOM 12228 O O . THR D 1 94 ? 2.736 -39.459 28.802 1.00 12.13 94 THR D O 1
ATOM 12239 N N . GLU D 1 95 ? 1.607 -38.075 27.436 1.00 13.07 95 GLU D N 1
ATOM 12240 C CA . GLU D 1 95 ? 1.023 -39.163 26.682 1.00 13.71 95 GLU D CA 1
ATOM 12241 C C . GLU D 1 95 ? 2.122 -39.989 26.015 1.00 11.90 95 GLU D C 1
ATOM 12242 O O . GLU D 1 95 ? 2.032 -41.220 25.952 1.00 12.85 95 GLU D O 1
ATOM 12254 N N . ALA D 1 96 ? 3.157 -39.318 25.514 1.00 12.63 96 ALA D N 1
ATOM 12255 C CA . ALA D 1 96 ? 4.258 -40.012 24.846 1.00 14.57 96 ALA D CA 1
ATOM 12256 C C . ALA D 1 96 ? 5.039 -40.884 25.826 1.00 11.11 96 ALA D C 1
ATOM 12257 O O . ALA D 1 96 ? 5.494 -41.979 25.484 1.00 12.41 96 ALA D O 1
ATOM 12264 N N . GLN D 1 97 ? 5.192 -40.425 27.060 1.00 10.15 97 GLN D N 1
ATOM 12265 C CA . GLN D 1 97 ? 5.904 -41.212 28.063 1.00 11.47 97 GLN D CA 1
ATOM 12266 C C . GLN D 1 97 ? 5.105 -42.462 28.410 1.00 10.59 97 GLN D C 1
ATOM 12267 O O . GLN D 1 97 ? 5.672 -43.550 28.581 1.00 10.57 97 GLN D O 1
ATOM 12281 N N . TRP D 1 98 ? 3.795 -42.309 28.526 1.00 11.72 98 TRP D N 1
ATOM 12282 C CA . TRP D 1 98 ? 2.924 -43.453 28.735 1.00 10.04 98 TRP D CA 1
ATOM 12283 C C . TRP D 1 98 ? 3.002 -44.413 27.542 1.00 10.12 98 TRP D C 1
ATOM 12284 O O . TRP D 1 98 ? 3.255 -45.613 27.685 1.00 10.28 98 TRP D O 1
ATOM 12305 N N . ASP D 1 99 ? 2.765 -43.879 26.353 1.00 11.04 99 ASP D N 1
ATOM 12306 C CA . ASP D 1 99 ? 2.577 -44.721 25.170 1.00 10.77 99 ASP D CA 1
ATOM 12307 C C . ASP D 1 99 ? 3.811 -45.561 24.870 1.00 9.45 99 ASP D C 1
ATOM 12308 O O . ASP D 1 99 ? 3.709 -46.753 24.566 1.00 10.07 99 ASP D O 1
ATOM 12317 N N . ALA D 1 100 ? 4.988 -44.947 24.944 1.00 10.10 100 ALA D N 1
ATOM 12318 C CA . ALA D 1 100 ? 6.215 -45.643 24.561 1.00 11.57 100 ALA D CA 1
ATOM 12319 C C . ALA D 1 100 ? 6.488 -46.837 25.476 1.00 10.99 100 ALA D C 1
ATOM 12320 O O . ALA D 1 100 ? 6.877 -47.917 25.028 1.00 11.29 100 ALA D O 1
ATOM 12327 N N . VAL D 1 101 ? 6.294 -46.646 26.769 1.00 10.36 101 VAL D N 1
ATOM 12328 C CA . VAL D 1 101 ? 6.548 -47.714 27.732 1.00 9.53 101 VAL D CA 1
ATOM 12329 C C . VAL D 1 101 ? 5.554 -48.881 27.587 1.00 8.80 101 VAL D C 1
ATOM 12330 O O . VAL D 1 101 ? 5.966 -50.056 27.605 1.00 10.31 101 VAL D O 1
ATOM 12343 N N . ILE D 1 102 ? 4.279 -48.594 27.400 1.00 8.40 102 ILE D N 1
ATOM 12344 C CA . ILE D 1 102 ? 3.301 -49.649 27.163 1.00 9.59 102 ILE D CA 1
ATOM 12345 C C . ILE D 1 102 ? 3.644 -50.389 25.867 1.00 9.27 102 ILE D C 1
ATOM 12346 O O . ILE D 1 102 ? 3.555 -51.617 25.794 1.00 9.57 102 ILE D O 1
ATOM 12362 N N . ASP D 1 103 ? 4.079 -49.651 24.852 1.00 9.70 103 ASP D N 1
ATOM 12363 C CA . ASP D 1 103 ? 4.326 -50.249 23.550 1.00 9.26 103 ASP D CA 1
ATOM 12364 C C . ASP D 1 103 ? 5.501 -51.229 23.601 1.00 7.86 103 ASP D C 1
ATOM 12365 O O . ASP D 1 103 ? 5.390 -52.349 23.109 1.00 10.75 103 ASP D O 1
ATOM 12374 N N . VAL D 1 104 ? 6.623 -50.828 24.185 1.00 9.67 104 VAL D N 1
ATOM 12375 C CA . VAL D 1 104 ? 7.760 -51.741 24.288 1.00 9.69 104 VAL D CA 1
ATOM 12376 C C . VAL D 1 104 ? 7.481 -52.859 25.298 1.00 10.00 104 VAL D C 1
ATOM 12377 O O . VAL D 1 104 ? 7.627 -54.060 24.995 1.00 10.46 104 VAL D O 1
ATOM 12390 N N . ASN D 1 105 ? 7.093 -52.467 26.505 1.00 9.11 105 ASN D N 1
ATOM 12391 C CA . ASN D 1 105 ? 7.129 -53.398 27.624 1.00 8.21 105 ASN D CA 1
ATOM 12392 C C . ASN D 1 105 ? 5.952 -54.345 27.715 1.00 9.34 105 ASN D C 1
ATOM 12393 O O . ASN D 1 105 ? 6.031 -55.370 28.406 1.00 11.00 105 ASN D O 1
ATOM 12404 N N . LEU D 1 106 ? 4.833 -53.989 27.093 1.00 8.44 106 LEU D N 1
ATOM 12405 C CA . LEU D 1 106 ? 3.653 -54.836 27.122 1.00 8.56 106 LEU D CA 1
ATOM 12406 C C . LEU D 1 106 ? 3.296 -55.326 25.718 1.00 9.87 106 LEU D C 1
ATOM 12407 O O . LEU D 1 106 ? 3.322 -56.525 25.465 1.00 9.36 106 LEU D O 1
ATOM 12423 N N . LYS D 1 107 ? 2.989 -54.430 24.789 1.00 10.07 107 LYS D N 1
ATOM 12424 C CA . LYS D 1 107 ? 2.624 -54.865 23.447 1.00 8.76 107 LYS D CA 1
ATOM 12425 C C . LYS D 1 107 ? 3.785 -55.590 22.776 1.00 11.00 107 LYS D C 1
ATOM 12426 O O . LYS D 1 107 ? 3.571 -56.587 22.098 1.00 10.06 107 LYS D O 1
ATOM 12445 N N . GLY D 1 108 ? 5.017 -55.123 22.994 1.00 9.95 108 GLY D N 1
ATOM 12446 C CA . GLY D 1 108 ? 6.187 -55.757 22.390 1.00 7.84 108 GLY D CA 1
ATOM 12447 C C . GLY D 1 108 ? 6.332 -57.213 22.773 1.00 7.92 108 GLY D C 1
ATOM 12448 O O . GLY D 1 108 ? 6.765 -58.061 21.994 1.00 9.36 108 GLY D O 1
ATOM 12452 N N . VAL D 1 109 ? 5.969 -57.509 24.013 1.00 9.08 109 VAL D N 1
ATOM 12453 C CA . VAL D 1 109 ? 5.957 -58.885 24.509 1.00 8.39 109 VAL D CA 1
ATOM 12454 C C . VAL D 1 109 ? 4.920 -59.696 23.749 1.00 8.78 109 VAL D C 1
ATOM 12455 O O . VAL D 1 109 ? 5.219 -60.786 23.252 1.00 10.08 109 VAL D O 1
ATOM 12468 N N . PHE D 1 110 ? 3.716 -59.170 23.616 1.00 8.49 110 PHE D N 1
ATOM 12469 C CA . PHE D 1 110 ? 2.669 -59.809 22.830 1.00 8.88 110 PHE D CA 1
ATOM 12470 C C . PHE D 1 110 ? 3.089 -60.017 21.365 1.00 10.29 110 PHE D C 1
ATOM 12471 O O . PHE D 1 110 ? 2.841 -61.086 20.803 1.00 10.83 110 PHE D O 1
ATOM 12488 N N . ASN D 1 111 ? 3.711 -59.006 20.756 1.00 9.90 111 ASN D N 1
ATOM 12489 C CA . ASN D 1 111 ? 3.959 -59.021 19.324 1.00 9.80 111 ASN D CA 1
ATOM 12490 C C . ASN D 1 111 ? 4.768 -60.246 18.897 1.00 11.20 111 ASN D C 1
ATOM 12491 O O . ASN D 1 111 ? 4.473 -60.855 17.868 1.00 13.17 111 ASN D O 1
ATOM 12502 N N . LEU D 1 112 ? 5.802 -60.586 19.660 1.00 9.61 112 LEU D N 1
ATOM 12503 C CA . LEU D 1 112 ? 6.622 -61.736 19.328 1.00 8.81 112 LEU D CA 1
ATOM 12504 C C . LEU D 1 112 ? 6.065 -63.025 19.905 1.00 8.34 112 LEU D C 1
ATOM 12505 O O . LEU D 1 112 ? 6.142 -64.081 19.279 1.00 9.29 112 LEU D O 1
ATOM 12521 N N . THR D 1 113 ? 5.504 -62.962 21.107 1.00 8.35 113 THR D N 1
ATOM 12522 C CA . THR D 1 113 ? 5.034 -64.188 21.755 1.00 6.98 113 THR D CA 1
ATOM 12523 C C . THR D 1 113 ? 3.845 -64.783 21.005 1.00 8.77 113 THR D C 1
ATOM 12524 O O . THR D 1 113 ? 3.654 -66.004 21.017 1.00 9.67 113 THR D O 1
ATOM 12535 N N . ARG D 1 114 ? 3.030 -63.950 20.365 1.00 9.41 114 ARG D N 1
ATOM 12536 C CA . ARG D 1 114 ? 1.880 -64.484 19.639 1.00 9.11 114 ARG D CA 1
ATOM 12537 C C . ARG D 1 114 ? 2.296 -65.342 18.448 1.00 9.45 114 ARG D C 1
ATOM 12538 O O . ARG D 1 114 ? 1.491 -66.087 17.929 1.00 10.88 114 ARG D O 1
ATOM 12559 N N . LEU D 1 115 ? 3.552 -65.208 18.030 1.00 9.13 115 LEU D N 1
ATOM 12560 C CA . LEU D 1 115 ? 4.148 -66.077 17.001 1.00 10.80 115 LEU D CA 1
ATOM 12561 C C . LEU D 1 115 ? 4.887 -67.252 17.626 1.00 9.94 115 LEU D C 1
ATOM 12562 O O . LEU D 1 115 ? 4.681 -68.401 17.252 1.00 10.84 115 LEU D O 1
ATOM 12578 N N . VAL D 1 116 ? 5.755 -66.974 18.592 1.00 9.13 116 VAL D N 1
ATOM 12579 C CA . VAL D 1 116 ? 6.610 -68.022 19.152 1.00 9.30 116 VAL D CA 1
ATOM 12580 C C . VAL D 1 116 ? 5.841 -69.031 20.019 1.00 11.24 116 VAL D C 1
ATOM 12581 O O . VAL D 1 116 ? 6.069 -70.240 19.933 1.00 9.08 116 VAL D O 1
ATOM 12594 N N . GLY D 1 117 ? 4.942 -68.537 20.864 1.00 9.97 117 GLY D N 1
ATOM 12595 C CA . GLY D 1 117 ? 4.259 -69.375 21.833 1.00 9.20 117 GLY D CA 1
ATOM 12596 C C . GLY D 1 117 ? 3.399 -70.440 21.182 1.00 8.92 117 GLY D C 1
ATOM 12597 O O . GLY D 1 117 ? 3.487 -71.610 21.533 1.00 9.35 117 GLY D O 1
ATOM 12601 N N . PRO D 1 118 ? 2.562 -70.053 20.208 1.00 10.07 118 PRO D N 1
ATOM 12602 C CA . PRO D 1 118 ? 1.767 -71.086 19.533 1.00 11.90 118 PRO D CA 1
ATOM 12603 C C . PRO D 1 118 ? 2.612 -72.096 18.776 1.00 9.79 118 PRO D C 1
ATOM 12604 O O . PRO D 1 118 ? 2.226 -73.262 18.698 1.00 11.30 118 PRO D O 1
ATOM 12615 N N . GLN D 1 119 ? 3.751 -71.659 18.258 1.00 10.25 119 GLN D N 1
ATOM 12616 C CA . GLN D 1 119 ? 4.708 -72.559 17.631 1.00 11.63 119 GLN D CA 1
ATOM 12617 C C . GLN D 1 119 ? 5.262 -73.564 18.639 1.00 10.79 119 GLN D C 1
ATOM 12618 O O . GLN D 1 119 ? 5.425 -74.754 18.326 1.00 10.70 119 GLN D O 1
ATOM 12632 N N . MET D 1 120 ? 5.517 -73.118 19.870 1.00 9.90 120 MET D N 1
ATOM 12633 C CA . MET D 1 120 ? 5.945 -74.036 20.914 1.00 9.24 120 MET D CA 1
ATOM 12634 C C . MET D 1 120 ? 4.840 -75.033 21.243 1.00 10.54 120 MET D C 1
ATOM 12635 O O . MET D 1 120 ? 5.096 -76.218 21.386 1.00 10.72 120 MET D O 1
ATOM 12649 N N . GLN D 1 121 ? 3.615 -74.547 21.351 1.00 10.57 121 GLN D N 1
ATOM 12650 C CA . GLN D 1 121 ? 2.459 -75.398 21.609 1.00 9.00 121 GLN D CA 1
ATOM 12651 C C . GLN D 1 121 ? 2.310 -76.494 20.534 1.00 12.86 121 GLN D C 1
ATOM 12652 O O . GLN D 1 121 ? 2.125 -77.682 20.852 1.00 13.62 121 GLN D O 1
ATOM 12666 N N . THR D 1 122 ? 2.426 -76.100 19.268 1.00 12.43 122 THR D N 1
ATOM 12667 C CA . THR D 1 122 ? 2.331 -77.038 18.160 1.00 12.83 122 THR D CA 1
ATOM 12668 C C . THR D 1 122 ? 3.494 -78.029 18.146 1.00 12.96 122 THR D C 1
ATOM 12669 O O . THR D 1 122 ? 3.310 -79.217 17.828 1.00 15.04 122 THR D O 1
ATOM 12680 N N . ASN D 1 123 ? 4.689 -77.557 18.497 1.00 12.01 123 ASN D N 1
ATOM 12681 C CA . ASN D 1 123 ? 5.853 -78.431 18.575 1.00 11.88 123 ASN D CA 1
ATOM 12682 C C . ASN D 1 123 ? 5.818 -79.327 19.810 1.00 14.75 123 ASN D C 1
ATOM 12683 O O . ASN D 1 123 ? 6.537 -80.325 19.874 1.00 16.81 123 ASN D O 1
ATOM 12694 N N . GLY D 1 124 ? 4.986 -78.970 20.790 1.00 12.08 124 GLY D N 1
ATOM 12695 C CA . GLY D 1 124 ? 4.841 -79.755 22.001 1.00 14.35 124 GLY D CA 1
ATOM 12696 C C . GLY D 1 124 ? 5.872 -79.465 23.084 1.00 12.04 124 GLY D C 1
ATOM 12697 O O . GLY D 1 124 ? 5.976 -80.225 24.053 1.00 12.26 124 GLY D O 1
ATOM 12701 N N . TYR D 1 125 ? 6.650 -78.393 22.921 1.00 11.35 125 TYR D N 1
ATOM 12702 C CA . TYR D 1 125 ? 7.741 -78.102 23.847 1.00 9.89 125 TYR D CA 1
ATOM 12703 C C . TYR D 1 125 ? 8.175 -76.648 23.791 1.00 10.75 125 TYR D C 1
ATOM 12704 O O . TYR D 1 125 ? 8.339 -76.084 22.718 1.00 11.29 125 TYR D O 1
ATOM 12722 N N . GLY D 1 126 ? 8.391 -76.050 24.960 1.00 10.57 126 GLY D N 1
ATOM 12723 C CA . GLY D 1 126 ? 9.083 -74.775 25.017 1.00 10.09 126 GLY D CA 1
ATOM 12724 C C . GLY D 1 126 ? 9.141 -74.208 26.417 1.00 6.64 126 GLY D C 1
ATOM 12725 O O . GLY D 1 126 ? 8.488 -74.698 27.341 1.00 8.97 126 GLY D O 1
ATOM 12729 N N . SER D 1 127 ? 9.932 -73.157 26.567 1.00 7.35 127 SER D N 1
ATOM 12730 C CA . SER D 1 127 ? 9.988 -72.396 27.803 1.00 7.30 127 SER D CA 1
ATOM 12731 C C . SER D 1 127 ? 10.047 -70.902 27.481 1.00 8.96 127 SER D C 1
ATOM 12732 O O . SER D 1 127 ? 10.893 -70.478 26.706 1.00 8.41 127 SER D O 1
ATOM 12740 N N . ILE D 1 128 ? 9.134 -70.114 28.048 1.00 7.60 128 ILE D N 1
ATOM 12741 C CA . ILE D 1 128 ? 9.086 -68.674 27.840 1.00 8.33 128 ILE D CA 1
ATOM 12742 C C . ILE D 1 128 ? 9.374 -68.023 29.188 1.00 7.24 128 ILE D C 1
ATOM 12743 O O . ILE D 1 128 ? 8.793 -68.411 30.213 1.00 8.86 128 ILE D O 1
ATOM 12759 N N . ILE D 1 129 ? 10.282 -67.049 29.197 1.00 7.25 129 ILE D N 1
ATOM 12760 C CA . ILE D 1 129 ? 10.625 -66.289 30.388 1.00 8.59 129 ILE D CA 1
ATOM 12761 C C . ILE D 1 129 ? 10.343 -64.826 30.077 1.00 8.70 129 ILE D C 1
ATOM 12762 O O . ILE D 1 129 ? 10.966 -64.252 29.171 1.00 8.85 129 ILE D O 1
ATOM 12778 N N . ASN D 1 130 ? 9.394 -64.242 30.796 1.00 8.93 130 ASN D N 1
ATOM 12779 C CA . ASN D 1 130 ? 9.114 -62.826 30.724 1.00 7.60 130 ASN D CA 1
ATOM 12780 C C . ASN D 1 130 ? 9.883 -62.105 31.807 1.00 9.72 130 ASN D C 1
ATOM 12781 O O . ASN D 1 130 ? 10.138 -62.676 32.862 1.00 11.47 130 ASN D O 1
ATOM 12792 N N . ILE D 1 131 ? 10.266 -60.863 31.564 1.00 9.67 131 ILE D N 1
ATOM 12793 C CA . ILE D 1 131 ? 10.959 -60.067 32.585 1.00 9.20 131 ILE D CA 1
ATOM 12794 C C . ILE D 1 131 ? 9.993 -59.025 33.124 1.00 8.43 131 ILE D C 1
ATOM 12795 O O . ILE D 1 131 ? 9.597 -58.091 32.412 1.00 10.38 131 ILE D O 1
ATOM 12811 N N . SER D 1 132 ? 9.570 -59.231 34.364 1.00 8.02 132 SER D N 1
ATOM 12812 C CA . SER D 1 132 ? 8.756 -58.266 35.085 1.00 7.68 132 SER D CA 1
ATOM 12813 C C . SER D 1 132 ? 9.719 -57.326 35.835 1.00 7.60 132 SER D C 1
ATOM 12814 O O . SER D 1 132 ? 10.735 -56.927 35.287 1.00 10.05 132 SER D O 1
ATOM 12822 N N . SER D 1 133 ? 9.398 -56.986 37.083 1.00 7.87 133 SER D N 1
ATOM 12823 C CA . SER D 1 133 ? 10.236 -56.111 37.906 1.00 8.70 133 SER D CA 1
ATOM 12824 C C . SER D 1 133 ? 9.635 -56.067 39.290 1.00 7.80 133 SER D C 1
ATOM 12825 O O . SER D 1 133 ? 8.414 -56.206 39.448 1.00 8.17 133 SER D O 1
ATOM 12833 N N . VAL D 1 134 ? 10.480 -55.851 40.289 1.00 8.14 134 VAL D N 1
ATOM 12834 C CA . VAL D 1 134 ? 10.002 -55.496 41.636 1.00 7.53 134 VAL D CA 1
ATOM 12835 C C . VAL D 1 134 ? 8.943 -54.361 41.583 1.00 7.12 134 VAL D C 1
ATOM 12836 O O . VAL D 1 134 ? 8.002 -54.311 42.394 1.00 8.29 134 VAL D O 1
ATOM 12849 N N . VAL D 1 135 ? 9.098 -53.465 40.621 1.00 7.60 135 VAL D N 1
ATOM 12850 C CA . VAL D 1 135 ? 8.161 -52.353 40.444 1.00 7.21 135 VAL D CA 1
ATOM 12851 C C . VAL D 1 135 ? 6.762 -52.858 40.040 1.00 7.62 135 VAL D C 1
ATOM 12852 O O . VAL D 1 135 ? 5.773 -52.243 40.394 1.00 8.86 135 VAL D O 1
ATOM 12865 N N . GLY D 1 136 ? 6.680 -53.961 39.294 1.00 7.85 136 GLY D N 1
ATOM 12866 C CA . GLY D 1 136 ? 5.391 -54.535 38.961 1.00 8.84 136 GLY D CA 1
ATOM 12867 C C . GLY D 1 136 ? 4.727 -55.219 40.150 1.00 9.24 136 GLY D C 1
ATOM 12868 O O . GLY D 1 136 ? 3.512 -55.383 40.178 1.00 10.26 136 GLY D O 1
ATOM 12872 N N . VAL D 1 137 ? 5.536 -55.643 41.126 1.00 7.98 137 VAL D N 1
ATOM 12873 C CA . VAL D 1 137 ? 5.045 -56.366 42.287 1.00 8.06 137 VAL D CA 1
ATOM 12874 C C . VAL D 1 137 ? 4.633 -55.412 43.422 1.00 7.77 137 VAL D C 1
ATOM 12875 O O . VAL D 1 137 ? 3.713 -55.702 44.180 1.00 9.62 137 VAL D O 1
ATOM 12888 N N . PHE D 1 138 ? 5.309 -54.262 43.514 1.00 7.59 138 PHE D N 1
ATOM 12889 C CA . PHE D 1 138 ? 5.101 -53.306 44.613 1.00 7.51 138 PHE D CA 1
ATOM 12890 C C . PHE D 1 138 ? 4.633 -51.917 44.193 1.00 6.42 138 PHE D C 1
ATOM 12891 O O . PHE D 1 138 ? 4.262 -51.122 45.058 1.00 8.51 138 PHE D O 1
ATOM 12908 N N . GLY D 1 139 ? 4.704 -51.615 42.907 1.00 7.56 139 GLY D N 1
ATOM 12909 C CA . GLY D 1 139 ? 4.543 -50.244 42.446 1.00 8.20 139 GLY D CA 1
ATOM 12910 C C . GLY D 1 139 ? 5.783 -49.423 42.750 1.00 9.33 139 GLY D C 1
ATOM 12911 O O . GLY D 1 139 ? 6.602 -49.823 43.563 1.00 8.71 139 GLY D O 1
ATOM 12915 N N . ASN D 1 140 ? 5.910 -48.245 42.144 1.00 8.32 140 ASN D N 1
ATOM 12916 C CA . ASN D 1 140 ? 6.986 -47.331 42.502 1.00 8.58 140 ASN D CA 1
ATOM 12917 C C . ASN D 1 140 ? 6.662 -45.916 42.071 1.00 9.57 140 ASN D C 1
ATOM 12918 O O . ASN D 1 140 ? 6.166 -45.678 40.962 1.00 8.25 140 ASN D O 1
ATOM 12929 N N . ILE D 1 141 ? 6.972 -44.994 42.965 1.00 8.50 141 ILE D N 1
ATOM 12930 C CA . ILE D 1 141 ? 6.783 -43.580 42.703 1.00 8.49 141 ILE D CA 1
ATOM 12931 C C . ILE D 1 141 ? 7.499 -43.182 41.418 1.00 10.02 141 ILE D C 1
ATOM 12932 O O . ILE D 1 141 ? 8.656 -43.545 41.196 1.00 10.43 141 ILE D O 1
ATOM 12948 N N . GLY D 1 142 ? 6.805 -42.438 40.554 1.00 9.74 142 GLY D N 1
ATOM 12949 C CA . GLY D 1 142 ? 7.390 -41.956 39.313 1.00 9.82 142 GLY D CA 1
ATOM 12950 C C . GLY D 1 142 ? 7.343 -42.932 38.168 1.00 9.55 142 GLY D C 1
ATOM 12951 O O . GLY D 1 142 ? 7.894 -42.662 37.096 1.00 10.05 142 GLY D O 1
ATOM 12955 N N . GLN D 1 143 ? 6.651 -44.051 38.349 1.00 8.42 143 GLN D N 1
ATOM 12956 C CA . GLN D 1 143 ? 6.690 -45.131 37.362 1.00 8.63 143 GLN D CA 1
ATOM 12957 C C . GLN D 1 143 ? 5.354 -45.820 37.119 1.00 8.36 143 GLN D C 1
ATOM 12958 O O . GLN D 1 143 ? 5.330 -47.033 36.922 1.00 10.19 143 GLN D O 1
ATOM 12972 N N . ALA D 1 144 ? 4.251 -45.076 37.066 1.00 8.44 144 ALA D N 1
ATOM 12973 C CA . ALA D 1 144 ? 2.953 -45.711 36.831 1.00 8.85 144 ALA D CA 1
ATOM 12974 C C . ALA D 1 144 ? 2.920 -46.457 35.489 1.00 8.83 144 ALA D C 1
ATOM 12975 O O . ALA D 1 144 ? 2.336 -47.541 35.407 1.00 9.15 144 ALA D O 1
ATOM 12982 N N . ASN D 1 145 ? 3.504 -45.869 34.441 1.00 7.96 145 ASN D N 1
ATOM 12983 C CA . ASN D 1 145 ? 3.573 -46.543 33.147 1.00 8.36 145 ASN D CA 1
ATOM 12984 C C . ASN D 1 145 ? 4.341 -47.850 33.234 1.00 8.91 145 ASN D C 1
ATOM 12985 O O . ASN D 1 145 ? 3.855 -48.890 32.812 1.00 8.41 145 ASN D O 1
ATOM 12996 N N . TYR D 1 146 ? 5.527 -47.786 33.814 1.00 7.90 146 TYR D N 1
ATOM 12997 C CA . TYR D 1 146 ? 6.383 -48.959 33.927 1.00 8.52 146 TYR D CA 1
ATOM 12998 C C . TYR D 1 146 ? 5.729 -50.024 34.815 1.00 9.05 146 TYR D C 1
ATOM 12999 O O . TYR D 1 146 ? 5.703 -51.212 34.464 1.00 8.73 146 TYR D O 1
ATOM 13017 N N . ALA D 1 147 ? 5.202 -49.604 35.951 1.00 8.26 147 ALA D N 1
ATOM 13018 C CA . ALA D 1 147 ? 4.544 -50.534 36.854 1.00 7.43 147 ALA D CA 1
ATOM 13019 C C . ALA D 1 147 ? 3.358 -51.228 36.185 1.00 7.93 147 ALA D C 1
ATOM 13020 O O . ALA D 1 147 ? 3.141 -52.424 36.386 1.00 7.95 147 ALA D O 1
ATOM 13027 N N . ALA D 1 148 ? 2.566 -50.487 35.419 1.00 8.23 148 ALA D N 1
ATOM 13028 C CA . ALA D 1 148 ? 1.451 -51.086 34.689 1.00 8.65 148 ALA D CA 1
ATOM 13029 C C . ALA D 1 148 ? 1.967 -52.187 33.773 1.00 6.71 148 ALA D C 1
ATOM 13030 O O . ALA D 1 148 ? 1.368 -53.254 33.667 1.00 8.33 148 ALA D O 1
ATOM 13037 N N . THR D 1 149 ? 3.064 -51.925 33.081 1.00 7.45 149 THR D N 1
ATOM 13038 C CA . THR D 1 149 ? 3.574 -52.923 32.152 1.00 8.41 149 THR D CA 1
ATOM 13039 C C . THR D 1 149 ? 4.143 -54.135 32.875 1.00 8.93 149 THR D C 1
ATOM 13040 O O . THR D 1 149 ? 3.949 -55.250 32.417 1.00 8.44 149 THR D O 1
ATOM 13051 N N . LYS D 1 150 ? 4.815 -53.927 34.001 1.00 7.26 150 LYS D N 1
ATOM 13052 C CA . LYS D 1 150 ? 5.518 -55.040 34.634 1.00 7.77 150 LYS D CA 1
ATOM 13053 C C . LYS D 1 150 ? 4.560 -55.891 35.452 1.00 8.26 150 LYS D C 1
ATOM 13054 O O . LYS D 1 150 ? 4.716 -57.091 35.530 1.00 8.79 150 LYS D O 1
ATOM 13073 N N . ALA D 1 151 ? 3.520 -55.287 35.988 1.00 7.71 151 ALA D N 1
ATOM 13074 C CA . ALA D 1 151 ? 2.395 -56.052 36.523 1.00 7.05 151 ALA D CA 1
ATOM 13075 C C . ALA D 1 151 ? 1.607 -56.731 35.392 1.00 7.08 151 ALA D C 1
ATOM 13076 O O . ALA D 1 151 ? 1.198 -57.874 35.520 1.00 7.88 151 ALA D O 1
ATOM 13083 N N . GLY D 1 152 ? 1.391 -56.023 34.284 1.00 7.39 152 GLY D N 1
ATOM 13084 C CA . GLY D 1 152 ? 0.707 -56.579 33.130 1.00 7.76 152 GLY D CA 1
ATOM 13085 C C . GLY D 1 152 ? 1.352 -57.843 32.594 1.00 7.70 152 GLY D C 1
ATOM 13086 O O . GLY D 1 152 ? 0.666 -58.770 32.183 1.00 7.74 152 GLY D O 1
ATOM 13090 N N . VAL D 1 153 ? 2.678 -57.861 32.612 1.00 7.07 153 VAL D N 1
ATOM 13091 C CA . VAL D 1 153 ? 3.455 -59.006 32.156 1.00 8.46 153 VAL D CA 1
ATOM 13092 C C . VAL D 1 153 ? 3.148 -60.237 33.005 1.00 8.22 153 VAL D C 1
ATOM 13093 O O . VAL D 1 153 ? 3.204 -61.359 32.505 1.00 9.45 153 VAL D O 1
ATOM 13106 N N . ILE D 1 154 ? 2.832 -60.043 34.275 1.00 8.12 154 ILE D N 1
ATOM 13107 C CA . ILE D 1 154 ? 2.419 -61.161 35.125 1.00 9.10 154 ILE D CA 1
ATOM 13108 C C . ILE D 1 154 ? 1.097 -61.754 34.635 1.00 7.69 154 ILE D C 1
ATOM 13109 O O . ILE D 1 154 ? 0.940 -62.969 34.567 1.00 6.95 154 ILE D O 1
ATOM 13125 N N . GLY D 1 155 ? 0.140 -60.911 34.262 1.00 7.05 155 GLY D N 1
ATOM 13126 C CA . GLY D 1 155 ? -1.105 -61.382 33.675 1.00 6.35 155 GLY D CA 1
ATOM 13127 C C . GLY D 1 155 ? -0.891 -62.156 32.393 1.00 7.17 155 GLY D C 1
ATOM 13128 O O . GLY D 1 155 ? -1.528 -63.193 32.178 1.00 8.24 155 GLY D O 1
ATOM 13132 N N . LEU D 1 156 ? 0.010 -61.670 31.545 1.00 6.85 156 LEU D N 1
ATOM 13133 C CA . LEU D 1 156 ? 0.370 -62.382 30.318 1.00 5.92 156 LEU D CA 1
ATOM 13134 C C . LEU D 1 156 ? 0.976 -63.747 30.650 1.00 7.20 156 LEU D C 1
ATOM 13135 O O . LEU D 1 156 ? 0.633 -64.764 30.048 1.00 7.61 156 LEU D O 1
ATOM 13151 N N . THR D 1 157 ? 1.872 -63.751 31.634 1.00 8.15 157 THR D N 1
ATOM 13152 C CA . THR D 1 157 ? 2.609 -64.953 32.021 1.00 7.89 157 THR D CA 1
ATOM 13153 C C . THR D 1 157 ? 1.637 -66.058 32.412 1.00 5.58 157 THR D C 1
ATOM 13154 O O . THR D 1 157 ? 1.737 -67.188 31.966 1.00 7.18 157 THR D O 1
ATOM 13165 N N . MET D 1 158 ? 0.686 -65.722 33.288 1.00 5.78 158 MET D N 1
ATOM 13166 C CA . MET D 1 158 ? -0.261 -66.718 33.794 1.00 6.93 158 MET D CA 1
ATOM 13167 C C . MET D 1 158 ? -1.182 -67.199 32.679 1.00 6.12 158 MET D C 1
ATOM 13168 O O . MET D 1 158 ? -1.475 -68.379 32.565 1.00 7.71 158 MET D O 1
ATOM 13182 N N . THR D 1 159 ? -1.645 -66.271 31.849 1.00 6.90 159 THR D N 1
ATOM 13183 C CA . THR D 1 159 ? -2.539 -66.618 30.743 1.00 7.30 159 THR D CA 1
ATOM 13184 C C . THR D 1 159 ? -1.864 -67.572 29.765 1.00 7.77 159 THR D C 1
ATOM 13185 O O . THR D 1 159 ? -2.449 -68.557 29.334 1.00 8.38 159 THR D O 1
ATOM 13196 N N . TRP D 1 160 ? -0.619 -67.280 29.433 1.00 6.90 160 TRP D N 1
ATOM 13197 C CA . TRP D 1 160 ? 0.090 -68.068 28.439 1.00 6.14 160 TRP D CA 1
ATOM 13198 C C . TRP D 1 160 ? 0.543 -69.409 28.985 1.00 6.82 160 TRP D C 1
ATOM 13199 O O . TRP D 1 160 ? 0.614 -70.396 28.244 1.00 7.79 160 TRP D O 1
ATOM 13220 N N . ALA D 1 161 ? 0.865 -69.448 30.277 1.00 8.11 161 ALA D N 1
ATOM 13221 C CA . ALA D 1 161 ? 1.188 -70.731 30.932 1.00 7.90 161 ALA D CA 1
ATOM 13222 C C . ALA D 1 161 ? -0.001 -71.678 30.795 1.00 6.36 161 ALA D C 1
ATOM 13223 O O . ALA D 1 161 ? 0.168 -72.879 30.592 1.00 8.14 161 ALA D O 1
ATOM 13230 N N . LYS D 1 162 ? -1.215 -71.151 30.891 1.00 7.44 162 LYS D N 1
ATOM 13231 C CA . LYS D 1 162 ? -2.409 -71.957 30.660 1.00 8.22 162 LYS D CA 1
ATOM 13232 C C . LYS D 1 162 ? -2.593 -72.297 29.175 1.00 8.67 162 LYS D C 1
ATOM 13233 O O . LYS D 1 162 ? -2.779 -73.463 28.826 1.00 8.81 162 LYS D O 1
ATOM 13252 N N . GLU D 1 163 ? -2.568 -71.281 28.320 1.00 9.58 163 GLU D N 1
ATOM 13253 C CA . GLU D 1 163 ? -2.912 -71.459 26.908 1.00 10.36 163 GLU D CA 1
ATOM 13254 C C . GLU D 1 163 ? -1.966 -72.369 26.165 1.00 9.11 163 GLU D C 1
ATOM 13255 O O . GLU D 1 163 ? -2.39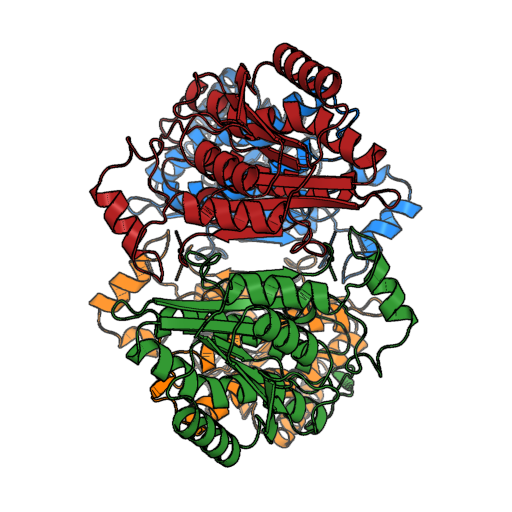9 -73.263 25.438 1.00 9.71 163 GLU D O 1
ATOM 13267 N N . PHE D 1 164 ? -0.676 -72.145 26.337 1.00 7.38 164 PHE D N 1
ATOM 13268 C CA . PHE D 1 164 ? 0.307 -72.828 25.496 1.00 9.05 164 PHE D CA 1
ATOM 13269 C C . PHE D 1 164 ? 0.578 -74.258 25.967 1.00 8.81 164 PHE D C 1
ATOM 13270 O O . PHE D 1 164 ? 1.278 -74.989 25.270 1.00 10.38 164 PHE D O 1
ATOM 13287 N N . ALA D 1 165 ? 0.058 -74.648 27.136 1.00 8.48 165 ALA D N 1
ATOM 13288 C CA . ALA D 1 165 ? 0.170 -76.030 27.611 1.00 8.35 165 ALA D CA 1
ATOM 13289 C C . ALA D 1 165 ? -1.078 -76.861 27.295 1.00 13.36 165 ALA D C 1
ATOM 13290 O O . ALA D 1 165 ? -1.203 -78.015 27.722 1.00 12.83 165 ALA D O 1
ATOM 13297 N N . LEU D 1 166 ? -2.000 -76.305 26.524 1.00 11.24 166 LEU D N 1
ATOM 13298 C CA . LEU D 1 166 ? -3.190 -77.063 26.163 1.00 13.60 166 LEU D CA 1
ATOM 13299 C C . LEU D 1 166 ? -2.802 -78.252 25.282 1.00 11.80 166 LEU D C 1
ATOM 13300 O O . LEU D 1 166 ? -1.752 -78.253 24.641 1.00 12.35 166 LEU D O 1
ATOM 13316 N N . LYS D 1 167 ? -3.657 -79.270 25.304 1.00 15.64 167 LYS D N 1
ATOM 13317 C CA . LYS D 1 167 ? -3.517 -80.446 24.449 1.00 16.97 167 LYS D CA 1
ATOM 13318 C C . LYS D 1 167 ? -2.211 -81.186 24.713 1.00 14.11 167 LYS D C 1
ATOM 13319 O O . LYS D 1 167 ? -1.611 -81.764 23.795 1.00 16.62 167 LYS D O 1
ATOM 13338 N N . GLY D 1 168 ? -1.778 -81.160 25.964 1.00 13.84 168 GLY D N 1
ATOM 13339 C CA . GLY D 1 168 ? -0.642 -81.949 26.394 1.00 15.67 168 GLY D CA 1
ATOM 13340 C C . GLY D 1 168 ? 0.700 -81.370 26.021 1.00 13.79 168 GLY D C 1
ATOM 13341 O O . GLY D 1 168 ? 1.715 -82.040 26.159 1.00 16.20 168 GLY D O 1
ATOM 13345 N N . ALA D 1 169 ? 0.734 -80.121 25.563 1.00 11.82 169 ALA D N 1
ATOM 13346 C CA . ALA D 1 169 ? 2.004 -79.530 25.176 1.00 9.93 169 ALA D CA 1
ATOM 13347 C C . ALA D 1 169 ? 2.873 -79.203 26.382 1.00 11.08 169 ALA D C 1
ATOM 13348 O O . ALA D 1 169 ? 2.404 -78.584 27.332 1.00 11.10 169 ALA D O 1
ATOM 13355 N N . ASN D 1 170 ? 4.146 -79.579 26.334 1.00 11.32 170 ASN D N 1
ATOM 13356 C CA . ASN D 1 170 ? 5.066 -79.312 27.434 1.00 10.37 170 ASN D CA 1
ATOM 13357 C C . ASN D 1 170 ? 5.705 -77.934 27.273 1.00 9.51 170 ASN D C 1
ATOM 13358 O O . ASN D 1 170 ? 6.903 -77.800 27.032 1.00 11.22 170 ASN D O 1
ATOM 13369 N N . VAL D 1 171 ? 4.860 -76.909 27.410 1.00 9.15 171 VAL D N 1
ATOM 13370 C CA . VAL D 1 171 ? 5.277 -75.525 27.304 1.00 8.11 171 VAL D CA 1
ATOM 13371 C C . VAL D 1 171 ? 5.072 -74.861 28.648 1.00 7.66 171 VAL D C 1
ATOM 13372 O O . VAL D 1 171 ? 3.979 -74.946 29.209 1.00 9.52 171 VAL D O 1
ATOM 13385 N N . ARG D 1 172 ? 6.141 -74.245 29.160 1.00 7.19 172 ARG D N 1
ATOM 13386 C CA . ARG D 1 172 ? 6.121 -73.537 30.436 1.00 7.49 172 ARG D CA 1
ATOM 13387 C C . ARG D 1 172 ? 6.322 -72.055 30.196 1.00 7.59 172 ARG D C 1
ATOM 13388 O O . ARG D 1 172 ? 7.073 -71.664 29.292 1.00 7.70 172 ARG D O 1
ATOM 13409 N N . VAL D 1 173 ? 5.637 -71.230 30.985 1.00 6.68 173 VAL D N 1
ATOM 13410 C CA . VAL D 1 173 ? 5.752 -69.772 30.891 1.00 6.46 173 VAL D CA 1
ATOM 13411 C C . VAL D 1 173 ? 5.877 -69.232 32.296 1.00 6.11 173 VAL D C 1
ATOM 13412 O O . VAL D 1 173 ? 5.036 -69.509 33.149 1.00 7.53 173 VAL D O 1
ATOM 13425 N N . ASN D 1 174 ? 6.964 -68.502 32.545 1.00 6.47 174 ASN D N 1
ATOM 13426 C CA . ASN D 1 174 ? 7.222 -67.935 33.856 1.00 6.14 174 ASN D CA 1
ATOM 13427 C C . ASN D 1 174 ? 7.758 -66.523 33.675 1.00 8.50 174 ASN D C 1
ATOM 13428 O O . ASN D 1 174 ? 8.130 -66.142 32.575 1.00 7.91 174 ASN D O 1
ATOM 13439 N N . ALA D 1 175 ? 7.803 -65.758 34.753 1.00 8.00 175 ALA D N 1
ATOM 13440 C CA . ALA D 1 175 ? 8.403 -64.440 34.754 1.00 6.53 175 ALA D CA 1
ATOM 13441 C C . ALA D 1 175 ? 9.483 -64.362 35.822 1.00 7.87 175 ALA D C 1
ATOM 13442 O O . ALA D 1 175 ? 9.408 -65.045 36.839 1.00 8.85 175 ALA D O 1
ATOM 13449 N N . ILE D 1 176 ? 10.494 -63.538 35.574 1.00 7.79 176 ILE D N 1
ATOM 13450 C CA . ILE D 1 176 ? 11.448 -63.135 36.592 1.00 7.52 176 ILE D CA 1
ATOM 13451 C C . ILE D 1 176 ? 11.163 -61.664 36.900 1.00 8.53 176 ILE D C 1
ATOM 13452 O O . ILE D 1 176 ? 11.044 -60.849 35.971 1.00 8.61 176 ILE D O 1
ATOM 13468 N N . ALA D 1 177 ? 11.047 -61.335 38.184 1.00 7.78 177 ALA D N 1
ATOM 13469 C CA . ALA D 1 177 ? 10.907 -59.940 38.618 1.00 7.22 177 ALA D CA 1
ATOM 13470 C C . ALA D 1 177 ? 12.193 -59.515 39.318 1.00 6.58 177 ALA D C 1
ATOM 13471 O O . ALA D 1 177 ? 12.360 -59.741 40.524 1.00 7.85 177 ALA D O 1
ATOM 13478 N N . PRO D 1 178 ? 13.130 -58.940 38.564 1.00 7.69 178 PRO D N 1
ATOM 13479 C CA . PRO D 1 178 ? 14.365 -58.504 39.200 1.00 7.18 178 PRO D CA 1
ATOM 13480 C C . PRO D 1 178 ? 14.138 -57.337 40.135 1.00 8.60 178 PRO D C 1
ATOM 13481 O O . PRO D 1 178 ? 13.250 -56.506 39.913 1.00 9.61 178 PRO D O 1
ATOM 13492 N N . GLY D 1 179 ? 14.931 -57.281 41.197 1.00 8.43 179 GLY D N 1
ATOM 13493 C CA . GLY D 1 179 ? 15.115 -56.045 41.922 1.00 9.51 179 GLY D CA 1
ATOM 13494 C C . GLY D 1 179 ? 16.071 -55.171 41.139 1.00 10.36 179 GLY D C 1
ATOM 13495 O O . GLY D 1 179 ? 16.169 -55.287 39.916 1.00 13.93 179 GLY D O 1
ATOM 13499 N N . TYR D 1 180 ? 16.829 -54.341 41.836 1.00 9.94 180 TYR D N 1
ATOM 13500 C CA . TYR D 1 180 ? 17.676 -53.364 41.186 1.00 11.29 180 TYR D CA 1
ATOM 13501 C C . TYR D 1 180 ? 19.028 -53.985 40.867 1.00 13.86 180 TYR D C 1
ATOM 13502 O O . TYR D 1 180 ? 19.748 -54.434 41.747 1.00 12.49 180 TYR D O 1
ATOM 13520 N N . ILE D 1 181 ? 19.322 -54.038 39.578 1.00 11.43 181 ILE D N 1
ATOM 13521 C CA . ILE D 1 181 ? 20.478 -54.723 39.054 1.00 14.61 181 ILE D CA 1
ATOM 13522 C C . ILE D 1 181 ? 21.315 -53.689 38.328 1.00 14.68 181 ILE D C 1
ATOM 13523 O O . ILE D 1 181 ? 20.811 -52.823 37.589 1.00 14.71 181 ILE D O 1
ATOM 13539 N N . MET D 1 182 ? 22.617 -53.765 38.545 1.00 20.46 182 MET D N 1
ATOM 13540 C CA . MET D 1 182 ? 23.521 -52.797 37.944 1.00 20.86 182 MET D CA 1
ATOM 13541 C C . MET D 1 182 ? 23.609 -52.910 36.411 1.00 21.03 182 MET D C 1
ATOM 13542 O O . MET D 1 182 ? 24.420 -53.679 35.895 1.00 24.70 182 MET D O 1
ATOM 13556 N N . THR D 1 183 ? 22.764 -52.144 35.709 1.00 21.06 183 THR D N 1
ATOM 13557 C CA . THR D 1 183 ? 22.809 -52.001 34.239 1.00 18.03 183 THR D CA 1
ATOM 13558 C C . THR D 1 183 ? 22.632 -50.537 33.848 1.00 20.66 183 THR D C 1
ATOM 13559 O O . THR D 1 183 ? 22.470 -49.666 34.709 1.00 25.20 183 THR D O 1
ATOM 13570 N N . ASP D 1 184 ? 22.642 -50.264 32.545 1.00 20.29 184 ASP D N 1
ATOM 13571 C CA . ASP D 1 184 ? 22.445 -48.911 32.021 1.00 20.76 184 ASP D CA 1
ATOM 13572 C C . ASP D 1 184 ? 21.059 -48.312 32.299 1.00 23.17 184 ASP D C 1
ATOM 13573 O O . ASP D 1 184 ? 20.900 -47.099 32.242 1.00 25.85 184 ASP D O 1
ATOM 13582 N N . ILE D 1 185 ? 20.050 -49.147 32.556 1.00 20.15 185 ILE D N 1
ATOM 13583 C CA . ILE D 1 185 ? 18.700 -48.634 32.812 1.00 21.90 185 ILE D CA 1
ATOM 13584 C C . ILE D 1 185 ? 18.674 -47.825 34.122 1.00 23.72 185 ILE D C 1
ATOM 13585 O O . ILE D 1 185 ? 17.764 -47.011 34.341 1.00 24.60 185 ILE D O 1
ATOM 13601 N N . LEU D 1 186 ? 19.694 -48.007 34.964 1.00 22.95 186 LEU D N 1
ATOM 13602 C CA . LEU D 1 186 ? 19.794 -47.254 36.222 1.00 22.74 186 LEU D CA 1
ATOM 13603 C C . LEU D 1 186 ? 20.640 -45.982 36.113 1.00 34.54 186 LEU D C 1
ATOM 13604 O O . LEU D 1 186 ? 20.927 -45.345 37.130 1.00 29.80 186 LEU D O 1
ATOM 13620 N N . LYS D 1 187 ? 21.021 -45.613 34.890 1.00 39.89 187 LYS D N 1
ATOM 13621 C CA . LYS D 1 187 ? 21.773 -44.379 34.629 1.00 45.80 187 LYS D CA 1
ATOM 13622 C C . LYS D 1 187 ? 21.094 -43.141 35.190 1.00 43.39 187 LYS D C 1
ATOM 13623 O O . LYS D 1 187 ? 21.749 -42.253 35.731 1.00 49.89 187 LYS D O 1
ATOM 13642 N N . THR D 1 188 ? 19.775 -43.081 35.027 1.00 49.74 188 THR D N 1
ATOM 13643 C CA . THR D 1 188 ? 19.008 -41.872 35.307 1.00 48.91 188 THR D CA 1
ATOM 13644 C C . THR D 1 188 ? 18.514 -41.804 36.752 1.00 47.97 188 THR D C 1
ATOM 13645 O O . THR D 1 188 ? 17.923 -40.806 37.164 1.00 50.20 188 THR D O 1
ATOM 13656 N N . VAL D 1 189 ? 18.757 -42.861 37.519 1.00 45.06 189 VAL D N 1
ATOM 13657 C CA . VAL D 1 189 ? 18.292 -42.914 38.902 1.00 43.01 189 VAL D CA 1
ATOM 13658 C C . VAL D 1 189 ? 19.355 -42.284 39.807 1.00 42.12 189 VAL D C 1
ATOM 13659 O O . VAL D 1 189 ? 20.511 -42.717 39.793 1.00 37.29 189 VAL D O 1
ATOM 13672 N N . PRO D 1 190 ? 18.977 -41.249 40.585 1.00 42.15 190 PRO D N 1
ATOM 13673 C CA . PRO D 1 190 ? 19.979 -40.611 41.448 1.00 39.93 190 PRO D CA 1
ATOM 13674 C C . PRO D 1 190 ? 20.623 -41.586 42.438 1.00 42.47 190 PRO D C 1
ATOM 13675 O O . PRO D 1 190 ? 19.964 -42.474 42.989 1.00 34.36 190 PRO D O 1
ATOM 13686 N N . GLN D 1 191 ? 21.921 -41.408 42.648 1.00 37.12 191 GLN D N 1
ATOM 13687 C CA . GLN D 1 191 ? 22.710 -42.305 43.478 1.00 44.40 191 GLN D CA 1
ATOM 13688 C C . GLN D 1 191 ? 22.177 -42.442 44.912 1.00 50.84 191 GLN D C 1
ATOM 13689 O O . GLN D 1 191 ? 22.291 -43.506 45.521 1.00 48.20 191 GLN D O 1
ATOM 13703 N N . ASP D 1 192 ? 21.598 -41.376 45.455 1.00 50.04 192 ASP D N 1
ATOM 13704 C CA . ASP D 1 192 ? 21.041 -41.440 46.801 1.00 50.87 192 ASP D CA 1
ATOM 13705 C C . ASP D 1 192 ? 19.905 -42.454 46.852 1.00 44.10 192 ASP D C 1
ATOM 13706 O O . ASP D 1 192 ? 19.776 -43.206 47.820 1.00 38.67 192 ASP D O 1
ATOM 13715 N N . LEU D 1 193 ? 19.056 -42.464 45.831 1.00 34.78 193 LEU D N 1
ATOM 13716 C CA . LEU D 1 193 ? 17.954 -43.395 45.729 1.00 36.02 193 LEU D CA 1
ATOM 13717 C C . LEU D 1 193 ? 18.468 -44.823 45.544 1.00 32.86 193 LEU D C 1
ATOM 13718 O O . LEU D 1 193 ? 17.872 -45.721 46.084 1.00 25.18 193 LEU D O 1
ATOM 13734 N N . LEU D 1 194 ? 19.585 -44.994 44.847 1.00 29.99 194 LEU D N 1
ATOM 13735 C CA . LEU D 1 194 ? 20.230 -46.309 44.692 1.00 32.31 194 LEU D CA 1
ATOM 13736 C C . LEU D 1 194 ? 20.642 -46.884 46.042 1.00 38.15 194 LEU D C 1
ATOM 13737 O O . LEU D 1 194 ? 20.470 -48.078 46.301 1.00 24.54 194 LEU D O 1
ATOM 13753 N N . ASP D 1 195 ? 21.223 -46.032 46.883 1.00 39.09 195 ASP D N 1
ATOM 13754 C CA . ASP D 1 195 ? 21.684 -46.447 48.204 1.00 39.17 195 ASP D CA 1
ATOM 13755 C C . ASP D 1 195 ? 20.497 -46.843 49.055 1.00 28.90 195 ASP D C 1
ATOM 13756 O O . ASP D 1 195 ? 20.557 -47.808 49.828 1.00 24.25 195 ASP D O 1
ATOM 13765 N N . LYS D 1 196 ? 19.416 -46.087 48.907 1.00 25.58 196 LYS D N 1
ATOM 13766 C CA . LYS D 1 196 ? 18.171 -46.394 49.586 1.00 23.97 196 LYS D CA 1
ATOM 13767 C C . LYS D 1 196 ? 17.672 -47.757 49.138 1.00 18.11 196 LYS D C 1
ATOM 13768 O O . LYS D 1 196 ? 17.250 -48.560 49.960 1.00 18.99 196 LYS D O 1
ATOM 13787 N N . PHE D 1 197 ? 17.722 -48.007 47.828 1.00 21.55 197 PHE D N 1
ATOM 13788 C CA . PHE D 1 197 ? 17.240 -49.267 47.275 1.00 18.34 197 PHE D CA 1
ATOM 13789 C C . PHE D 1 197 ? 18.034 -50.436 47.865 1.00 17.56 197 PHE D C 1
ATOM 13790 O O . PHE D 1 197 ? 17.453 -51.435 48.249 1.00 14.24 197 PHE D O 1
ATOM 13807 N N . ALA D 1 198 ? 19.349 -50.303 47.976 1.00 15.65 198 ALA D N 1
ATOM 13808 C CA . ALA D 1 198 ? 20.145 -51.391 48.545 1.00 16.22 198 ALA D CA 1
ATOM 13809 C C . ALA D 1 198 ? 19.745 -51.679 49.992 1.00 15.28 198 ALA D C 1
ATOM 13810 O O . ALA D 1 198 ? 19.655 -52.830 50.419 1.00 13.57 198 ALA D O 1
ATOM 13817 N N . ALA D 1 199 ? 19.502 -50.623 50.757 1.00 14.45 199 ALA D N 1
ATOM 13818 C CA . ALA D 1 199 ? 19.130 -50.777 52.147 1.00 11.40 199 ALA D CA 1
ATOM 13819 C C . ALA D 1 199 ? 17.752 -51.389 52.338 1.00 15.09 199 ALA D C 1
ATOM 13820 O O . ALA D 1 199 ? 17.435 -51.841 53.442 1.00 17.77 199 ALA D O 1
ATOM 13827 N N . LEU D 1 200 ? 16.928 -51.395 51.286 1.00 12.32 200 LEU D N 1
ATOM 13828 C CA . LEU D 1 200 ? 15.614 -52.029 51.341 1.00 12.18 200 LEU D CA 1
ATOM 13829 C C . LEU D 1 200 ? 15.674 -53.531 51.100 1.00 13.94 200 LEU D C 1
ATOM 13830 O O . LEU D 1 200 ? 14.637 -54.206 51.153 1.00 14.40 200 LEU D O 1
ATOM 13846 N N . THR D 1 201 ? 16.855 -54.041 50.752 1.00 10.99 201 THR D N 1
ATOM 13847 C CA . THR D 1 201 ? 17.026 -55.475 50.526 1.00 10.58 201 THR D CA 1
ATOM 13848 C C . THR D 1 201 ? 17.520 -56.137 51.805 1.00 10.02 201 THR D C 1
ATOM 13849 O O . THR D 1 201 ? 18.156 -55.487 52.650 1.00 12.36 201 THR D O 1
ATOM 13860 N N . MET D 1 202 ? 17.234 -57.432 51.947 1.00 9.40 202 MET D N 1
ATOM 13861 C CA . MET D 1 202 ? 17.717 -58.194 53.103 1.00 8.79 202 MET D CA 1
ATOM 13862 C C . MET D 1 202 ? 19.219 -58.429 53.053 1.00 10.10 202 MET D C 1
ATOM 13863 O O . MET D 1 202 ? 19.870 -58.543 54.086 1.00 11.02 202 MET D O 1
ATOM 13877 N N . LEU D 1 203 ? 19.765 -58.490 51.846 1.00 9.43 203 LEU D N 1
ATOM 13878 C CA . LEU D 1 203 ? 21.193 -58.690 51.635 1.00 9.36 203 LEU D CA 1
ATOM 13879 C C . LEU D 1 203 ? 21.988 -57.380 51.638 1.00 10.89 203 LEU D C 1
ATOM 13880 O O . LEU D 1 203 ? 23.224 -57.395 51.554 1.00 14.40 203 LEU D O 1
ATOM 13896 N N . ASN D 1 204 ? 21.280 -56.257 51.743 1.00 10.68 204 ASN D N 1
ATOM 13897 C CA . ASN D 1 204 ? 21.905 -54.937 51.768 1.00 11.10 204 ASN D CA 1
ATOM 13898 C C . ASN D 1 204 ? 22.838 -54.666 50.581 1.00 12.24 204 ASN D C 1
ATOM 13899 O O . ASN D 1 204 ? 23.942 -54.133 50.733 1.00 12.60 204 ASN D O 1
ATOM 13910 N N . ARG D 1 205 ? 22.394 -55.028 49.389 1.00 10.59 205 ARG D N 1
ATOM 13911 C CA . ARG D 1 205 ? 23.160 -54.760 48.172 1.00 11.01 205 ARG D CA 1
ATOM 13912 C C . ARG D 1 205 ? 22.269 -54.824 46.945 1.00 11.99 205 ARG D C 1
ATOM 13913 O O . ARG D 1 205 ? 21.232 -55.479 46.973 1.00 11.82 205 ARG D O 1
ATOM 13934 N N . LEU D 1 206 ? 22.681 -54.152 45.875 1.00 11.21 206 LEU D N 1
ATOM 13935 C CA . LEU D 1 206 ? 22.069 -54.350 44.557 1.00 11.16 206 LEU D CA 1
ATOM 13936 C C . LEU D 1 206 ? 22.519 -55.682 43.958 1.00 11.70 206 LEU D C 1
ATOM 13937 O O . LEU D 1 206 ? 23.494 -56.292 44.421 1.00 10.98 206 LEU D O 1
ATOM 13953 N N . GLY D 1 207 ? 21.818 -56.134 42.918 1.00 10.96 207 GLY D N 1
ATOM 13954 C CA . GLY D 1 207 ? 22.172 -57.380 42.250 1.00 10.81 207 GLY D CA 1
ATOM 13955 C C . GLY D 1 207 ? 23.111 -57.155 41.072 1.00 9.98 207 GLY D C 1
ATOM 13956 O O . GLY D 1 207 ? 23.320 -56.019 40.626 1.00 10.70 207 GLY D O 1
ATOM 13960 N N . GLN D 1 208 ? 23.698 -58.244 40.595 1.00 10.28 208 GLN D N 1
ATOM 13961 C CA . GLN D 1 208 ? 24.527 -58.227 39.394 1.00 12.29 208 GLN D CA 1
ATOM 13962 C C . GLN D 1 208 ? 23.792 -58.933 38.244 1.00 11.86 208 GLN D C 1
ATOM 13963 O O . GLN D 1 208 ? 22.975 -59.808 38.480 1.00 10.54 208 GLN D O 1
ATOM 13977 N N . PRO D 1 209 ? 24.074 -58.552 36.981 1.00 11.09 209 PRO D N 1
ATOM 13978 C CA . PRO D 1 209 ? 23.299 -59.145 35.886 1.00 10.13 209 PRO D CA 1
ATOM 13979 C C . PRO D 1 209 ? 23.345 -60.666 35.855 1.00 8.16 209 PRO D C 1
ATOM 13980 O O . PRO D 1 209 ? 22.345 -61.304 35.516 1.00 10.12 209 PRO D O 1
ATOM 13991 N N . GLU D 1 210 ? 24.487 -61.238 36.204 1.00 10.00 210 GLU D N 1
ATOM 13992 C CA . GLU D 1 210 ? 24.631 -62.686 36.218 1.00 9.06 210 GLU D CA 1
ATOM 13993 C C . GLU D 1 210 ? 23.663 -63.366 37.182 1.00 9.36 210 GLU D C 1
ATOM 13994 O O . GLU D 1 210 ? 23.272 -64.517 36.970 1.00 10.35 210 GLU D O 1
ATOM 14006 N N . GLU D 1 211 ? 23.281 -62.669 38.256 1.00 9.00 211 GLU D N 1
ATOM 14007 C CA . GLU D 1 211 ? 22.336 -63.204 39.224 1.00 9.61 211 GLU D CA 1
ATOM 14008 C C . GLU D 1 211 ? 20.924 -63.339 38.665 1.00 9.07 211 GLU D C 1
ATOM 14009 O O . GLU D 1 211 ? 20.144 -64.176 39.115 1.00 13.38 211 GLU D O 1
ATOM 14021 N N . ILE D 1 212 ? 20.588 -62.525 37.670 1.00 8.00 212 ILE D N 1
ATOM 14022 C CA . ILE D 1 212 ? 19.354 -62.728 36.929 1.00 8.00 212 ILE D CA 1
ATOM 14023 C C . ILE D 1 212 ? 19.533 -63.835 35.879 1.00 8.17 212 ILE D C 1
ATOM 14024 O O . ILE D 1 212 ? 18.648 -64.678 35.705 1.00 8.78 212 ILE D O 1
ATOM 14040 N N . ALA D 1 213 ? 20.661 -63.809 35.163 1.00 7.91 213 ALA D N 1
ATOM 14041 C CA . ALA D 1 213 ? 20.936 -64.789 34.122 1.00 9.13 213 ALA D CA 1
ATOM 14042 C C . ALA D 1 213 ? 20.866 -66.211 34.645 1.00 9.71 213 ALA D C 1
ATOM 14043 O O . ALA D 1 213 ? 20.297 -67.080 33.989 1.00 9.44 213 ALA D O 1
ATOM 14050 N N . LYS D 1 214 ? 21.390 -66.456 35.846 1.00 9.00 214 LYS D N 1
ATOM 14051 C CA . LYS D 1 214 ? 21.372 -67.820 36.398 1.00 9.85 214 LYS D CA 1
ATOM 14052 C C . LYS D 1 214 ? 19.938 -68.298 36.656 1.00 8.54 214 LYS D C 1
ATOM 14053 O O . LYS D 1 214 ? 19.630 -69.473 36.519 1.00 9.68 214 LYS D O 1
ATOM 14072 N N . VAL D 1 215 ? 19.051 -67.388 37.046 1.00 7.95 215 VAL D N 1
ATOM 14073 C CA . VAL D 1 215 ? 17.654 -67.747 37.249 1.00 8.12 215 VAL D CA 1
ATOM 14074 C C . VAL D 1 215 ? 16.971 -67.988 35.902 1.00 7.34 215 VAL D C 1
ATOM 14075 O O . VAL D 1 215 ? 16.138 -68.894 35.768 1.00 8.86 215 VAL D O 1
ATOM 14088 N N . ALA D 1 216 ? 17.312 -67.183 34.899 1.00 7.64 216 ALA D N 1
ATOM 14089 C CA . ALA D 1 216 ? 16.770 -67.378 33.552 1.00 8.27 216 ALA D CA 1
ATOM 14090 C C . ALA D 1 216 ? 17.218 -68.730 32.987 1.00 8.97 216 ALA D C 1
ATOM 14091 O O . ALA D 1 216 ? 16.468 -69.379 32.265 1.00 8.66 216 ALA D O 1
ATOM 14098 N N . LEU D 1 217 ? 18.437 -69.143 33.319 1.00 8.11 217 LEU D N 1
ATOM 14099 C CA . LEU D 1 217 ? 18.954 -70.437 32.885 1.00 8.89 217 LEU D CA 1
ATOM 14100 C C . LEU D 1 217 ? 18.188 -71.571 33.550 1.00 8.41 217 LEU D C 1
ATOM 14101 O O . LEU D 1 217 ? 17.754 -72.507 32.900 1.00 9.89 217 LEU D O 1
ATOM 14117 N N . PHE D 1 218 ? 17.990 -71.458 34.859 1.00 8.79 218 PHE D N 1
ATOM 14118 C CA . PHE D 1 218 ? 17.171 -72.403 35.600 1.00 8.18 218 PHE D CA 1
ATOM 14119 C C . PHE D 1 218 ? 15.803 -72.566 34.946 1.00 7.34 218 PHE D C 1
ATOM 14120 O O . PHE D 1 218 ? 15.380 -73.673 34.655 1.00 9.72 218 PHE D O 1
ATOM 14137 N N . LEU D 1 219 ? 15.101 -71.460 34.719 1.00 7.83 219 LEU D N 1
ATOM 14138 C CA . LEU D 1 219 ? 13.748 -71.547 34.157 1.00 7.20 219 LEU D CA 1
ATOM 14139 C C . LEU D 1 219 ? 13.676 -72.068 32.709 1.00 7.35 219 LEU D C 1
ATOM 14140 O O . LEU D 1 219 ? 12.701 -72.704 32.322 1.00 9.69 219 LEU D O 1
ATOM 14156 N N . ALA D 1 220 ? 14.662 -71.736 31.906 1.00 9.19 220 ALA D N 1
ATOM 14157 C CA . ALA D 1 220 ? 14.719 -72.211 30.527 1.00 8.35 220 ALA D CA 1
ATOM 14158 C C . ALA D 1 220 ? 14.955 -73.707 30.459 1.00 11.22 220 ALA D C 1
ATOM 14159 O O . ALA D 1 220 ? 14.478 -74.385 29.539 1.00 13.96 220 ALA D O 1
ATOM 14166 N N . SER D 1 221 ? 15.714 -74.213 31.424 1.00 10.90 221 SER D N 1
ATOM 14167 C CA . SER D 1 221 ? 16.139 -75.608 31.455 1.00 9.74 221 SER D CA 1
ATOM 14168 C C . SER D 1 221 ? 15.074 -76.563 31.999 1.00 10.77 221 SER D C 1
ATOM 14169 O O . SER D 1 221 ? 14.085 -76.153 32.607 1.00 10.94 221 SER D O 1
ATOM 14177 N N . ASP D 1 222 ? 15.297 -77.859 31.811 1.00 13.03 222 ASP D N 1
ATOM 14178 C CA . ASP D 1 222 ? 14.371 -78.849 32.324 1.00 14.42 222 ASP D CA 1
ATOM 14179 C C . ASP D 1 222 ? 14.459 -78.996 33.844 1.00 14.21 222 ASP D C 1
ATOM 14180 O O . ASP D 1 222 ? 13.639 -79.687 34.442 1.00 15.86 222 ASP D O 1
ATOM 14189 N N . ASP D 1 223 ? 15.417 -78.332 34.495 1.00 13.30 223 ASP D N 1
ATOM 14190 C CA . ASP D 1 223 ? 15.466 -78.323 35.950 1.00 16.98 223 ASP D CA 1
ATOM 14191 C C . ASP D 1 223 ? 14.161 -77.749 36.493 1.00 14.28 223 ASP D C 1
ATOM 14192 O O . ASP D 1 223 ? 13.701 -78.108 37.581 1.00 15.13 223 ASP D O 1
ATOM 14201 N N . ALA D 1 224 ? 13.589 -76.806 35.742 1.00 12.70 224 ALA D N 1
ATOM 14202 C CA . ALA D 1 224 ? 12.350 -76.145 36.142 1.00 10.38 224 ALA D CA 1
ATOM 14203 C C . ALA D 1 224 ? 11.132 -76.795 35.500 1.00 7.90 224 ALA D C 1
ATOM 14204 O O . ALA D 1 224 ? 10.100 -76.139 35.326 1.00 7.40 224 ALA D O 1
ATOM 14211 N N . SER D 1 225 ? 11.209 -78.090 35.222 1.00 7.89 225 SER D N 1
ATOM 14212 C CA . SER D 1 225 ? 10.149 -78.766 34.488 1.00 7.98 225 SER D CA 1
ATOM 14213 C C . SER D 1 225 ? 8.766 -78.758 35.140 1.00 7.29 225 SER D C 1
ATOM 14214 O O . SER D 1 225 ? 7.772 -78.965 34.458 1.00 8.61 225 SER D O 1
ATOM 14222 N N . TYR D 1 226 ? 8.688 -78.569 36.458 1.00 7.80 226 TYR D N 1
ATOM 14223 C CA . TYR D 1 226 ? 7.368 -78.507 37.107 1.00 7.73 226 TYR D CA 1
ATOM 14224 C C . TYR D 1 226 ? 7.053 -77.102 37.621 1.00 7.75 226 TYR D C 1
ATOM 14225 O O . TYR D 1 226 ? 6.174 -76.933 38.478 1.00 8.28 226 TYR D O 1
ATOM 14243 N N . VAL D 1 227 ? 7.777 -76.108 37.101 1.00 6.25 227 VAL D N 1
ATOM 14244 C CA . VAL D 1 227 ? 7.548 -74.707 37.440 1.00 7.73 227 VAL D CA 1
ATOM 14245 C C . VAL D 1 227 ? 6.918 -74.014 36.238 1.00 7.66 227 VAL D C 1
ATOM 14246 O O . VAL D 1 227 ? 7.546 -73.879 35.195 1.00 6.54 227 VAL D O 1
ATOM 14259 N N . THR D 1 228 ? 5.668 -73.590 36.372 1.00 6.79 228 THR D N 1
ATOM 14260 C CA . THR D 1 228 ? 5.013 -72.821 35.321 1.00 7.84 228 THR D CA 1
ATOM 14261 C C . THR D 1 228 ? 3.954 -71.910 35.922 1.00 6.43 228 THR D C 1
ATOM 14262 O O . THR D 1 228 ? 3.399 -72.204 36.985 1.00 6.69 228 THR D O 1
ATOM 14273 N N . GLY D 1 229 ? 3.697 -70.795 35.253 1.00 5.96 229 GLY D N 1
ATOM 14274 C CA . GLY D 1 229 ? 2.736 -69.808 35.715 1.00 7.43 229 GLY D CA 1
ATOM 14275 C C . GLY D 1 229 ? 3.262 -68.897 36.803 1.00 7.11 229 GLY D C 1
ATOM 14276 O O . GLY D 1 229 ? 2.458 -68.147 37.365 1.00 8.14 229 GLY D O 1
ATOM 14280 N N . GLN D 1 230 ? 4.567 -68.937 37.084 1.00 5.42 230 GLN D N 1
ATOM 14281 C CA . GLN D 1 230 ? 5.122 -68.282 38.266 1.00 6.86 230 GLN D CA 1
ATOM 14282 C C . GLN D 1 230 ? 5.878 -67.030 37.958 1.00 7.42 230 GLN D C 1
ATOM 14283 O O . GLN D 1 230 ? 6.431 -66.891 36.867 1.00 9.03 230 GLN D O 1
ATOM 14297 N N . THR D 1 231 ? 5.920 -66.133 38.931 1.00 8.82 231 THR D N 1
ATOM 14298 C CA . THR D 1 231 ? 6.760 -64.945 38.875 1.00 10.39 231 THR D CA 1
ATOM 14299 C C . THR D 1 231 ? 7.759 -65.058 40.015 1.00 9.29 231 THR D C 1
ATOM 14300 O O . THR D 1 231 ? 7.370 -65.030 41.192 1.00 12.34 231 THR D O 1
ATOM 14311 N N . ILE D 1 232 ? 9.026 -65.241 39.665 1.00 8.67 232 ILE D N 1
ATOM 14312 C CA . ILE D 1 232 ? 10.104 -65.429 40.635 1.00 8.93 232 ILE D CA 1
ATOM 14313 C C . ILE D 1 232 ? 10.766 -64.085 40.898 1.00 7.71 232 ILE D C 1
ATOM 14314 O O . ILE D 1 232 ? 11.353 -63.480 40.002 1.00 8.16 232 ILE D O 1
ATOM 14330 N N . ASN D 1 233 ? 10.675 -63.630 42.139 1.00 8.40 233 ASN D N 1
ATOM 14331 C CA . ASN D 1 233 ? 11.335 -62.411 42.558 1.00 7.49 233 ASN D CA 1
ATOM 14332 C C . ASN D 1 233 ? 12.810 -62.662 42.846 1.00 8.28 233 ASN D C 1
ATOM 14333 O O . ASN D 1 233 ? 13.181 -63.531 43.656 1.00 7.43 233 ASN D O 1
ATOM 14344 N N . VAL D 1 234 ? 13.647 -61.906 42.168 1.00 6.68 234 VAL D N 1
ATOM 14345 C CA . VAL D 1 234 ? 15.097 -62.050 42.303 1.00 6.28 234 VAL D CA 1
ATOM 14346 C C . VAL D 1 234 ? 15.612 -60.678 42.678 1.00 7.67 234 VAL D C 1
ATOM 14347 O O . VAL D 1 234 ? 16.054 -59.897 41.835 1.00 8.85 234 VAL D O 1
ATOM 14360 N N . ASN D 1 235 ? 15.532 -60.385 43.968 1.00 7.65 235 ASN D N 1
ATOM 14361 C CA . ASN D 1 235 ? 15.595 -59.004 44.428 1.00 8.29 235 ASN D CA 1
ATOM 14362 C C . ASN D 1 235 ? 16.287 -58.830 45.772 1.00 8.09 235 ASN D C 1
ATOM 14363 O O . ASN D 1 235 ? 16.185 -57.777 46.403 1.00 8.83 235 ASN D O 1
ATOM 14374 N N . GLY D 1 236 ? 17.017 -59.849 46.202 1.00 7.71 236 GLY D N 1
ATOM 14375 C CA . GLY D 1 236 ? 17.726 -59.763 47.473 1.00 8.35 236 GLY D CA 1
ATOM 14376 C C . GLY D 1 236 ? 16.810 -59.617 48.673 1.00 8.90 236 GLY D C 1
ATOM 14377 O O . GLY D 1 236 ? 17.265 -59.185 49.732 1.00 8.97 236 GLY D O 1
ATOM 14381 N N . GLY D 1 237 ? 15.539 -60.002 48.536 1.00 8.14 237 GLY D N 1
ATOM 14382 C CA . GLY D 1 237 ? 14.595 -59.883 49.637 1.00 8.18 237 GLY D CA 1
ATOM 14383 C C . GLY D 1 237 ? 13.953 -58.517 49.770 1.00 10.70 237 GLY D C 1
ATOM 14384 O O . GLY D 1 237 ? 13.370 -58.218 50.807 1.00 14.27 237 GLY D O 1
ATOM 14388 N N . MET D 1 238 ? 14.010 -57.716 48.722 1.00 9.43 238 MET D N 1
ATOM 14389 C CA . MET D 1 238 ? 13.497 -56.348 48.746 1.00 10.00 238 MET D CA 1
ATOM 14390 C C . MET D 1 238 ? 11.994 -56.249 49.016 1.00 11.03 238 MET D C 1
ATOM 14391 O O . MET D 1 238 ? 11.212 -57.061 48.530 1.00 13.21 238 MET D O 1
ATOM 14405 N N . ARG D 1 239 ? 11.605 -55.223 49.765 1.00 10.56 239 ARG D N 1
ATOM 14406 C CA . ARG D 1 23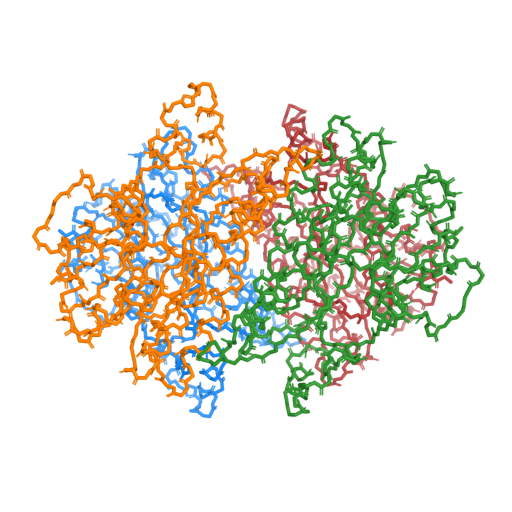9 ? 10.240 -54.733 49.772 1.00 11.00 239 ARG D CA 1
ATOM 14407 C C . ARG D 1 239 ? 10.374 -53.272 49.355 1.00 14.98 239 ARG D C 1
ATOM 14408 O O . ARG D 1 239 ? 11.210 -52.553 49.879 1.00 17.32 239 ARG D O 1
ATOM 14429 N N . LEU D 1 240 ? 9.598 -52.849 48.368 1.00 12.26 240 LEU D N 1
ATOM 14430 C CA . LEU D 1 240 ? 9.740 -51.506 47.816 1.00 10.53 240 LEU D CA 1
ATOM 14431 C C . LEU D 1 240 ? 8.521 -50.655 48.133 1.00 13.01 240 LEU D C 1
ATOM 14432 O O . LEU D 1 240 ? 7.391 -51.116 47.969 1.00 12.60 240 LEU D O 1
#

Sequence (956 aa):
KKLEGKVAVITGGAKGLGQAIALAYAEEGAKVIAGDLGDLTYSHPNVEGMYLNVTDVTGVEKFYQSVIDKYGKIDILVNNAGITKDAMTRKMTEAQWDAVIDVNLKGVFNLTRLVGPQMQTNGYGSIINISSVVGVFGNIGQANYAATKAGVIGLTMTWAKEFALKGANVRVNAIAPGYIMTDILKTVPQDLLDKFAALTMLNRLGQPEEIAKVALFLASDDASYVTGQTINVNGGMRLKKLEGKVAVITGGAKGLGQAIALAYAEEGAKVIAGDLGDLTYSHPNVEGMYLNVTDVTGVEKFYQSVIDKYGKIDILVNNAGITKDAMTRKMTEAQWDAVIDVNLKGVFNLTRLVGPQMQTNGYGSIINISSVVGVFGNIGQANYAATKAGVIGLTMTWAKEFALKGANVRVNAIAPGYIMTDILKTVPQDLLDKFAALTMLNRLGQPEEIAKVALFLASDDASYVTGQTINVNGGMRLKKLEGKVAVITGGAKGLGQAIALAYAEEGAKVIAGDLGDLTYSHPNVEGMYLNVTDVTGVEKFYQSVIDKYGKIDILVNNAGITKDAMTRKMTEAQWDAVIDVNLKGVFNLTRLVGPQMQTNGYGSIINISSVVGVFGNIGQANYAATKAGVIGLTMTWAKEFALKGANVRVNAIAPGYIMTDILKTVPQDLLDKFAALTMLNRLGQPEEIAKVALFLASDDASYVTGQTINVNGGMRLKKLEGKVAVITGGAKGLGQAIALAYAEEGAKVIAGDLGDLTYSHPNVEGMYLNVTDVTGVEKFYQSVIDKYGKIDILVNNAGITKDAMTRKMTEAQWDAVIDVNLKGVFNLTRLVGPQMQTNGYGSIINISSVVGVFGNIGQANYAATKAGVIGLTMTWAKEFALKGANVRVNAIAPGYIMTDILKTVPQDLLDKFAALTMLNRLGQPEEIAKVALFLASDDASYVTGQTINVNGGMRL

Solvent-accessible surface area: 32276 Å² total; per-residue (Å²): 161,92,2,106,63,50,13,0,0,0,3,15,0,6,113,21,27,0,45,12,0,0,52,21,0,1,105,43,10,0,81,1,0,0,0,27,113,41,135,45,91,34,105,37,124,35,19,57,38,42,152,6,44,13,40,63,41,111,22,1,72,156,4,26,75,47,0,34,111,137,44,51,98,2,6,1,0,0,6,19,22,41,60,68,97,79,19,46,0,134,154,7,71,83,73,48,2,58,36,0,12,49,24,1,0,23,2,9,3,3,0,0,62,31,0,0,8,24,0,33,101,73,34,54,1,0,0,0,0,10,2,8,2,4,3,44,31,0,26,70,10,17,0,0,33,0,0,0,8,5,0,1,35,0,0,0,24,0,0,0,10,1,3,7,64,206,80,9,66,0,9,0,0,0,0,0,8,9,33,11,37,27,68,131,17,134,110,45,85,118,118,72,14,77,137,35,11,72,56,11,23,18,99,81,18,0,87,20,104,11,0,2,54,0,0,21,9,0,1,3,76,24,0,20,1,0,0,11,28,38,5,31,0,2,0,1,4,48,16,165,95,2,114,49,47,5,0,0,0,3,15,0,7,122,24,28,0,46,12,0,0,50,24,0,5,109,44,26,0,99,1,0,0,0,26,113,41,133,40,92,33,108,37,132,65,15,54,39,45,150,5,43,12,41,65,34,101,26,0,74,160,6,30,85,47,1,33,109,137,47,55,84,1,4,1,0,0,6,20,20,41,59,62,96,79,19,69,0,117,156,6,70,80,72,50,1,57,36,0,12,49,24,1,0,23,2,8,2,3,0,0,44,35,0,0,7,26,0,45,97,79,31,54,1,0,0,0,0,10,2,9,0,4,3,46,30,0,30,72,9,20,0,0,34,0,0,0,7,4,0,1,33,0,0,0,23,0,0,0,12,4,7,6,65,198,67,7,64,0,9,0,0,0,0,0,8,9,34,10,31,29,83,128,23,125,111,33,87,120,110,67,19,80,125,36,12,70,58,10,22,22,101,80,17,0,85,21,104,11,0,2,53,0,0,22,9,0,1,2,75,23,0,20,1,0,0,12,27,35,4,28,0,3,0,1,5,50,22,166,101,3,112,43,56,4,0,0,0,3,15,0,5,103,23,28,0,45,12,0,0,50,20,0,5,106,47,18,0,98,1,0,0,0,25,115,37,134,42,90,31,110,36,132,67,15,54,38,42,154,5,44,12,40,64,40,110,23,2,81,161,5,27,84,46,0,36,109,135,46,53,78,2,8,0,0,0,6,19,21,26,52,28,96,49,19,76,0,130,157,5,70,81,73,48,2,58,34,0,13,48,26,1,0,25,2,9,2,2,0,0,54,24,0,0,9,26,0,34,100,80,30,48,1,1,0,0,0,10,2,9,1,2,3,47,32,0,18,70,10,13,0,0,21,0,0,0,9,4,0,1,33,0,0,0,24,0,0,0,12,4,6,7,67,196,73,7,68,0,8,0,0,0,0,0,10,8,18,8,103,31,64,63,17,164,104,23,80,105,85,72,4,82,115,11,18,73,62,9,24,21,106,80,35,2,105,29,102,16,0,2,77,0,0,16,12,0,1,3,83,24,0,26,1,0,0,12,25,38,4,30,0,2,0,1,5,46,14,163,90,2,108,64,52,11,0,0,0,3,14,0,5,98,24,27,0,45,12,0,0,52,19,0,1,104,44,11,0,78,3,2,0,0,27,116,39,136,44,92,34,104,34,122,37,17,62,39,46,155,6,43,12,38,65,33,102,23,0,74,160,6,28,86,48,2,34,108,125,67,52,99,1,8,1,0,0,6,18,22,29,53,33,95,66,18,70,0,122,168,6,71,80,72,49,2,56,37,0,13,48,25,1,0,24,1,9,2,2,0,0,41,34,0,0,21,26,0,30,114,75,30,55,2,1,0,0,0,10,1,8,2,3,3,46,30,0,19,74,10,17,0,0,24,0,0,0,9,4,0,1,34,0,0,0,25,0,0,0,13,4,6,6,65,194,70,6,67,0,9,0,0,0,0,0,9,9,21,8,86,31,63,75,21,153,112,29,88,110,98,74,22,76,121,8,17,72,66,11,24,21,105,83,27,0,88,22,105,17,0,3,75,0,0,17,10,0,0,2,87,24,0,26,1,0,0,11,24,38,5,30,0,2,0,2,5,46,15

Foldseek 3Di:
DQQAPAEEEFEPLQFFLNVLLQVLNLVVHYQYEYEYCDHHPDDDPRYHYDHDDLLDLVRLVVVVVVCCVVSVAHAEYELPDFDADFAAPVPDDPCRLVVRCSRLAVSSVSNCVPRLLRQLVVQHHEYEYEAALCLVANDGRGPSNNVSRVVVLVVQLVSQVVSCPPNGQYAGEYEHEYAEDTPVVVVDDPVVQQVSLVQAPQSHHHYSNLVSVVSSCRRGCVCSVDHSYYHYSYNRGDD/DQQAPAEEEFEPLQFFLNVLQQVLNVVVHYQYEYEYCDHHPDDDPRYHYDHDDLLDLVRLVVVLVVCCVVSVAHAEYELPDFDADFAAPVPDDPVRLVVRCSNLPVSCVSNCVPRLLRQLVVLHHEYEYEAALCLVANDGRGPSNNVSSVVVLVVQLVSQVVSCPPNRQYAGEYEHEYAEDTPPVVPDDPVVQQVSLVQAPQSHHHYSNLVSVVSSCRRGCVCSVDHSYYHYHYRRGDD/DQQALAEEEFEPLQDFLNVLLQVLNVVVHYQYEYEYCDHHPDDDPRYHYDHDDLLDLVRLVVVVVVCCVVSVAHAEYELPDFAADFAAPVPDDPVRLVVRCSNLAVSVVSNCVPRLLRQLVVLHHFYEYEAALCLVANDGRGPSNNCSRVVVLVVQLVSQVVSCPPNRQYAGEYEHEAAEDDCNCVPPDVVVVQVLLCQAPQSGHDYSNLVSVVSSCRRGCVCSVDHSYYHYSYNRGDD/DQQAPAEEEFEPLQFFLNVLLQVLNQVVHYQYEYEYCDHRPDDDPRYDYDHDDLLDLVRLVVVVVVSCVVRVAHAEYELPDFAALFAAPVPDDPVRLVVRCRNLAVSCVSNCVPRLLRQLVVLHHEYEYEAALCLVANDGRGPSNNCSRVNVLVVQLVSQVVSCPPNRQYAGEYEHEYAEDDCNCVPPDPVVQQVLLCQAPQSHHHYSNLVSVVSSCRRGCVCSVDHSYYHYSYNRGDD

InterPro domains:
  IPR002347 Short-chain dehydrogenase/reductase SDR [PF13561] (15-238)
  IPR002347 Short-chain dehydrogenase/reductase SDR [PR00080] (73-84)
  IPR002347 Short-chain dehydrogenase/reductase SDR [PR00080] (126-134)
  IPR002347 Short-chain dehydrogenase/reductase SDR [PR00080] (146-165)
  IPR002347 Short-chain dehydrogenase/reductase SDR [PR00081] (8-25)
  IPR002347 Short-chain dehydrogenase/reductase SDR [PR00081] (73-84)
  IPR002347 Short-chain dehydrogenase/reductase SDR [PR00081] (120-136)
  IPR002347 Short-chain dehydrogenase/reductase SDR [PR00081] (146-165)
  IPR002347 Short-chain dehydrogenase/reductase SDR [PR00081] (169-186)
  IPR002347 Short-chain dehydrogenase/reductase SDR [PR00081] (202-222)
  IPR020904 Short-chain dehydrogenase/reductase, conserved site [PS00061] (133-161)
  IPR036291 NAD(P)-binding domain superfamily [SSF51735] (5-239)
  IPR050259 Short-chain dehydrogenases/reductases [PTHR42879] (1-239)
  IPR057326 Ketoreductase domain [SM00822] (7-163)

Secondary structure (DSSP, 8-state):
-TTTT-EEEEETTTSHHHHHHHHHHHTTT-EEEEEESSPPSS--TTEEEEE--TT-HHHHHHHHHHHHHHHS---EEEE-------B-TTT--HHHHHHHHIIIIIHHHHHHHHHHHHHHHHTEEEEEEE--HHHHH--TTBHHHHHHHHHHHHHHHHHHHHTTGGG-EEEEEEEEE--B--GGGGTS-HHHHHHHHHTSTTSS-B-HHHHHHHHHHHHSGGGTT--S-EEEESTT---/-TTTT-EEEEETTTSHHHHHHHHHHHHTT-EEEEEESS--SS--TTEEEEE--TT-HHHHHHHHHHHHHHHS---EEEE-------B-TTT--HHHHHHHHIIIIIHHHHHHHHHHHHHHHHTEEEEEEE--HHHHH--TTBHHHHHHHHHHHHHHHHHHHHTTGGG-EEEEEEEEE--B-SHHHHTS-HHHHHHHHHTSTTSS-B-HHHHHHHHHHHHSGGGTT--S-EEEESTT---/-TTTT-EEEEETTTSHHHHHHHHHHHHTT-EEEEEESS--SS--TTEEEEE--TT-HHHHHHHHHHHHHHHS---EEEE---------TTT--HHHHHHHHIIIIIHHHHHHHHHHHHHHHHTEEEEEEE--HHHHH--TT-HHHHHHHHHHHHHHHHHHHHTTGGG-EEEEEEEEE--B-SGGGTTS-HHHHHHHHHTSTTSS-B-HHHHHHHHHHHHSGGGTT--S-EEEESTT---/-TTTT-EEEEETTTSHHHHHHHHHHHTTT-EEEEEESSPPSS-BTTEEEEE--TT-HHHHHHHHHHHHHHHS---EEEE-------B-TTT--HHHHHHHHIIIIIHHHHHHHHHHHHHHHHTEEEEEEE--HHHHH--TTBHHHHHHHHHHHHHHHHHHHHTTGGG-EEEEEEEEE--BSSGGGTTS-HHHHHHHHHTSTTSS-B-HHHHHHHHHHHHSGGGTT--S-EEEESTT---

Organism: Acholeplasma laidlawii (strain PG-8A) (NCBI:txid441768)

CATH classification: 3.40.50.720

Nearest PDB structures (foldseek):
  4nbt-assembly1_D  TM=9.928E-01  e=1.464E-50  Acholeplasma laidlawii PG-8A
  4j2h-assembly1_A  TM=9.094E-01  e=2.637E-25  Sinorhizobium meliloti 1021
  3cxr-assembly1_A  TM=9.164E-01  e=5.219E-25  Streptococcus suis 05ZYH33
  5u9p-assembly1_C  TM=9.431E-01  e=1.687E-23  Burkholderia cenocepacia J2315
  5wjs-assembly1_B  TM=9.173E-01  e=3.552E-23  Burkholderia thailandensis E264

B-factor: mean 16.43, std 10.86, range [4.97, 78.32]